Protein AF-0000000084361422 (afdb_homodimer)

Organism: NCBI:txid28181

Sequence (952 aa):
MSFTATTNRLFFENTGMNRDRITHVVEDALNGADDGELFLEYRQSESLLFDDGQLKAANFDTAQGFGLRAVAGETAGYAHATELSEEAIKRAGQTVQSVCRGQGGVLAEPPKGTNVKLYGEENPLQGMAFESKVKLLGDIDAYVRAKDPRVKQVSVSLAGNWQAIEVLRSGSSAADIRPLVRINVSVVVEQDGRMENGSFGAGGRAEYQHWISPDNWRNIADEALRQAIVNLDSVPAPAGEMTVVLGPGWPGVLLHEAVGHGLEGDFNRKKTSAFAGLLGERVAAKGVTVVDDGTMNERRGSLTIDDEGTPTSNTVLIEDGILKGFMQDRMNARLMGMDVTGNGRRQSYAHAPVPRMTNTYMLGGDLDPQEIIQSVKKGLYAVNFGGGQVDITSGKYVFSCTEAYKIEDGKVTAPVKGATLIGSGPEDLKRVTMIGNDMKLDTGVGMCGKDGQSVPVGVGQPTMRIENLTVGGTASMSFTATTNRLFFENTGMNRDRITHVVEDALNGADDGELFLEYRQSESLLFDDGQLKAANFDTAQGFGLRAVAGETAGYAHATELSEEAIKRAGQTVQSVCRGQGGVLAEPPKGTNVKLYGEENPLQGMAFESKVKLLGDIDAYVRAKDPRVKQVSVSLAGNWQAIEVLRSGSSAADIRPLVRINVSVVVEQDGRMENGSFGAGGRAEYQHWISPDNWRNIADEALRQAIVNLDSVPAPAGEMTVVLGPGWPGVLLHEAVGHGLEGDFNRKKTSAFAGLLGERVAAKGVTVVDDGTMNERRGSLTIDDEGTPTSNTVLIEDGILKGFMQDRMNARLMGMDVTGNGRRQSYAHAPVPRMTNTYMLGGDLDPQEIIQSVKKGLYAVNFGGGQVDITSGKYVFSCTEAYKIEDGKVTAPVKGATLIGSGPEDLKRVTMIGNDMKLDTGVGMCGKDGQSVPVGVGQPTMRIENLTVGGTAS

Structure (mmCIF, N/CA/C/O backbone):
data_AF-0000000084361422-model_v1
#
loop_
_entity.id
_entity.type
_entity.pdbx_description
1 polymer 'Metalloprotease TldD'
#
loop_
_atom_site.group_PDB
_atom_site.id
_atom_site.type_symbol
_atom_site.label_atom_id
_atom_site.label_alt_id
_atom_site.label_comp_id
_atom_site.label_asym_id
_atom_site.label_entity_id
_atom_site.label_seq_id
_atom_site.pdbx_PDB_ins_code
_atom_site.Cartn_x
_atom_site.Cartn_y
_atom_site.Cartn_z
_atom_site.occupancy
_atom_site.B_iso_or_equiv
_atom_site.auth_seq_id
_atom_site.auth_comp_id
_atom_site.auth_asym_id
_atom_site.auth_atom_id
_atom_site.pdbx_PDB_model_num
ATOM 1 N N . MET A 1 1 ? -0.889 -11.484 -34.562 1 44.03 1 MET A N 1
ATOM 2 C CA . MET A 1 1 ? 0.238 -10.562 -34.688 1 44.03 1 MET A CA 1
ATOM 3 C C . MET A 1 1 ? 1.308 -10.867 -33.656 1 44.03 1 MET A C 1
ATOM 5 O O . MET A 1 1 ? 0.997 -11.359 -32.562 1 44.03 1 MET A O 1
ATOM 9 N N . SER A 1 2 ? 2.574 -10.984 -33.969 1 65.25 2 SER A N 1
ATOM 10 C CA . SER A 1 2 ? 3.695 -11.219 -33.062 1 65.25 2 SER A CA 1
ATOM 11 C C . SER A 1 2 ? 3.705 -10.211 -31.922 1 65.25 2 SER A C 1
ATOM 13 O O . SER A 1 2 ? 3.213 -9.094 -32.062 1 65.25 2 SER A O 1
ATOM 15 N N . PHE A 1 3 ? 3.84 -10.703 -30.625 1 78.44 3 PHE A N 1
ATOM 16 C CA . PHE A 1 3 ? 3.975 -9.836 -29.453 1 78.44 3 PHE A CA 1
ATOM 17 C C . PHE A 1 3 ? 4.719 -8.555 -29.828 1 78.44 3 PHE A C 1
ATOM 19 O O . PHE A 1 3 ? 4.344 -7.469 -29.375 1 78.44 3 PHE A O 1
ATOM 26 N N . THR A 1 4 ? 5.512 -8.695 -30.844 1 79.88 4 THR A N 1
ATOM 27 C CA . THR A 1 4 ? 6.383 -7.574 -31.188 1 79.88 4 THR A CA 1
ATOM 28 C C . THR A 1 4 ? 5.637 -6.555 -32.031 1 79.88 4 THR A C 1
ATOM 30 O O . THR A 1 4 ? 5.922 -5.359 -31.969 1 79.88 4 THR A O 1
ATOM 33 N N . ALA A 1 5 ? 4.723 -7.039 -32.75 1 86.5 5 ALA A N 1
ATOM 34 C CA . ALA A 1 5 ? 3.963 -6.102 -33.562 1 86.5 5 ALA A CA 1
ATOM 35 C C . ALA A 1 5 ? 3.1 -5.191 -32.688 1 86.5 5 ALA A C 1
ATOM 37 O O . ALA A 1 5 ? 3.061 -3.977 -32.906 1 86.5 5 ALA A O 1
ATOM 38 N N . THR A 1 6 ? 2.436 -5.785 -31.75 1 92.69 6 THR A N 1
ATOM 39 C CA . THR A 1 6 ? 1.585 -5.027 -30.844 1 92.69 6 THR A CA 1
ATOM 40 C C . THR A 1 6 ? 2.412 -4.027 -30.031 1 92.69 6 THR A C 1
ATOM 42 O O . THR A 1 6 ? 2.055 -2.852 -29.938 1 92.69 6 THR A O 1
ATOM 45 N N . THR A 1 7 ? 3.51 -4.457 -29.547 1 95.06 7 THR A N 1
ATOM 46 C CA . THR A 1 7 ? 4.328 -3.574 -28.719 1 95.06 7 THR A CA 1
ATOM 47 C C . THR A 1 7 ? 4.98 -2.49 -29.578 1 95.06 7 THR A C 1
ATOM 49 O O . THR A 1 7 ? 5.152 -1.354 -29.125 1 95.06 7 THR A O 1
ATOM 52 N N . ASN A 1 8 ? 5.336 -2.846 -30.812 1 94.56 8 ASN A N 1
ATOM 53 C CA . ASN A 1 8 ? 5.875 -1.828 -31.703 1 94.56 8 ASN A CA 1
ATOM 54 C C . ASN A 1 8 ? 4.867 -0.709 -31.953 1 94.56 8 ASN A C 1
ATOM 56 O O . ASN A 1 8 ? 5.23 0.469 -31.953 1 94.56 8 ASN A O 1
ATOM 60 N N . ARG A 1 9 ? 3.68 -1.104 -32.188 1 95.69 9 ARG A N 1
ATOM 61 C CA . ARG A 1 9 ? 2.625 -0.117 -32.406 1 95.69 9 ARG A CA 1
ATOM 62 C C . ARG A 1 9 ? 2.43 0.745 -31.156 1 95.69 9 ARG A C 1
ATOM 64 O O . ARG A 1 9 ? 2.396 1.974 -31.234 1 95.69 9 ARG A O 1
ATOM 71 N N . LEU A 1 10 ? 2.379 0.133 -30 1 96.19 10 LEU A N 1
ATOM 72 C CA . LEU A 1 10 ? 2.066 0.816 -28.75 1 96.19 10 LEU A CA 1
ATOM 73 C C . LEU A 1 10 ? 3.203 1.743 -28.328 1 96.19 10 LEU A C 1
ATOM 75 O O . LEU A 1 10 ? 2.965 2.883 -27.922 1 96.19 10 LEU A O 1
ATOM 79 N N . PHE A 1 11 ? 4.441 1.31 -28.5 1 97.31 11 PHE A N 1
ATOM 80 C CA . PHE A 1 11 ? 5.539 2.008 -27.844 1 97.31 11 PHE A CA 1
ATOM 81 C C . PHE A 1 11 ? 6.289 2.891 -28.844 1 97.31 11 PHE A C 1
ATOM 83 O O . PHE A 1 11 ? 6.965 3.842 -28.438 1 97.31 11 PHE A O 1
ATOM 90 N N . PHE A 1 12 ? 6.156 2.65 -30.109 1 96.19 12 PHE A N 1
ATOM 91 C CA . PHE A 1 12 ? 6.953 3.41 -31.062 1 96.19 12 PHE A CA 1
ATOM 92 C C . PHE A 1 12 ? 6.059 4.125 -32.062 1 96.19 12 PHE A C 1
ATOM 94 O O . PHE A 1 12 ? 6.109 5.348 -32.188 1 96.19 12 PHE A O 1
ATOM 101 N N . GLU A 1 13 ? 5.16 3.408 -32.656 1 95.81 13 GLU A N 1
ATOM 102 C CA . GLU A 1 13 ? 4.293 4.043 -33.656 1 95.81 13 GLU A CA 1
ATOM 103 C C . GLU A 1 13 ? 3.369 5.066 -33 1 95.81 13 GLU A C 1
ATOM 105 O O . GLU A 1 13 ? 3.312 6.219 -33.438 1 95.81 13 GLU A O 1
ATOM 110 N N . ASN A 1 14 ? 2.711 4.676 -31.969 1 95.31 14 ASN A N 1
ATOM 111 C CA . ASN A 1 14 ? 1.729 5.539 -31.328 1 95.31 14 ASN A CA 1
ATOM 112 C C . ASN A 1 14 ? 2.396 6.719 -30.625 1 95.31 14 ASN A C 1
ATOM 114 O O . ASN A 1 14 ? 1.779 7.77 -30.438 1 95.31 14 ASN A O 1
ATOM 118 N N . THR A 1 15 ? 3.643 6.617 -30.219 1 95.25 15 THR A N 1
ATOM 119 C CA . THR A 1 15 ? 4.297 7.633 -29.391 1 95.25 15 THR A CA 1
ATOM 120 C C . THR A 1 15 ? 5.203 8.516 -30.234 1 95.25 15 THR A C 1
ATOM 122 O O . THR A 1 15 ? 5.637 9.578 -29.797 1 95.25 15 THR A O 1
ATOM 125 N N . GLY A 1 16 ? 5.586 8.055 -31.391 1 95.81 16 GLY A N 1
ATOM 126 C CA . GLY A 1 16 ? 6.488 8.789 -32.25 1 95.81 16 GLY A CA 1
ATOM 127 C C . GLY A 1 16 ? 7.953 8.562 -31.938 1 95.81 16 GLY A C 1
ATOM 128 O O . GLY A 1 16 ? 8.828 9.195 -32.531 1 95.81 16 GLY A O 1
ATOM 129 N N . MET A 1 17 ? 8.195 7.648 -31.047 1 96.75 17 MET A N 1
ATOM 130 C CA . MET A 1 17 ? 9.578 7.328 -30.719 1 96.75 17 MET A CA 1
ATOM 131 C C . MET A 1 17 ? 10.227 6.5 -31.812 1 96.75 17 MET A C 1
ATOM 133 O O . MET A 1 17 ? 9.586 5.617 -32.406 1 96.75 17 MET A O 1
ATOM 137 N N . ASN A 1 18 ? 11.477 6.852 -32.062 1 96.56 18 ASN A N 1
ATOM 138 C CA . ASN A 1 18 ? 12.25 6.051 -33 1 96.56 18 ASN A CA 1
ATOM 139 C C . ASN A 1 18 ? 12.992 4.918 -32.281 1 96.56 18 ASN A C 1
ATOM 141 O O . ASN A 1 18 ? 13.852 5.16 -31.438 1 96.56 18 ASN A O 1
ATOM 145 N N . ARG A 1 19 ? 12.711 3.752 -32.719 1 94.69 19 ARG A N 1
ATOM 146 C CA . ARG A 1 19 ? 13.258 2.57 -32.062 1 94.69 19 ARG A CA 1
ATOM 147 C C . ARG A 1 19 ? 14.781 2.582 -32.062 1 94.69 19 ARG A C 1
ATOM 149 O O . ARG A 1 19 ? 15.414 2.275 -31.062 1 94.69 19 ARG A O 1
ATOM 156 N N . ASP A 1 20 ? 15.414 2.92 -33.156 1 94.69 20 ASP A N 1
ATOM 157 C CA . ASP A 1 20 ? 16.859 2.928 -33.281 1 94.69 20 ASP A CA 1
ATOM 158 C C . ASP A 1 20 ? 17.484 3.973 -32.375 1 94.69 20 ASP A C 1
ATOM 160 O O . ASP A 1 20 ? 18.5 3.711 -31.719 1 94.69 20 ASP A O 1
ATOM 164 N N . ARG A 1 21 ? 16.875 5.078 -32.375 1 95.81 21 ARG A N 1
ATOM 165 C CA . ARG A 1 21 ? 17.391 6.137 -31.5 1 95.81 21 ARG A CA 1
ATOM 166 C C . ARG A 1 21 ? 17.281 5.738 -30.031 1 95.81 21 ARG A C 1
ATOM 168 O O . ARG A 1 21 ? 18.219 5.957 -29.266 1 95.81 21 ARG A O 1
ATOM 175 N N . ILE A 1 22 ? 16.156 5.191 -29.719 1 96.62 22 ILE A N 1
ATOM 176 C CA . ILE A 1 22 ? 15.945 4.758 -28.344 1 96.62 22 ILE A CA 1
ATOM 177 C C . ILE A 1 22 ? 16.969 3.68 -27.984 1 96.62 22 ILE A C 1
ATOM 179 O O . ILE A 1 22 ? 17.531 3.689 -26.891 1 96.62 22 ILE A O 1
ATOM 183 N N . THR A 1 23 ? 17.188 2.77 -28.859 1 95.31 23 THR A N 1
ATOM 184 C CA . THR A 1 23 ? 18.172 1.714 -28.625 1 95.31 23 THR A CA 1
ATOM 185 C C . THR A 1 23 ? 19.547 2.307 -28.375 1 95.31 23 THR A C 1
ATOM 187 O O . THR A 1 23 ? 20.281 1.852 -27.484 1 95.31 23 THR A O 1
ATOM 190 N N . HIS A 1 24 ? 19.922 3.314 -29.078 1 95.25 24 HIS A N 1
ATOM 191 C CA . HIS A 1 24 ? 21.203 3.971 -28.891 1 95.25 24 HIS A CA 1
ATOM 192 C C . HIS A 1 24 ? 21.297 4.664 -27.531 1 95.25 24 HIS A C 1
ATOM 194 O O . HIS A 1 24 ? 22.344 4.637 -26.891 1 95.25 24 HIS A O 1
ATOM 200 N N . VAL A 1 25 ? 20.188 5.305 -27.234 1 95.62 25 VAL A N 1
ATOM 201 C CA . VAL A 1 25 ? 20.141 5.969 -25.938 1 95.62 25 VAL A CA 1
ATOM 202 C C . VAL A 1 25 ? 20.344 4.941 -24.812 1 95.62 25 VAL A C 1
ATOM 204 O O . VAL A 1 25 ? 21.094 5.191 -23.859 1 95.62 25 VAL A O 1
ATOM 207 N N . VAL A 1 26 ? 19.734 3.832 -24.938 1 96.12 26 VAL A N 1
ATOM 208 C CA . VAL A 1 26 ? 19.844 2.773 -23.938 1 96.12 26 VAL A CA 1
ATOM 209 C C . VAL A 1 26 ? 21.266 2.232 -23.891 1 96.12 26 VAL A C 1
ATOM 211 O O . VAL A 1 26 ? 21.828 2.018 -22.812 1 96.12 26 VAL A O 1
ATOM 214 N N . GLU A 1 27 ? 21.875 2.041 -25.016 1 94.19 27 GLU A N 1
ATOM 215 C CA . GLU A 1 27 ? 23.25 1.571 -25.094 1 94.19 27 GLU A CA 1
ATOM 216 C C . GLU A 1 27 ? 24.203 2.537 -24.406 1 94.19 27 GLU A C 1
ATOM 218 O O . GLU A 1 27 ? 25.078 2.113 -23.656 1 94.19 27 GLU A O 1
ATOM 223 N N . ASP A 1 28 ? 24.016 3.748 -24.672 1 93.62 28 ASP A N 1
ATOM 224 C CA . ASP A 1 28 ? 24.844 4.77 -24.047 1 93.62 28 ASP A CA 1
ATOM 225 C C . ASP A 1 28 ? 24.672 4.777 -22.531 1 93.62 28 ASP A C 1
ATOM 227 O O . ASP A 1 28 ? 25.641 4.891 -21.797 1 93.62 28 ASP A O 1
ATOM 231 N N . ALA A 1 29 ? 23.438 4.684 -22.141 1 94 29 ALA A N 1
ATOM 232 C CA . ALA A 1 29 ? 23.125 4.719 -20.719 1 94 29 ALA A CA 1
ATOM 233 C C . ALA A 1 29 ? 23.75 3.535 -19.984 1 94 29 ALA A C 1
ATOM 235 O O . ALA A 1 29 ? 24.125 3.65 -18.828 1 94 29 ALA A O 1
ATOM 236 N N . LEU A 1 30 ? 23.922 2.41 -20.672 1 94.38 30 LEU A N 1
ATOM 237 C CA . LEU A 1 30 ? 24.359 1.177 -20.031 1 94.38 30 LEU A CA 1
ATOM 238 C C . LEU A 1 30 ? 25.859 0.952 -20.25 1 94.38 30 LEU A C 1
ATOM 240 O O . LEU A 1 30 ? 26.391 -0.091 -19.875 1 94.38 30 LEU A O 1
ATOM 244 N N . ASN A 1 31 ? 26.453 1.896 -20.906 1 92.5 31 ASN A N 1
ATOM 245 C CA . ASN A 1 31 ? 27.906 1.787 -21.062 1 92.5 31 ASN A CA 1
ATOM 246 C C . ASN A 1 31 ? 28.625 1.721 -19.719 1 92.5 31 ASN A C 1
ATOM 248 O O . ASN A 1 31 ? 28.469 2.615 -18.891 1 92.5 31 ASN A O 1
ATOM 252 N N . GLY A 1 32 ? 29.344 0.663 -19.531 1 92.88 32 GLY A N 1
ATOM 253 C CA . GLY A 1 32 ? 30.078 0.476 -18.297 1 92.88 32 GLY A CA 1
ATOM 254 C C . GLY A 1 32 ? 29.281 -0.246 -17.234 1 92.88 32 GLY A C 1
ATOM 255 O O . GLY A 1 32 ? 29.797 -0.526 -16.141 1 92.88 32 GLY A O 1
ATOM 256 N N . ALA A 1 33 ? 28.047 -0.554 -17.5 1 95.25 33 ALA A N 1
ATOM 257 C CA . ALA A 1 33 ? 27.203 -1.273 -16.547 1 95.25 33 ALA A CA 1
ATOM 258 C C . ALA A 1 33 ? 27.438 -2.779 -16.641 1 95.25 33 ALA A C 1
ATOM 260 O O . ALA A 1 33 ? 27.891 -3.283 -17.672 1 95.25 33 ALA A O 1
ATOM 261 N N . ASP A 1 34 ? 27.109 -3.455 -15.562 1 96.38 34 ASP A N 1
ATOM 262 C CA . ASP A 1 34 ? 27.156 -4.914 -15.562 1 96.38 34 ASP A CA 1
ATOM 263 C C . ASP A 1 34 ? 25.891 -5.508 -16.188 1 96.38 34 ASP A C 1
ATOM 265 O O . ASP A 1 34 ? 25.922 -6.641 -16.672 1 96.38 34 ASP A O 1
ATOM 269 N N . ASP A 1 35 ? 24.828 -4.793 -16.109 1 95.88 35 ASP A N 1
ATOM 270 C CA . ASP A 1 35 ? 23.531 -5.184 -16.672 1 95.88 35 ASP A CA 1
ATOM 271 C C . ASP A 1 35 ? 22.562 -4 -16.688 1 95.88 35 ASP A C 1
ATOM 273 O O . ASP A 1 35 ? 22.922 -2.9 -16.25 1 95.88 35 ASP A O 1
ATOM 277 N N . GLY A 1 36 ? 21.422 -4.203 -17.312 1 96.31 36 GLY A N 1
ATOM 278 C CA . GLY A 1 36 ? 20.422 -3.152 -17.359 1 96.31 36 GLY A CA 1
ATOM 279 C C . GLY A 1 36 ? 19.469 -3.295 -18.531 1 96.31 36 GLY A C 1
ATOM 280 O O . GLY A 1 36 ? 19.703 -4.102 -19.438 1 96.31 36 GLY A O 1
ATOM 281 N N . GLU A 1 37 ? 18.375 -2.518 -18.453 1 97.75 37 GLU A N 1
ATOM 282 C CA . GLU A 1 37 ? 17.375 -2.594 -19.516 1 97.75 37 GLU A CA 1
ATOM 283 C C . GLU A 1 37 ? 16.438 -1.396 -19.469 1 97.75 37 GLU A C 1
ATOM 285 O O . GLU A 1 37 ? 16.344 -0.705 -18.438 1 97.75 37 GLU A O 1
ATOM 290 N N . LEU A 1 38 ? 15.836 -1.114 -20.562 1 98.38 38 LEU A N 1
ATOM 291 C CA . LEU A 1 38 ? 14.648 -0.266 -20.656 1 98.38 38 LEU A CA 1
ATOM 292 C C . LEU A 1 38 ? 13.383 -1.109 -20.688 1 98.38 38 LEU A C 1
ATOM 294 O O . LEU A 1 38 ? 13.203 -1.938 -21.578 1 98.38 38 LEU A O 1
ATOM 298 N N . PHE A 1 39 ? 12.562 -0.942 -19.734 1 98.62 39 PHE A N 1
ATOM 299 C CA . PHE A 1 39 ? 11.273 -1.614 -19.625 1 98.62 39 PHE A CA 1
ATOM 300 C C . PHE A 1 39 ? 10.141 -0.683 -20.031 1 98.62 39 PHE A C 1
ATOM 302 O O . PHE A 1 39 ? 9.945 0.369 -19.422 1 98.62 39 PHE A O 1
ATOM 309 N N . LEU A 1 40 ? 9.43 -1.079 -21.031 1 98.69 40 LEU A N 1
ATOM 310 C CA . LEU A 1 40 ? 8.266 -0.344 -21.516 1 98.69 40 LEU A CA 1
ATOM 311 C C . LEU A 1 40 ? 6.977 -1.077 -21.172 1 98.69 40 LEU A C 1
ATOM 313 O O . LEU A 1 40 ? 6.891 -2.297 -21.328 1 98.69 40 LEU A O 1
ATOM 317 N N . GLU A 1 41 ? 5.969 -0.249 -20.75 1 98.62 41 GLU A N 1
ATOM 318 C CA . GLU A 1 41 ? 4.738 -0.891 -20.297 1 98.62 41 GLU A CA 1
ATOM 319 C C . GLU A 1 41 ? 3.508 -0.102 -20.734 1 98.62 41 GLU A C 1
ATOM 321 O O . GLU A 1 41 ? 3.49 1.128 -20.641 1 98.62 41 GLU A O 1
ATOM 326 N N . TYR A 1 42 ? 2.562 -0.794 -21.25 1 98.25 42 TYR A N 1
ATOM 327 C CA . TYR A 1 42 ? 1.193 -0.336 -21.453 1 98.25 42 TYR A CA 1
ATOM 328 C C . TYR A 1 42 ? 0.193 -1.294 -20.828 1 98.25 42 TYR A C 1
ATOM 330 O O . TYR A 1 42 ? 0.286 -2.51 -21 1 98.25 42 TYR A O 1
ATOM 338 N N . ARG A 1 43 ? -0.812 -0.754 -20.062 1 98.12 43 ARG A N 1
ATOM 339 C CA . ARG A 1 43 ? -1.76 -1.62 -19.359 1 98.12 43 ARG A CA 1
ATOM 340 C C . ARG A 1 43 ? -3.166 -1.028 -19.391 1 98.12 43 ARG A C 1
ATOM 342 O O . ARG A 1 43 ? -3.34 0.179 -19.219 1 98.12 43 ARG A O 1
ATOM 349 N N . GLN A 1 44 ? -4.121 -1.828 -19.656 1 97.69 44 GLN A N 1
ATOM 350 C CA . GLN A 1 44 ? -5.535 -1.539 -19.453 1 97.69 44 GLN A CA 1
ATOM 351 C C . GLN A 1 44 ? -6.129 -2.422 -18.359 1 97.69 44 GLN A C 1
ATOM 353 O O . GLN A 1 44 ? -5.848 -3.621 -18.297 1 97.69 44 GLN A O 1
ATOM 358 N N . SER A 1 45 ? -6.887 -1.822 -17.5 1 98.06 45 SER A N 1
ATOM 359 C CA . SER A 1 45 ? -7.484 -2.561 -16.406 1 98.06 45 SER A CA 1
ATOM 360 C C . SER A 1 45 ? -8.938 -2.158 -16.188 1 98.06 45 SER A C 1
ATOM 362 O O . SER A 1 45 ? -9.32 -1.019 -16.469 1 98.06 45 SER A O 1
ATOM 364 N N . GLU A 1 46 ? -9.711 -3.059 -15.703 1 97.56 46 GLU A N 1
ATOM 365 C CA . GLU A 1 46 ? -11.07 -2.766 -15.266 1 97.56 46 GLU A CA 1
ATOM 366 C C . GLU A 1 46 ? -11.414 -3.543 -13.992 1 97.56 46 GLU A C 1
ATOM 368 O O . GLU A 1 46 ? -10.789 -4.562 -13.695 1 97.56 46 GLU A O 1
ATOM 373 N N . SER A 1 47 ? -12.289 -3.068 -13.258 1 98.06 47 SER A N 1
ATOM 374 C CA . SER A 1 47 ? -12.828 -3.754 -12.086 1 98.06 47 SER A CA 1
ATOM 375 C C . SER A 1 47 ? -14.273 -3.359 -11.836 1 98.06 47 SER A C 1
ATOM 377 O O . SER A 1 47 ? -14.641 -2.191 -11.984 1 98.06 47 SER A O 1
ATOM 379 N N . LEU A 1 48 ? -15.094 -4.297 -11.539 1 97.5 48 LEU A N 1
ATOM 380 C CA . LEU A 1 48 ? -16.5 -4.113 -11.188 1 97.5 48 LEU A CA 1
ATOM 381 C C . LEU A 1 48 ? -16.812 -4.75 -9.844 1 97.5 48 LEU A C 1
ATOM 383 O O . LEU A 1 48 ? -16.328 -5.84 -9.531 1 97.5 48 LEU A O 1
ATOM 387 N N . LEU A 1 49 ? -17.625 -4.086 -9.094 1 97.75 49 LEU A N 1
ATOM 388 C CA . LEU A 1 49 ? -18.062 -4.605 -7.809 1 97.75 49 LEU A CA 1
ATOM 389 C C . LEU A 1 49 ? -19.578 -4.492 -7.672 1 97.75 49 LEU A C 1
ATOM 391 O O . LEU A 1 49 ? -20.141 -3.391 -7.715 1 97.75 49 LEU A O 1
ATOM 395 N N . PHE A 1 50 ? -20.219 -5.598 -7.605 1 95.94 50 PHE A N 1
ATOM 396 C CA . PHE A 1 50 ? -21.641 -5.73 -7.309 1 95.94 50 PHE A CA 1
ATOM 397 C C . PHE A 1 50 ? -21.859 -6.133 -5.855 1 95.94 50 PHE A C 1
ATOM 399 O O . PHE A 1 50 ? -21.344 -7.16 -5.406 1 95.94 50 PHE A O 1
ATOM 406 N N . ASP A 1 51 ? -22.578 -5.273 -5.125 1 93.81 51 ASP A N 1
ATOM 407 C CA . ASP A 1 51 ? -22.75 -5.496 -3.691 1 93.81 51 ASP A CA 1
ATOM 408 C C . ASP A 1 51 ? -24.203 -5.273 -3.266 1 93.81 51 ASP A C 1
ATOM 410 O O . ASP A 1 51 ? -24.719 -4.16 -3.379 1 93.81 51 ASP A O 1
ATOM 414 N N . ASP A 1 52 ? -24.719 -6.344 -2.754 1 88.81 52 ASP A N 1
ATOM 415 C CA . ASP A 1 52 ? -26.078 -6.336 -2.215 1 88.81 52 ASP A CA 1
ATOM 416 C C . ASP A 1 52 ? -27.078 -5.809 -3.244 1 88.81 52 ASP A C 1
ATOM 418 O O . ASP A 1 52 ? -27.828 -4.871 -2.963 1 88.81 52 ASP A O 1
ATOM 422 N N . GLY A 1 53 ? -27.016 -6.297 -4.398 1 88.88 53 GLY A N 1
ATOM 423 C CA . GLY A 1 53 ? -28.047 -6.133 -5.406 1 88.88 53 GLY A CA 1
ATOM 424 C C . GLY A 1 53 ? -27.797 -4.949 -6.324 1 88.88 53 GLY A C 1
ATOM 425 O O . GLY A 1 53 ? -28.625 -4.652 -7.195 1 88.88 53 GLY A O 1
ATOM 426 N N . GLN A 1 54 ? -26.688 -4.289 -6.137 1 91 54 GLN A N 1
ATOM 427 C CA . GLN A 1 54 ? -26.438 -3.127 -6.984 1 91 54 GLN A CA 1
ATOM 428 C C . GLN A 1 54 ? -24.969 -3.033 -7.367 1 91 54 GLN A C 1
ATOM 430 O O . GLN A 1 54 ? -24.094 -3.502 -6.629 1 91 54 GLN A O 1
ATOM 435 N N . LEU A 1 55 ? -24.766 -2.422 -8.539 1 93.25 55 LEU A N 1
ATOM 436 C CA . LEU A 1 55 ? -23.391 -2.098 -8.93 1 93.25 55 LEU A CA 1
ATOM 437 C C . LEU A 1 55 ? -22.859 -0.93 -8.102 1 93.25 55 LEU A C 1
ATOM 439 O O . LEU A 1 55 ? -23.359 0.189 -8.203 1 93.25 55 LEU A O 1
ATOM 443 N N . LYS A 1 56 ? -21.844 -1.136 -7.359 1 93.69 56 LYS A N 1
ATOM 444 C CA . LYS A 1 56 ? -21.328 -0.117 -6.449 1 93.69 56 LYS A CA 1
ATOM 445 C C . LYS A 1 56 ? -20.078 0.561 -7.031 1 93.69 56 LYS A C 1
ATOM 447 O O . LYS A 1 56 ? -19.781 1.707 -6.691 1 93.69 56 LYS A O 1
ATOM 452 N N . ALA A 1 57 ? -19.422 -0.176 -7.871 1 95.5 57 ALA A N 1
ATOM 453 C CA . ALA A 1 57 ? -18.188 0.386 -8.422 1 95.5 57 ALA A CA 1
ATOM 454 C C . ALA A 1 57 ? -17.922 -0.154 -9.82 1 95.5 57 ALA A C 1
ATOM 456 O O . ALA A 1 57 ? -18.188 -1.325 -10.102 1 95.5 57 ALA A O 1
ATOM 457 N N . ALA A 1 58 ? -17.406 0.695 -10.648 1 95.88 58 ALA A N 1
ATOM 458 C CA . ALA A 1 58 ? -16.891 0.352 -11.977 1 95.88 58 ALA A CA 1
ATOM 459 C C . ALA A 1 58 ? -15.711 1.244 -12.352 1 95.88 58 ALA A C 1
ATOM 461 O O . ALA A 1 58 ? -15.867 2.459 -12.492 1 95.88 58 ALA A O 1
ATOM 462 N N . ASN A 1 59 ? -14.602 0.646 -12.594 1 97.44 59 ASN A N 1
ATOM 463 C CA . ASN A 1 59 ? -13.375 1.398 -12.852 1 97.44 59 ASN A CA 1
ATOM 464 C C . ASN A 1 59 ? -12.695 0.935 -14.141 1 97.44 59 ASN A C 1
ATOM 466 O O . ASN A 1 59 ? -12.695 -0.259 -14.445 1 97.44 59 ASN A O 1
ATOM 470 N N . PHE A 1 60 ? -12.195 1.858 -14.844 1 95.81 60 PHE A N 1
ATOM 471 C CA . PHE A 1 60 ? -11.43 1.611 -16.062 1 95.81 60 PHE A CA 1
ATOM 472 C C . PHE A 1 60 ? -10.172 2.465 -16.094 1 95.81 60 PHE A C 1
ATOM 474 O O . PHE A 1 60 ? -10.242 3.693 -16.047 1 95.81 60 PHE A O 1
ATOM 481 N N . ASP A 1 61 ? -9.07 1.811 -16.281 1 96.5 61 ASP A N 1
ATOM 482 C CA . ASP A 1 61 ? -7.805 2.541 -16.219 1 96.5 61 ASP A CA 1
ATOM 483 C C . ASP A 1 61 ? -6.879 2.141 -17.359 1 96.5 61 ASP A C 1
ATOM 485 O O . ASP A 1 61 ? -6.871 0.981 -17.781 1 96.5 61 ASP A O 1
ATOM 489 N N . THR A 1 62 ? -6.199 3.088 -17.844 1 96.19 62 THR A N 1
ATOM 490 C CA . THR A 1 62 ? -5.066 2.879 -18.75 1 96.19 62 THR A CA 1
ATOM 491 C C . THR A 1 62 ? -3.795 3.486 -18.156 1 96.19 62 THR A C 1
ATOM 493 O O . THR A 1 62 ? -3.826 4.578 -17.594 1 96.19 62 THR A O 1
ATOM 496 N N . ALA A 1 63 ? -2.756 2.779 -18.219 1 96.5 63 ALA A N 1
ATOM 497 C CA . ALA A 1 63 ? -1.464 3.248 -17.719 1 96.5 63 ALA A CA 1
ATOM 498 C C . ALA A 1 63 ? -0.347 2.928 -18.703 1 96.5 63 ALA A C 1
ATOM 500 O O . ALA A 1 63 ? -0.388 1.902 -19.391 1 96.5 63 ALA A O 1
ATOM 501 N N . GLN A 1 64 ? 0.632 3.824 -18.766 1 97.25 64 GLN A N 1
ATOM 502 C CA . GLN A 1 64 ? 1.823 3.572 -19.578 1 97.25 64 GLN A CA 1
ATOM 503 C C . GLN A 1 64 ? 3.043 4.27 -18.984 1 97.25 64 GLN A C 1
ATOM 505 O O . GLN A 1 64 ? 2.91 5.254 -18.25 1 97.25 64 GLN A O 1
ATOM 510 N N . GLY A 1 65 ? 4.16 3.795 -19.266 1 98.25 65 GLY A N 1
ATOM 511 C CA . GLY A 1 65 ? 5.414 4.391 -18.828 1 98.25 65 GLY A CA 1
ATOM 512 C C . GLY A 1 65 ? 6.617 3.51 -19.109 1 98.25 65 GLY A C 1
ATOM 513 O O . GLY A 1 65 ? 6.504 2.488 -19.781 1 98.25 65 GLY A O 1
ATOM 514 N N . PHE A 1 66 ? 7.773 3.984 -18.672 1 98.75 66 PHE A N 1
ATOM 515 C CA . PHE A 1 66 ? 8.992 3.191 -18.797 1 98.75 66 PHE A CA 1
ATOM 516 C C . PHE A 1 66 ? 9.82 3.258 -17.516 1 98.75 66 PHE A C 1
ATOM 518 O O . PHE A 1 66 ? 9.633 4.156 -16.703 1 98.75 66 PHE A O 1
ATOM 525 N N . GLY A 1 67 ? 10.562 2.271 -17.297 1 98.62 67 GLY A N 1
ATOM 526 C CA . GLY A 1 67 ? 11.641 2.236 -16.328 1 98.62 67 GLY A CA 1
ATOM 527 C C . GLY A 1 67 ? 12.984 1.878 -16.938 1 98.62 67 GLY A C 1
ATOM 528 O O . GLY A 1 67 ? 13.078 0.944 -17.734 1 98.62 67 GLY A O 1
ATOM 529 N N . LEU A 1 68 ? 14 2.695 -16.609 1 98.5 68 LEU A N 1
ATOM 530 C CA . LEU A 1 68 ? 15.359 2.43 -17.062 1 98.5 68 LEU A CA 1
ATOM 531 C C . LEU A 1 68 ? 16.266 2.088 -15.891 1 98.5 68 LEU A C 1
ATOM 533 O O . LEU A 1 68 ? 16.375 2.861 -14.93 1 98.5 68 LEU A O 1
ATOM 537 N N . ARG A 1 69 ? 16.875 0.899 -15.953 1 97.81 69 ARG A N 1
ATOM 538 C CA . ARG A 1 69 ? 17.734 0.413 -14.883 1 97.81 69 ARG A CA 1
ATOM 539 C C . ARG A 1 69 ? 19.156 0.196 -15.383 1 97.81 69 ARG A C 1
ATOM 541 O O . ARG A 1 69 ? 19.359 -0.31 -16.484 1 97.81 69 ARG A O 1
ATOM 548 N N . ALA A 1 70 ? 20.156 0.62 -14.664 1 96.56 70 ALA A N 1
ATOM 549 C CA . ALA A 1 70 ? 21.562 0.27 -14.844 1 96.56 70 ALA A CA 1
ATOM 550 C C . ALA A 1 70 ? 22.125 -0.376 -13.586 1 96.56 70 ALA A C 1
ATOM 552 O O . ALA A 1 70 ? 21.906 0.111 -12.477 1 96.56 70 ALA A O 1
ATOM 553 N N . VAL A 1 71 ? 22.828 -1.49 -13.789 1 96.12 71 VAL A N 1
ATOM 554 C CA . VAL A 1 71 ? 23.375 -2.236 -12.664 1 96.12 71 VAL A CA 1
ATOM 555 C C . VAL A 1 71 ? 24.906 -2.127 -12.664 1 96.12 71 VAL A C 1
ATOM 557 O O . VAL A 1 71 ? 25.547 -2.32 -13.703 1 96.12 71 VAL A O 1
ATOM 560 N N . ALA A 1 72 ? 25.469 -1.784 -11.555 1 94.62 72 ALA A N 1
ATOM 561 C CA . ALA A 1 72 ? 26.922 -1.779 -11.328 1 94.62 72 ALA A CA 1
ATOM 562 C C . ALA A 1 72 ? 27.266 -2.457 -10.008 1 94.62 72 ALA A C 1
ATOM 564 O O . ALA A 1 72 ? 27 -1.91 -8.938 1 94.62 72 ALA A O 1
ATOM 565 N N . GLY A 1 73 ? 27.891 -3.529 -10.18 1 93.12 73 GLY A N 1
ATOM 566 C CA . GLY A 1 73 ? 28.141 -4.309 -8.977 1 93.12 73 GLY A CA 1
ATOM 567 C C . GLY A 1 73 ? 26.859 -4.711 -8.266 1 93.12 73 GLY A C 1
ATOM 568 O O . GLY A 1 73 ? 26 -5.371 -8.844 1 93.12 73 GLY A O 1
ATOM 569 N N . GLU A 1 74 ? 26.812 -4.266 -7 1 92.12 74 GLU A N 1
ATOM 570 C CA . GLU A 1 74 ? 25.656 -4.621 -6.195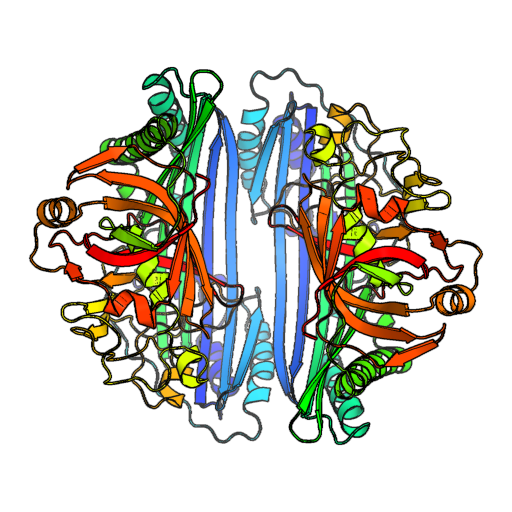 1 92.12 74 GLU A CA 1
ATOM 571 C C . GLU A 1 74 ? 24.641 -3.48 -6.16 1 92.12 74 GLU A C 1
ATOM 573 O O . GLU A 1 74 ? 23.641 -3.557 -5.453 1 92.12 74 GLU A O 1
ATOM 578 N N . THR A 1 75 ? 24.906 -2.461 -6.945 1 90.94 75 THR A N 1
ATOM 579 C CA . THR A 1 75 ? 24.047 -1.275 -6.922 1 90.94 75 THR A CA 1
ATOM 580 C C . THR A 1 75 ? 23.312 -1.112 -8.25 1 90.94 75 THR A C 1
ATOM 582 O O . THR A 1 75 ? 23.781 -1.577 -9.289 1 90.94 75 THR A O 1
ATOM 585 N N . ALA A 1 76 ? 22.188 -0.523 -8.133 1 93.81 76 ALA A N 1
ATOM 586 C CA . ALA A 1 76 ? 21.438 -0.233 -9.344 1 93.81 76 ALA A CA 1
ATOM 587 C C . ALA A 1 76 ? 20.891 1.194 -9.32 1 93.81 76 ALA A C 1
ATOM 589 O O . ALA A 1 76 ? 20.484 1.699 -8.273 1 93.81 76 ALA A O 1
ATOM 590 N N . GLY A 1 77 ? 21.047 1.88 -10.453 1 95.31 77 GLY A N 1
ATOM 591 C CA . GLY A 1 77 ? 20.281 3.092 -10.703 1 95.31 77 GLY A CA 1
ATOM 592 C C . GLY A 1 77 ? 18.969 2.832 -11.422 1 95.31 77 GLY A C 1
ATOM 593 O O . GLY A 1 77 ? 18.891 1.956 -12.281 1 95.31 77 GLY A O 1
ATOM 594 N N . TYR A 1 78 ? 17.953 3.547 -11.117 1 97.12 78 TYR A N 1
ATOM 595 C CA . TYR A 1 78 ? 16.625 3.357 -11.719 1 97.12 78 TYR A CA 1
ATOM 596 C C . TYR A 1 78 ? 15.93 4.695 -11.93 1 97.12 78 TYR A C 1
ATOM 598 O O . TYR A 1 78 ? 15.867 5.52 -11.008 1 97.12 78 TYR A O 1
ATOM 606 N N . ALA A 1 79 ? 15.445 4.922 -13.07 1 98.06 79 ALA A N 1
ATOM 607 C CA . ALA A 1 79 ? 14.641 6.098 -13.406 1 98.06 79 ALA A CA 1
ATOM 608 C C . ALA A 1 79 ? 13.391 5.707 -14.188 1 98.06 79 ALA A C 1
ATOM 610 O O . ALA A 1 79 ? 13.445 4.84 -15.062 1 98.06 79 ALA A O 1
ATOM 611 N N . HIS A 1 80 ? 12.273 6.281 -13.812 1 98.38 80 HIS A N 1
ATOM 612 C CA . HIS A 1 80 ? 11.055 5.961 -14.547 1 98.38 80 HIS A CA 1
ATOM 613 C C . HIS A 1 80 ? 10.234 7.215 -14.836 1 98.38 80 HIS A C 1
ATOM 615 O O . HIS A 1 80 ? 10.453 8.258 -14.219 1 98.38 80 HIS A O 1
ATOM 621 N N . ALA A 1 81 ? 9.359 7.113 -15.82 1 98.25 81 ALA A N 1
ATOM 622 C CA . ALA A 1 81 ? 8.438 8.188 -16.172 1 98.25 81 ALA A CA 1
ATOM 623 C C . ALA A 1 81 ? 7.191 7.633 -16.859 1 98.25 81 ALA A C 1
ATOM 625 O O . ALA A 1 81 ? 7.211 6.523 -17.406 1 98.25 81 ALA A O 1
ATOM 626 N N . THR A 1 82 ? 6.16 8.438 -16.844 1 97.19 82 THR A N 1
ATOM 627 C CA . THR A 1 82 ? 4.926 8.094 -17.531 1 97.19 82 THR A CA 1
ATOM 628 C C . THR A 1 82 ? 4.988 8.539 -19 1 97.19 82 THR A C 1
ATOM 630 O O . THR A 1 82 ? 4.309 7.973 -19.859 1 97.19 82 THR A O 1
ATOM 633 N N . GLU A 1 83 ? 5.777 9.531 -19.266 1 95.88 83 GLU A N 1
ATOM 634 C CA . GLU A 1 83 ? 5.895 10.055 -20.625 1 95.88 83 GLU A CA 1
ATOM 635 C C . GLU A 1 83 ? 6.812 9.18 -21.484 1 95.88 83 GLU A C 1
ATOM 637 O O . GLU A 1 83 ? 7.988 9 -21.156 1 95.88 83 GLU A O 1
ATOM 642 N N . LEU A 1 84 ? 6.238 8.664 -22.531 1 97.19 84 LEU A N 1
ATOM 643 C CA . LEU A 1 84 ? 7.031 7.902 -23.484 1 97.19 84 LEU A CA 1
ATOM 644 C C . LEU A 1 84 ? 7.566 8.812 -24.594 1 97.19 84 LEU A C 1
ATOM 646 O O . LEU A 1 84 ? 6.918 8.984 -25.625 1 97.19 84 LEU A O 1
ATOM 650 N N . SER A 1 85 ? 8.734 9.312 -24.375 1 97.38 85 SER A N 1
ATOM 651 C CA . SER A 1 85 ? 9.406 10.188 -25.328 1 97.38 85 SER A CA 1
ATOM 652 C C . SER A 1 85 ? 10.914 9.984 -25.312 1 97.38 85 SER A C 1
ATOM 654 O O . SER A 1 85 ? 11.469 9.5 -24.312 1 97.38 85 SER A O 1
ATOM 656 N N . GLU A 1 86 ? 11.539 10.375 -26.375 1 97.25 86 GLU A N 1
ATOM 657 C CA . GLU A 1 86 ? 12.992 10.266 -26.469 1 97.25 86 GLU A CA 1
ATOM 658 C C . GLU A 1 86 ? 13.672 11.141 -25.422 1 97.25 86 GLU A C 1
ATOM 660 O O . GLU A 1 86 ? 14.664 10.734 -24.812 1 97.25 86 GLU A O 1
ATOM 665 N N . GLU A 1 87 ? 13.125 12.266 -25.203 1 95.62 87 GLU A N 1
ATOM 666 C CA . GLU A 1 87 ? 13.688 13.195 -24.219 1 95.62 87 GLU A CA 1
ATOM 667 C C . GLU A 1 87 ? 13.633 12.617 -22.812 1 95.62 87 GLU A C 1
ATOM 669 O O . GLU A 1 87 ? 14.602 12.719 -22.062 1 95.62 87 GLU A O 1
ATOM 674 N N . ALA A 1 88 ? 12.492 12.094 -22.484 1 96.56 88 ALA A N 1
ATOM 675 C CA . ALA A 1 88 ? 12.328 11.508 -21.156 1 96.56 88 ALA A CA 1
ATOM 676 C C . ALA A 1 88 ? 13.289 10.344 -20.938 1 96.56 88 ALA A C 1
ATOM 678 O O . ALA A 1 88 ? 13.891 10.203 -19.875 1 96.56 88 ALA A O 1
ATOM 679 N N . ILE A 1 89 ? 13.461 9.492 -21.922 1 97.88 89 ILE A N 1
ATOM 680 C CA . ILE A 1 89 ? 14.336 8.336 -21.812 1 97.88 89 ILE A CA 1
ATOM 681 C C . ILE A 1 89 ? 15.789 8.797 -21.75 1 97.88 89 ILE A C 1
ATOM 683 O O . ILE A 1 89 ? 16.594 8.219 -21.016 1 97.88 89 ILE A O 1
ATOM 687 N N . LYS A 1 90 ? 16.141 9.844 -22.484 1 96.25 90 LYS A N 1
ATOM 688 C CA . LYS A 1 90 ? 17.484 10.406 -22.422 1 96.25 90 LYS A CA 1
ATOM 689 C C . LYS A 1 90 ? 17.797 10.93 -21.031 1 96.25 90 LYS A C 1
ATOM 691 O O . LYS A 1 90 ? 18.891 10.703 -20.5 1 96.25 90 LYS A O 1
ATOM 696 N N . ARG A 1 91 ? 16.906 11.594 -20.484 1 92.62 91 ARG A N 1
ATOM 697 C CA . ARG A 1 91 ? 17.078 12.094 -19.125 1 92.62 91 ARG A CA 1
ATOM 698 C C . ARG A 1 91 ? 17.281 10.938 -18.156 1 92.62 91 ARG A C 1
ATOM 700 O O . ARG A 1 91 ? 18.141 11.008 -17.266 1 92.62 91 ARG A O 1
ATOM 707 N N . ALA A 1 92 ? 16.438 9.961 -18.25 1 96.69 92 ALA A N 1
ATOM 708 C CA . ALA A 1 92 ? 16.578 8.766 -17.422 1 96.69 92 ALA A CA 1
ATOM 709 C C . ALA A 1 92 ? 17.953 8.141 -17.609 1 96.69 92 ALA A C 1
ATOM 711 O O . ALA A 1 92 ? 18.578 7.684 -16.656 1 96.69 92 ALA A O 1
ATOM 712 N N . GLY A 1 93 ? 18.391 8.102 -18.844 1 95.75 93 GLY A N 1
ATOM 713 C CA . GLY A 1 93 ? 19.719 7.582 -19.141 1 95.75 93 GLY A CA 1
ATOM 714 C C . GLY A 1 93 ? 20.828 8.32 -18.406 1 95.75 93 GLY A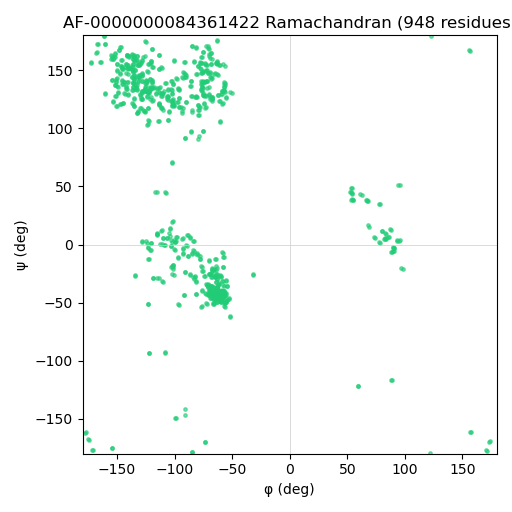 C 1
ATOM 715 O O . GLY A 1 93 ? 21.75 7.695 -17.875 1 95.75 93 GLY A O 1
ATOM 716 N N . GLN A 1 94 ? 20.703 9.594 -18.328 1 90.94 94 GLN A N 1
ATOM 717 C CA . GLN A 1 94 ? 21.688 10.398 -17.609 1 90.94 94 GLN A CA 1
ATOM 718 C C . GLN A 1 94 ? 21.688 10.047 -16.125 1 90.94 94 GLN A C 1
ATOM 720 O O . GLN A 1 94 ? 22.766 9.984 -15.508 1 90.94 94 GLN A O 1
ATOM 725 N N . THR A 1 95 ? 20.578 9.812 -15.672 1 91.69 95 THR A N 1
ATOM 726 C CA . THR A 1 95 ? 20.438 9.477 -14.266 1 91.69 95 THR A CA 1
ATOM 727 C C . THR A 1 95 ? 21.109 8.141 -13.953 1 91.69 95 THR A C 1
ATOM 729 O O . THR A 1 95 ? 21.938 8.055 -13.039 1 91.69 95 THR A O 1
ATOM 732 N N . VAL A 1 96 ? 20.781 7.137 -14.719 1 94.06 96 VAL A N 1
ATOM 733 C CA . VAL A 1 96 ? 21.25 5.801 -14.352 1 94.06 96 VAL A CA 1
ATOM 734 C C . VAL A 1 96 ? 22.734 5.652 -14.68 1 94.06 96 VAL A C 1
ATOM 736 O O . VAL A 1 96 ? 23.422 4.82 -14.094 1 94.06 96 VAL A O 1
ATOM 739 N N . GLN A 1 97 ? 23.188 6.438 -15.578 1 91.12 97 GLN A N 1
ATOM 740 C CA . GLN A 1 97 ? 24.594 6.395 -15.93 1 91.12 97 GLN A CA 1
ATOM 741 C C . GLN A 1 97 ? 25.484 6.809 -14.758 1 91.12 97 GLN A C 1
ATOM 743 O O . GLN A 1 97 ? 26.625 6.387 -14.656 1 91.12 97 GLN A O 1
ATOM 748 N N . SER A 1 98 ? 24.922 7.613 -13.922 1 87.19 98 SER A N 1
ATOM 749 C CA . SER A 1 98 ? 25.656 8.094 -12.758 1 87.19 98 SER A CA 1
ATOM 750 C C . SER A 1 98 ? 26.125 6.93 -11.891 1 87.19 98 SER A C 1
ATOM 752 O O . SER A 1 98 ? 27.188 7 -11.273 1 87.19 98 SER A O 1
ATOM 754 N N . VAL A 1 99 ? 25.391 5.887 -11.867 1 84.25 99 VAL A N 1
ATOM 755 C CA . VAL A 1 99 ? 25.719 4.75 -11.008 1 84.25 99 VAL A CA 1
ATOM 756 C C . VAL A 1 99 ? 26.906 3.994 -11.586 1 84.25 99 VAL A C 1
ATOM 758 O O . VAL A 1 99 ? 27.625 3.299 -10.859 1 84.25 99 VAL A O 1
ATOM 761 N N . CYS A 1 100 ? 27.062 4.082 -12.867 1 85 100 CYS A N 1
ATOM 762 C CA . CYS A 1 100 ? 28.094 3.344 -13.57 1 85 100 CYS A CA 1
ATOM 763 C C . CYS A 1 100 ? 29.391 4.148 -13.617 1 85 100 CYS A C 1
ATOM 765 O O . CYS A 1 100 ? 30.438 3.631 -14.031 1 85 100 CYS A O 1
ATOM 767 N N . ARG A 1 101 ? 29.297 5.375 -13.219 1 77.12 101 ARG A N 1
ATOM 768 C CA . ARG A 1 101 ? 30.453 6.242 -13.336 1 77.12 101 ARG A CA 1
ATOM 769 C C . ARG A 1 101 ? 31.641 5.684 -12.539 1 77.12 101 ARG A C 1
ATOM 771 O O . ARG A 1 101 ? 31.5 5.379 -11.352 1 77.12 101 ARG A O 1
ATOM 778 N N . GLY A 1 102 ? 32.688 5.629 -13.242 1 71.81 102 GLY A N 1
ATOM 779 C CA . GLY A 1 102 ? 33.906 5.16 -12.617 1 71.81 102 GLY A CA 1
ATOM 780 C C . GLY A 1 102 ? 33.938 3.65 -12.461 1 71.81 102 GLY A C 1
ATOM 781 O O . GLY A 1 102 ? 34.906 3.111 -11.906 1 71.81 102 GLY A O 1
ATOM 782 N N . GLN A 1 103 ? 32.844 3.146 -12.984 1 77.12 103 GLN A N 1
ATOM 783 C CA . GLN A 1 103 ? 32.812 1.688 -12.922 1 77.12 103 GLN A CA 1
ATOM 784 C C . GLN A 1 103 ? 33.25 1.075 -14.258 1 77.12 103 GLN A C 1
ATOM 786 O O . GLN A 1 103 ? 33.188 1.733 -15.297 1 77.12 103 GLN A O 1
ATOM 791 N N . GLY A 1 104 ? 33.938 0.052 -14.328 1 78.75 104 GLY A N 1
ATOM 792 C CA . GLY A 1 104 ? 34.438 -0.615 -15.523 1 78.75 104 GLY A CA 1
ATOM 793 C C . GLY A 1 104 ? 33.719 -1.914 -15.828 1 78.75 104 GLY A C 1
ATOM 794 O O . GLY A 1 104 ? 34.312 -2.891 -16.25 1 78.75 104 GLY A O 1
ATOM 795 N N . GLY A 1 105 ? 32.438 -1.818 -15.703 1 84.94 105 GLY A N 1
ATOM 796 C CA . GLY A 1 105 ? 31.688 -3.045 -15.922 1 84.94 105 GLY A CA 1
ATOM 797 C C . GLY A 1 105 ? 31.516 -3.381 -17.391 1 84.94 105 GLY A C 1
ATOM 798 O O . GLY A 1 105 ? 31.703 -2.523 -18.25 1 84.94 105 GLY A O 1
ATOM 799 N N . VAL A 1 106 ? 31.281 -4.703 -17.656 1 89.44 106 VAL A N 1
ATOM 800 C CA . VAL A 1 106 ? 30.922 -5.203 -18.969 1 89.44 106 VAL A CA 1
ATOM 801 C C . VAL A 1 106 ? 29.484 -5.707 -18.969 1 89.44 106 VAL A C 1
ATOM 803 O O . VAL A 1 106 ? 29.125 -6.566 -18.156 1 89.44 106 VAL A O 1
ATOM 806 N N . LEU A 1 107 ? 28.766 -5.188 -19.922 1 92.31 107 LEU A N 1
ATOM 807 C CA . LEU A 1 107 ? 27.344 -5.523 -19.984 1 92.31 107 LEU A CA 1
ATOM 808 C C . LEU A 1 107 ? 27.141 -7.016 -20.203 1 92.31 107 LEU A C 1
ATOM 810 O O . LEU A 1 107 ? 27.719 -7.594 -21.125 1 92.31 107 LEU A O 1
ATOM 814 N N . ALA A 1 108 ? 26.344 -7.637 -19.406 1 92.69 108 ALA A N 1
ATOM 815 C CA . ALA A 1 108 ? 26.031 -9.062 -19.531 1 92.69 108 ALA A CA 1
ATOM 816 C C . ALA A 1 108 ? 25.328 -9.359 -20.844 1 92.69 108 ALA A C 1
ATOM 818 O O . ALA A 1 108 ? 24.641 -8.492 -21.391 1 92.69 108 ALA A O 1
ATOM 819 N N . GLU A 1 109 ? 25.453 -10.586 -21.297 1 92.5 109 GLU A N 1
ATOM 820 C CA . GLU A 1 109 ? 24.719 -11.008 -22.484 1 92.5 109 GLU A CA 1
ATOM 821 C C . GLU A 1 109 ? 23.219 -10.93 -22.266 1 92.5 109 GLU A C 1
ATOM 823 O O . GLU A 1 109 ? 22.734 -11.18 -21.156 1 92.5 109 GLU A O 1
ATOM 828 N N . PRO A 1 110 ? 22.516 -10.609 -23.312 1 92.19 110 PRO A N 1
ATOM 829 C CA . PRO A 1 110 ? 21.062 -10.586 -23.188 1 92.19 110 PRO A CA 1
ATOM 830 C C . PRO A 1 110 ? 20.484 -11.961 -22.859 1 92.19 110 PRO A C 1
ATOM 832 O O . PRO A 1 110 ? 21.109 -12.984 -23.141 1 92.19 110 PRO A O 1
ATOM 835 N N . PRO A 1 111 ? 19.281 -11.945 -22.266 1 91.88 111 PRO A N 1
ATOM 836 C CA . PRO A 1 111 ? 18.625 -13.234 -22.062 1 91.88 111 PRO A CA 1
ATOM 837 C C . PRO A 1 111 ? 18.359 -13.984 -23.359 1 91.88 111 PRO A C 1
ATOM 839 O O . PRO A 1 111 ? 18.188 -13.367 -24.406 1 91.88 111 PRO A O 1
ATOM 842 N N . LYS A 1 112 ? 18.297 -15.258 -23.109 1 88.62 112 LYS A N 1
ATOM 843 C CA . LYS A 1 112 ? 17.953 -16.078 -24.266 1 88.62 112 LYS A CA 1
ATOM 844 C C . LYS A 1 112 ? 16.484 -15.891 -24.656 1 88.62 112 LYS A C 1
ATOM 846 O O . LYS A 1 112 ? 15.617 -15.789 -23.797 1 88.62 112 LYS A O 1
ATOM 851 N N . GLY A 1 113 ? 16.266 -15.734 -25.938 1 88.75 113 GLY A N 1
ATOM 852 C CA . GLY A 1 113 ? 14.898 -15.609 -26.406 1 88.75 113 GLY A CA 1
ATOM 853 C C . GLY A 1 113 ? 14.109 -16.906 -26.297 1 88.75 113 GLY A C 1
ATOM 854 O O . GLY A 1 113 ? 14.672 -17.953 -26 1 88.75 113 GLY A O 1
ATOM 855 N N . THR A 1 114 ? 12.734 -16.75 -26.391 1 91.31 114 THR A N 1
ATOM 856 C CA . THR A 1 114 ? 11.867 -17.922 -26.391 1 91.31 114 THR A CA 1
ATOM 857 C C . THR A 1 114 ? 10.727 -17.734 -27.391 1 91.31 114 THR A C 1
ATOM 859 O O . THR A 1 114 ? 10.328 -16.609 -27.688 1 91.31 114 THR A O 1
ATOM 862 N N . ASN A 1 115 ? 10.289 -18.906 -27.891 1 89.56 115 ASN A N 1
ATOM 863 C CA . ASN A 1 115 ? 9.109 -18.891 -28.75 1 89.56 115 ASN A CA 1
ATOM 864 C C . ASN A 1 115 ? 7.883 -19.453 -28.031 1 89.56 115 ASN A C 1
ATOM 866 O O . ASN A 1 115 ? 6.805 -19.562 -28.609 1 89.56 115 ASN A O 1
ATOM 870 N N . VAL A 1 116 ? 8.109 -19.703 -26.828 1 91.56 116 VAL A N 1
ATOM 871 C CA . VAL A 1 116 ? 7.02 -20.25 -26.031 1 91.56 116 VAL A CA 1
ATOM 872 C C . VAL A 1 116 ? 6.023 -19.141 -25.688 1 91.56 116 VAL A C 1
ATOM 874 O O . VAL A 1 116 ? 6.418 -18.031 -25.344 1 91.56 116 VAL A O 1
ATOM 877 N N . LYS A 1 117 ? 4.754 -19.469 -25.859 1 92.31 117 LYS A N 1
ATOM 878 C CA . LYS A 1 117 ? 3.66 -18.625 -25.406 1 92.31 117 LYS A CA 1
ATOM 879 C C . LYS A 1 117 ? 2.779 -19.359 -24.391 1 92.31 117 LYS A C 1
ATOM 881 O O . LYS A 1 117 ? 2.195 -20.391 -24.719 1 92.31 117 LYS A O 1
ATOM 886 N N . LEU A 1 118 ? 2.666 -18.75 -23.297 1 96.56 118 LEU A N 1
ATOM 887 C CA . LEU A 1 118 ? 1.983 -19.453 -22.219 1 96.56 118 LEU A CA 1
ATOM 888 C C . LEU A 1 118 ? 0.521 -19.031 -22.141 1 96.56 118 LEU A C 1
ATOM 890 O O . LEU A 1 118 ? -0.268 -19.641 -21.422 1 96.56 118 LEU A O 1
ATOM 894 N N . TYR A 1 119 ? 0.071 -18.031 -22.781 1 96.81 119 TYR A N 1
ATOM 895 C CA . TYR A 1 119 ? -1.295 -17.516 -22.797 1 96.81 119 TYR A CA 1
ATOM 896 C C . TYR A 1 119 ? -1.581 -16.766 -24.094 1 96.81 119 TYR A C 1
ATOM 898 O O . TYR A 1 119 ? -0.663 -16.469 -24.859 1 96.81 119 TYR A O 1
ATOM 906 N N . GLY A 1 120 ? -2.879 -16.594 -24.344 1 92.88 120 GLY A N 1
ATOM 907 C CA . GLY A 1 120 ? -3.279 -15.812 -25.516 1 92.88 120 GLY A CA 1
ATOM 908 C C . GLY A 1 120 ? -2.994 -14.336 -25.375 1 92.88 120 GLY A C 1
ATOM 909 O O . GLY A 1 120 ? -2.662 -13.859 -24.281 1 92.88 120 GLY A O 1
ATOM 910 N N . GLU A 1 121 ? -3.127 -13.68 -26.484 1 91.88 121 GLU A N 1
ATOM 911 C CA . GLU A 1 121 ? -2.785 -12.258 -26.516 1 91.88 121 GLU A CA 1
ATOM 912 C C . GLU A 1 121 ? -4.039 -11.391 -26.484 1 91.88 121 GLU A C 1
ATOM 914 O O . GLU A 1 121 ? -3.947 -10.156 -26.516 1 91.88 121 GLU A O 1
ATOM 919 N N . GLU A 1 122 ? -5.133 -12.008 -26.391 1 93.06 122 GLU A N 1
ATOM 920 C CA . GLU A 1 122 ? -6.387 -11.266 -26.453 1 93.06 122 GLU A CA 1
ATOM 921 C C . GLU A 1 122 ? -6.574 -10.391 -25.219 1 93.06 122 GLU A C 1
ATOM 923 O O . GLU A 1 122 ? -6.16 -10.773 -24.109 1 93.06 122 GLU A O 1
ATOM 928 N N . ASN A 1 123 ? -7.156 -9.234 -25.422 1 95.75 123 ASN A N 1
ATOM 929 C CA . ASN A 1 123 ? -7.555 -8.367 -24.312 1 95.75 123 ASN A CA 1
ATOM 930 C C . ASN A 1 123 ? -8.859 -8.836 -23.672 1 95.75 123 ASN A C 1
ATOM 932 O O . ASN A 1 123 ? -9.93 -8.711 -24.281 1 95.75 123 ASN A O 1
ATOM 936 N N . PRO A 1 124 ? -8.789 -9.312 -22.484 1 95.81 124 PRO A N 1
ATOM 937 C CA . PRO A 1 124 ? -10.008 -9.852 -21.891 1 95.81 124 PRO A CA 1
ATOM 938 C C . PRO A 1 124 ? -11.078 -8.781 -21.656 1 95.81 124 PRO A C 1
ATOM 940 O O . PRO A 1 124 ? -12.258 -9.102 -21.531 1 95.81 124 PRO A O 1
ATOM 943 N N . LEU A 1 125 ? -10.727 -7.57 -21.578 1 95.25 125 LEU A N 1
ATOM 944 C CA . LEU A 1 125 ? -11.672 -6.488 -21.328 1 95.25 125 LEU A CA 1
ATOM 945 C C . LEU A 1 125 ? -12.625 -6.301 -22.5 1 95.25 125 LEU A C 1
ATOM 947 O O . LEU A 1 125 ? -13.75 -5.844 -22.328 1 95.25 125 LEU A O 1
ATOM 951 N N . GLN A 1 126 ? -12.219 -6.621 -23.641 1 92.25 126 GLN A N 1
ATOM 952 C CA . GLN A 1 126 ? -12.969 -6.355 -24.875 1 92.25 126 GLN A CA 1
ATOM 953 C C . GLN A 1 126 ? -13.844 -7.547 -25.25 1 92.25 126 GLN A C 1
ATOM 955 O O . GLN A 1 126 ? -14.68 -7.449 -26.141 1 92.25 126 GLN A O 1
ATOM 960 N N . GLY A 1 127 ? -13.688 -8.594 -24.594 1 88.56 127 GLY A N 1
ATOM 961 C CA . GLY A 1 127 ? -14.383 -9.812 -24.969 1 88.56 127 GLY A CA 1
ATOM 962 C C . GLY A 1 127 ? -15.797 -9.883 -24.422 1 88.56 127 GLY A C 1
ATOM 963 O O . GLY A 1 127 ? -16.547 -10.805 -24.766 1 88.56 127 GLY A O 1
ATOM 964 N N . MET A 1 128 ? -16.156 -8.938 -23.656 1 90.75 128 MET A N 1
ATOM 965 C CA . MET A 1 128 ? -17.469 -8.922 -23.016 1 90.75 128 MET A CA 1
ATOM 966 C C . MET A 1 128 ? -17.969 -7.488 -22.812 1 90.75 128 MET A C 1
ATOM 968 O O . MET A 1 128 ? -17.219 -6.645 -22.297 1 90.75 128 MET A O 1
ATOM 972 N N . ALA A 1 129 ? -19.172 -7.277 -23.234 1 92.31 129 ALA A N 1
ATOM 973 C CA . ALA A 1 129 ? -19.734 -5.938 -23.078 1 92.31 129 ALA A CA 1
ATOM 974 C C . ALA A 1 129 ? -19.969 -5.605 -21.609 1 92.31 129 ALA A C 1
ATOM 976 O O . ALA A 1 129 ? -20.266 -6.496 -20.797 1 92.31 129 ALA A O 1
ATOM 977 N N . PHE A 1 130 ? -19.969 -4.328 -21.359 1 92 130 PHE A N 1
ATOM 978 C CA . PHE A 1 130 ? -20.141 -3.838 -20 1 92 130 PHE A CA 1
ATOM 979 C C . PHE A 1 130 ? -21.469 -4.316 -19.422 1 92 130 PHE A C 1
ATOM 981 O O . PHE A 1 130 ? -21.5 -4.828 -18.297 1 92 130 PHE A O 1
ATOM 988 N N . GLU A 1 131 ? -22.484 -4.203 -20.172 1 92.25 131 GLU A N 1
ATOM 989 C CA . GLU A 1 131 ? -23.812 -4.586 -19.703 1 92.25 131 GLU A CA 1
ATOM 990 C C . GLU A 1 131 ? -23.891 -6.074 -19.391 1 92.25 131 GLU A C 1
ATOM 992 O O . GLU A 1 131 ? -24.562 -6.477 -18.422 1 92.25 131 GLU A O 1
ATOM 997 N N . SER A 1 132 ? -23.219 -6.836 -20.188 1 95.44 132 SER A N 1
ATOM 998 C CA . SER A 1 132 ? -23.172 -8.273 -19.969 1 95.44 132 SER A CA 1
ATOM 999 C C . SER A 1 132 ? -22.438 -8.617 -18.672 1 95.44 132 SER A C 1
ATOM 1001 O O . SER A 1 132 ? -22.812 -9.539 -17.953 1 95.44 132 SER A O 1
ATOM 1003 N N . LYS A 1 133 ? -21.328 -7.895 -18.438 1 96.38 133 LYS A N 1
ATOM 1004 C CA . LYS A 1 133 ? -20.594 -8.086 -17.203 1 96.38 133 LYS A CA 1
ATOM 1005 C C . LYS A 1 133 ? -21.453 -7.773 -15.984 1 96.38 133 LYS A C 1
ATOM 1007 O O . LYS A 1 133 ? -21.5 -8.555 -15.023 1 96.38 133 LYS A O 1
ATOM 1012 N N . VAL A 1 134 ? -22.172 -6.703 -16.031 1 94.81 134 VAL A N 1
ATOM 1013 C CA . VAL A 1 134 ? -23.016 -6.277 -14.922 1 94.81 134 VAL A CA 1
ATOM 1014 C C . VAL A 1 134 ? -24.141 -7.293 -14.711 1 94.81 134 VAL A C 1
ATOM 1016 O O . VAL A 1 134 ? -24.453 -7.664 -13.578 1 94.81 134 VAL A O 1
ATOM 1019 N N . LYS A 1 135 ? -24.734 -7.742 -15.789 1 95.81 135 LYS A N 1
ATOM 1020 C CA . LYS A 1 135 ? -25.781 -8.75 -15.711 1 95.81 135 LYS A CA 1
ATOM 1021 C C . LYS A 1 135 ? -25.281 -10.031 -15.055 1 95.81 135 LYS A C 1
ATOM 1023 O O . LYS A 1 135 ? -25.969 -10.625 -14.227 1 95.81 135 LYS A O 1
ATOM 1028 N N . LEU A 1 136 ? -24.109 -10.398 -15.477 1 97.44 136 LEU A N 1
ATOM 1029 C CA . LEU A 1 136 ? -23.5 -11.594 -14.898 1 97.44 136 LEU A CA 1
ATOM 1030 C C . LEU A 1 136 ? -23.391 -11.453 -13.383 1 97.44 136 LEU A C 1
ATOM 1032 O O . LEU A 1 136 ? -23.75 -12.375 -12.641 1 97.44 136 LEU A O 1
ATOM 1036 N N . LEU A 1 137 ? -22.844 -10.359 -12.891 1 97.94 137 LEU A N 1
ATOM 1037 C CA . LEU A 1 137 ? -22.688 -10.133 -11.461 1 97.94 137 LEU A CA 1
ATOM 1038 C C . LEU A 1 137 ? -24.031 -10.18 -10.75 1 97.94 137 LEU A C 1
ATOM 1040 O O . LEU A 1 137 ? -24.141 -10.758 -9.664 1 97.94 137 LEU A O 1
ATOM 1044 N N . GLY A 1 138 ? -25.047 -9.617 -11.375 1 97 138 GLY A N 1
ATOM 1045 C CA . GLY A 1 138 ? -26.391 -9.68 -10.844 1 97 138 GLY A CA 1
ATOM 1046 C C . GLY A 1 138 ? -26.953 -11.086 -10.789 1 97 138 GLY A C 1
ATOM 1047 O O . GLY A 1 138 ? -27.594 -11.469 -9.812 1 97 138 GLY A O 1
ATOM 1048 N N . ASP A 1 139 ? -26.688 -11.828 -11.812 1 97.88 139 ASP A N 1
ATOM 1049 C CA . ASP A 1 139 ? -27.125 -13.211 -11.859 1 97.88 139 ASP A CA 1
ATOM 1050 C C . ASP A 1 139 ? -26.5 -14.031 -10.727 1 97.88 139 ASP A C 1
ATOM 1052 O O . ASP A 1 139 ? -27.172 -14.859 -10.109 1 97.88 139 ASP A O 1
ATOM 1056 N N . ILE A 1 140 ? -25.266 -13.797 -10.484 1 98.44 140 ILE A N 1
ATOM 1057 C CA . ILE A 1 140 ? -24.562 -14.516 -9.43 1 98.44 140 ILE A CA 1
ATOM 1058 C C . ILE A 1 140 ? -25.141 -14.141 -8.07 1 98.44 140 ILE A C 1
ATOM 1060 O O . ILE A 1 140 ? -25.406 -15.008 -7.238 1 98.44 140 ILE A O 1
ATOM 1064 N N . ASP A 1 141 ? -25.344 -12.859 -7.879 1 98.12 141 ASP A N 1
ATOM 1065 C CA . ASP A 1 141 ? -25.969 -12.383 -6.648 1 98.12 141 ASP A CA 1
ATOM 1066 C C . ASP A 1 141 ? -27.312 -13.062 -6.414 1 98.12 141 ASP A C 1
ATOM 1068 O O . ASP A 1 141 ? -27.562 -13.609 -5.344 1 98.12 141 ASP A O 1
ATOM 1072 N N . ALA A 1 142 ? -28.156 -13.078 -7.426 1 97.75 142 ALA A N 1
ATOM 1073 C CA . ALA A 1 142 ? -29.5 -13.664 -7.34 1 97.75 142 ALA A CA 1
ATOM 1074 C C . ALA A 1 142 ? -29.422 -15.164 -7.062 1 97.75 142 ALA A C 1
ATOM 1076 O O . ALA A 1 142 ? -30.203 -15.695 -6.273 1 97.75 142 ALA A O 1
ATOM 1077 N N . TYR A 1 143 ? -28.531 -15.789 -7.699 1 98.38 143 TYR A N 1
ATOM 1078 C CA . TYR A 1 143 ?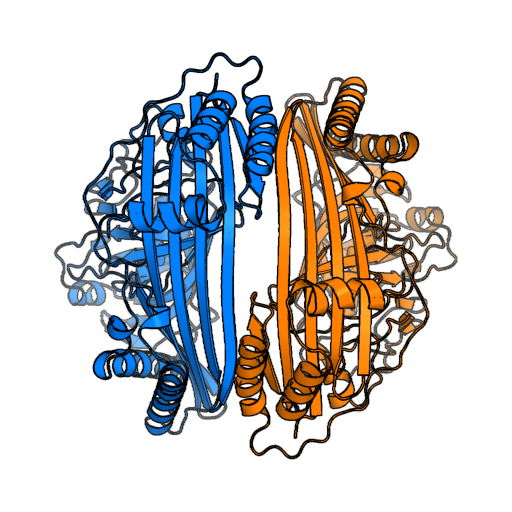 -28.344 -17.234 -7.539 1 98.38 143 TYR A CA 1
ATOM 1079 C C . TYR A 1 143 ? -28.016 -17.578 -6.094 1 98.38 143 TYR A C 1
ATOM 1081 O O . TYR A 1 143 ? -28.625 -18.484 -5.516 1 98.38 143 TYR A O 1
ATOM 1089 N N . VAL A 1 144 ? -27.031 -16.859 -5.508 1 98.62 144 VAL A N 1
ATOM 1090 C CA . VAL A 1 144 ? -26.578 -17.141 -4.148 1 98.62 144 VAL A CA 1
ATOM 1091 C C . VAL A 1 144 ? -27.719 -16.859 -3.164 1 98.62 144 VAL A C 1
ATOM 1093 O O . VAL A 1 144 ? -27.969 -17.672 -2.262 1 98.62 144 VAL A O 1
ATOM 1096 N N . ARG A 1 145 ? -28.422 -15.812 -3.324 1 98.06 145 ARG A N 1
ATOM 1097 C CA . ARG A 1 145 ? -29.516 -15.422 -2.436 1 98.06 145 ARG A CA 1
ATOM 1098 C C . ARG A 1 145 ? -30.656 -16.438 -2.479 1 98.06 145 ARG A C 1
ATOM 1100 O O . ARG A 1 145 ? -31.312 -16.672 -1.47 1 98.06 145 ARG A O 1
ATOM 1107 N N . ALA A 1 146 ? -30.859 -17.047 -3.578 1 98 146 ALA A N 1
ATOM 1108 C CA . ALA A 1 146 ? -31.938 -18 -3.75 1 98 146 ALA A CA 1
ATOM 1109 C C . ALA A 1 146 ? -31.594 -19.344 -3.102 1 98 146 ALA A C 1
ATOM 1111 O O . ALA A 1 146 ? -32.469 -20.141 -2.787 1 98 146 ALA A O 1
ATOM 1112 N N . LYS A 1 147 ? -30.391 -19.594 -2.848 1 98 147 LYS A N 1
ATOM 1113 C CA . LYS A 1 147 ? -29.922 -20.906 -2.406 1 98 147 LYS A CA 1
ATOM 1114 C C . LYS A 1 147 ? -30.156 -21.094 -0.91 1 98 147 LYS A C 1
ATOM 1116 O O . LYS A 1 147 ? -30.281 -22.219 -0.433 1 98 147 LYS A O 1
ATOM 1121 N N . ASP A 1 148 ? -30.094 -20.062 -0.151 1 97.94 148 ASP A N 1
ATOM 1122 C CA . ASP A 1 148 ? -30.188 -20.188 1.301 1 97.94 148 ASP A CA 1
ATOM 1123 C C . ASP A 1 148 ? -30.781 -18.922 1.922 1 97.94 148 ASP A C 1
ATOM 1125 O O . ASP A 1 148 ? -30.25 -17.828 1.738 1 97.94 148 ASP A O 1
ATOM 1129 N N . PRO A 1 149 ? -31.812 -19 2.744 1 97.5 149 PRO A N 1
ATOM 1130 C CA . PRO A 1 149 ? -32.469 -17.844 3.334 1 97.5 149 PRO A CA 1
ATOM 1131 C C . PRO A 1 149 ? -31.609 -17.141 4.387 1 97.5 149 PRO A C 1
ATOM 1133 O O . PRO A 1 149 ? -31.875 -16 4.762 1 97.5 149 PRO A O 1
ATOM 1136 N N . ARG A 1 150 ? -30.594 -17.703 4.836 1 97.62 150 ARG A N 1
ATOM 1137 C CA . ARG A 1 150 ? -29.719 -17.125 5.848 1 97.62 150 ARG A CA 1
ATOM 1138 C C . ARG A 1 150 ? -28.766 -16.109 5.227 1 97.62 150 ARG A C 1
ATOM 1140 O O . ARG A 1 150 ? -28.047 -15.398 5.941 1 97.62 150 ARG A O 1
ATOM 1147 N N . VAL A 1 151 ? -28.719 -16.031 3.881 1 98.56 151 VAL A N 1
ATOM 1148 C CA . VAL A 1 151 ? -27.844 -15.078 3.188 1 98.56 151 VAL A CA 1
ATOM 1149 C C . VAL A 1 151 ? -28.328 -13.648 3.445 1 98.56 151 VAL A C 1
ATOM 1151 O O . VAL A 1 151 ? -29.5 -13.328 3.189 1 98.56 151 VAL A O 1
ATOM 1154 N N . LYS A 1 152 ? -27.391 -12.844 3.92 1 97.5 152 LYS A N 1
ATOM 1155 C CA . LYS A 1 152 ? -27.719 -11.453 4.223 1 97.5 152 LYS A CA 1
ATOM 1156 C C . LYS A 1 152 ? -27.047 -10.5 3.244 1 97.5 152 LYS A C 1
ATOM 1158 O O . LYS A 1 152 ? -27.562 -9.414 2.973 1 97.5 152 LYS A O 1
ATOM 1163 N N . GLN A 1 153 ? -25.906 -10.859 2.781 1 97.31 153 GLN A N 1
ATOM 1164 C CA . GLN A 1 153 ? -25.156 -10.023 1.852 1 97.31 153 GLN A CA 1
ATOM 1165 C C . GLN A 1 153 ? -24.391 -10.867 0.839 1 97.31 153 GLN A C 1
ATOM 1167 O O . GLN A 1 153 ? -23.844 -11.914 1.189 1 97.31 153 GLN A O 1
ATOM 1172 N N . VAL A 1 154 ? -24.391 -10.469 -0.395 1 98.44 154 VAL A N 1
ATOM 1173 C CA . VAL A 1 154 ? -23.594 -11.07 -1.461 1 98.44 154 VAL A CA 1
ATOM 1174 C C . VAL A 1 154 ? -22.797 -9.984 -2.188 1 98.44 154 VAL A C 1
ATOM 1176 O O . VAL A 1 154 ? -23.344 -8.953 -2.568 1 98.44 154 VAL A O 1
ATOM 1179 N N . SER A 1 155 ? -21.531 -10.156 -2.26 1 98.44 155 SER A N 1
ATOM 1180 C CA . SER A 1 155 ? -20.656 -9.297 -3.055 1 98.44 155 SER A CA 1
ATOM 1181 C C . SER A 1 155 ? -19.984 -10.086 -4.176 1 98.44 155 SER A C 1
ATOM 1183 O O . SER A 1 155 ? -19.422 -11.156 -3.936 1 98.44 155 SER A O 1
ATOM 1185 N N . VAL A 1 156 ? -20.047 -9.594 -5.344 1 98.56 156 VAL A N 1
ATOM 1186 C CA . VAL A 1 156 ? -19.422 -10.211 -6.508 1 98.56 156 VAL A CA 1
ATOM 1187 C C . VAL A 1 156 ? -18.516 -9.195 -7.199 1 98.56 156 VAL A C 1
ATOM 1189 O O . VAL A 1 156 ? -18.922 -8.055 -7.441 1 98.56 156 VAL A O 1
ATOM 1192 N N . SER A 1 157 ? -17.328 -9.586 -7.504 1 98.5 157 SER A N 1
ATOM 1193 C CA . SER A 1 157 ? -16.406 -8.688 -8.188 1 98.5 157 SER A CA 1
ATOM 1194 C C . SER A 1 157 ? -15.773 -9.367 -9.398 1 98.5 157 SER A C 1
ATOM 1196 O O . SER A 1 157 ? -15.594 -10.586 -9.422 1 98.5 157 SER A O 1
ATOM 1198 N N . LEU A 1 158 ? -15.523 -8.625 -10.391 1 98.06 158 LEU A N 1
ATOM 1199 C CA . LEU A 1 158 ? -14.852 -9.008 -11.625 1 98.06 158 LEU A CA 1
ATOM 1200 C C . LEU A 1 158 ? -13.734 -8.023 -11.969 1 98.06 158 LEU A C 1
ATOM 1202 O O . LEU A 1 158 ? -13.945 -6.809 -11.938 1 98.06 158 LEU A O 1
ATOM 1206 N N . ALA A 1 159 ? -12.562 -8.531 -12.234 1 98.31 159 ALA A N 1
ATOM 1207 C CA . ALA A 1 159 ? -11.422 -7.688 -12.602 1 98.31 159 ALA A CA 1
ATOM 1208 C C . ALA A 1 159 ? -10.664 -8.281 -13.789 1 98.31 159 ALA A C 1
ATOM 1210 O O . ALA A 1 159 ? -10.539 -9.5 -13.906 1 98.31 159 ALA A O 1
ATOM 1211 N N . GLY A 1 160 ? -10.172 -7.422 -14.633 1 98 160 GLY A N 1
ATOM 1212 C CA . GLY A 1 160 ? -9.375 -7.805 -15.781 1 98 160 GLY A CA 1
ATOM 1213 C C . GLY A 1 160 ? -8.227 -6.848 -16.062 1 98 160 GLY A C 1
ATOM 1214 O O . GLY A 1 160 ? -8.336 -5.648 -15.797 1 98 160 GLY A O 1
ATOM 1215 N N . ASN A 1 161 ? -7.176 -7.395 -16.562 1 98.06 161 ASN A N 1
ATOM 1216 C CA . ASN A 1 161 ? -5.992 -6.641 -16.969 1 98.06 161 ASN A CA 1
ATOM 1217 C C . ASN A 1 161 ? -5.457 -7.129 -18.312 1 98.06 161 ASN A C 1
ATOM 1219 O O . ASN A 1 161 ? -5.496 -8.328 -18.609 1 98.06 161 ASN A O 1
ATOM 1223 N N . TRP A 1 162 ? -5.062 -6.203 -19.094 1 98.25 162 TRP A N 1
ATOM 1224 C CA . TRP A 1 162 ? -4.312 -6.453 -20.312 1 98.25 162 TRP A CA 1
ATOM 1225 C C . TRP A 1 162 ? -3.031 -5.625 -20.344 1 98.25 162 TRP A C 1
ATOM 1227 O O . TRP A 1 162 ? -3.08 -4.395 -20.422 1 98.25 162 TRP A O 1
ATOM 1237 N N . GLN A 1 163 ? -1.914 -6.312 -20.328 1 98.25 163 GLN A N 1
ATOM 1238 C CA . GLN A 1 163 ? -0.625 -5.645 -20.188 1 98.25 163 GLN A CA 1
ATOM 1239 C C . GLN A 1 163 ? 0.309 -6 -21.344 1 98.25 163 GLN A C 1
ATOM 1241 O O . GLN A 1 163 ? 0.499 -7.18 -21.656 1 98.25 163 GLN A O 1
ATOM 1246 N N . ALA A 1 164 ? 0.828 -5 -21.969 1 98.31 164 ALA A N 1
ATOM 1247 C CA . ALA A 1 164 ? 1.894 -5.164 -22.953 1 98.31 164 ALA A CA 1
ATOM 1248 C C . ALA A 1 164 ? 3.217 -4.613 -22.438 1 98.31 164 ALA A C 1
ATOM 1250 O O . ALA A 1 164 ? 3.271 -3.482 -21.938 1 98.31 164 ALA A O 1
ATOM 1251 N N . ILE A 1 165 ? 4.289 -5.434 -22.562 1 98.19 165 ILE A N 1
ATOM 1252 C CA . ILE A 1 165 ? 5.598 -4.953 -22.141 1 98.19 165 ILE A CA 1
ATOM 1253 C C . ILE A 1 165 ? 6.637 -5.234 -23.219 1 98.19 165 ILE A C 1
ATOM 1255 O O . ILE A 1 165 ? 6.469 -6.152 -24.016 1 98.19 165 ILE A O 1
ATOM 1259 N N . GLU A 1 166 ? 7.625 -4.488 -23.234 1 97.5 166 GLU A N 1
ATOM 1260 C CA . GLU A 1 166 ? 8.828 -4.727 -24.016 1 97.5 166 GLU A CA 1
ATOM 1261 C C . GLU A 1 166 ? 10.086 -4.363 -23.234 1 97.5 166 GLU A C 1
ATOM 1263 O O . GLU A 1 166 ? 10.148 -3.299 -22.609 1 97.5 166 GLU A O 1
ATOM 1268 N N . VAL A 1 167 ? 10.977 -5.305 -23.219 1 97.56 167 VAL A N 1
ATOM 1269 C CA . VAL A 1 167 ? 12.266 -5.109 -22.562 1 97.56 167 VAL A CA 1
ATOM 1270 C C . VAL A 1 167 ? 13.352 -4.895 -23.625 1 97.56 167 VAL A C 1
ATOM 1272 O O . VAL A 1 167 ? 13.648 -5.797 -24.406 1 97.56 167 VAL A O 1
ATOM 1275 N N . LEU A 1 168 ? 13.906 -3.68 -23.594 1 96.19 168 LEU A N 1
ATOM 1276 C CA . LEU A 1 168 ? 14.938 -3.332 -24.562 1 96.19 168 LEU A CA 1
ATOM 1277 C C . LEU A 1 168 ? 16.312 -3.285 -23.891 1 96.19 168 LEU A C 1
ATOM 1279 O O . LEU A 1 168 ? 16.469 -2.686 -22.828 1 96.19 168 LEU A O 1
ATOM 1283 N N . ARG A 1 169 ? 17.172 -3.977 -24.453 1 90.75 169 ARG A N 1
ATOM 1284 C CA . ARG A 1 169 ? 18.578 -3.973 -24.047 1 90.75 169 ARG A CA 1
ATOM 1285 C C . ARG A 1 169 ? 19.484 -3.654 -25.234 1 90.75 169 ARG A C 1
ATOM 1287 O O . ARG A 1 169 ? 19.016 -3.486 -26.359 1 90.75 169 ARG A O 1
ATOM 1294 N N . SER A 1 170 ? 20.781 -3.547 -24.875 1 80.44 170 SER A N 1
ATOM 1295 C CA . SER A 1 170 ? 21.719 -3.342 -25.984 1 80.44 170 SER A CA 1
ATOM 1296 C C . SER A 1 170 ? 21.672 -4.512 -26.953 1 80.44 170 SER A C 1
ATOM 1298 O O . SER A 1 170 ? 22.062 -5.629 -26.625 1 80.44 170 SER A O 1
ATOM 1300 N N . GLY A 1 171 ? 21.062 -4.234 -28.094 1 76.81 171 GLY A N 1
ATOM 1301 C CA . GLY A 1 171 ? 21.078 -5.191 -29.188 1 76.81 171 GLY A CA 1
ATOM 1302 C C . GLY A 1 171 ? 20.031 -6.273 -29.062 1 76.81 171 GLY A C 1
ATOM 1303 O O . GLY A 1 171 ? 20.031 -7.246 -29.812 1 76.81 171 GLY A O 1
ATOM 1304 N N . SER A 1 172 ? 19.172 -6.238 -28.125 1 88.62 172 SER A N 1
ATOM 1305 C CA . SER A 1 172 ? 18.156 -7.273 -27.969 1 88.62 172 SER A CA 1
ATOM 1306 C C . SER A 1 172 ? 16.859 -6.699 -27.422 1 88.62 172 SER A C 1
ATOM 1308 O O . SER A 1 172 ? 16.844 -5.633 -26.797 1 88.62 172 SER A O 1
ATOM 1310 N N . SER A 1 173 ? 15.766 -7.402 -27.766 1 93.25 173 SER A N 1
ATOM 1311 C CA . SER A 1 173 ? 14.453 -7.023 -27.25 1 93.25 173 SER A CA 1
ATOM 1312 C C . SER A 1 173 ? 13.57 -8.242 -27.016 1 93.25 173 SER A C 1
ATOM 1314 O O . SER A 1 173 ? 13.695 -9.242 -27.734 1 93.25 173 SER A O 1
ATOM 1316 N N . ALA A 1 174 ? 12.844 -8.219 -26 1 95 174 ALA A N 1
ATOM 1317 C CA . ALA A 1 174 ? 11.836 -9.234 -25.703 1 95 174 ALA A CA 1
ATOM 1318 C C . ALA A 1 174 ? 10.5 -8.602 -25.328 1 95 174 ALA A C 1
ATOM 1320 O O . ALA A 1 174 ? 10.469 -7.566 -24.656 1 95 174 ALA A O 1
ATOM 1321 N N . ALA A 1 175 ? 9.43 -9.188 -25.797 1 96.06 175 ALA A N 1
ATOM 1322 C CA . ALA A 1 175 ? 8.102 -8.641 -25.547 1 96.06 175 ALA A CA 1
ATOM 1323 C C . ALA A 1 175 ? 7.16 -9.711 -25 1 96.06 175 ALA A C 1
ATOM 1325 O O . ALA A 1 175 ? 7.395 -10.906 -25.188 1 96.06 175 ALA A O 1
ATOM 1326 N N . ASP A 1 176 ? 6.164 -9.289 -24.328 1 96.94 176 ASP A N 1
ATOM 1327 C CA . ASP A 1 176 ? 5.125 -10.156 -23.781 1 96.94 176 ASP A CA 1
ATOM 1328 C C . ASP A 1 176 ? 3.791 -9.422 -23.688 1 96.94 176 ASP A C 1
ATOM 1330 O O . ASP A 1 176 ? 3.758 -8.211 -23.469 1 96.94 176 ASP A O 1
ATOM 1334 N N . ILE A 1 177 ? 2.701 -10.07 -24 1 97.44 177 ILE A N 1
ATOM 1335 C CA . ILE A 1 177 ? 1.336 -9.594 -23.797 1 97.44 177 ILE A CA 1
ATOM 1336 C C . ILE A 1 177 ? 0.632 -10.453 -22.75 1 97.44 177 ILE A C 1
ATOM 1338 O O . ILE A 1 177 ? 0.458 -11.664 -22.938 1 97.44 177 ILE A O 1
ATOM 1342 N N . ARG A 1 178 ? 0.188 -9.844 -21.703 1 98.06 178 ARG A N 1
ATOM 1343 C CA . ARG A 1 178 ? -0.191 -10.594 -20.516 1 98.06 178 ARG A CA 1
ATOM 1344 C C . ARG A 1 178 ? -1.633 -10.297 -20.109 1 98.06 178 ARG A C 1
ATOM 1346 O O . ARG A 1 178 ? -1.924 -9.227 -19.562 1 98.06 178 ARG A O 1
ATOM 1353 N N . PRO A 1 179 ? -2.582 -11.195 -20.391 1 97.94 179 PRO A N 1
ATOM 1354 C CA . PRO A 1 179 ? -3.912 -11.086 -19.781 1 97.94 179 PRO A CA 1
ATOM 1355 C C . PRO A 1 179 ? -3.945 -11.562 -18.328 1 97.94 179 PRO A C 1
ATOM 1357 O O . PRO A 1 179 ? -3.156 -12.43 -17.938 1 97.94 179 PRO A O 1
ATOM 1360 N N . LEU A 1 180 ? -4.805 -11.039 -17.531 1 98.56 180 LEU A N 1
ATOM 1361 C CA . LEU A 1 180 ? -5.027 -11.492 -16.156 1 98.56 180 LEU A CA 1
ATOM 1362 C C . LEU A 1 180 ? -6.453 -11.18 -15.703 1 98.56 180 LEU A C 1
ATOM 1364 O O . LEU A 1 180 ? -6.887 -10.031 -15.758 1 98.56 180 LEU A O 1
ATOM 1368 N N . VAL A 1 181 ? -7.172 -12.195 -15.289 1 98.19 181 VAL A N 1
ATOM 1369 C CA . VAL A 1 181 ? -8.562 -11.992 -14.898 1 98.19 181 VAL A CA 1
ATOM 1370 C C . VAL A 1 181 ? -8.828 -12.656 -13.547 1 98.19 181 VAL A C 1
ATOM 1372 O O . VAL A 1 181 ? -8.109 -13.586 -13.156 1 98.19 181 VAL A O 1
ATOM 1375 N N . ARG A 1 182 ? -9.828 -12.164 -12.836 1 98.31 182 ARG A N 1
ATOM 1376 C CA . ARG A 1 182 ? -10.258 -12.734 -11.57 1 98.31 182 ARG A CA 1
ATOM 1377 C C . ARG A 1 182 ? -11.742 -12.469 -11.32 1 98.31 182 ARG A C 1
ATOM 1379 O O . ARG A 1 182 ? -12.242 -11.391 -11.625 1 98.31 182 ARG A O 1
ATOM 1386 N N . ILE A 1 183 ? -12.438 -13.445 -10.859 1 98.38 183 ILE A N 1
ATOM 1387 C CA . ILE A 1 183 ? -13.789 -13.312 -10.336 1 98.38 183 ILE A CA 1
ATOM 1388 C C . ILE A 1 183 ? -13.828 -13.758 -8.875 1 98.38 183 ILE A C 1
ATOM 1390 O O . ILE A 1 183 ? -13.133 -14.703 -8.492 1 98.38 183 ILE A O 1
ATOM 1394 N N . ASN A 1 184 ? -14.547 -13.102 -8.109 1 98.56 184 ASN A N 1
ATOM 1395 C CA . ASN A 1 184 ? -14.641 -13.414 -6.688 1 98.56 184 ASN A CA 1
ATOM 1396 C C . ASN A 1 184 ? -16.062 -13.242 -6.172 1 98.56 184 ASN A C 1
ATOM 1398 O O . ASN A 1 184 ? -16.766 -12.312 -6.566 1 98.56 184 ASN A O 1
ATOM 1402 N N . VAL A 1 185 ? -16.5 -14.133 -5.316 1 98.62 185 VAL A N 1
ATOM 1403 C CA . VAL A 1 185 ? -17.781 -14.055 -4.629 1 98.62 185 VAL A CA 1
ATOM 1404 C C . VAL A 1 185 ? -17.578 -14.102 -3.119 1 98.62 185 VAL A C 1
ATOM 1406 O O . VAL A 1 185 ? -16.828 -14.938 -2.619 1 98.62 185 VAL A O 1
ATOM 1409 N N . SER A 1 186 ? -18.156 -13.25 -2.414 1 98.56 186 SER A N 1
ATOM 1410 C CA . SER A 1 186 ? -18.172 -13.227 -0.956 1 98.56 186 SER A CA 1
ATOM 1411 C C . SER A 1 186 ? -19.609 -13.211 -0.424 1 98.56 186 SER A C 1
ATOM 1413 O O . SER A 1 186 ? -20.469 -12.523 -0.974 1 98.56 186 SER A O 1
ATOM 1415 N N . VAL A 1 187 ? -19.844 -13.945 0.646 1 98.5 187 VAL A N 1
ATOM 1416 C CA . VAL A 1 187 ? -21.188 -14.109 1.18 1 98.5 187 VAL A CA 1
ATOM 1417 C C . VAL A 1 187 ? -21.172 -13.922 2.695 1 98.5 187 VAL A C 1
ATOM 1419 O O . VAL A 1 187 ? -20.25 -14.391 3.377 1 98.5 187 VAL A O 1
ATOM 1422 N N . VAL A 1 188 ? -22.125 -13.242 3.184 1 98.19 188 VAL A N 1
ATOM 1423 C CA . VAL A 1 188 ? -22.375 -13.148 4.617 1 98.19 188 VAL A CA 1
ATOM 1424 C C . VAL A 1 188 ? -23.703 -13.836 4.949 1 98.19 188 VAL A C 1
ATOM 1426 O O . VAL A 1 188 ? -24.719 -13.578 4.309 1 98.19 188 VAL A O 1
ATOM 1429 N N . VAL A 1 189 ? -23.688 -14.672 5.926 1 98.38 189 VAL A N 1
ATOM 1430 C CA . VAL A 1 189 ? -24.891 -15.352 6.383 1 98.38 189 VAL A CA 1
ATOM 1431 C C . VAL A 1 189 ? -25.156 -15.016 7.852 1 98.38 189 VAL A C 1
ATOM 1433 O O . VAL A 1 189 ? -24.234 -14.609 8.57 1 98.38 189 VAL A O 1
ATOM 1436 N N . GLU A 1 190 ? -26.406 -15.188 8.227 1 98.12 190 GLU A N 1
ATOM 1437 C CA . GLU A 1 190 ? -26.797 -14.953 9.609 1 98.12 190 GLU A CA 1
ATOM 1438 C C . GLU A 1 190 ? -27.734 -16.047 10.117 1 98.12 190 GLU A C 1
ATOM 1440 O O . GLU A 1 190 ? -28.672 -16.438 9.414 1 98.12 190 GLU A O 1
ATOM 1445 N N . GLN A 1 191 ? -27.438 -16.516 11.266 1 97.25 191 GLN A N 1
ATOM 1446 C CA . GLN A 1 191 ? -28.297 -17.484 11.969 1 97.25 191 GLN A CA 1
ATOM 1447 C C . GLN A 1 191 ? -28.266 -17.25 13.477 1 97.25 191 GLN A C 1
ATOM 1449 O O . GLN A 1 191 ? -27.203 -17.281 14.094 1 97.25 191 GLN A O 1
ATOM 1454 N N . ASP A 1 192 ? -29.469 -17 14.07 1 95.38 192 ASP A N 1
ATOM 1455 C CA . ASP A 1 192 ? -29.625 -16.828 15.508 1 95.38 192 ASP A CA 1
ATOM 1456 C C . ASP A 1 192 ? -28.703 -15.727 16.031 1 95.38 192 ASP A C 1
ATOM 1458 O O . ASP A 1 192 ? -28.047 -15.906 17.047 1 95.38 192 ASP A O 1
ATOM 1462 N N . GLY A 1 193 ? -28.594 -14.742 15.266 1 94.06 193 GLY A N 1
ATOM 1463 C CA . GLY A 1 193 ? -27.844 -13.578 15.695 1 94.06 193 GLY A CA 1
ATOM 1464 C C . GLY A 1 193 ? -26.359 -13.672 15.383 1 94.06 193 GLY A C 1
ATOM 1465 O O . GLY A 1 193 ? -25.609 -12.711 15.578 1 94.06 193 GLY A O 1
ATOM 1466 N N . ARG A 1 194 ? -25.938 -14.82 14.906 1 95.62 194 ARG A N 1
ATOM 1467 C CA . ARG A 1 194 ? -24.531 -15.016 14.547 1 95.62 194 ARG A CA 1
ATOM 1468 C C . ARG A 1 194 ? -24.312 -14.781 13.055 1 95.62 194 ARG A C 1
ATOM 1470 O O . ARG A 1 194 ? -25.031 -15.336 12.219 1 95.62 194 ARG A O 1
ATOM 1477 N N . MET A 1 195 ? -23.328 -13.867 12.805 1 97.19 195 MET A N 1
ATOM 1478 C CA . MET A 1 195 ? -22.969 -13.602 11.414 1 97.19 195 MET A CA 1
ATOM 1479 C C . MET A 1 195 ? -21.625 -14.242 11.062 1 97.19 195 MET A C 1
ATOM 1481 O O . MET A 1 195 ? -20.688 -14.203 11.859 1 97.19 195 MET A O 1
ATOM 1485 N N . GLU A 1 196 ? -21.562 -14.906 9.953 1 97.12 196 GLU A N 1
ATOM 1486 C CA . GLU A 1 196 ? -20.344 -15.5 9.414 1 97.12 196 GLU A CA 1
ATOM 1487 C C . GLU A 1 196 ? -20.203 -15.234 7.918 1 97.12 196 GLU A C 1
ATOM 1489 O O . GLU A 1 196 ? -21.172 -14.812 7.27 1 97.12 196 GLU A O 1
ATOM 1494 N N . ASN A 1 197 ? -19.031 -15.391 7.391 1 97.25 197 ASN A N 1
ATOM 1495 C CA . ASN A 1 197 ? -18.797 -15.094 5.98 1 97.25 197 ASN A CA 1
ATOM 1496 C C . ASN A 1 197 ? -17.984 -16.188 5.305 1 97.25 197 ASN A C 1
ATOM 1498 O O . ASN A 1 197 ? -17.375 -17.031 5.98 1 97.25 197 ASN A O 1
ATOM 1502 N N . GLY A 1 198 ? -18.031 -16.219 4.016 1 97.44 198 GLY A N 1
ATOM 1503 C CA . GLY A 1 198 ? -17.234 -17.047 3.123 1 97.44 198 GLY A CA 1
ATOM 1504 C C . GLY A 1 198 ? -16.891 -16.359 1.815 1 97.44 198 GLY A C 1
ATOM 1505 O O . GLY A 1 198 ? -17.578 -15.422 1.406 1 97.44 198 GLY A O 1
ATOM 1506 N N . SER A 1 199 ? -15.82 -16.75 1.25 1 97.81 199 SER A N 1
ATOM 1507 C CA . SER A 1 199 ? -15.383 -16.188 -0.02 1 97.81 199 SER A CA 1
ATOM 1508 C C . SER A 1 199 ? -14.648 -17.219 -0.869 1 97.81 199 SER A C 1
ATOM 1510 O O . SER A 1 199 ? -13.984 -18.109 -0.336 1 97.81 199 SER A O 1
ATOM 1512 N N . PHE A 1 200 ? -14.805 -17.078 -2.117 1 97.88 200 PHE A N 1
ATOM 1513 C CA . PHE A 1 200 ? -14.109 -17.938 -3.07 1 97.88 200 PHE A CA 1
ATOM 1514 C C . PHE A 1 200 ? -13.945 -17.234 -4.414 1 97.88 200 PHE A C 1
ATOM 1516 O O . PHE A 1 200 ? -14.805 -16.453 -4.816 1 97.88 200 PHE A O 1
ATOM 1523 N N . GLY A 1 201 ? -12.789 -17.453 -5.031 1 97.69 201 GLY A N 1
ATOM 1524 C CA . GLY A 1 201 ? -12.523 -16.828 -6.32 1 97.69 201 GLY A CA 1
ATOM 1525 C C . GLY A 1 201 ? -11.656 -17.703 -7.219 1 97.69 201 GLY A C 1
ATOM 1526 O O . GLY A 1 201 ? -11.18 -18.75 -6.801 1 97.69 201 GLY A O 1
ATOM 1527 N N . ALA A 1 202 ? -11.555 -17.281 -8.445 1 98.12 202 ALA A N 1
ATOM 1528 C CA . ALA A 1 202 ? -10.75 -17.953 -9.461 1 98.12 202 ALA A CA 1
ATOM 1529 C C . ALA A 1 202 ? -10.297 -16.969 -10.531 1 98.12 202 ALA A C 1
ATOM 1531 O O . ALA A 1 202 ? -10.875 -15.883 -10.68 1 98.12 202 ALA A O 1
ATOM 1532 N N . GLY A 1 203 ? -9.281 -17.344 -11.227 1 98.12 203 GLY A N 1
ATOM 1533 C CA . GLY A 1 203 ? -8.734 -16.516 -12.297 1 98.12 203 GLY A CA 1
ATOM 1534 C C . GLY A 1 203 ? -7.449 -17.078 -12.883 1 98.12 203 GLY A C 1
ATOM 1535 O O . GLY A 1 203 ? -7.094 -18.219 -12.633 1 98.12 203 GLY A O 1
ATOM 1536 N N . GLY A 1 204 ? -6.82 -16.266 -13.68 1 98.31 204 GLY A N 1
ATOM 1537 C CA . GLY A 1 204 ? -5.598 -16.641 -14.375 1 98.31 204 GLY A CA 1
ATOM 1538 C C . GLY A 1 204 ? -5.352 -15.828 -15.633 1 98.31 204 GLY A C 1
ATOM 1539 O O . GLY A 1 204 ? -5.828 -14.695 -15.75 1 98.31 204 GLY A O 1
ATOM 1540 N N . ARG A 1 205 ? -4.527 -16.359 -16.453 1 98.31 205 ARG A N 1
ATOM 1541 C CA . ARG A 1 205 ? -4.102 -15.617 -17.625 1 98.31 205 ARG A CA 1
ATOM 1542 C C . ARG A 1 205 ? -4.824 -16.109 -18.875 1 98.31 205 ARG A C 1
ATOM 1544 O O . ARG A 1 205 ? -4.207 -16.719 -19.766 1 98.31 205 ARG A O 1
ATOM 1551 N N . ALA A 1 206 ? -6.039 -15.828 -18.953 1 95.81 206 ALA A N 1
ATOM 1552 C CA . ALA A 1 206 ? -6.918 -16.094 -20.078 1 95.81 206 ALA A CA 1
ATOM 1553 C C . ALA A 1 206 ? -8.094 -15.125 -20.109 1 95.81 206 ALA A C 1
ATOM 1555 O O . ALA A 1 206 ? -8.148 -14.18 -19.312 1 95.81 206 ALA A O 1
ATOM 1556 N N . GLU A 1 207 ? -8.992 -15.367 -21.047 1 95.44 207 GLU A N 1
ATOM 1557 C CA . GLU A 1 207 ? -10.172 -14.516 -21.156 1 95.44 207 GLU A CA 1
ATOM 1558 C C . GLU A 1 207 ? -11.18 -14.836 -20.047 1 95.44 207 GLU A C 1
ATOM 1560 O O . GLU A 1 207 ? -11.148 -15.922 -19.469 1 95.44 207 GLU A O 1
ATOM 1565 N N . TYR A 1 208 ? -12.164 -13.93 -19.844 1 95.31 208 TYR A N 1
ATOM 1566 C CA . TYR A 1 208 ? -13.172 -14.062 -18.797 1 95.31 208 TYR A CA 1
ATOM 1567 C C . TYR A 1 208 ? -13.938 -15.375 -18.938 1 95.31 208 TYR A C 1
ATOM 1569 O O . TYR A 1 208 ? -14.258 -16.031 -17.953 1 95.31 208 TYR A O 1
ATOM 1577 N N . GLN A 1 209 ? -14.141 -15.742 -20.078 1 93.31 209 GLN A N 1
ATOM 1578 C CA . GLN A 1 209 ? -15.039 -16.844 -20.406 1 93.31 209 GLN A CA 1
ATOM 1579 C C . GLN A 1 209 ? -14.57 -18.141 -19.734 1 93.31 209 GLN A C 1
ATOM 1581 O O . GLN A 1 209 ? -15.391 -18.984 -19.375 1 93.31 209 GLN A O 1
ATOM 1586 N N . HIS A 1 210 ? -13.359 -18.156 -19.547 1 90.31 210 HIS A N 1
ATOM 1587 C CA . HIS A 1 210 ? -12.781 -19.359 -18.953 1 90.31 210 HIS A CA 1
ATOM 1588 C C . HIS A 1 210 ? -13.32 -19.594 -17.547 1 90.31 210 HIS A C 1
ATOM 1590 O O . HIS A 1 210 ? -13.453 -20.734 -17.109 1 90.31 210 HIS A O 1
ATOM 1596 N N . TRP A 1 211 ? -13.742 -18.531 -16.891 1 93.12 211 TRP A N 1
ATOM 1597 C CA . TRP A 1 211 ? -14.086 -18.672 -15.477 1 93.12 211 TRP A CA 1
ATOM 1598 C C . TRP A 1 211 ? -15.539 -18.281 -15.227 1 93.12 211 TRP A C 1
ATOM 1600 O O . TRP A 1 211 ? -16.062 -18.5 -14.133 1 93.12 211 TRP A O 1
ATOM 1610 N N . ILE A 1 212 ? -16.203 -17.797 -16.25 1 94.81 212 ILE A N 1
ATOM 1611 C CA . ILE A 1 212 ? -17.516 -17.234 -15.953 1 94.81 212 ILE A CA 1
ATOM 1612 C C . ILE A 1 212 ? -18.609 -18.062 -16.641 1 94.81 212 ILE A C 1
ATOM 1614 O O . ILE A 1 212 ? -19.766 -17.656 -16.703 1 94.81 212 ILE A O 1
ATOM 1618 N N . SER A 1 213 ? -18.141 -19.172 -17.172 1 94.12 213 SER A N 1
ATOM 1619 C CA . SER A 1 213 ? -19.188 -20.078 -17.656 1 94.12 213 SER A CA 1
ATOM 1620 C C . SER A 1 213 ? -20.141 -20.453 -16.531 1 94.12 213 SER A C 1
ATOM 1622 O O . SER A 1 213 ? -19.781 -20.422 -15.352 1 94.12 213 SER A O 1
ATOM 1624 N N . PRO A 1 214 ? -21.344 -20.812 -16.844 1 94.31 214 PRO A N 1
ATOM 1625 C CA . PRO A 1 214 ? -22.344 -21.062 -15.797 1 94.31 214 PRO A CA 1
ATOM 1626 C C . PRO A 1 214 ? -21.891 -22.109 -14.789 1 94.31 214 PRO A C 1
ATOM 1628 O O . PRO A 1 214 ? -22 -21.906 -13.578 1 94.31 214 PRO A O 1
ATOM 1631 N N . ASP A 1 215 ? -21.344 -23.141 -15.297 1 94.25 215 ASP A N 1
ATOM 1632 C CA . ASP A 1 215 ? -20.891 -24.172 -14.375 1 94.25 215 ASP A CA 1
ATOM 1633 C C . ASP A 1 215 ? -19.781 -23.656 -13.469 1 94.25 215 ASP A C 1
ATOM 1635 O O . ASP A 1 215 ? -19.734 -23.969 -12.281 1 94.25 215 ASP A O 1
ATOM 1639 N N . ASN A 1 216 ? -18.938 -22.891 -14.016 1 95.31 216 ASN A N 1
ATOM 1640 C CA . ASN A 1 216 ? -17.781 -22.406 -13.258 1 95.31 216 ASN A CA 1
ATOM 1641 C C . ASN A 1 216 ? -18.203 -21.375 -12.211 1 95.31 216 ASN A C 1
ATOM 1643 O O . ASN A 1 216 ? -17.844 -21.5 -11.039 1 95.31 216 ASN A O 1
ATOM 1647 N N . TRP A 1 217 ? -18.969 -20.344 -12.641 1 96.62 217 TRP A N 1
ATOM 1648 C CA . TRP A 1 217 ? -19.281 -19.312 -11.648 1 96.62 217 TRP A CA 1
ATOM 1649 C C . TRP A 1 217 ? -20.25 -19.859 -10.602 1 96.62 217 TRP A C 1
ATOM 1651 O O . TRP A 1 217 ? -20.25 -19.406 -9.453 1 96.62 217 TRP A O 1
ATOM 1661 N N . ARG A 1 218 ? -21.078 -20.906 -10.961 1 97.81 218 ARG A N 1
ATOM 1662 C CA . ARG A 1 218 ? -21.938 -21.531 -9.953 1 97.81 218 ARG A CA 1
ATOM 1663 C C . ARG A 1 218 ? -21.094 -22.25 -8.906 1 97.81 218 ARG A C 1
ATOM 1665 O O . ARG A 1 218 ? -21.406 -22.188 -7.711 1 97.81 218 ARG A O 1
ATOM 1672 N N . ASN A 1 219 ? -20.109 -22.922 -9.406 1 97.62 219 ASN A N 1
ATOM 1673 C CA . ASN A 1 219 ? -19.219 -23.594 -8.469 1 97.62 219 ASN A CA 1
ATOM 1674 C C . ASN A 1 219 ? -18.547 -22.594 -7.531 1 97.62 219 ASN A C 1
ATOM 1676 O O . ASN A 1 219 ? -18.406 -22.859 -6.336 1 97.62 219 ASN A O 1
ATOM 1680 N N . ILE A 1 220 ? -18.109 -21.5 -8.078 1 98.12 220 ILE A N 1
ATOM 1681 C CA . ILE A 1 220 ? -17.484 -20.438 -7.289 1 98.12 220 ILE A CA 1
ATOM 1682 C C . ILE A 1 220 ? -18.453 -19.922 -6.242 1 98.12 220 ILE A C 1
ATOM 1684 O O . ILE A 1 220 ? -18.125 -19.812 -5.062 1 98.12 220 ILE A O 1
ATOM 1688 N N . ALA A 1 221 ? -19.641 -19.656 -6.652 1 98.44 221 ALA A N 1
ATOM 1689 C CA . ALA A 1 221 ? -20.688 -19.156 -5.77 1 98.44 221 ALA A CA 1
ATOM 1690 C C . ALA A 1 221 ? -21.031 -20.172 -4.684 1 98.44 221 ALA A C 1
ATOM 1692 O O . ALA A 1 221 ? -21.141 -19.828 -3.508 1 98.44 221 ALA A O 1
ATOM 1693 N N . ASP A 1 222 ? -21.172 -21.406 -5.082 1 98.62 222 ASP A N 1
ATOM 1694 C CA . ASP A 1 222 ? -21.516 -22.484 -4.152 1 98.62 222 ASP A CA 1
ATOM 1695 C C . ASP A 1 222 ? -20.438 -22.656 -3.09 1 98.62 222 ASP A C 1
ATOM 1697 O O . ASP A 1 222 ? -20.734 -22.875 -1.914 1 98.62 222 ASP A O 1
ATOM 1701 N N . GLU A 1 223 ? -19.234 -22.562 -3.52 1 98.12 223 GLU A N 1
ATOM 1702 C CA . GLU A 1 223 ? -18.125 -22.734 -2.578 1 98.12 223 GLU A CA 1
ATOM 1703 C C . GLU A 1 223 ? -18.078 -21.594 -1.571 1 98.12 223 GLU A C 1
ATOM 1705 O O . GLU A 1 223 ? -17.812 -21.812 -0.386 1 98.12 223 GLU A O 1
ATOM 1710 N N . ALA A 1 224 ? -18.266 -20.375 -2.012 1 98.5 224 ALA A N 1
ATOM 1711 C CA . ALA A 1 224 ? -18.312 -19.234 -1.105 1 98.5 224 ALA A CA 1
ATOM 1712 C C . ALA A 1 224 ? -19.422 -19.406 -0.068 1 98.5 224 ALA A C 1
ATOM 1714 O O . ALA A 1 224 ? -19.188 -19.203 1.127 1 98.5 224 ALA A O 1
ATOM 1715 N N . LEU A 1 225 ? -20.578 -19.812 -0.535 1 98.69 225 LEU A N 1
ATOM 1716 C CA . LEU A 1 225 ? -21.703 -20.016 0.354 1 98.69 225 LEU A CA 1
ATOM 1717 C C . LEU A 1 225 ? -21.438 -21.156 1.33 1 98.69 225 LEU A C 1
ATOM 1719 O O . LEU A 1 225 ? -21.734 -21.047 2.523 1 98.69 225 LEU A O 1
ATOM 1723 N N . ARG A 1 226 ? -20.906 -22.188 0.811 1 98.38 226 ARG A N 1
ATOM 1724 C CA . ARG A 1 226 ? -20.594 -23.328 1.657 1 98.38 226 ARG A CA 1
ATOM 1725 C C . ARG A 1 226 ? -19.688 -22.922 2.814 1 98.38 226 ARG A C 1
ATOM 1727 O O . ARG A 1 226 ? -19.938 -23.281 3.967 1 98.38 226 ARG A O 1
ATOM 1734 N N . GLN A 1 227 ? -18.641 -22.219 2.531 1 97.5 227 GLN A N 1
ATOM 1735 C CA . GLN A 1 227 ? -17.719 -21.766 3.562 1 97.5 227 GLN A CA 1
ATOM 1736 C C . GLN A 1 227 ? -18.438 -20.938 4.617 1 97.5 227 GLN A C 1
ATOM 1738 O O . GLN A 1 227 ? -18.188 -21.094 5.816 1 97.5 227 GLN A O 1
ATOM 1743 N N . ALA A 1 228 ? -19.281 -20.047 4.152 1 98.12 228 ALA A N 1
ATOM 1744 C CA . ALA A 1 228 ? -20.016 -19.203 5.078 1 98.12 228 ALA A CA 1
ATOM 1745 C C . ALA A 1 228 ? -20.891 -20.031 6.008 1 98.12 228 ALA A C 1
ATOM 1747 O O . ALA A 1 228 ? -20.938 -19.797 7.219 1 98.12 228 ALA A O 1
ATOM 1748 N N . ILE A 1 229 ? -21.562 -21.031 5.461 1 98 229 ILE A N 1
ATOM 1749 C CA . ILE A 1 229 ? -22.469 -21.875 6.227 1 98 229 ILE A CA 1
ATOM 1750 C C . ILE A 1 229 ? -21.688 -22.734 7.215 1 98 229 ILE A C 1
ATOM 1752 O O . ILE A 1 229 ? -22.078 -22.859 8.375 1 98 229 ILE A O 1
ATOM 1756 N N . VAL A 1 230 ? -20.562 -23.25 6.801 1 97.44 230 VAL A N 1
ATOM 1757 C CA . VAL A 1 230 ? -19.688 -24.047 7.66 1 97.44 230 VAL A CA 1
ATOM 1758 C C . VAL A 1 230 ? -19.234 -23.219 8.859 1 97.44 230 VAL A C 1
ATOM 1760 O O . VAL A 1 230 ? -19.188 -23.719 9.984 1 97.44 230 VAL A O 1
ATOM 1763 N N . ASN A 1 231 ? -18.938 -22 8.641 1 96.25 231 ASN A N 1
ATOM 1764 C CA . ASN A 1 231 ? -18.438 -21.125 9.688 1 96.25 231 ASN A CA 1
ATOM 1765 C C . ASN A 1 231 ? -19.5 -20.844 10.742 1 96.25 231 ASN A C 1
ATOM 1767 O O . ASN A 1 231 ? -19.188 -20.531 11.891 1 96.25 231 ASN A O 1
ATOM 1771 N N . LEU A 1 232 ? -20.797 -21 10.398 1 96.75 232 LEU A N 1
ATOM 1772 C CA . LEU A 1 232 ? -21.875 -20.828 11.367 1 96.75 232 LEU A CA 1
ATOM 1773 C C . LEU A 1 232 ? -21.812 -21.891 12.453 1 96.75 232 LEU A C 1
ATOM 1775 O O . LEU A 1 232 ? -22.203 -21.641 13.594 1 96.75 232 LEU A O 1
ATOM 1779 N N . ASP A 1 233 ? -21.281 -22.969 12.109 1 96.38 233 ASP A N 1
ATOM 1780 C CA . ASP A 1 233 ? -21.25 -24.094 13.039 1 96.38 233 ASP A CA 1
ATOM 1781 C C . ASP A 1 233 ? -19.875 -24.219 13.703 1 96.38 233 ASP A C 1
ATOM 1783 O O . ASP A 1 233 ? -19.625 -25.172 14.445 1 96.38 233 ASP A O 1
ATOM 1787 N N . SER A 1 234 ? -19.031 -23.297 13.398 1 97 234 SER A N 1
ATOM 1788 C CA . SER A 1 234 ? -17.656 -23.406 13.891 1 97 234 SER A CA 1
ATOM 1789 C C . SER A 1 234 ? -17.594 -23.156 15.391 1 97 234 SER A C 1
ATOM 1791 O O . SER A 1 234 ? -18.406 -22.406 15.938 1 97 234 SER A O 1
ATOM 1793 N N . VAL A 1 235 ? -16.625 -23.859 16.031 1 96.69 235 VAL A N 1
ATOM 1794 C CA . VAL A 1 235 ? -16.344 -23.688 17.453 1 96.69 235 VAL A CA 1
ATOM 1795 C C . VAL A 1 235 ? -14.953 -23.078 17.625 1 96.69 235 VAL A C 1
ATOM 1797 O O . VAL A 1 235 ? -14.164 -23.047 16.672 1 96.69 235 VAL A O 1
ATOM 1800 N N . PRO A 1 236 ? -14.641 -22.531 18.797 1 95.44 236 PRO A N 1
ATOM 1801 C CA . PRO A 1 236 ? -13.312 -21.953 19 1 95.44 236 PRO A CA 1
ATOM 1802 C C . PRO A 1 236 ? -12.188 -22.938 18.734 1 95.44 236 PRO A C 1
ATOM 1804 O O . PRO A 1 236 ? -12.273 -24.094 19.141 1 95.44 236 PRO A O 1
ATOM 1807 N N . ALA A 1 237 ? -11.203 -22.438 18.078 1 95.81 237 ALA A N 1
ATOM 1808 C CA . ALA A 1 237 ? -10.062 -23.281 17.734 1 95.81 237 ALA A CA 1
ATOM 1809 C C . ALA A 1 237 ? -9.281 -23.672 18.984 1 95.81 237 ALA A C 1
ATOM 1811 O O . ALA A 1 237 ? -9.125 -22.859 19.906 1 95.81 237 ALA A O 1
ATOM 1812 N N . PRO A 1 238 ? -8.805 -24.875 18.984 1 94.19 238 PRO A N 1
ATOM 1813 C CA . PRO A 1 238 ? -7.883 -25.25 20.062 1 94.19 238 PRO A CA 1
ATOM 1814 C C . PRO A 1 238 ? -6.547 -24.516 19.984 1 94.19 238 PRO A C 1
ATOM 1816 O O . PRO A 1 238 ? -6.211 -23.953 18.938 1 94.19 238 PRO A O 1
ATOM 1819 N N . ALA A 1 239 ? -5.879 -24.5 21.109 1 94.75 239 ALA A N 1
ATOM 1820 C CA . ALA A 1 239 ? -4.574 -23.844 21.141 1 94.75 239 ALA A CA 1
ATOM 1821 C C . ALA A 1 239 ? -3.494 -24.812 21.625 1 94.75 239 ALA A C 1
ATOM 1823 O O . ALA A 1 239 ? -3.766 -25.719 22.406 1 94.75 239 ALA A O 1
ATOM 1824 N N . GLY A 1 240 ? -2.24 -24.578 21.094 1 95 240 GLY A N 1
ATOM 1825 C CA . GLY A 1 240 ? -1.096 -25.375 21.5 1 95 240 GLY A CA 1
ATOM 1826 C C . GLY A 1 240 ? -0.42 -26.094 20.344 1 95 240 GLY A C 1
ATOM 1827 O O . GLY A 1 240 ? -0.815 -25.938 19.188 1 95 240 GLY A O 1
ATOM 1828 N N . GLU A 1 241 ? 0.596 -26.812 20.703 1 96.19 241 GLU A N 1
ATOM 1829 C CA . GLU A 1 241 ? 1.283 -27.625 19.703 1 96.19 241 GLU A CA 1
ATOM 1830 C C . GLU A 1 241 ? 0.49 -28.891 19.375 1 96.19 241 GLU A C 1
ATOM 1832 O O . GLU A 1 241 ? 0.032 -29.594 20.281 1 96.19 241 GLU A O 1
ATOM 1837 N N . MET A 1 242 ? 0.357 -29.141 18.047 1 97.25 242 MET A N 1
ATOM 1838 C CA . MET A 1 242 ? -0.388 -30.344 17.688 1 97.25 242 MET A CA 1
ATOM 1839 C C . MET A 1 242 ? -0.072 -30.766 16.25 1 97.25 242 MET A C 1
ATOM 1841 O O . MET A 1 242 ? 0.667 -30.062 15.547 1 97.25 242 MET A O 1
ATOM 1845 N N . THR A 1 243 ? -0.596 -31.938 15.898 1 98.12 243 THR A N 1
ATOM 1846 C CA . THR A 1 243 ? -0.52 -32.406 14.523 1 98.12 243 THR A CA 1
ATOM 1847 C C . THR A 1 243 ? -1.51 -31.641 13.641 1 98.12 243 THR A C 1
ATOM 1849 O O . THR A 1 243 ? -2.686 -31.516 13.984 1 98.12 243 THR A O 1
ATOM 1852 N N . VAL A 1 244 ? -0.972 -31.109 12.539 1 98.19 244 VAL A N 1
ATOM 1853 C CA . VAL A 1 244 ? -1.824 -30.391 11.602 1 98.19 244 VAL A CA 1
ATOM 1854 C C . VAL A 1 244 ? -1.755 -31.047 10.227 1 98.19 244 VAL A C 1
ATOM 1856 O O . VAL A 1 244 ? -0.667 -31.359 9.727 1 98.19 244 VAL A O 1
ATOM 1859 N N . VAL A 1 245 ? -2.898 -31.406 9.68 1 98.62 245 VAL A N 1
ATOM 1860 C CA . VAL A 1 245 ? -3.008 -31.828 8.281 1 98.62 245 VAL A CA 1
ATOM 1861 C C . VAL A 1 245 ? -3.451 -30.641 7.418 1 98.62 245 VAL A C 1
ATOM 1863 O O . VAL A 1 245 ? -4.469 -30 7.703 1 98.62 245 VAL A O 1
ATOM 1866 N N . LEU A 1 246 ? -2.66 -30.328 6.434 1 98 246 LEU A N 1
ATOM 1867 C CA . LEU A 1 246 ? -3.002 -29.281 5.469 1 98 246 LEU A CA 1
ATOM 1868 C C . LEU A 1 246 ? -3.637 -29.875 4.219 1 98 246 LEU A C 1
ATOM 1870 O O . LEU A 1 246 ? -3.148 -30.891 3.691 1 98 246 LEU A O 1
ATOM 1874 N N . GLY A 1 247 ? -4.727 -29.297 3.789 1 98 247 GLY A N 1
ATOM 1875 C CA . GLY A 1 247 ? -5.363 -29.75 2.562 1 98 247 GLY A CA 1
ATOM 1876 C C . GLY A 1 247 ? -4.578 -29.391 1.316 1 98 247 GLY A C 1
ATOM 1877 O O . GLY A 1 247 ? -3.588 -28.656 1.389 1 98 247 GLY A O 1
ATOM 1878 N N . PRO A 1 248 ? -5.023 -29.953 0.158 1 98.38 248 PRO A N 1
ATOM 1879 C CA . PRO A 1 248 ? -4.355 -29.641 -1.109 1 98.38 248 PRO A CA 1
ATOM 1880 C C . PRO A 1 248 ? -4.727 -28.266 -1.652 1 98.38 248 PRO A C 1
ATOM 1882 O O . PRO A 1 248 ? -5.727 -27.688 -1.229 1 98.38 248 PRO A O 1
ATOM 1885 N N . GLY A 1 249 ? -3.91 -27.719 -2.572 1 97.38 249 GLY A N 1
ATOM 1886 C CA . GLY A 1 249 ? -4.258 -26.484 -3.268 1 97.38 249 GLY A CA 1
ATOM 1887 C C . GLY A 1 249 ? -3.812 -25.234 -2.531 1 97.38 249 GLY A C 1
ATOM 1888 O O . GLY A 1 249 ? -2.625 -25.062 -2.242 1 97.38 249 GLY A O 1
ATOM 1889 N N . TRP A 1 250 ? -4.738 -24.406 -2.115 1 96.38 250 TRP A N 1
ATOM 1890 C CA . TRP A 1 250 ? -4.523 -23.062 -1.57 1 96.38 250 TRP A CA 1
ATOM 1891 C C . TRP A 1 250 ? -3.684 -23.125 -0.298 1 96.38 250 TRP A C 1
ATOM 1893 O O . TRP A 1 250 ? -2.896 -22.219 -0.022 1 96.38 250 TRP A O 1
ATOM 1903 N N . PRO A 1 251 ? -3.785 -24.141 0.53 1 96.19 251 PRO A N 1
ATOM 1904 C CA . PRO A 1 251 ? -2.939 -24.219 1.723 1 96.19 251 PRO A CA 1
ATOM 1905 C C . PRO A 1 251 ? -1.449 -24.188 1.392 1 96.19 251 PRO A C 1
ATOM 1907 O O . PRO A 1 251 ? -0.616 -24.031 2.287 1 96.19 251 PRO A O 1
ATOM 1910 N N . GLY A 1 252 ? -1.173 -24.25 0.066 1 95.75 252 GLY A N 1
ATOM 1911 C CA . GLY A 1 252 ? 0.191 -24.016 -0.379 1 95.75 252 GLY A CA 1
ATOM 1912 C C . GLY A 1 252 ? 0.733 -22.672 0.057 1 95.75 252 GLY A C 1
ATOM 1913 O O . GLY A 1 252 ? 1.938 -22.422 -0.034 1 95.75 252 GLY A O 1
ATOM 1914 N N . VAL A 1 253 ? -0.108 -21.828 0.554 1 94 253 VAL A N 1
ATOM 1915 C CA . VAL A 1 253 ? 0.315 -20.547 1.12 1 94 253 VAL A CA 1
ATOM 1916 C C . VAL A 1 253 ? 1.352 -20.781 2.217 1 94 253 VAL A C 1
ATOM 1918 O O . VAL A 1 253 ? 2.262 -19.969 2.404 1 94 253 VAL A O 1
ATOM 1921 N N . LEU A 1 254 ? 1.272 -21.875 2.893 1 91.81 254 LEU A N 1
ATOM 1922 C CA . LEU A 1 254 ? 2.285 -22.219 3.885 1 91.81 254 LEU A CA 1
ATOM 1923 C C . LEU A 1 254 ? 3.67 -22.297 3.248 1 91.81 254 LEU A C 1
ATOM 1925 O O . LEU A 1 254 ? 4.625 -21.719 3.771 1 91.81 254 LEU A O 1
ATOM 1929 N N . LEU A 1 255 ? 3.736 -22.984 2.098 1 93.38 255 LEU A N 1
ATOM 1930 C CA . LEU A 1 255 ? 5.008 -23.078 1.39 1 93.38 255 LEU A CA 1
ATOM 1931 C C . LEU A 1 255 ? 5.496 -21.703 0.946 1 93.38 255 LEU A C 1
ATOM 1933 O O . LEU A 1 255 ? 6.695 -21.422 1.002 1 93.38 255 LEU A O 1
ATOM 1937 N N . HIS A 1 256 ? 4.582 -20.922 0.463 1 94.12 256 HIS A N 1
ATOM 1938 C CA . HIS A 1 256 ? 4.875 -19.562 0.021 1 94.12 256 HIS A CA 1
ATOM 1939 C C . HIS A 1 256 ? 5.582 -18.766 1.114 1 94.12 256 HIS A C 1
ATOM 1941 O O . HIS A 1 256 ? 6.582 -18.094 0.852 1 94.12 256 HIS A O 1
ATOM 1947 N N . GLU A 1 257 ? 5.113 -18.812 2.305 1 90.44 257 GLU A N 1
ATOM 1948 C CA . GLU A 1 257 ? 5.684 -18.094 3.438 1 90.44 257 GLU A CA 1
ATOM 1949 C C . GLU A 1 257 ? 6.883 -18.844 4.016 1 90.44 257 GLU A C 1
ATOM 1951 O O . GLU A 1 257 ? 7.91 -18.234 4.316 1 90.44 257 GLU A O 1
ATOM 1956 N N . ALA A 1 258 ? 6.789 -20.156 4.148 1 89.5 258 ALA A N 1
ATOM 1957 C CA . ALA A 1 258 ? 7.785 -20.953 4.848 1 89.5 258 ALA A CA 1
ATOM 1958 C C . ALA A 1 258 ? 9.094 -21.016 4.059 1 89.5 258 ALA A C 1
ATOM 1960 O O . ALA A 1 258 ? 10.172 -21.047 4.645 1 89.5 258 ALA A O 1
ATOM 1961 N N . VAL A 1 259 ? 8.945 -21.125 2.762 1 90.5 259 VAL A N 1
ATOM 1962 C CA . VAL A 1 259 ? 10.195 -21.297 2.031 1 90.5 259 VAL A CA 1
ATOM 1963 C C . VAL A 1 259 ? 10.211 -20.391 0.81 1 90.5 259 VAL A C 1
ATOM 1965 O O . VAL A 1 259 ? 11.281 -20.047 0.295 1 90.5 259 VAL A O 1
ATOM 1968 N N . GLY A 1 260 ? 9.07 -20.047 0.288 1 95.06 260 GLY A N 1
ATOM 1969 C CA . GLY A 1 260 ? 9.047 -19.266 -0.94 1 95.06 260 GLY A CA 1
ATOM 1970 C C . GLY A 1 260 ? 9.898 -18.016 -0.868 1 95.06 260 GLY A C 1
ATOM 1971 O O . GLY A 1 260 ? 10.953 -17.938 -1.497 1 95.06 260 GLY A O 1
ATOM 1972 N N . HIS A 1 261 ? 9.586 -17.125 0.008 1 95.75 261 HIS A N 1
ATOM 1973 C CA . HIS A 1 261 ? 10.32 -15.883 0.167 1 95.75 261 HIS A CA 1
ATOM 1974 C C . HIS A 1 261 ? 11.766 -16.156 0.571 1 95.75 261 HIS A C 1
ATOM 1976 O O . HIS A 1 261 ? 12.688 -15.508 0.061 1 95.75 261 HIS A O 1
ATOM 1982 N N . GLY A 1 262 ? 11.961 -17.062 1.443 1 96.44 262 GLY A N 1
ATOM 1983 C CA . GLY A 1 262 ? 13.297 -17.359 1.938 1 96.44 262 GLY A CA 1
ATOM 1984 C C . GLY A 1 262 ? 14.227 -17.891 0.858 1 96.44 262 GLY A C 1
ATOM 1985 O O . GLY A 1 262 ? 15.445 -17.859 1.021 1 96.44 262 GLY A O 1
ATOM 1986 N N . LEU A 1 263 ? 13.648 -18.344 -0.182 1 97.94 263 LEU A N 1
ATOM 1987 C CA . LEU A 1 263 ? 14.469 -18.922 -1.233 1 97.94 263 LEU A CA 1
ATOM 1988 C C . LEU A 1 263 ? 14.602 -17.984 -2.42 1 97.94 263 LEU A C 1
ATOM 1990 O O . LEU A 1 263 ? 15.008 -18.391 -3.51 1 97.94 263 LEU A O 1
ATOM 1994 N N . GLU A 1 264 ? 14.266 -16.766 -2.279 1 98.44 264 GLU A N 1
ATOM 1995 C CA . GLU A 1 264 ? 14.539 -15.734 -3.266 1 98.44 264 GLU A CA 1
ATOM 1996 C C . GLU A 1 264 ? 16 -15.289 -3.203 1 98.44 264 GLU A C 1
ATOM 1998 O O . GLU A 1 264 ? 16.562 -15.125 -2.117 1 98.44 264 GLU A O 1
ATOM 2003 N N . GLY A 1 265 ? 16.578 -15.055 -4.277 1 98.38 265 GLY A N 1
ATOM 2004 C CA . GLY A 1 265 ? 18.016 -14.906 -4.43 1 98.38 265 GLY A CA 1
ATOM 2005 C C . GLY A 1 265 ? 18.578 -13.727 -3.672 1 98.38 265 GLY A C 1
ATOM 2006 O O . GLY A 1 265 ? 19.688 -13.797 -3.121 1 98.38 265 GLY A O 1
ATOM 2007 N N . ASP A 1 266 ? 17.875 -12.648 -3.611 1 97.81 266 ASP A N 1
ATOM 2008 C CA . ASP A 1 266 ? 18.406 -11.43 -3.002 1 97.81 266 ASP A CA 1
ATOM 2009 C C . ASP A 1 266 ? 18.641 -11.625 -1.506 1 97.81 266 ASP A C 1
ATOM 2011 O O . ASP A 1 266 ? 19.688 -11.227 -0.98 1 97.81 266 ASP A O 1
ATOM 2015 N N . PHE A 1 267 ? 17.734 -12.281 -0.815 1 97.19 267 PHE A N 1
ATOM 2016 C CA . PHE A 1 267 ? 17.891 -12.5 0.617 1 97.19 267 PHE A CA 1
ATOM 2017 C C . PHE A 1 267 ? 19.047 -13.453 0.891 1 97.19 267 PHE A C 1
ATOM 2019 O O . PHE A 1 267 ? 19.75 -13.312 1.896 1 97.19 267 PHE A O 1
ATOM 2026 N N . ASN A 1 268 ? 19.219 -14.367 0.066 1 97.25 268 ASN A N 1
ATOM 2027 C CA . ASN A 1 268 ? 20.297 -15.328 0.251 1 97.25 268 ASN A CA 1
ATOM 2028 C C . ASN A 1 268 ? 21.656 -14.727 -0.107 1 97.25 268 ASN A C 1
ATOM 2030 O O . ASN A 1 268 ? 22.656 -15.008 0.555 1 97.25 268 ASN A O 1
ATOM 2034 N N . ARG A 1 269 ? 21.703 -13.953 -1.129 1 97.25 269 ARG A N 1
ATOM 2035 C CA . ARG A 1 269 ? 22.922 -13.227 -1.481 1 97.25 269 ARG A CA 1
ATOM 2036 C C . ARG A 1 269 ? 23.375 -12.336 -0.33 1 97.25 269 ARG A C 1
ATOM 2038 O O . ARG A 1 269 ? 24.562 -12.281 -0.019 1 97.25 269 ARG A O 1
ATOM 2045 N N . LYS A 1 270 ? 22.453 -11.703 0.266 1 95.56 270 LYS A N 1
ATOM 2046 C CA . LYS A 1 270 ? 22.75 -10.758 1.338 1 95.56 270 LYS A CA 1
ATOM 2047 C C . LYS A 1 270 ? 22.891 -11.469 2.682 1 95.56 270 LYS A C 1
ATOM 2049 O O . LYS A 1 270 ? 23.156 -10.836 3.703 1 95.56 270 LYS A O 1
ATOM 2054 N N . LYS A 1 271 ? 22.578 -12.758 2.73 1 95.81 271 LYS A N 1
ATOM 2055 C CA . LYS A 1 271 ? 22.703 -13.602 3.914 1 95.81 271 LYS A CA 1
ATOM 2056 C C . LYS A 1 271 ? 21.703 -13.188 4.992 1 95.81 271 LYS A C 1
ATOM 2058 O O . LYS A 1 271 ? 22.031 -13.172 6.18 1 95.81 271 LYS A O 1
ATOM 2063 N N . THR A 1 272 ? 20.547 -12.828 4.473 1 93.88 272 THR A N 1
ATOM 2064 C CA . THR A 1 272 ? 19.5 -12.422 5.406 1 93.88 272 THR A CA 1
ATOM 2065 C C . THR A 1 272 ? 18.391 -13.477 5.469 1 93.88 272 THR A C 1
ATOM 2067 O O . THR A 1 272 ? 17.422 -13.312 6.207 1 93.88 272 THR A O 1
ATOM 2070 N N . SER A 1 273 ? 18.516 -14.461 4.754 1 95.38 273 SER A N 1
ATOM 2071 C CA . SER A 1 273 ? 17.547 -15.555 4.777 1 95.38 273 SER A CA 1
ATOM 2072 C C . SER A 1 273 ? 17.984 -16.641 5.762 1 95.38 273 SER A C 1
ATOM 2074 O O . SER A 1 273 ? 19.172 -16.922 5.906 1 95.38 273 SER A O 1
ATOM 2076 N N . ALA A 1 274 ? 16.984 -17.281 6.344 1 93.69 274 ALA A N 1
ATOM 2077 C CA . ALA A 1 274 ? 17.25 -18.422 7.195 1 93.69 274 ALA A CA 1
ATOM 2078 C C . ALA A 1 274 ? 17.859 -19.578 6.395 1 93.69 274 ALA A C 1
ATOM 2080 O O . ALA A 1 274 ? 18.406 -20.516 6.969 1 93.69 274 ALA A O 1
ATOM 2081 N N . PHE A 1 275 ? 17.844 -19.531 5.086 1 95.88 275 PHE A N 1
ATOM 2082 C CA . PHE A 1 275 ? 18.312 -20.594 4.223 1 95.88 275 PHE A CA 1
ATOM 2083 C C . PHE A 1 275 ? 19.688 -20.25 3.645 1 95.88 275 PHE A C 1
ATOM 2085 O O . PHE A 1 275 ? 20.266 -21.047 2.9 1 95.88 275 PHE A O 1
ATOM 2092 N N . ALA A 1 276 ? 20.172 -19.109 3.979 1 95.5 276 ALA A N 1
ATOM 2093 C CA . ALA A 1 276 ? 21.469 -18.688 3.447 1 95.5 276 ALA A CA 1
ATOM 2094 C C . ALA A 1 276 ? 22.562 -19.672 3.818 1 95.5 276 ALA A C 1
ATOM 2096 O O . ALA A 1 276 ? 22.672 -20.094 4.973 1 95.5 276 ALA A O 1
ATOM 2097 N N . GLY A 1 277 ? 23.391 -20.078 2.836 1 95.75 277 GLY A N 1
ATOM 2098 C CA . GLY A 1 277 ? 24.516 -20.953 3.072 1 95.75 277 GLY A CA 1
ATOM 2099 C C . GLY A 1 277 ? 24.141 -22.406 3.188 1 95.75 277 GLY A C 1
ATOM 2100 O O . GLY A 1 277 ? 24.984 -23.25 3.477 1 95.75 277 GLY A O 1
ATOM 2101 N N . LEU A 1 278 ? 22.953 -22.781 2.854 1 96.75 278 LEU A N 1
ATOM 2102 C CA . LEU A 1 278 ? 22.484 -24.141 3.119 1 96.75 278 LEU A CA 1
ATOM 2103 C C . LEU A 1 278 ? 22.312 -24.922 1.82 1 96.75 278 LEU A C 1
ATOM 2105 O O . LEU A 1 278 ? 21.672 -25.969 1.804 1 96.75 278 LEU A O 1
ATOM 2109 N N . LEU A 1 279 ? 22.812 -24.406 0.732 1 97.25 279 LEU A N 1
ATOM 2110 C CA . LEU A 1 279 ? 22.75 -25.125 -0.538 1 97.25 279 LEU A CA 1
ATOM 2111 C C . LEU A 1 279 ? 23.375 -26.516 -0.41 1 97.25 279 LEU A C 1
ATOM 2113 O O . LEU A 1 279 ? 24.484 -26.656 0.097 1 97.25 279 LEU A O 1
ATOM 2117 N N . GLY A 1 280 ? 22.641 -27.484 -0.781 1 97.94 280 GLY A N 1
ATOM 2118 C CA . GLY A 1 280 ? 23.125 -28.844 -0.716 1 97.94 280 GLY A CA 1
ATOM 2119 C C . GLY A 1 280 ? 22.812 -29.531 0.602 1 97.94 280 GLY A C 1
ATOM 2120 O O . GLY A 1 280 ? 23.016 -30.734 0.745 1 97.94 280 GLY A O 1
ATOM 2121 N N . GLU A 1 281 ? 22.234 -28.859 1.492 1 98.06 281 GLU A N 1
ATOM 2122 C CA . GLU A 1 281 ? 21.906 -29.406 2.805 1 98.06 281 GLU A CA 1
ATOM 2123 C C . GLU A 1 281 ? 20.438 -29.812 2.881 1 98.06 281 GLU A C 1
ATOM 2125 O O . GLU A 1 281 ? 19.625 -29.344 2.088 1 98.06 281 GLU A O 1
ATOM 2130 N N . ARG A 1 282 ? 20.141 -30.703 3.824 1 98 282 ARG A N 1
ATOM 2131 C CA . ARG A 1 282 ? 18.75 -31.062 4.074 1 98 282 ARG A CA 1
ATOM 2132 C C . ARG A 1 282 ? 18.031 -29.953 4.824 1 98 282 ARG A C 1
ATOM 2134 O O . ARG A 1 282 ? 18.453 -29.547 5.906 1 98 282 ARG A O 1
ATOM 2141 N N . VAL A 1 283 ? 16.969 -29.453 4.219 1 97.5 283 VAL A N 1
ATOM 2142 C CA . VAL A 1 283 ? 16.219 -28.359 4.836 1 97.5 283 VAL A CA 1
ATOM 2143 C C . VAL A 1 283 ? 14.766 -28.75 5.012 1 97.5 283 VAL A C 1
ATOM 2145 O O . VAL A 1 283 ? 13.953 -27.969 5.527 1 97.5 283 VAL A O 1
ATOM 2148 N N . ALA A 1 284 ? 14.383 -29.922 4.574 1 97.88 284 ALA A N 1
ATOM 2149 C CA . ALA A 1 284 ? 13.031 -30.469 4.691 1 97.88 284 ALA A CA 1
ATOM 2150 C C . ALA A 1 284 ? 13.062 -32 4.824 1 97.88 284 ALA A C 1
ATOM 2152 O O . ALA A 1 284 ? 14.117 -32.625 4.648 1 97.88 284 ALA A O 1
ATOM 2153 N N . ALA A 1 285 ? 11.938 -32.531 5.195 1 97.75 285 ALA A N 1
ATOM 2154 C CA . ALA A 1 285 ? 11.836 -33.969 5.344 1 97.75 285 ALA A CA 1
ATOM 2155 C C . ALA A 1 285 ? 12.039 -34.688 4.008 1 97.75 285 ALA A C 1
ATOM 2157 O O . ALA A 1 285 ? 11.852 -34.094 2.945 1 97.75 285 ALA A O 1
ATOM 2158 N N . LYS A 1 286 ? 12.453 -35.969 4.145 1 97.62 286 LYS A N 1
ATOM 2159 C CA . LYS A 1 286 ? 12.523 -36.781 2.945 1 97.62 286 LYS A CA 1
ATOM 2160 C C . LYS A 1 286 ? 11.18 -36.844 2.236 1 97.62 286 LYS A C 1
ATOM 2162 O O . LYS A 1 286 ? 10.133 -36.969 2.885 1 97.62 286 LYS A O 1
ATOM 2167 N N . GLY A 1 287 ? 11.242 -36.781 0.88 1 97.56 287 GLY A N 1
ATOM 2168 C CA . GLY A 1 287 ? 10.016 -36.812 0.105 1 97.56 287 GLY A CA 1
ATOM 2169 C C . GLY A 1 287 ? 9.508 -35.438 -0.301 1 97.56 287 GLY A C 1
ATOM 2170 O O . GLY A 1 287 ? 8.727 -35.312 -1.245 1 97.56 287 GLY A O 1
ATOM 2171 N N . VAL A 1 288 ? 9.938 -34.406 0.394 1 98.12 288 VAL A N 1
ATOM 2172 C CA . VAL A 1 288 ? 9.477 -33.062 0.106 1 98.12 288 VAL A CA 1
ATOM 2173 C C . VAL A 1 288 ? 10.227 -32.5 -1.105 1 98.12 288 VAL A C 1
ATOM 2175 O O . VAL A 1 288 ? 11.453 -32.375 -1.076 1 98.12 288 VAL A O 1
ATOM 2178 N N . THR A 1 289 ? 9.523 -32.25 -2.164 1 98.62 289 THR A N 1
ATOM 2179 C CA . THR A 1 289 ? 10.062 -31.578 -3.342 1 98.62 289 THR A CA 1
ATOM 2180 C C . THR A 1 289 ? 9.242 -30.328 -3.668 1 98.62 289 THR A C 1
ATOM 2182 O O . THR A 1 289 ? 8.039 -30.422 -3.916 1 98.62 289 THR A O 1
ATOM 2185 N N . VAL A 1 290 ? 9.875 -29.188 -3.607 1 98.56 290 VAL A N 1
ATOM 2186 C CA . VAL A 1 290 ? 9.234 -27.891 -3.857 1 98.56 290 VAL A CA 1
ATOM 2187 C C . VAL A 1 290 ? 9.844 -27.25 -5.102 1 98.56 290 VAL A C 1
ATOM 2189 O O . VAL A 1 290 ? 11.062 -27.219 -5.254 1 98.56 290 VAL A O 1
ATOM 2192 N N . VAL A 1 291 ? 9 -26.734 -5.977 1 98.75 291 VAL A N 1
ATOM 2193 C CA . VAL A 1 291 ? 9.461 -26.062 -7.188 1 98.75 291 VAL A CA 1
ATOM 2194 C C . VAL A 1 291 ? 8.758 -24.719 -7.332 1 98.75 291 VAL A C 1
ATOM 2196 O O . VAL A 1 291 ? 7.727 -24.469 -6.699 1 98.75 291 VAL A O 1
ATOM 2199 N N . ASP A 1 292 ? 9.352 -23.797 -8.008 1 98.88 292 ASP A N 1
ATOM 2200 C CA . ASP A 1 292 ? 8.711 -22.609 -8.578 1 98.88 292 ASP A CA 1
ATOM 2201 C C . ASP A 1 292 ? 8.672 -22.688 -10.102 1 98.88 292 ASP A C 1
ATOM 2203 O O . ASP A 1 292 ? 9.719 -22.688 -10.758 1 98.88 292 ASP A O 1
ATOM 2207 N N . ASP A 1 293 ? 7.465 -22.719 -10.609 1 98.81 293 ASP A N 1
ATOM 2208 C CA . ASP A 1 293 ? 7.309 -23 -12.039 1 98.81 293 ASP A CA 1
ATOM 2209 C C . ASP A 1 293 ? 6.551 -21.875 -12.734 1 98.81 293 ASP A C 1
ATOM 2211 O O . ASP A 1 293 ? 5.324 -21.781 -12.633 1 98.81 293 ASP A O 1
ATOM 2215 N N . GLY A 1 294 ? 7.27 -21.094 -13.508 1 98.69 294 GLY A N 1
ATOM 2216 C CA . GLY A 1 294 ? 6.652 -20 -14.25 1 98.69 294 GLY A CA 1
ATOM 2217 C C . GLY A 1 294 ? 6.16 -20.422 -15.625 1 98.69 294 GLY A C 1
ATOM 2218 O O . GLY A 1 294 ? 5.613 -19.609 -16.375 1 98.69 294 GLY A O 1
ATOM 2219 N N . THR A 1 295 ? 6.176 -21.688 -15.945 1 98.44 295 THR A N 1
ATOM 2220 C CA . THR A 1 295 ? 6 -22.109 -17.328 1 98.44 295 THR A CA 1
ATOM 2221 C C . THR A 1 295 ? 4.652 -22.797 -17.516 1 98.44 295 THR A C 1
ATOM 2223 O O . THR A 1 295 ? 4.379 -23.375 -18.578 1 98.44 295 THR A O 1
ATOM 2226 N N . MET A 1 296 ? 3.865 -22.812 -16.531 1 98.12 296 MET A N 1
ATOM 2227 C CA . MET A 1 296 ? 2.564 -23.453 -16.641 1 98.12 296 MET A CA 1
ATOM 2228 C C . MET A 1 296 ? 1.591 -22.594 -17.438 1 98.12 296 MET A C 1
ATOM 2230 O O . MET A 1 296 ? 1.525 -21.391 -17.25 1 98.12 296 MET A O 1
ATOM 2234 N N . ASN A 1 297 ? 0.798 -23.266 -18.25 1 97.75 297 ASN A N 1
ATOM 2235 C CA . ASN A 1 297 ? -0.102 -22.531 -19.141 1 97.75 297 ASN A CA 1
ATOM 2236 C C . ASN A 1 297 ? -1.207 -21.828 -18.359 1 97.75 297 ASN A C 1
ATOM 2238 O O . ASN A 1 297 ? -1.896 -22.453 -17.547 1 97.75 297 ASN A O 1
ATOM 2242 N N . GLU A 1 298 ? -1.345 -20.547 -18.547 1 97.75 298 GLU A N 1
ATOM 2243 C CA . GLU A 1 298 ? -2.496 -19.719 -18.234 1 97.75 298 GLU A CA 1
ATOM 2244 C C . GLU A 1 298 ? -2.688 -19.578 -16.719 1 97.75 298 GLU A C 1
ATOM 2246 O O . GLU A 1 298 ? -3.77 -19.219 -16.266 1 97.75 298 GLU A O 1
ATOM 2251 N N . ARG A 1 299 ? -1.638 -19.938 -15.969 1 98.31 299 ARG A N 1
ATOM 2252 C CA . ARG A 1 299 ? -1.711 -19.781 -14.516 1 98.31 299 ARG A CA 1
ATOM 2253 C C . ARG A 1 299 ? -1.453 -18.344 -14.109 1 98.31 299 ARG A C 1
ATOM 2255 O O . ARG A 1 299 ? -0.748 -17.609 -14.812 1 98.31 299 ARG A O 1
ATOM 2262 N N . ARG A 1 300 ? -1.968 -17.953 -13.016 1 98.44 300 ARG A N 1
ATOM 2263 C CA . ARG A 1 300 ? -1.898 -16.578 -12.531 1 98.44 300 ARG A CA 1
ATOM 2264 C C . ARG A 1 300 ? -0.45 -16.125 -12.375 1 98.44 300 ARG A C 1
ATOM 2266 O O . ARG A 1 300 ? -0.101 -15.008 -12.742 1 98.44 300 ARG A O 1
ATOM 2273 N N . GLY A 1 301 ? 0.41 -17 -11.883 1 98.56 301 GLY A N 1
ATOM 2274 C CA . GLY A 1 301 ? 1.795 -16.625 -11.633 1 98.56 301 GLY A CA 1
ATOM 2275 C C . GLY A 1 301 ? 2.699 -16.859 -12.828 1 98.56 301 GLY A C 1
ATOM 2276 O O . GLY A 1 301 ? 3.889 -16.531 -12.789 1 98.56 301 GLY A O 1
ATOM 2277 N N . SER A 1 302 ? 2.203 -17.344 -13.891 1 98.56 302 SER A N 1
ATOM 2278 C CA . SER A 1 302 ? 3.018 -17.719 -15.047 1 98.56 302 SER A CA 1
ATOM 2279 C C . SER A 1 302 ? 3.352 -16.484 -15.898 1 98.56 302 SER A C 1
ATOM 2281 O O . SER A 1 302 ? 2.551 -15.562 -15.992 1 98.56 302 SER A O 1
ATOM 2283 N N . LEU A 1 303 ? 4.5 -16.531 -16.469 1 98.19 303 LEU A N 1
ATOM 2284 C CA . LEU A 1 303 ? 4.977 -15.531 -17.422 1 98.19 303 LEU A CA 1
ATOM 2285 C C . LEU A 1 303 ? 5.82 -16.172 -18.516 1 98.19 303 LEU A C 1
ATOM 2287 O O . LEU A 1 303 ? 6.672 -17.016 -18.234 1 98.19 303 LEU A O 1
ATOM 2291 N N . THR A 1 304 ? 5.613 -15.688 -19.719 1 97.75 304 THR A N 1
ATOM 2292 C CA . THR A 1 304 ? 6.496 -16.156 -20.781 1 97.75 304 THR A CA 1
ATOM 2293 C C . THR A 1 304 ? 7.93 -15.695 -20.547 1 97.75 304 THR A C 1
ATOM 2295 O O . THR A 1 304 ? 8.867 -16.484 -20.625 1 97.75 304 THR A O 1
ATOM 2298 N N . ILE A 1 305 ? 8.094 -14.445 -20.25 1 97.94 305 ILE A N 1
ATOM 2299 C CA . ILE A 1 305 ? 9.359 -13.852 -19.844 1 97.94 305 ILE A CA 1
ATOM 2300 C C . ILE A 1 305 ? 9.148 -13 -18.594 1 97.94 305 ILE A C 1
ATOM 2302 O O . ILE A 1 305 ? 8.078 -12.398 -18.406 1 97.94 305 ILE A O 1
ATOM 2306 N N . ASP A 1 306 ? 10.148 -13.016 -17.734 1 98.31 306 ASP A N 1
ATOM 2307 C CA . ASP A 1 306 ? 10.047 -12.133 -16.578 1 98.31 306 ASP A CA 1
ATOM 2308 C C . ASP A 1 306 ? 10.273 -10.672 -16.984 1 98.31 306 ASP A C 1
ATOM 2310 O O . ASP A 1 306 ? 10.328 -10.359 -18.172 1 98.31 306 ASP A O 1
ATOM 2314 N N . ASP A 1 307 ? 10.414 -9.766 -16.078 1 98.5 307 ASP A N 1
ATOM 2315 C CA . ASP A 1 307 ? 10.422 -8.336 -16.359 1 98.5 307 ASP A CA 1
ATOM 2316 C C . ASP A 1 307 ? 11.82 -7.848 -16.719 1 98.5 307 ASP A C 1
ATOM 2318 O O . ASP A 1 307 ? 12.047 -6.645 -16.875 1 98.5 307 ASP A O 1
ATOM 2322 N N . GLU A 1 308 ? 12.742 -8.789 -16.844 1 97.75 308 GLU A N 1
ATOM 2323 C CA . GLU A 1 308 ? 14.078 -8.492 -17.344 1 97.75 308 GLU A CA 1
ATOM 2324 C C . GLU A 1 308 ? 14.305 -9.141 -18.703 1 97.75 308 GLU A C 1
ATOM 2326 O O . GLU A 1 308 ? 15.406 -9.055 -19.266 1 97.75 308 GLU A O 1
ATOM 2331 N N . GLY A 1 309 ? 13.273 -9.82 -19.172 1 96.94 309 GLY A N 1
ATOM 2332 C CA . GLY A 1 309 ? 13.344 -10.43 -20.5 1 96.94 309 GLY A CA 1
ATOM 2333 C C . GLY A 1 309 ? 13.773 -11.883 -20.469 1 96.94 309 GLY A C 1
ATOM 2334 O O . GLY A 1 309 ? 13.914 -12.516 -21.516 1 96.94 309 GLY A O 1
ATOM 2335 N N . THR A 1 310 ? 13.953 -12.422 -19.344 1 97.5 310 THR A N 1
ATOM 2336 C CA . THR A 1 310 ? 14.398 -13.797 -19.203 1 97.5 310 THR A CA 1
ATOM 2337 C C . THR A 1 310 ? 13.211 -14.758 -19.25 1 97.5 310 THR A C 1
ATOM 2339 O O . THR A 1 310 ? 12.242 -14.602 -18.516 1 97.5 310 THR A O 1
ATOM 2342 N N . PRO A 1 311 ? 13.281 -15.781 -20.125 1 97.81 311 PRO A N 1
ATOM 2343 C CA . PRO A 1 311 ? 12.227 -16.797 -20.078 1 97.81 311 PRO A CA 1
ATOM 2344 C C . PRO A 1 311 ? 12.094 -17.453 -18.703 1 97.81 311 PRO A C 1
ATOM 2346 O O . PRO A 1 311 ? 13.102 -17.719 -18.031 1 97.81 311 PRO A O 1
ATOM 2349 N N . THR A 1 312 ? 10.812 -17.594 -18.266 1 98.19 312 THR A N 1
ATOM 2350 C CA . THR A 1 312 ? 10.617 -18.266 -16.984 1 98.19 312 THR A CA 1
ATOM 2351 C C . THR A 1 312 ? 10.977 -19.734 -17.094 1 98.19 312 THR A C 1
ATOM 2353 O O . THR A 1 312 ? 11.164 -20.266 -18.188 1 98.19 312 THR A O 1
ATOM 2356 N N . SER A 1 313 ? 11.141 -20.375 -15.906 1 97.88 313 SER A N 1
ATOM 2357 C CA . SER A 1 313 ? 11.562 -21.766 -15.852 1 97.88 313 SER A CA 1
ATOM 2358 C C . SER A 1 313 ? 10.836 -22.516 -14.742 1 97.88 313 SER A C 1
ATOM 2360 O O . SER A 1 313 ? 10.094 -21.922 -13.961 1 97.88 313 SER A O 1
ATOM 2362 N N . ASN A 1 314 ? 10.898 -23.844 -14.891 1 98.44 314 ASN A N 1
ATOM 2363 C CA . ASN A 1 314 ? 10.578 -24.688 -13.742 1 98.44 314 ASN A CA 1
ATOM 2364 C C . ASN A 1 314 ? 11.797 -24.906 -12.852 1 98.44 314 ASN A C 1
ATOM 2366 O O . ASN A 1 314 ? 12.602 -25.812 -13.102 1 98.44 314 ASN A O 1
ATOM 2370 N N . THR A 1 315 ? 11.914 -24.109 -11.797 1 98.62 315 THR A N 1
ATOM 2371 C CA . THR A 1 315 ? 13.078 -24.094 -10.914 1 98.62 315 THR A CA 1
ATOM 2372 C C . THR A 1 315 ? 12.867 -25.031 -9.727 1 98.62 315 THR A C 1
ATOM 2374 O O . THR A 1 315 ? 11.953 -24.828 -8.922 1 98.62 315 THR A O 1
ATOM 2377 N N . VAL A 1 316 ? 13.734 -26.078 -9.617 1 98.69 316 VAL A N 1
ATOM 2378 C CA . VAL A 1 316 ? 13.703 -26.938 -8.453 1 98.69 316 VAL A CA 1
ATOM 2379 C C . VAL A 1 316 ? 14.391 -26.266 -7.273 1 98.69 316 VAL A C 1
ATOM 2381 O O . VAL A 1 316 ? 15.578 -25.953 -7.336 1 98.69 316 VAL A O 1
ATOM 2384 N N . LEU A 1 317 ? 13.672 -26.031 -6.246 1 98.62 317 LEU A N 1
ATOM 2385 C CA . LEU A 1 317 ? 14.203 -25.344 -5.078 1 98.62 317 LEU A CA 1
ATOM 2386 C C . LEU A 1 317 ? 14.656 -26.344 -4.016 1 98.62 317 LEU A C 1
ATOM 2388 O O . LEU A 1 317 ? 15.766 -26.234 -3.49 1 98.62 317 LEU A O 1
ATOM 2392 N N . ILE A 1 318 ? 13.797 -27.219 -3.699 1 98.62 318 ILE A N 1
ATOM 2393 C CA . ILE A 1 318 ? 14.07 -28.328 -2.797 1 98.62 318 ILE A CA 1
ATOM 2394 C C . ILE A 1 318 ? 13.734 -29.641 -3.488 1 98.62 318 ILE A C 1
ATOM 2396 O O . ILE A 1 318 ? 12.664 -29.781 -4.094 1 98.62 318 ILE A O 1
ATOM 2400 N N . GLU A 1 319 ? 14.648 -30.609 -3.42 1 98.69 319 GLU A N 1
ATOM 2401 C CA . GLU A 1 319 ? 14.445 -31.938 -3.969 1 98.69 319 GLU A CA 1
ATOM 2402 C C . GLU A 1 319 ? 14.688 -33 -2.912 1 98.69 319 GLU A C 1
ATOM 2404 O O . GLU A 1 319 ? 15.812 -33.156 -2.43 1 98.69 319 GLU A O 1
ATOM 2409 N N . ASP A 1 320 ? 13.625 -33.688 -2.586 1 98.44 320 ASP A N 1
ATOM 2410 C CA . ASP A 1 320 ? 13.695 -34.75 -1.584 1 98.44 320 ASP A CA 1
ATOM 2411 C C . ASP A 1 320 ? 14.305 -34.219 -0.281 1 98.44 320 ASP A C 1
ATOM 2413 O O . ASP A 1 320 ? 15.148 -34.906 0.326 1 98.44 320 ASP A O 1
ATOM 2417 N N . GLY A 1 321 ? 13.945 -33.062 0.035 1 98.25 321 GLY A N 1
ATOM 2418 C CA . GLY A 1 321 ? 14.344 -32.469 1.293 1 98.25 321 GLY A CA 1
ATOM 2419 C C . GLY A 1 321 ? 15.648 -31.703 1.201 1 98.25 321 GLY A C 1
ATOM 2420 O O . GLY A 1 321 ? 16.062 -31.047 2.162 1 98.25 321 GLY A O 1
ATOM 2421 N N . ILE A 1 322 ? 16.328 -31.734 0.096 1 98.69 322 ILE A N 1
ATOM 2422 C CA . ILE A 1 322 ? 17.641 -31.094 -0.056 1 98.69 322 ILE A CA 1
ATOM 2423 C C . ILE A 1 322 ? 17.5 -29.781 -0.82 1 98.69 322 ILE A C 1
ATOM 2425 O O . ILE A 1 322 ? 16.859 -29.734 -1.88 1 98.69 322 ILE A O 1
ATOM 2429 N N . LEU A 1 323 ? 18.062 -28.734 -0.27 1 98.5 323 LEU A N 1
ATOM 2430 C CA . LEU A 1 323 ? 18.047 -27.438 -0.938 1 98.5 323 LEU A CA 1
ATOM 2431 C C . LEU A 1 323 ? 18.891 -27.453 -2.205 1 98.5 323 LEU A C 1
ATOM 2433 O O . LEU A 1 323 ? 20.078 -27.75 -2.154 1 98.5 323 LEU A O 1
ATOM 2437 N N . LYS A 1 324 ? 18.297 -27.109 -3.342 1 98.31 324 LYS A N 1
ATOM 2438 C CA . LYS A 1 324 ? 18.969 -27.266 -4.625 1 98.31 324 LYS A CA 1
ATOM 2439 C C . LYS A 1 324 ? 19.266 -25.922 -5.273 1 98.31 324 LYS A C 1
ATOM 2441 O O . LYS A 1 324 ? 20.203 -25.781 -6.062 1 98.31 324 LYS A O 1
ATOM 2446 N N . GLY A 1 325 ? 18.422 -24.969 -4.957 1 97.38 325 GLY A N 1
ATOM 2447 C CA . GLY A 1 325 ? 18.625 -23.703 -5.66 1 97.38 325 GLY A CA 1
ATOM 2448 C C . GLY A 1 325 ? 17.766 -22.578 -5.121 1 97.38 325 GLY A C 1
ATOM 2449 O O . GLY A 1 325 ? 17.062 -22.75 -4.117 1 97.38 325 GLY A O 1
ATOM 2450 N N . PHE A 1 326 ? 17.859 -21.375 -5.77 1 98.56 326 PHE A N 1
ATOM 2451 C CA . PHE A 1 326 ? 17.156 -20.141 -5.418 1 98.56 326 PHE A CA 1
ATOM 2452 C C . PHE A 1 326 ? 16.438 -19.562 -6.637 1 98.56 326 PHE A C 1
ATOM 2454 O O . PHE A 1 326 ? 16.75 -19.938 -7.773 1 98.56 326 PHE A O 1
ATOM 2461 N N . MET A 1 327 ? 15.477 -18.781 -6.418 1 98.81 327 MET A N 1
ATOM 2462 C CA . MET A 1 327 ? 14.859 -17.984 -7.469 1 98.81 327 MET A CA 1
ATOM 2463 C C . MET A 1 327 ? 15.672 -16.719 -7.734 1 98.81 327 MET A C 1
ATOM 2465 O O . MET A 1 327 ? 15.867 -15.906 -6.836 1 98.81 327 MET A O 1
ATOM 2469 N N . GLN A 1 328 ? 16.016 -16.516 -8.969 1 98.62 328 GLN A N 1
ATOM 2470 C CA . GLN A 1 328 ? 17.016 -15.5 -9.25 1 98.62 328 GLN A CA 1
ATOM 2471 C C . GLN A 1 328 ? 16.5 -14.484 -10.273 1 98.62 328 GLN A C 1
ATOM 2473 O O . GLN A 1 328 ? 15.891 -14.867 -11.273 1 98.62 328 GLN A O 1
ATOM 2478 N N . ASP A 1 329 ? 16.719 -13.25 -9.961 1 98.38 329 ASP A N 1
ATOM 2479 C CA . ASP A 1 329 ? 16.812 -12.258 -11.023 1 98.38 329 ASP A CA 1
ATOM 2480 C C . ASP A 1 329 ? 18.219 -12.203 -11.602 1 98.38 329 ASP A C 1
ATOM 2482 O O . ASP A 1 329 ? 19.094 -12.984 -11.203 1 98.38 329 ASP A O 1
ATOM 2486 N N . ARG A 1 330 ? 18.469 -11.359 -12.523 1 97.81 330 ARG A N 1
ATOM 2487 C CA . ARG A 1 330 ? 19.75 -11.359 -13.234 1 97.81 330 ARG A CA 1
ATOM 2488 C C . ARG A 1 330 ? 20.859 -10.82 -12.344 1 97.81 330 ARG A C 1
ATOM 2490 O O . ARG A 1 330 ? 21.969 -11.367 -12.336 1 97.81 330 ARG A O 1
ATOM 2497 N N . MET A 1 331 ? 20.609 -9.781 -11.602 1 97.38 331 MET A N 1
ATOM 2498 C CA . MET A 1 331 ? 21.656 -9.203 -10.758 1 97.38 331 MET A CA 1
ATOM 2499 C C . MET A 1 331 ? 22.109 -10.195 -9.695 1 97.38 331 MET A C 1
ATOM 2501 O O . MET A 1 331 ? 23.312 -10.438 -9.539 1 97.38 331 MET A O 1
ATOM 2505 N N . ASN A 1 332 ? 21.188 -10.75 -9.031 1 98.25 332 ASN A N 1
ATOM 2506 C CA . ASN A 1 332 ? 21.547 -11.656 -7.945 1 98.25 332 ASN A CA 1
ATOM 2507 C C . ASN A 1 332 ? 22.141 -12.961 -8.469 1 98.25 332 ASN A C 1
ATOM 2509 O O . ASN A 1 332 ? 23.016 -13.539 -7.848 1 98.25 332 ASN A O 1
ATOM 2513 N N . ALA A 1 333 ? 21.641 -13.438 -9.555 1 98.25 333 ALA A N 1
ATOM 2514 C CA . ALA A 1 333 ? 22.281 -14.586 -10.203 1 98.25 333 ALA A CA 1
ATOM 2515 C C . ALA A 1 333 ? 23.75 -14.32 -10.484 1 98.25 333 ALA A C 1
ATOM 2517 O O . ALA A 1 333 ? 24.609 -15.148 -10.164 1 98.25 333 ALA A O 1
ATOM 2518 N N . ARG A 1 334 ? 24.062 -13.188 -11.047 1 97.25 334 ARG A N 1
ATOM 2519 C CA . ARG A 1 334 ? 25.422 -12.797 -11.367 1 97.25 334 ARG A CA 1
ATOM 2520 C C . ARG A 1 334 ? 26.281 -12.719 -10.109 1 97.25 334 ARG A C 1
ATOM 2522 O O . ARG A 1 334 ? 27.375 -13.281 -10.062 1 97.25 334 ARG A O 1
ATOM 2529 N N . LEU A 1 335 ? 25.766 -12.062 -9.117 1 97.25 335 LEU A N 1
ATOM 2530 C CA . LEU A 1 335 ? 26.531 -11.82 -7.895 1 97.25 335 LEU A CA 1
ATOM 2531 C C . LEU A 1 335 ? 26.766 -13.125 -7.141 1 97.25 335 LEU A C 1
ATOM 2533 O O . LEU A 1 335 ? 27.781 -13.258 -6.438 1 97.25 335 LEU A O 1
ATOM 2537 N N . MET A 1 336 ? 25.891 -14.094 -7.348 1 97.69 336 MET A N 1
ATOM 2538 C CA . MET A 1 336 ? 26.016 -15.359 -6.633 1 97.69 336 MET A CA 1
ATOM 2539 C C . MET A 1 336 ? 26.672 -16.422 -7.512 1 97.69 336 MET A C 1
ATOM 2541 O O . MET A 1 336 ? 26.906 -17.547 -7.066 1 97.69 336 MET A O 1
ATOM 2545 N N . GLY A 1 337 ? 26.922 -16.078 -8.766 1 96.94 337 GLY A N 1
ATOM 2546 C CA . GLY A 1 337 ? 27.484 -17.047 -9.688 1 96.94 337 GLY A CA 1
ATOM 2547 C C . GLY A 1 337 ? 26.531 -18.188 -10.023 1 96.94 337 GLY A C 1
ATOM 2548 O O . GLY A 1 337 ? 26.938 -19.344 -10.094 1 96.94 337 GLY A O 1
ATOM 2549 N N . MET A 1 338 ? 25.25 -17.859 -10.164 1 97.31 338 MET A N 1
ATOM 2550 C CA . MET A 1 338 ? 24.219 -18.844 -10.438 1 97.31 338 MET A CA 1
ATOM 2551 C C . MET A 1 338 ? 23.516 -18.547 -11.758 1 97.31 338 MET A C 1
ATOM 2553 O O . MET A 1 338 ? 23.719 -17.484 -12.336 1 97.31 338 MET A O 1
ATOM 2557 N N . ASP A 1 339 ? 22.766 -19.484 -12.195 1 96.75 339 ASP A N 1
ATOM 2558 C CA . ASP A 1 339 ? 21.969 -19.281 -13.414 1 96.75 339 ASP A CA 1
ATOM 2559 C C . ASP A 1 339 ? 20.75 -18.422 -13.141 1 96.75 339 ASP A C 1
ATOM 2561 O O . ASP A 1 339 ? 20.188 -18.453 -12.039 1 96.75 339 ASP A O 1
ATOM 2565 N N . VAL A 1 340 ? 20.359 -17.641 -14.125 1 97.5 340 VAL A N 1
ATOM 2566 C CA . VAL A 1 340 ? 19.094 -16.906 -14.047 1 97.5 340 VAL A CA 1
ATOM 2567 C C . VAL A 1 340 ? 17.922 -17.891 -14.133 1 97.5 340 VAL A C 1
ATOM 2569 O O . VAL A 1 340 ? 18.016 -18.922 -14.805 1 97.5 340 VAL A O 1
ATOM 2572 N N . THR A 1 341 ? 16.812 -17.562 -13.469 1 98.44 341 THR A N 1
ATOM 2573 C CA . THR A 1 341 ? 15.719 -18.516 -13.422 1 98.44 341 THR A CA 1
ATOM 2574 C C . THR A 1 341 ? 14.43 -17.891 -13.93 1 98.44 341 THR A C 1
ATOM 2576 O O . THR A 1 341 ? 13.367 -18.516 -13.883 1 98.44 341 THR A O 1
ATOM 2579 N N . GLY A 1 342 ? 14.438 -16.656 -14.383 1 98.44 342 GLY A N 1
ATOM 2580 C CA . GLY A 1 342 ? 13.25 -15.977 -14.891 1 98.44 342 GLY A CA 1
ATOM 2581 C C . GLY A 1 342 ? 12.336 -15.477 -13.789 1 98.44 342 GLY A C 1
ATOM 2582 O O . GLY A 1 342 ? 11.109 -15.461 -13.953 1 98.44 342 GLY A O 1
ATOM 2583 N N . ASN A 1 343 ? 12.898 -15.039 -12.664 1 98.88 343 ASN A N 1
ATOM 2584 C CA . ASN A 1 343 ? 12.117 -14.633 -11.508 1 98.88 343 ASN A CA 1
ATOM 2585 C C . ASN A 1 343 ? 12.289 -13.148 -11.211 1 98.88 343 ASN A C 1
ATOM 2587 O O . ASN A 1 343 ? 11.93 -12.68 -10.125 1 98.88 343 ASN A O 1
ATOM 2591 N N . GLY A 1 344 ? 12.953 -12.359 -12.125 1 98.75 344 GLY A N 1
ATOM 2592 C CA . GLY A 1 344 ? 13 -10.922 -11.953 1 98.75 344 GLY A CA 1
ATOM 2593 C C . GLY A 1 344 ? 11.695 -10.234 -12.305 1 98.75 344 GLY A C 1
ATOM 2594 O O . GLY A 1 344 ? 11.438 -9.93 -13.469 1 98.75 344 GLY A O 1
ATOM 2595 N N . ARG A 1 345 ? 10.883 -9.938 -11.32 1 98.81 345 ARG A N 1
ATOM 2596 C CA . ARG A 1 345 ? 9.539 -9.422 -11.562 1 98.81 345 ARG A CA 1
ATOM 2597 C C . ARG A 1 345 ? 9.359 -8.055 -10.906 1 98.81 345 ARG A C 1
ATOM 2599 O O . ARG A 1 345 ? 10.109 -7.691 -10 1 98.81 345 ARG A O 1
ATOM 2606 N N . ARG A 1 346 ? 8.445 -7.297 -11.414 1 98.69 346 ARG A N 1
ATOM 2607 C CA . ARG A 1 346 ? 8.102 -5.98 -10.898 1 98.69 346 ARG A CA 1
ATOM 2608 C C . ARG A 1 346 ? 6.594 -5.734 -10.977 1 98.69 346 ARG A C 1
ATOM 2610 O O . ARG A 1 346 ? 5.91 -6.336 -11.805 1 98.69 346 ARG A O 1
ATOM 2617 N N . GLN A 1 347 ? 6.094 -4.84 -10.109 1 98.25 347 GLN A N 1
ATOM 2618 C CA . GLN A 1 347 ? 4.676 -4.492 -10.117 1 98.25 347 GLN A CA 1
ATOM 2619 C C . GLN A 1 347 ? 4.316 -3.689 -11.367 1 98.25 347 GLN A C 1
ATOM 2621 O O . GLN A 1 347 ? 3.256 -3.895 -11.961 1 98.25 347 GLN A O 1
ATOM 2626 N N . SER A 1 348 ? 5.137 -2.742 -11.734 1 98.31 348 SER A N 1
ATOM 2627 C CA . SER A 1 348 ? 4.934 -1.859 -12.883 1 98.31 348 SER A CA 1
ATOM 2628 C C . SER A 1 348 ? 6.242 -1.199 -13.305 1 98.31 348 SER A C 1
ATOM 2630 O O . SER A 1 348 ? 7.277 -1.392 -12.672 1 98.31 348 SER A O 1
ATOM 2632 N N . TYR A 1 349 ? 6.18 -0.383 -14.352 1 98.44 349 TYR A N 1
ATOM 2633 C CA . TYR A 1 349 ? 7.344 0.338 -14.852 1 98.44 349 TYR A CA 1
ATOM 2634 C C . TYR A 1 349 ? 7.945 1.219 -13.758 1 98.44 349 TYR A C 1
ATOM 2636 O O . TYR A 1 349 ? 9.109 1.616 -13.844 1 98.44 349 TYR A O 1
ATOM 2644 N N . ALA A 1 350 ? 7.164 1.503 -12.758 1 97.69 350 ALA A N 1
ATOM 2645 C CA . ALA A 1 350 ? 7.586 2.447 -11.727 1 97.69 350 ALA A CA 1
ATOM 2646 C C . ALA A 1 350 ? 8.453 1.762 -10.68 1 97.69 350 ALA A C 1
ATOM 2648 O O . ALA A 1 350 ? 8.883 2.393 -9.703 1 97.69 350 ALA A O 1
ATOM 2649 N N . HIS A 1 351 ? 8.719 0.486 -10.906 1 97.44 351 HIS A N 1
ATOM 2650 C CA . HIS A 1 351 ? 9.453 -0.305 -9.922 1 97.44 351 HIS A CA 1
ATOM 2651 C C . HIS A 1 351 ? 10.594 -1.077 -10.578 1 97.44 351 HIS A C 1
ATOM 2653 O O . HIS A 1 351 ? 10.43 -1.613 -11.68 1 97.44 351 HIS A O 1
ATOM 2659 N N . ALA A 1 352 ? 11.672 -1.17 -9.836 1 97.38 352 ALA A N 1
ATOM 2660 C CA . ALA A 1 352 ? 12.734 -2.064 -10.289 1 97.38 352 ALA A CA 1
ATOM 2661 C C . ALA A 1 352 ? 12.375 -3.523 -10.023 1 97.38 352 ALA A C 1
ATOM 2663 O O . ALA A 1 352 ? 11.68 -3.832 -9.055 1 97.38 352 ALA A O 1
ATOM 2664 N N . PRO A 1 353 ? 12.844 -4.422 -10.875 1 98.06 353 PRO A N 1
ATOM 2665 C CA . PRO A 1 353 ? 12.555 -5.84 -10.641 1 98.06 353 PRO A CA 1
ATOM 2666 C C . PRO A 1 353 ? 13.336 -6.418 -9.469 1 98.06 353 PRO A C 1
ATOM 2668 O O . PRO A 1 353 ? 14.461 -5.984 -9.203 1 98.06 353 PRO A O 1
ATOM 2671 N N . VAL A 1 354 ? 12.75 -7.375 -8.836 1 98.12 354 VAL A N 1
ATOM 2672 C CA . VAL A 1 354 ? 13.375 -8.148 -7.77 1 98.12 354 VAL A CA 1
ATOM 2673 C C . VAL A 1 354 ? 12.992 -9.617 -7.906 1 98.12 354 VAL A C 1
ATOM 2675 O O . VAL A 1 354 ? 12.055 -9.961 -8.625 1 98.12 354 VAL A O 1
ATOM 2678 N N . PRO A 1 355 ? 13.797 -10.453 -7.246 1 98.69 355 PRO A N 1
ATOM 2679 C CA . PRO A 1 355 ? 13.391 -11.859 -7.285 1 98.69 355 PRO A CA 1
ATOM 2680 C C . PRO A 1 355 ? 12.016 -12.094 -6.664 1 98.69 355 PRO A C 1
ATOM 2682 O O . PRO A 1 355 ? 11.773 -11.703 -5.523 1 98.69 355 PRO A O 1
ATOM 2685 N N . ARG A 1 356 ? 11.148 -12.664 -7.422 1 98.69 356 ARG A N 1
ATOM 2686 C CA . ARG A 1 356 ? 9.805 -12.977 -6.949 1 98.69 356 ARG A CA 1
ATOM 2687 C C . ARG A 1 356 ? 9.391 -14.391 -7.359 1 98.69 356 ARG A C 1
ATOM 2689 O O . ARG A 1 356 ? 9.867 -14.914 -8.367 1 98.69 356 ARG A O 1
ATOM 2696 N N . MET A 1 357 ? 8.461 -14.898 -6.652 1 98.69 357 MET A N 1
ATOM 2697 C CA . MET A 1 357 ? 7.852 -16.188 -6.98 1 98.69 357 MET A CA 1
ATOM 2698 C C . MET A 1 357 ? 6.953 -16.062 -8.211 1 98.69 357 MET A C 1
ATOM 2700 O O . MET A 1 357 ? 6.473 -14.977 -8.523 1 98.69 357 MET A O 1
ATOM 2704 N N . THR A 1 358 ? 6.77 -17.203 -8.914 1 98.69 358 THR A N 1
ATOM 2705 C CA . THR A 1 358 ? 5.738 -17.375 -9.93 1 98.69 358 THR A CA 1
ATOM 2706 C C . THR A 1 358 ? 4.633 -18.297 -9.438 1 98.69 358 THR A C 1
ATOM 2708 O O . THR A 1 358 ? 3.73 -17.875 -8.719 1 98.69 358 THR A O 1
ATOM 2711 N N . ASN A 1 359 ? 4.73 -19.625 -9.734 1 98.69 359 ASN A N 1
ATOM 2712 C CA . ASN A 1 359 ? 3.9 -20.656 -9.117 1 98.69 359 ASN A CA 1
ATOM 2713 C C . ASN A 1 359 ? 4.727 -21.594 -8.242 1 98.69 359 ASN A C 1
ATOM 2715 O O . ASN A 1 359 ? 5.465 -22.438 -8.758 1 98.69 359 ASN A O 1
ATOM 2719 N N . THR A 1 360 ? 4.594 -21.453 -6.969 1 98.75 360 THR A N 1
ATOM 2720 C CA . THR A 1 360 ? 5.359 -22.266 -6.023 1 98.75 360 THR A CA 1
ATOM 2721 C C . THR A 1 360 ? 4.496 -23.391 -5.449 1 98.75 360 THR A C 1
ATOM 2723 O O . THR A 1 360 ? 3.449 -23.125 -4.852 1 98.75 360 THR A O 1
ATOM 2726 N N . TYR A 1 361 ? 4.938 -24.594 -5.633 1 98.5 361 TYR A N 1
ATOM 2727 C CA . TYR A 1 361 ? 4.129 -25.719 -5.145 1 98.5 361 TYR A CA 1
ATOM 2728 C C . TYR A 1 361 ? 5.004 -26.906 -4.801 1 98.5 361 TYR A C 1
ATOM 2730 O O . TYR A 1 361 ? 6.184 -26.953 -5.156 1 98.5 361 TYR A O 1
ATOM 2738 N N . MET A 1 362 ? 4.449 -27.781 -4.035 1 98.56 362 MET A N 1
ATOM 2739 C CA . MET A 1 362 ? 5.086 -29.031 -3.646 1 98.56 362 MET A CA 1
ATOM 2740 C C . MET A 1 362 ? 4.543 -30.203 -4.469 1 98.56 362 MET A C 1
ATOM 2742 O O . MET A 1 362 ? 3.336 -30.281 -4.711 1 98.56 362 MET A O 1
ATOM 2746 N N . LEU A 1 363 ? 5.441 -31.062 -4.871 1 98.44 363 LEU A N 1
ATOM 2747 C CA . LEU A 1 363 ? 5.023 -32.25 -5.617 1 98.44 363 LEU A CA 1
ATOM 2748 C C . LEU A 1 363 ? 4.348 -33.25 -4.699 1 98.44 363 LEU A C 1
ATOM 2750 O O . LEU A 1 363 ? 4.629 -33.281 -3.5 1 98.44 363 LEU A O 1
ATOM 2754 N N . GLY A 1 364 ? 3.504 -34.094 -5.305 1 98.25 364 GLY A N 1
ATOM 2755 C CA . GLY A 1 364 ? 2.738 -35.062 -4.555 1 98.25 364 GLY A CA 1
ATOM 2756 C C . GLY A 1 364 ? 3.566 -36.281 -4.109 1 98.25 364 GLY A C 1
ATOM 2757 O O . GLY A 1 364 ? 4.617 -36.562 -4.688 1 98.25 364 GLY A O 1
ATOM 2758 N N . GLY A 1 365 ? 3.07 -36.875 -3.068 1 98.06 365 GLY A N 1
ATOM 2759 C CA . GLY A 1 365 ? 3.566 -38.156 -2.641 1 98.06 365 GLY A CA 1
ATOM 2760 C C . GLY A 1 365 ? 2.693 -39.312 -3.094 1 98.06 365 GLY A C 1
ATOM 2761 O O . GLY A 1 365 ? 2.162 -39.312 -4.207 1 98.06 365 GLY A O 1
ATOM 2762 N N . ASP A 1 366 ? 2.707 -40.344 -2.244 1 97.44 366 ASP A N 1
ATOM 2763 C CA . ASP A 1 366 ? 2.043 -41.562 -2.709 1 97.44 366 ASP A CA 1
ATOM 2764 C C . ASP A 1 366 ? 0.904 -41.969 -1.772 1 97.44 366 ASP A C 1
ATOM 2766 O O . ASP A 1 366 ? 0.174 -42.906 -2.043 1 97.44 366 ASP A O 1
ATOM 2770 N N . LEU A 1 367 ? 0.636 -41.219 -0.733 1 98.25 367 LEU A N 1
ATOM 2771 C CA . LEU A 1 367 ? -0.334 -41.625 0.266 1 98.25 367 LEU A CA 1
ATOM 2772 C C . LEU A 1 367 ? -1.729 -41.125 -0.07 1 98.25 367 LEU A C 1
ATOM 2774 O O . LEU A 1 367 ? -1.875 -40.031 -0.611 1 98.25 367 LEU A O 1
ATOM 2778 N N . ASP A 1 368 ? -2.666 -41.906 0.27 1 98.31 368 ASP A N 1
ATOM 2779 C CA . ASP A 1 368 ? -4.059 -41.469 0.199 1 98.31 368 ASP A CA 1
ATOM 2780 C C . ASP A 1 368 ? -4.355 -40.406 1.271 1 98.31 368 ASP A C 1
ATOM 2782 O O . ASP A 1 368 ? -4.109 -40.625 2.455 1 98.31 368 ASP A O 1
ATOM 2786 N N . PRO A 1 369 ? -4.934 -39.281 0.861 1 98.31 369 PRO A N 1
ATOM 2787 C CA . PRO A 1 369 ? -5.23 -38.219 1.834 1 98.31 369 PRO A CA 1
ATOM 2788 C C . PRO A 1 369 ? -6.07 -38.719 3.008 1 98.31 369 PRO A C 1
ATOM 2790 O O . PRO A 1 369 ? -5.906 -38.25 4.133 1 98.31 369 PRO A O 1
ATOM 2793 N N . GLN A 1 370 ? -6.98 -39.625 2.74 1 98.12 370 GLN A N 1
ATOM 2794 C CA . GLN A 1 370 ? -7.812 -40.156 3.822 1 98.12 370 GLN A CA 1
ATOM 2795 C C . GLN A 1 370 ? -6.969 -40.906 4.84 1 98.12 370 GLN A C 1
ATOM 2797 O O . GLN A 1 370 ? -7.258 -40.875 6.039 1 98.12 370 GLN A O 1
ATOM 2802 N N . GLU A 1 371 ? -6.016 -41.594 4.383 1 98.31 371 GLU A N 1
ATOM 2803 C CA . GLU A 1 371 ? -5.098 -42.312 5.273 1 98.31 371 GLU A CA 1
ATOM 2804 C C . GLU A 1 371 ? -4.34 -41.344 6.168 1 98.31 371 GLU A C 1
ATOM 2806 O O . GLU A 1 371 ? -4.047 -41.656 7.328 1 98.31 371 GLU A O 1
ATOM 2811 N N . ILE A 1 372 ? -4.047 -40.219 5.641 1 98.69 372 ILE A N 1
ATOM 2812 C CA . ILE A 1 372 ? -3.318 -39.188 6.391 1 98.69 372 ILE A CA 1
ATOM 2813 C C . ILE A 1 372 ? -4.191 -38.656 7.531 1 98.69 372 ILE A C 1
ATOM 2815 O O . ILE A 1 372 ? -3.75 -38.594 8.68 1 98.69 372 ILE A O 1
ATOM 2819 N N . ILE A 1 373 ? -5.41 -38.375 7.238 1 98.56 373 ILE A N 1
ATOM 2820 C CA . ILE A 1 373 ? -6.336 -37.875 8.25 1 98.56 373 ILE A CA 1
ATOM 2821 C C . ILE A 1 373 ? -6.566 -38.969 9.312 1 98.56 373 ILE A C 1
ATOM 2823 O O . ILE A 1 373 ? -6.535 -38.688 10.508 1 98.56 373 ILE A O 1
ATOM 2827 N N . GLN A 1 374 ? -6.672 -40.188 8.867 1 98.5 374 GLN A N 1
ATOM 2828 C CA . GLN A 1 374 ? -6.957 -41.281 9.766 1 98.5 374 GLN A CA 1
ATOM 2829 C C . GLN A 1 374 ? -5.793 -41.531 10.719 1 98.5 374 GLN A C 1
ATOM 2831 O O . GLN A 1 374 ? -5.98 -42.062 11.812 1 98.5 374 GLN A O 1
ATOM 2836 N N . SER A 1 375 ? -4.715 -41.094 10.367 1 98.31 375 SER A N 1
ATOM 2837 C CA . SER A 1 375 ? -3.512 -41.344 11.156 1 98.31 375 SER A CA 1
ATOM 2838 C C . SER A 1 375 ? -3.416 -40.375 12.336 1 98.31 375 SER A C 1
ATOM 2840 O O . SER A 1 375 ? -2.572 -40.531 13.219 1 98.31 375 SER A O 1
ATOM 2842 N N . VAL A 1 376 ? -4.27 -39.406 12.391 1 98.5 376 VAL A N 1
ATOM 2843 C CA . VAL A 1 376 ? -4.168 -38.375 13.406 1 98.5 376 VAL A CA 1
ATOM 2844 C C . VAL A 1 376 ? -5.156 -38.625 14.531 1 98.5 376 VAL A C 1
ATOM 2846 O O . VAL A 1 376 ? -6.367 -38.688 14.305 1 98.5 376 VAL A O 1
ATOM 2849 N N . LYS A 1 377 ? -4.684 -38.781 15.672 1 97.81 377 LYS A N 1
ATOM 2850 C CA . LYS A 1 377 ? -5.555 -39.031 16.828 1 97.81 377 LYS A CA 1
ATOM 2851 C C . LYS A 1 377 ? -6.223 -37.719 17.266 1 97.81 377 LYS A C 1
ATOM 2853 O O . LYS A 1 377 ? -7.434 -37.688 17.484 1 97.81 377 LYS A O 1
ATOM 2858 N N . LYS A 1 378 ? -5.457 -36.75 17.5 1 97.69 378 LYS A N 1
ATOM 2859 C CA . LYS A 1 378 ? -5.918 -35.406 17.859 1 97.69 378 LYS A CA 1
ATOM 2860 C C . LYS A 1 378 ? -5.133 -34.344 17.109 1 97.69 378 LYS A C 1
ATOM 2862 O O . LYS A 1 378 ? -3.904 -34.281 17.203 1 97.69 378 LYS A O 1
ATOM 2867 N N . GLY A 1 379 ? -5.859 -33.531 16.344 1 98.19 379 GLY A N 1
ATOM 2868 C CA . GLY A 1 379 ? -5.18 -32.469 15.594 1 98.19 379 GLY A CA 1
ATOM 2869 C C . GLY A 1 379 ? -6.133 -31.578 14.828 1 98.19 379 GLY A C 1
ATOM 2870 O O . GLY A 1 379 ? -7.293 -31.422 15.211 1 98.19 379 GLY A O 1
ATOM 2871 N N . LEU A 1 380 ? -5.57 -30.922 13.906 1 98.25 380 LEU A N 1
ATOM 2872 C CA . LEU A 1 380 ? -6.324 -29.953 13.117 1 98.25 380 LEU A CA 1
ATOM 2873 C C . LEU A 1 380 ? -6.195 -30.25 11.625 1 98.25 380 LEU A C 1
ATOM 2875 O O . LEU A 1 380 ? -5.117 -30.625 11.156 1 98.25 380 LEU A O 1
ATOM 2879 N N . TYR A 1 381 ? -7.297 -30.188 10.906 1 98.25 381 TYR A N 1
ATOM 2880 C CA . TYR A 1 381 ? -7.316 -30.234 9.445 1 98.25 381 TYR A CA 1
ATOM 2881 C C . TYR A 1 381 ? -7.598 -28.844 8.875 1 98.25 381 TYR A C 1
ATOM 2883 O O . TYR A 1 381 ? -8.719 -28.344 8.969 1 98.25 381 TYR A O 1
ATOM 2891 N N . ALA A 1 382 ? -6.566 -28.203 8.289 1 97.19 382 ALA A N 1
ATOM 2892 C CA . ALA A 1 382 ? -6.695 -26.844 7.734 1 97.19 382 ALA A CA 1
ATOM 2893 C C . ALA A 1 382 ? -6.832 -26.891 6.215 1 97.19 382 ALA A C 1
ATOM 2895 O O . ALA A 1 382 ? -5.957 -27.406 5.52 1 97.19 382 ALA A O 1
ATOM 2896 N N . VAL A 1 383 ? -7.902 -26.281 5.727 1 96.75 383 VAL A N 1
ATOM 2897 C CA . VAL A 1 383 ? -8.188 -26.5 4.312 1 96.75 383 VAL A CA 1
ATOM 2898 C C . VAL A 1 383 ? -8.242 -25.172 3.584 1 96.75 383 VAL A C 1
ATOM 2900 O O . VAL A 1 383 ? -8.234 -25.125 2.352 1 96.75 383 VAL A O 1
ATOM 2903 N N . ASN A 1 384 ? -8.281 -24.047 4.301 1 95.31 384 ASN A N 1
ATOM 2904 C CA . ASN A 1 384 ? -8.273 -22.719 3.691 1 95.31 384 ASN A CA 1
ATOM 2905 C C . ASN A 1 384 ? -7.613 -21.688 4.605 1 95.31 384 ASN A C 1
ATOM 2907 O O . ASN A 1 384 ? -7.672 -21.812 5.832 1 95.31 384 ASN A O 1
ATOM 2911 N N . PHE A 1 385 ? -7.047 -20.766 3.902 1 93.19 385 PHE A N 1
ATOM 2912 C CA . PHE A 1 385 ? -6.273 -19.781 4.641 1 93.19 385 PHE A CA 1
ATOM 2913 C C . PHE A 1 385 ? -6.59 -18.359 4.152 1 93.19 385 PHE A C 1
ATOM 2915 O O . PHE A 1 385 ? -7.008 -18.172 3.01 1 93.19 385 PHE A O 1
ATOM 2922 N N . GLY A 1 386 ? -6.461 -17.5 5.082 1 86.38 386 GLY A N 1
ATOM 2923 C CA . GLY A 1 386 ? -6.445 -16.094 4.715 1 86.38 386 GLY A CA 1
ATOM 2924 C C . GLY A 1 386 ? -5.051 -15.562 4.449 1 86.38 386 GLY A C 1
ATOM 2925 O O . GLY A 1 386 ? -4.211 -16.266 3.879 1 86.38 386 GLY A O 1
ATOM 2926 N N . GLY A 1 387 ? -4.68 -14.312 4.836 1 75.44 387 GLY A N 1
ATOM 2927 C CA . GLY A 1 387 ? -3.377 -13.703 4.629 1 75.44 387 GLY A CA 1
ATOM 2928 C C . GLY A 1 387 ? -2.312 -14.234 5.57 1 75.44 387 GLY A C 1
ATOM 2929 O O . GLY A 1 387 ? -2.631 -14.891 6.566 1 75.44 387 GLY A O 1
ATOM 2930 N N . GLY A 1 388 ? -1.122 -14.273 5.191 1 83 388 GLY A N 1
ATOM 2931 C CA . GLY A 1 388 ? 0.018 -14.672 6.004 1 83 388 GLY A CA 1
ATOM 2932 C C . GLY A 1 388 ? 1.188 -13.711 5.902 1 83 388 GLY A C 1
ATOM 2933 O O . GLY A 1 388 ? 1.164 -12.773 5.094 1 83 388 GLY A O 1
ATOM 2934 N N . GLN A 1 389 ? 2.057 -13.844 6.875 1 87.38 389 GLN A N 1
ATOM 2935 C CA . GLN A 1 389 ? 3.281 -13.055 6.914 1 87.38 389 GLN A CA 1
ATOM 2936 C C . GLN A 1 389 ? 4.465 -13.891 7.379 1 87.38 389 GLN A C 1
ATOM 2938 O O . GLN A 1 389 ? 4.293 -14.844 8.141 1 87.38 389 GLN A O 1
ATOM 2943 N N . VAL A 1 390 ? 5.637 -13.484 6.91 1 88.25 390 VAL A N 1
ATOM 2944 C CA . VAL A 1 390 ? 6.859 -14.18 7.312 1 88.25 390 VAL A CA 1
ATOM 2945 C C . VAL A 1 390 ? 7.953 -13.156 7.625 1 88.25 390 VAL A C 1
ATOM 2947 O O . VAL A 1 390 ? 8.031 -12.109 6.98 1 88.25 390 VAL A O 1
ATOM 2950 N N . ASP A 1 391 ? 8.742 -13.547 8.664 1 87.12 391 ASP A N 1
ATOM 2951 C CA . ASP A 1 391 ? 10.047 -12.922 8.875 1 87.12 391 ASP A CA 1
ATOM 2952 C C . ASP A 1 391 ? 11.156 -13.719 8.195 1 87.12 391 ASP A C 1
ATOM 2954 O O . ASP A 1 391 ? 11.508 -14.812 8.641 1 87.12 391 ASP A O 1
ATOM 2958 N N . ILE A 1 392 ? 11.719 -13.156 7.25 1 86.25 392 ILE A N 1
ATOM 2959 C CA . ILE A 1 392 ? 12.641 -13.867 6.371 1 86.25 392 ILE A CA 1
ATOM 2960 C C . ILE A 1 392 ? 13.906 -14.227 7.137 1 86.25 392 ILE A C 1
ATOM 2962 O O . ILE A 1 392 ? 14.539 -15.25 6.855 1 86.25 392 ILE A O 1
ATOM 2966 N N . THR A 1 393 ? 14.289 -13.406 7.98 1 84.94 393 THR A N 1
ATOM 2967 C CA . THR A 1 393 ? 15.539 -13.602 8.703 1 84.94 393 THR A CA 1
ATOM 2968 C C . THR A 1 393 ? 15.422 -14.75 9.703 1 84.94 393 THR A C 1
ATOM 2970 O O . THR A 1 393 ? 16.266 -15.648 9.734 1 84.94 393 THR A O 1
ATOM 2973 N N . SER A 1 394 ? 14.305 -14.773 10.391 1 86.5 394 SER A N 1
ATOM 2974 C CA . SER A 1 394 ? 14.125 -15.836 11.375 1 86.5 394 SER A CA 1
ATOM 2975 C C . SER A 1 394 ? 13.43 -17.047 10.766 1 86.5 394 SER A C 1
ATOM 2977 O O . SER A 1 394 ? 13.523 -18.156 11.297 1 86.5 394 SER A O 1
ATOM 2979 N N . GLY A 1 395 ? 12.727 -16.781 9.734 1 88.94 395 GLY A N 1
ATOM 2980 C CA . GLY A 1 395 ? 11.93 -17.828 9.109 1 88.94 395 GLY A CA 1
ATOM 2981 C C . GLY A 1 395 ? 10.594 -18.047 9.797 1 88.94 395 GLY A C 1
ATOM 2982 O O . GLY A 1 395 ? 9.828 -18.922 9.406 1 88.94 395 GLY A O 1
ATOM 2983 N N . LYS A 1 396 ? 10.312 -17.25 10.742 1 91.38 396 LYS A N 1
ATOM 2984 C CA . LYS A 1 396 ? 9.055 -17.391 11.477 1 91.38 396 LYS A CA 1
ATOM 2985 C C . LYS A 1 396 ? 7.879 -16.859 10.656 1 91.38 396 LYS A C 1
ATOM 2987 O O . LYS A 1 396 ? 7.996 -15.82 10.008 1 91.38 396 LYS A O 1
ATOM 2992 N N . TYR A 1 397 ? 6.77 -17.641 10.656 1 90.81 397 TYR A N 1
ATOM 2993 C CA . TYR A 1 397 ? 5.598 -17.234 9.891 1 90.81 397 TYR A CA 1
ATOM 2994 C C . TYR A 1 397 ? 4.328 -17.359 10.719 1 90.81 397 TYR A C 1
ATOM 2996 O O . TYR A 1 397 ? 4.312 -18.062 11.742 1 90.81 397 TYR A O 1
ATOM 3004 N N . VAL A 1 398 ? 3.305 -16.641 10.32 1 90.25 398 VAL A N 1
ATOM 3005 C CA . VAL A 1 398 ? 1.97 -16.734 10.898 1 90.25 398 VAL A CA 1
ATOM 3006 C C . VAL A 1 398 ? 0.921 -16.734 9.789 1 90.25 398 VAL A C 1
ATOM 3008 O O . VAL A 1 398 ? 1.041 -16 8.812 1 90.25 398 VAL A O 1
ATOM 3011 N N . PHE A 1 399 ? -0.065 -17.672 9.945 1 88.88 399 PHE A N 1
ATOM 3012 C CA . PHE A 1 399 ? -1.203 -17.766 9.039 1 88.88 399 PHE A CA 1
ATOM 3013 C C . PHE A 1 399 ? -2.516 -17.766 9.812 1 88.88 399 PHE A C 1
ATOM 3015 O O . PHE A 1 399 ? -2.607 -18.359 10.891 1 88.88 399 PHE A O 1
ATOM 3022 N N . SER A 1 400 ? -3.436 -17.172 9.211 1 91.25 400 SER A N 1
ATOM 3023 C CA . SER A 1 400 ? -4.793 -17.328 9.727 1 91.25 400 SER A CA 1
ATOM 3024 C C . SER A 1 400 ? -5.586 -18.312 8.875 1 91.25 400 SER A C 1
ATOM 3026 O O . SER A 1 400 ? -5.59 -18.234 7.645 1 91.25 400 SER A O 1
ATOM 3028 N N . CYS A 1 401 ? -6.258 -19.219 9.508 1 93.62 401 CYS A N 1
ATOM 3029 C CA . CYS A 1 401 ? -7.125 -20.141 8.797 1 93.62 401 CYS A CA 1
ATOM 3030 C C . CYS A 1 401 ? -8.516 -19.547 8.586 1 93.62 401 CYS A C 1
ATOM 3032 O O . CYS A 1 401 ? -9.078 -18.953 9.5 1 93.62 401 CYS A O 1
ATOM 3034 N N . THR A 1 402 ? -9.016 -19.734 7.402 1 94.44 402 THR A N 1
ATOM 3035 C CA . THR A 1 402 ? -10.391 -19.297 7.145 1 94.44 402 THR A CA 1
ATOM 3036 C C . THR A 1 402 ? -11.344 -20.484 7.176 1 94.44 402 THR A C 1
ATOM 3038 O O . THR A 1 402 ? -12.555 -20.312 7.312 1 94.44 402 THR A O 1
ATOM 3041 N N . GLU A 1 403 ? -10.812 -21.719 7.062 1 96.56 403 GLU A N 1
ATOM 3042 C CA . GLU A 1 403 ? -11.562 -22.953 7.215 1 96.56 403 GLU A CA 1
ATOM 3043 C C . GLU A 1 403 ? -10.672 -24.078 7.742 1 96.56 403 GLU A C 1
ATOM 3045 O O . GLU A 1 403 ? -9.672 -24.422 7.109 1 96.56 403 GLU A O 1
ATOM 3050 N N . ALA A 1 404 ? -11.055 -24.547 8.844 1 97.69 404 ALA A N 1
ATOM 3051 C CA . ALA A 1 404 ? -10.336 -25.656 9.477 1 97.69 404 ALA A CA 1
ATOM 3052 C C . ALA A 1 404 ? -11.266 -26.484 10.344 1 97.69 404 ALA A C 1
ATOM 3054 O O . ALA A 1 404 ? -12.383 -26.078 10.648 1 97.69 404 ALA A O 1
ATOM 3055 N N . TYR A 1 405 ? -10.766 -27.719 10.703 1 98.31 405 TYR A N 1
ATOM 3056 C CA . TYR A 1 405 ? -11.578 -28.672 11.445 1 98.31 405 TYR A CA 1
ATOM 3057 C C . TYR A 1 405 ? -10.742 -29.391 12.508 1 98.31 405 TYR A C 1
ATOM 3059 O O . TYR A 1 405 ? -9.539 -29.594 12.32 1 98.31 405 TYR A O 1
ATOM 3067 N N . LYS A 1 406 ? -11.406 -29.781 13.5 1 98.12 406 LYS A N 1
ATOM 3068 C CA . LYS A 1 406 ? -10.781 -30.734 14.422 1 98.12 406 LYS A CA 1
ATOM 3069 C C . LYS A 1 406 ? -10.664 -32.125 13.797 1 98.12 406 LYS A C 1
ATOM 3071 O O . LYS A 1 406 ? -11.516 -32.531 13 1 98.12 406 LYS A O 1
ATOM 3076 N N . ILE A 1 407 ? -9.594 -32.719 14.062 1 98.44 407 ILE A N 1
ATOM 3077 C CA . ILE A 1 407 ? -9.484 -34.156 13.836 1 98.44 407 ILE A CA 1
ATOM 3078 C C . ILE A 1 407 ? -9.516 -34.906 15.18 1 98.44 407 ILE A C 1
ATOM 3080 O O . ILE A 1 407 ? -8.719 -34.594 16.062 1 98.44 407 ILE A O 1
ATOM 3084 N N . GLU A 1 408 ? -10.391 -35.781 15.312 1 98.25 408 GLU A N 1
ATOM 3085 C CA . GLU A 1 408 ? -10.516 -36.625 16.484 1 98.25 408 GLU A CA 1
ATOM 3086 C C . GLU A 1 408 ? -10.602 -38.125 16.094 1 98.25 408 GLU A C 1
ATOM 3088 O O . GLU A 1 408 ? -11.547 -38.531 15.422 1 98.25 408 GLU A O 1
ATOM 3093 N N . ASP A 1 409 ? -9.664 -38.812 16.531 1 98.12 409 ASP A N 1
ATOM 3094 C CA . ASP A 1 409 ? -9.57 -40.25 16.297 1 98.12 409 ASP A CA 1
ATOM 3095 C C . ASP A 1 409 ? -9.688 -40.562 14.805 1 98.12 409 ASP A C 1
ATOM 3097 O O . ASP A 1 409 ? -10.508 -41.375 14.398 1 98.12 409 ASP A O 1
ATOM 3101 N N . GLY A 1 410 ? -8.977 -39.781 14.062 1 98 410 GLY A N 1
ATOM 3102 C CA . GLY A 1 410 ? -8.836 -40.062 12.641 1 98 410 GLY A CA 1
ATOM 3103 C C . GLY A 1 410 ? -10.008 -39.531 11.82 1 98 410 GLY A C 1
ATOM 3104 O O . GLY A 1 410 ? -10.141 -39.875 10.641 1 98 410 GLY A O 1
ATOM 3105 N N . LYS A 1 411 ? -10.82 -38.781 12.477 1 98.38 411 LYS A N 1
ATOM 3106 C CA . LYS A 1 411 ? -11.992 -38.25 11.766 1 98.38 411 LYS A CA 1
ATOM 3107 C C . LYS A 1 411 ? -12.062 -36.75 11.859 1 98.38 411 LYS A C 1
ATOM 3109 O O . LYS A 1 411 ? -11.781 -36.156 12.906 1 98.38 411 LYS A O 1
ATOM 3114 N N . VAL A 1 412 ? -12.43 -36.188 10.695 1 98.19 412 VAL A N 1
ATOM 3115 C CA . VAL A 1 412 ? -12.727 -34.75 10.703 1 98.19 412 VAL A CA 1
ATOM 3116 C C . VAL A 1 412 ? -14.062 -34.5 11.398 1 98.19 412 VAL A C 1
ATOM 3118 O O . VAL A 1 412 ? -15.078 -35.094 11.039 1 98.19 412 VAL A O 1
ATOM 3121 N N . THR A 1 413 ? -14.125 -33.656 12.328 1 97.38 413 THR A N 1
ATOM 3122 C CA . THR A 1 413 ? -15.328 -33.5 13.141 1 97.38 413 THR A CA 1
ATOM 3123 C C . THR A 1 413 ? -15.836 -32.062 13.062 1 97.38 413 THR A C 1
ATOM 3125 O O . THR A 1 413 ? -16.438 -31.656 12.062 1 97.38 413 THR A O 1
ATOM 3128 N N . ALA A 1 414 ? -15.453 -31.188 13.992 1 97.38 414 ALA A N 1
ATOM 3129 C CA . ALA A 1 414 ? -16.062 -29.859 14.109 1 97.38 414 ALA A CA 1
ATOM 3130 C C . ALA A 1 414 ? -15.219 -28.812 13.391 1 97.38 414 ALA A C 1
ATOM 3132 O O . ALA A 1 414 ? -13.992 -28.797 13.516 1 97.38 414 ALA A O 1
ATOM 3133 N N . PRO A 1 415 ? -15.953 -27.953 12.602 1 98.06 415 PRO A N 1
ATOM 3134 C CA . PRO A 1 415 ? -15.227 -26.781 12.102 1 98.06 415 PRO A CA 1
ATOM 3135 C C . PRO A 1 415 ? -14.797 -25.828 13.227 1 98.06 415 PRO A C 1
ATOM 3137 O O . PRO A 1 415 ? -15.484 -25.719 14.242 1 98.06 415 PRO A O 1
ATOM 3140 N N . VAL A 1 416 ? -13.664 -25.188 13.039 1 97.31 416 VAL A N 1
ATOM 3141 C CA . VAL A 1 416 ? -13.164 -24.312 14.086 1 97.31 416 VAL A CA 1
ATOM 3142 C C . VAL A 1 416 ? -12.984 -22.891 13.523 1 97.31 416 VAL A C 1
ATOM 3144 O O . VAL A 1 416 ? -12.789 -22.719 12.32 1 97.31 416 VAL A O 1
ATOM 3147 N N . LYS A 1 417 ? -13.023 -21.906 14.398 1 93.88 417 LYS A N 1
ATOM 3148 C CA . LYS A 1 417 ? -12.797 -20.5 14.062 1 93.88 417 LYS A CA 1
ATOM 3149 C C . LYS A 1 417 ? -11.633 -19.922 14.859 1 93.88 417 LYS A C 1
ATOM 3151 O O . LYS A 1 417 ? -11.422 -20.297 16.016 1 93.88 417 LYS A O 1
ATOM 3156 N N . GLY A 1 418 ? -10.891 -19.062 14.141 1 89.69 418 GLY A N 1
ATOM 3157 C CA . GLY A 1 418 ? -9.867 -18.312 14.852 1 89.69 418 GLY A CA 1
ATOM 3158 C C . GLY A 1 418 ? -8.539 -19.047 14.93 1 89.69 418 GLY A C 1
ATOM 3159 O O . GLY A 1 418 ? -7.66 -18.656 15.703 1 89.69 418 GLY A O 1
ATOM 3160 N N . ALA A 1 419 ? -8.383 -20.047 14.203 1 94 419 ALA A N 1
ATOM 3161 C CA . ALA A 1 419 ? -7.117 -20.781 14.227 1 94 419 ALA A CA 1
ATOM 3162 C C . ALA A 1 419 ? -6.027 -20.016 13.477 1 94 419 ALA A C 1
ATOM 3164 O O . ALA A 1 419 ? -6.254 -19.547 12.359 1 94 419 ALA A O 1
ATOM 3165 N N . THR A 1 420 ? -4.914 -19.859 14.094 1 94.19 420 THR A N 1
ATOM 3166 C CA . THR A 1 420 ? -3.707 -19.344 13.453 1 94.19 420 THR A CA 1
ATOM 3167 C C . THR A 1 420 ? -2.578 -20.375 13.531 1 94.19 420 THR A C 1
ATOM 3169 O O . THR A 1 420 ? -2.408 -21.031 14.555 1 94.19 420 THR A O 1
ATOM 3172 N N . LEU A 1 421 ? -1.873 -20.5 12.539 1 94.69 421 LEU A N 1
ATOM 3173 C CA . LEU A 1 421 ? -0.703 -21.375 12.516 1 94.69 421 LEU A CA 1
ATOM 3174 C C . LEU A 1 421 ? 0.583 -20.562 12.633 1 94.69 421 LEU A C 1
ATOM 3176 O O . LEU A 1 421 ? 0.793 -19.609 11.867 1 94.69 421 LEU A O 1
ATOM 3180 N N . ILE A 1 422 ? 1.327 -20.859 13.547 1 94 422 ILE A N 1
ATOM 3181 C CA . ILE A 1 422 ? 2.584 -20.172 13.836 1 94 422 ILE A CA 1
ATOM 3182 C C . ILE A 1 422 ? 3.738 -21.172 13.773 1 94 422 ILE A C 1
ATOM 3184 O O . ILE A 1 422 ? 3.664 -22.25 14.367 1 94 422 ILE A O 1
ATOM 3188 N N . GLY A 1 423 ? 4.797 -20.797 13.117 1 93.19 423 GLY A N 1
ATOM 3189 C CA . GLY A 1 423 ? 5.926 -21.703 13.023 1 93.19 423 GLY A CA 1
ATOM 3190 C C . GLY A 1 423 ? 7.133 -21.094 12.336 1 93.19 423 GLY A C 1
ATOM 3191 O O . GLY A 1 423 ? 7.258 -19.859 12.258 1 93.19 423 GLY A O 1
ATOM 3192 N N . SER A 1 424 ? 8.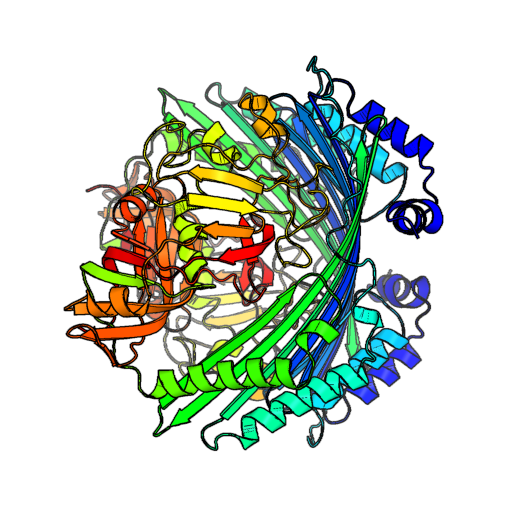016 -22.016 12.047 1 93.25 424 SER A N 1
ATOM 3193 C CA . SER A 1 424 ? 9.242 -21.672 11.328 1 93.25 424 SER A CA 1
ATOM 3194 C C . SER A 1 424 ? 9.445 -22.562 10.117 1 93.25 424 SER A C 1
ATOM 3196 O O . SER A 1 424 ? 9.398 -23.797 10.227 1 93.25 424 SER A O 1
ATOM 3198 N N . GLY A 1 425 ? 9.719 -21.938 8.984 1 89.75 425 GLY A N 1
ATOM 3199 C CA . GLY A 1 425 ? 9.898 -22.672 7.746 1 89.75 425 GLY A CA 1
ATOM 3200 C C . GLY A 1 425 ? 10.984 -23.734 7.828 1 89.75 425 GLY A C 1
ATOM 3201 O O . GLY A 1 425 ? 10.719 -24.922 7.633 1 89.75 425 GLY A O 1
ATOM 3202 N N . PRO A 1 426 ? 12.125 -23.344 8.227 1 88.19 426 PRO A N 1
ATOM 3203 C CA . PRO A 1 426 ? 13.242 -24.297 8.289 1 88.19 426 PRO A CA 1
ATOM 3204 C C . PRO A 1 426 ? 12.977 -25.453 9.234 1 88.19 426 PRO A C 1
ATOM 3206 O O . PRO A 1 426 ? 13.453 -26.578 9 1 88.19 426 PRO A O 1
ATOM 3209 N N . GLU A 1 427 ? 12.172 -25.281 10.211 1 92.94 427 GLU A N 1
ATOM 3210 C CA . GLU A 1 427 ? 11.898 -26.344 11.18 1 92.94 427 GLU A CA 1
ATOM 3211 C C . GLU A 1 427 ? 10.695 -27.172 10.758 1 92.94 427 GLU A C 1
ATOM 3213 O O . GLU A 1 427 ? 10.742 -28.406 10.805 1 92.94 427 GLU A O 1
ATOM 3218 N N . ASP A 1 428 ? 9.703 -26.578 10.328 1 94.19 428 ASP A N 1
ATOM 3219 C CA . ASP A 1 428 ? 8.422 -27.266 10.117 1 94.19 428 ASP A CA 1
ATOM 3220 C C . ASP A 1 428 ? 8.492 -28.188 8.906 1 94.19 428 ASP A C 1
ATOM 3222 O O . ASP A 1 428 ? 7.84 -29.234 8.891 1 94.19 428 ASP A O 1
ATOM 3226 N N . LEU A 1 429 ? 9.219 -27.828 7.906 1 95.19 429 LEU A N 1
ATOM 3227 C CA . LEU A 1 429 ? 9.305 -28.672 6.727 1 95.19 429 LEU A CA 1
ATOM 3228 C C . LEU A 1 429 ? 10.031 -29.969 7.047 1 95.19 429 LEU A C 1
ATOM 3230 O O . LEU A 1 429 ? 9.852 -30.984 6.359 1 95.19 429 LEU A O 1
ATOM 3234 N N . LYS A 1 430 ? 10.805 -29.953 8.062 1 96.62 430 LYS A N 1
ATOM 3235 C CA . LYS A 1 430 ? 11.484 -31.156 8.508 1 96.62 430 LYS A CA 1
ATOM 3236 C C . LYS A 1 430 ? 10.531 -32.062 9.273 1 96.62 430 LYS A C 1
ATOM 3238 O O . LYS A 1 430 ? 10.844 -33.25 9.5 1 96.62 430 LYS A O 1
ATOM 3243 N N . ARG A 1 431 ? 9.445 -31.531 9.594 1 97.44 431 ARG A N 1
ATOM 3244 C CA . ARG A 1 431 ? 8.492 -32.281 10.406 1 97.44 431 ARG A CA 1
ATOM 3245 C C . ARG A 1 431 ? 7.336 -32.781 9.562 1 97.44 431 ARG A C 1
ATOM 3247 O O . ARG A 1 431 ? 6.336 -33.281 10.102 1 97.44 431 ARG A O 1
ATOM 3254 N N . VAL A 1 432 ? 7.461 -32.656 8.297 1 98 432 VAL A N 1
ATOM 3255 C CA . VAL A 1 432 ? 6.504 -33.281 7.398 1 98 432 VAL A CA 1
ATOM 3256 C C . VAL A 1 432 ? 6.676 -34.812 7.449 1 98 432 VAL A C 1
ATOM 3258 O O . VAL A 1 432 ? 7.77 -35.312 7.199 1 98 432 VAL A O 1
ATOM 3261 N N . THR A 1 433 ? 5.543 -35.469 7.699 1 98.19 433 THR A N 1
ATOM 3262 C CA . THR A 1 433 ? 5.691 -36.906 7.918 1 98.19 433 THR A CA 1
ATOM 3263 C C . THR A 1 433 ? 4.918 -37.688 6.871 1 98.19 433 THR A C 1
ATOM 3265 O O . THR A 1 433 ? 5.234 -38.875 6.602 1 98.19 433 THR A O 1
ATOM 3268 N N . MET A 1 434 ? 3.854 -37.125 6.355 1 98.5 434 MET A N 1
ATOM 3269 C CA . MET A 1 434 ? 3.047 -37.812 5.336 1 98.5 434 MET A CA 1
ATOM 3270 C C . MET A 1 434 ? 2.686 -36.844 4.211 1 98.5 434 MET A C 1
ATOM 3272 O O . MET A 1 434 ? 2.396 -35.656 4.457 1 98.5 434 MET A O 1
ATOM 3276 N N . ILE A 1 435 ? 2.756 -37.312 3.006 1 98.69 435 ILE A N 1
ATOM 3277 C CA . ILE A 1 435 ? 2.477 -36.531 1.819 1 98.69 435 ILE A CA 1
ATOM 3278 C C . ILE A 1 435 ? 1.481 -37.25 0.923 1 98.69 435 ILE A C 1
ATOM 3280 O O . ILE A 1 435 ? 1.725 -38.406 0.519 1 98.69 435 ILE A O 1
ATOM 3284 N N . GLY A 1 436 ? 0.448 -36.562 0.619 1 98.81 436 GLY A N 1
ATOM 3285 C CA . GLY A 1 436 ? -0.627 -37.156 -0.169 1 98.81 436 GLY A CA 1
ATOM 3286 C C . GLY A 1 436 ? -0.335 -37.156 -1.657 1 98.81 436 GLY A C 1
ATOM 3287 O O . GLY A 1 436 ? 0.615 -36.531 -2.115 1 98.81 436 GLY A O 1
ATOM 3288 N N . ASN A 1 437 ? -1.21 -37.906 -2.408 1 98.62 437 ASN A N 1
ATOM 3289 C CA . ASN A 1 437 ? -1.087 -38.031 -3.857 1 98.62 437 ASN A CA 1
ATOM 3290 C C . ASN A 1 437 ? -2.078 -37.125 -4.578 1 98.62 437 ASN A C 1
ATOM 3292 O O . ASN A 1 437 ? -2.381 -37.312 -5.754 1 98.62 437 ASN A O 1
ATOM 3296 N N . ASP A 1 438 ? -2.57 -36.156 -3.947 1 98.62 438 ASP A N 1
ATOM 3297 C CA . ASP A 1 438 ? -3.648 -35.344 -4.465 1 98.62 438 ASP A CA 1
ATOM 3298 C C . ASP A 1 438 ? -3.182 -33.906 -4.656 1 98.62 438 ASP A C 1
ATOM 3300 O O . ASP A 1 438 ? -3.898 -32.938 -4.312 1 98.62 438 ASP A O 1
ATOM 3304 N N . MET A 1 439 ? -2.018 -33.688 -5.227 1 98.19 439 MET A N 1
ATOM 3305 C CA . MET A 1 439 ? -1.502 -32.344 -5.461 1 98.19 439 MET A CA 1
ATOM 3306 C C . MET A 1 439 ? -2.486 -31.516 -6.281 1 98.19 439 MET A C 1
ATOM 3308 O O . MET A 1 439 ? -3.039 -32 -7.27 1 98.19 439 MET A O 1
ATOM 3312 N N . LYS A 1 440 ? -2.766 -30.359 -5.855 1 98.06 440 LYS A N 1
ATOM 3313 C CA . LYS A 1 440 ? -3.588 -29.391 -6.578 1 98.06 440 LYS A CA 1
ATOM 3314 C C . LYS A 1 440 ? -2.973 -28 -6.523 1 98.06 440 LYS A C 1
ATOM 3316 O O . LYS A 1 440 ? -2.264 -27.672 -5.574 1 98.06 440 LYS A O 1
ATOM 3321 N N . LEU A 1 441 ? -3.193 -27.234 -7.586 1 98.06 441 LEU A N 1
ATOM 3322 C CA . LEU A 1 441 ? -2.855 -25.812 -7.586 1 98.06 441 LEU A CA 1
ATOM 3323 C C . LEU A 1 441 ? -4.043 -24.969 -7.125 1 98.06 441 LEU A C 1
ATOM 3325 O O . LEU A 1 441 ? -5.184 -25.438 -7.152 1 98.06 441 LEU A O 1
ATOM 3329 N N . ASP A 1 442 ? -3.732 -23.781 -6.633 1 97.62 442 ASP A N 1
ATOM 3330 C CA . ASP A 1 442 ? -4.801 -22.875 -6.246 1 97.62 442 ASP A CA 1
ATOM 3331 C C . ASP A 1 442 ? -5.664 -22.484 -7.449 1 97.62 442 ASP A C 1
ATOM 3333 O O . ASP A 1 442 ? -5.359 -22.875 -8.578 1 97.62 442 ASP A O 1
ATOM 3337 N N . THR A 1 443 ? -6.707 -21.734 -7.18 1 97.12 443 THR A N 1
ATOM 3338 C CA . THR A 1 443 ? -7.668 -21.438 -8.234 1 97.12 443 THR A CA 1
ATOM 3339 C C . THR A 1 443 ? -7.328 -20.125 -8.922 1 97.12 443 THR A C 1
ATOM 3341 O O . THR A 1 443 ? -8.086 -19.641 -9.766 1 97.12 443 THR A O 1
ATOM 3344 N N . GLY A 1 444 ? -6.27 -19.547 -8.586 1 97.56 444 GLY A N 1
ATOM 3345 C CA . GLY A 1 444 ? -5.762 -18.422 -9.344 1 97.56 444 GLY A CA 1
ATOM 3346 C C . GLY A 1 444 ? -6.18 -17.078 -8.758 1 97.56 444 GLY A C 1
ATOM 3347 O O . GLY A 1 444 ? -6.641 -16.203 -9.484 1 97.56 444 GLY A O 1
ATOM 3348 N N . VAL A 1 445 ? -5.961 -16.844 -7.445 1 96.06 445 VAL A N 1
ATOM 3349 C CA . VAL A 1 445 ? -6.383 -15.594 -6.82 1 96.06 445 VAL A CA 1
ATOM 3350 C C . VAL A 1 445 ? -5.211 -14.977 -6.059 1 96.06 445 VAL A C 1
ATOM 3352 O O . VAL A 1 445 ? -5.344 -13.898 -5.469 1 96.06 445 VAL A O 1
ATOM 3355 N N . GLY A 1 446 ? -4.051 -15.547 -6.102 1 96.12 446 GLY A N 1
ATOM 3356 C CA . GLY A 1 446 ? -2.953 -15.195 -5.215 1 96.12 446 GLY A CA 1
ATOM 3357 C C . GLY A 1 446 ? -2.262 -13.906 -5.609 1 96.12 446 GLY A C 1
ATOM 3358 O O . GLY A 1 446 ? -2.08 -13.625 -6.797 1 96.12 446 GLY A O 1
ATOM 3359 N N . MET A 1 447 ? -1.945 -13.109 -4.621 1 96.5 447 MET A N 1
ATOM 3360 C CA . MET A 1 447 ? -1.083 -11.93 -4.719 1 96.5 447 MET A CA 1
ATOM 3361 C C . MET A 1 447 ? 0.022 -11.977 -3.668 1 96.5 447 MET A C 1
ATOM 3363 O O . MET A 1 447 ? -0.194 -12.461 -2.555 1 96.5 447 MET A O 1
ATOM 3367 N N . CYS A 1 448 ? 1.096 -11.469 -4.023 1 96.06 448 CYS A N 1
ATOM 3368 C CA . CYS A 1 448 ? 2.217 -11.484 -3.09 1 96.06 448 CYS A CA 1
ATOM 3369 C C . CYS A 1 448 ? 2.871 -10.117 -2.994 1 96.06 448 CYS A C 1
ATOM 3371 O O . CYS A 1 448 ? 3.15 -9.484 -4.012 1 96.06 448 CYS A O 1
ATOM 3373 N N . GLY A 1 449 ? 3.09 -9.734 -1.766 1 94.62 449 GLY A N 1
ATOM 3374 C CA . GLY A 1 449 ? 3.746 -8.461 -1.515 1 94.62 449 GLY A CA 1
ATOM 3375 C C . GLY A 1 449 ? 5.207 -8.602 -1.129 1 94.62 449 GLY A C 1
ATOM 3376 O O . GLY A 1 449 ? 5.57 -9.531 -0.401 1 94.62 449 GLY A O 1
ATOM 3377 N N . LYS A 1 450 ? 6.074 -7.691 -1.63 1 94.06 450 LYS A N 1
ATOM 3378 C CA . LYS A 1 450 ? 7.488 -7.578 -1.286 1 94.06 450 LYS A CA 1
ATOM 3379 C C . LYS A 1 450 ? 8.031 -6.199 -1.642 1 94.06 450 LYS A C 1
ATOM 3381 O O . LYS A 1 450 ? 7.859 -5.73 -2.77 1 94.06 450 LYS A O 1
ATOM 3386 N N . ASP A 1 451 ? 8.695 -5.551 -0.718 1 90.62 451 ASP A N 1
ATOM 3387 C CA . ASP A 1 451 ? 9.344 -4.266 -0.952 1 90.62 451 ASP A CA 1
ATOM 3388 C C . ASP A 1 451 ? 8.352 -3.248 -1.515 1 90.62 451 ASP A C 1
ATOM 3390 O O . ASP A 1 451 ? 8.648 -2.564 -2.498 1 90.62 451 ASP A O 1
ATOM 3394 N N . GLY A 1 452 ? 7.176 -3.232 -0.943 1 89.25 452 GLY A N 1
ATOM 3395 C CA . GLY A 1 452 ? 6.156 -2.27 -1.332 1 89.25 452 GLY A CA 1
ATOM 3396 C C . GLY A 1 452 ? 5.52 -2.586 -2.67 1 89.25 452 GLY A C 1
ATOM 3397 O O . GLY A 1 452 ? 4.707 -1.807 -3.176 1 89.25 452 GLY A O 1
ATOM 3398 N N . GLN A 1 453 ? 5.867 -3.75 -3.271 1 95.75 453 GLN A N 1
ATOM 3399 C CA . GLN A 1 453 ? 5.324 -4.172 -4.559 1 95.75 453 GLN A CA 1
ATOM 3400 C C . GLN A 1 453 ? 4.398 -5.371 -4.398 1 95.75 453 GLN A C 1
ATOM 3402 O O . GLN A 1 453 ? 4.555 -6.164 -3.469 1 95.75 453 GLN A O 1
ATOM 3407 N N . SER A 1 454 ? 3.473 -5.422 -5.324 1 97.19 454 SER A N 1
ATOM 3408 C CA . SER A 1 454 ? 2.551 -6.551 -5.352 1 97.19 454 SER A CA 1
ATOM 3409 C C . SER A 1 454 ? 2.502 -7.191 -6.738 1 97.19 454 SER A C 1
ATOM 3411 O O . SER A 1 454 ? 2.385 -6.492 -7.746 1 97.19 454 SER A O 1
ATOM 3413 N N . VAL A 1 455 ? 2.609 -8.547 -6.766 1 98.31 455 VAL A N 1
ATOM 3414 C CA . VAL A 1 455 ? 2.531 -9.258 -8.039 1 98.31 455 VAL A CA 1
ATOM 3415 C C . VAL A 1 455 ? 1.644 -10.484 -7.887 1 98.31 455 VAL A C 1
ATOM 3417 O O . VAL A 1 455 ? 1.486 -11.016 -6.785 1 98.31 455 VAL A O 1
ATOM 3420 N N . PRO A 1 456 ? 1.054 -10.969 -8.992 1 98.56 456 PRO A N 1
ATOM 3421 C CA . PRO A 1 456 ? 0.273 -12.203 -8.953 1 98.56 456 PRO A CA 1
ATOM 3422 C C . PRO A 1 456 ? 1.148 -13.445 -8.82 1 98.56 456 PRO A C 1
ATOM 3424 O O . PRO A 1 456 ? 2.199 -13.539 -9.461 1 98.56 456 PRO A O 1
ATOM 3427 N N . VAL A 1 457 ? 0.707 -14.367 -8.039 1 98.5 457 VAL A N 1
ATOM 3428 C CA . VAL A 1 457 ? 1.44 -15.617 -7.852 1 98.5 457 VAL A CA 1
ATOM 3429 C C . VAL A 1 457 ? 0.46 -16.781 -7.77 1 98.5 457 VAL A C 1
ATOM 3431 O O . VAL A 1 457 ? -0.741 -16.578 -7.578 1 98.5 457 VAL A O 1
ATOM 3434 N N . GLY A 1 458 ? 0.972 -17.984 -7.953 1 98.12 458 GLY A N 1
ATOM 3435 C CA . GLY A 1 458 ? 0.257 -19.219 -7.711 1 98.12 458 GLY A CA 1
ATOM 3436 C C . GLY A 1 458 ? 0.91 -20.094 -6.652 1 98.12 458 GLY A C 1
ATOM 3437 O O . GLY A 1 458 ? 2.129 -20.047 -6.473 1 98.12 458 GLY A O 1
ATOM 3438 N N . VAL A 1 459 ? 0.073 -20.891 -6.004 1 98 459 VAL A N 1
ATOM 3439 C CA . VAL A 1 459 ? 0.585 -21.812 -5.004 1 98 459 VAL A CA 1
ATOM 3440 C C . VAL A 1 459 ? -0.096 -23.172 -5.16 1 98 459 VAL A C 1
ATOM 3442 O O . VAL A 1 459 ? -1.13 -23.281 -5.82 1 98 459 VAL A O 1
ATOM 3445 N N . GLY A 1 460 ? 0.513 -24.172 -4.559 1 98.12 460 GLY A N 1
ATOM 3446 C CA . GLY A 1 460 ? -0.074 -25.5 -4.566 1 98.12 460 GLY A CA 1
ATOM 3447 C C . GLY A 1 460 ? 0.662 -26.484 -3.678 1 98.12 460 GLY A C 1
ATOM 3448 O O . GLY A 1 460 ? 1.843 -26.297 -3.379 1 98.12 460 GLY A O 1
ATOM 3449 N N . GLN A 1 461 ? -0.073 -27.453 -3.316 1 98.31 461 GLN A N 1
ATOM 3450 C CA . GLN A 1 461 ? 0.508 -28.562 -2.574 1 98.31 461 GLN A CA 1
ATOM 3451 C C . GLN A 1 461 ? -0.462 -29.734 -2.498 1 98.31 461 GLN A C 1
ATOM 3453 O O . GLN A 1 461 ? -1.638 -29.609 -2.844 1 98.31 461 GLN A O 1
ATOM 3458 N N . PRO A 1 462 ? 0.068 -30.953 -2.105 1 98.56 462 PRO A N 1
ATOM 3459 C CA . PRO A 1 462 ? -0.81 -32.062 -1.716 1 98.56 462 PRO A CA 1
ATOM 3460 C C . PRO A 1 462 ? -1.238 -31.984 -0.252 1 98.56 462 PRO A C 1
ATOM 3462 O O . PRO A 1 462 ? -0.768 -31.109 0.489 1 98.56 462 PRO A O 1
ATOM 3465 N N . THR A 1 463 ? -2.191 -32.875 0.052 1 98.69 463 THR A N 1
ATOM 3466 C CA . THR A 1 463 ? -2.451 -33.062 1.475 1 98.69 463 THR A CA 1
ATOM 3467 C C . THR A 1 463 ? -1.178 -33.469 2.205 1 98.69 463 THR A C 1
ATOM 3469 O O . THR A 1 463 ? -0.422 -34.312 1.718 1 98.69 463 THR A O 1
ATOM 3472 N N . MET A 1 464 ? -0.92 -32.812 3.314 1 97.81 464 MET A N 1
ATOM 3473 C CA . MET A 1 464 ? 0.289 -33.219 4.035 1 97.81 464 MET A CA 1
ATOM 3474 C C . MET A 1 464 ? 0.087 -33.094 5.543 1 97.81 464 MET A C 1
ATOM 3476 O O . MET A 1 464 ? -0.713 -32.281 6.004 1 97.81 464 MET A O 1
ATOM 3480 N N . ARG A 1 465 ? 0.802 -33.938 6.23 1 98.56 465 ARG A N 1
ATOM 3481 C CA . ARG A 1 465 ? 0.784 -33.938 7.688 1 98.56 465 ARG A CA 1
ATOM 3482 C C . ARG A 1 465 ? 2.066 -33.344 8.258 1 98.56 465 ARG A C 1
ATOM 3484 O O . ARG A 1 465 ? 3.168 -33.75 7.852 1 98.56 465 ARG A O 1
ATOM 3491 N N . ILE A 1 466 ? 1.936 -32.406 9.109 1 97.81 466 ILE A N 1
ATOM 3492 C CA . ILE A 1 466 ? 3.062 -31.797 9.805 1 97.81 466 ILE A CA 1
ATOM 3493 C C . ILE A 1 466 ? 2.908 -32 11.312 1 97.81 466 ILE A C 1
ATOM 3495 O O . ILE A 1 466 ? 1.838 -31.75 11.875 1 97.81 466 ILE A O 1
ATOM 3499 N N . GLU A 1 467 ? 3.961 -32.375 11.938 1 97.5 467 GLU A N 1
ATOM 3500 C CA . GLU A 1 467 ? 3.928 -32.625 13.375 1 97.5 467 GLU A CA 1
ATOM 3501 C C . GLU A 1 467 ? 4.332 -31.359 14.156 1 97.5 467 GLU A C 1
ATOM 3503 O O . GLU A 1 467 ? 5.156 -30.578 13.688 1 97.5 467 GLU A O 1
ATOM 3508 N N . ASN A 1 468 ? 3.656 -31.156 15.312 1 95.62 468 ASN A N 1
ATOM 3509 C CA . ASN A 1 468 ? 4.051 -30.203 16.344 1 95.62 468 ASN A CA 1
ATOM 3510 C C . ASN A 1 468 ? 4.031 -28.766 15.805 1 95.62 468 ASN A C 1
ATOM 3512 O O . ASN A 1 468 ? 4.98 -28.016 16.016 1 95.62 468 ASN A O 1
ATOM 3516 N N . LEU A 1 469 ? 3.043 -28.453 15.086 1 95.69 469 LEU A N 1
ATOM 3517 C CA . LEU A 1 469 ? 2.826 -27.062 14.688 1 95.69 469 LEU A CA 1
ATOM 3518 C C . LEU A 1 469 ? 2.051 -26.312 15.758 1 95.69 469 LEU A C 1
ATOM 3520 O O . LEU A 1 469 ? 1.123 -26.844 16.359 1 95.69 469 LEU A O 1
ATOM 3524 N N . THR A 1 470 ? 2.434 -25.109 15.969 1 95.94 470 THR A N 1
ATOM 3525 C CA . THR A 1 470 ? 1.729 -24.312 16.969 1 95.94 470 THR A CA 1
ATOM 3526 C C . THR A 1 470 ? 0.446 -23.734 16.375 1 95.94 470 THR A C 1
ATOM 3528 O O . THR A 1 470 ? 0.472 -23.094 15.32 1 95.94 470 THR A O 1
ATOM 3531 N N . VAL A 1 471 ? -0.605 -23.969 17.062 1 95.75 471 VAL A N 1
ATOM 3532 C CA . VAL A 1 471 ? -1.901 -23.406 16.703 1 95.75 471 VAL A CA 1
ATOM 3533 C C . VAL A 1 471 ? -2.322 -22.375 17.75 1 95.75 471 VAL A C 1
ATOM 3535 O O . VAL A 1 471 ? -2.377 -22.688 18.953 1 95.75 471 VAL A O 1
ATOM 3538 N N . GLY A 1 472 ? -2.469 -21.094 17.297 1 89.75 472 GLY A N 1
ATOM 3539 C CA . GLY A 1 472 ? -3.066 -20.078 18.156 1 89.75 472 GLY A CA 1
ATOM 3540 C C . GLY A 1 472 ? -4.582 -20.078 18.094 1 89.75 472 GLY A C 1
ATOM 3541 O O . GLY A 1 472 ? -5.164 -19.922 17.016 1 89.75 472 GLY A O 1
ATOM 3542 N N . GLY A 1 473 ? -5.234 -20.375 19.172 1 83 473 GLY A N 1
ATOM 3543 C CA . GLY A 1 473 ? -6.688 -20.438 19.219 1 83 473 GLY A CA 1
ATOM 3544 C C . GLY A 1 473 ? -7.285 -19.594 20.328 1 83 473 GLY A C 1
ATOM 3545 O O . GLY A 1 473 ? -6.555 -18.953 21.094 1 83 473 GLY A O 1
ATOM 3546 N N . THR A 1 474 ? -8.594 -19.281 20.219 1 70.06 474 THR A N 1
ATOM 3547 C CA . THR A 1 474 ? -9.305 -18.453 21.188 1 70.06 474 THR A CA 1
ATOM 3548 C C . THR A 1 474 ? -9.961 -19.328 22.266 1 70.06 474 THR A C 1
ATOM 3550 O O . THR A 1 474 ? -10.555 -18.812 23.203 1 70.06 474 THR A O 1
ATOM 3553 N N . ALA A 1 475 ? -9.844 -20.719 22.109 1 63.12 475 ALA A N 1
ATOM 3554 C CA . ALA A 1 475 ? -10.453 -21.562 23.109 1 63.12 475 ALA A CA 1
ATOM 3555 C C . ALA A 1 475 ? -9.594 -21.641 24.375 1 63.12 475 ALA A C 1
ATOM 3557 O O . ALA A 1 475 ? -8.391 -21.859 24.297 1 63.12 475 ALA A O 1
ATOM 3558 N N . SER A 1 476 ? -9.859 -20.734 25.422 1 45.66 476 SER A N 1
ATOM 3559 C CA . SER A 1 476 ? -9.234 -20.938 26.734 1 45.66 476 SER A CA 1
ATOM 3560 C C . SER A 1 476 ? -9.586 -22.312 27.312 1 45.66 476 SER A C 1
ATOM 3562 O O . SER A 1 476 ? -10.672 -22.828 27.062 1 45.66 476 SER A O 1
ATOM 3564 N N . MET B 1 1 ? -3.594 33.719 -12.938 1 44.22 1 MET B N 1
ATOM 3565 C CA . MET B 1 1 ? -4.793 33.156 -13.547 1 44.22 1 MET B CA 1
ATOM 3566 C C . MET B 1 1 ? -5.648 32.438 -12.492 1 44.22 1 MET B C 1
ATOM 3568 O O . MET B 1 1 ? -5.129 31.953 -11.492 1 44.22 1 MET B O 1
ATOM 3572 N N . SER B 1 2 ? -6.938 32.688 -12.391 1 64.75 2 SER B N 1
ATOM 3573 C CA . SER B 1 2 ? -7.875 32.031 -11.461 1 64.75 2 SER B CA 1
ATOM 3574 C C . SER B 1 2 ? -7.773 30.531 -11.516 1 64.75 2 SER B C 1
ATOM 3576 O O . SER B 1 2 ? -7.402 29.953 -12.547 1 64.75 2 SER B O 1
ATOM 3578 N N . PHE B 1 3 ? -7.648 29.844 -10.312 1 78 3 PHE B N 1
ATOM 3579 C CA . PHE B 1 3 ? -7.656 28.375 -10.227 1 78 3 PHE B CA 1
ATOM 3580 C C . PHE B 1 3 ? -8.547 27.781 -11.305 1 78 3 PHE B C 1
ATOM 3582 O O . PHE B 1 3 ? -8.195 26.766 -11.922 1 78 3 PHE B O 1
ATOM 3589 N N . THR B 1 4 ? -9.484 28.594 -11.711 1 79.5 4 THR B N 1
ATOM 3590 C CA . THR B 1 4 ? -10.477 28.062 -12.633 1 79.5 4 THR B CA 1
ATOM 3591 C C . THR B 1 4 ? -9.969 28.125 -14.07 1 79.5 4 THR B C 1
ATOM 3593 O O . THR B 1 4 ? -10.32 27.266 -14.891 1 79.5 4 THR B O 1
ATOM 3596 N N . ALA B 1 5 ? -9.156 29.031 -14.281 1 86.5 5 ALA B N 1
ATOM 3597 C CA . ALA B 1 5 ? -8.617 29.125 -15.633 1 86.5 5 ALA B CA 1
ATOM 3598 C C . ALA B 1 5 ? -7.695 27.938 -15.938 1 86.5 5 ALA B C 1
ATOM 3600 O O . ALA B 1 5 ? -7.793 27.328 -17 1 86.5 5 ALA B O 1
ATOM 3601 N N . THR B 1 6 ? -6.836 27.656 -15.016 1 92.69 6 THR B N 1
ATOM 3602 C CA . THR B 1 6 ? -5.91 26.547 -15.164 1 92.69 6 THR B CA 1
ATOM 3603 C C . THR B 1 6 ? -6.664 25.219 -15.289 1 92.69 6 THR B C 1
ATOM 3605 O O . THR B 1 6 ? -6.395 24.422 -16.188 1 92.69 6 THR B O 1
ATOM 3608 N N . THR B 1 7 ? -7.621 25.031 -14.469 1 95.12 7 THR B N 1
ATOM 3609 C CA . THR B 1 7 ? -8.359 23.781 -14.492 1 95.12 7 THR B CA 1
ATOM 3610 C C . THR B 1 7 ? -9.234 23.688 -15.742 1 95.12 7 THR B C 1
ATOM 3612 O O . THR B 1 7 ? -9.414 22.609 -16.297 1 95.12 7 THR B O 1
ATOM 3615 N N . ASN B 1 8 ? -9.75 24.844 -16.188 1 94.62 8 ASN B N 1
ATOM 3616 C CA . ASN B 1 8 ? -10.516 24.828 -17.422 1 94.62 8 ASN B CA 1
ATOM 3617 C C . ASN B 1 8 ? -9.656 24.375 -18.609 1 94.62 8 ASN B C 1
ATOM 3619 O O . ASN B 1 8 ? -10.109 23.594 -19.438 1 94.62 8 ASN B O 1
ATOM 3623 N N . ARG B 1 9 ? -8.508 24.891 -18.656 1 95.69 9 ARG B N 1
ATOM 3624 C CA . ARG B 1 9 ? -7.59 24.5 -19.719 1 95.69 9 ARG B CA 1
ATOM 3625 C C . ARG B 1 9 ? -7.258 23.016 -19.641 1 95.69 9 ARG B C 1
ATOM 3627 O O . ARG B 1 9 ? -7.34 22.312 -20.641 1 95.69 9 ARG B O 1
ATOM 3634 N N . LEU B 1 10 ? -6.965 22.531 -18.453 1 96.19 10 LEU B N 1
ATOM 3635 C CA . LEU B 1 10 ? -6.5 21.172 -18.25 1 96.19 10 LEU B CA 1
ATOM 3636 C C . LEU B 1 10 ? -7.621 20.172 -18.516 1 96.19 10 LEU B C 1
ATOM 3638 O O . LEU B 1 10 ? -7.41 19.141 -19.172 1 96.19 10 LEU B O 1
ATOM 3642 N N . PHE B 1 11 ? -8.828 20.484 -18.062 1 97.31 11 PHE B N 1
ATOM 3643 C CA . PHE B 1 11 ? -9.852 19.438 -18 1 97.31 11 PHE B CA 1
ATOM 3644 C C . PHE B 1 11 ? -10.828 19.578 -19.172 1 97.31 11 PHE B C 1
ATOM 3646 O O . PHE B 1 11 ? -11.508 18.609 -19.531 1 97.31 11 PHE B O 1
ATOM 3653 N N . PHE B 1 12 ? -10.891 20.703 -19.797 1 96.19 12 PHE B N 1
ATOM 3654 C CA . PHE B 1 12 ? -11.898 20.891 -20.844 1 96.19 12 PHE B CA 1
ATOM 3655 C C . PHE B 1 12 ? -11.25 21.266 -22.156 1 96.19 12 PHE B C 1
ATOM 3657 O O . PHE B 1 12 ? -11.422 20.578 -23.172 1 96.19 12 PHE B O 1
ATOM 3664 N N . GLU B 1 13 ? -10.406 22.266 -22.141 1 95.88 13 GLU B N 1
ATOM 3665 C CA . GLU B 1 13 ? -9.773 22.672 -23.391 1 95.88 13 GLU B CA 1
ATOM 3666 C C . GLU B 1 13 ? -8.844 21.594 -23.922 1 95.88 13 GLU B C 1
ATOM 3668 O O . GLU B 1 13 ? -8.953 21.188 -25.078 1 95.88 13 GLU B O 1
ATOM 3673 N N . ASN B 1 14 ? -7.988 21.109 -23.109 1 95.31 14 ASN B N 1
ATOM 3674 C CA . ASN B 1 14 ? -6.98 20.141 -23.531 1 95.31 14 ASN B CA 1
ATOM 3675 C C . ASN B 1 14 ? -7.613 18.797 -23.875 1 95.31 14 ASN B C 1
ATOM 3677 O O . ASN B 1 14 ? -7.059 18.031 -24.672 1 95.31 14 ASN B O 1
ATOM 3681 N N . THR B 1 15 ? -8.758 18.453 -23.328 1 95.31 15 THR B N 1
ATOM 3682 C CA . THR B 1 15 ? -9.336 17.125 -23.469 1 95.31 15 THR B CA 1
ATOM 3683 C C . THR B 1 15 ? -10.445 17.141 -24.531 1 95.31 15 THR B C 1
ATOM 3685 O O . THR B 1 15 ? -10.883 16.078 -25 1 95.31 15 THR B O 1
ATOM 3688 N N . GLY B 1 16 ? -10.984 18.281 -24.812 1 95.81 16 GLY B N 1
ATOM 3689 C CA . GLY B 1 16 ? -12.07 18.406 -25.766 1 95.81 16 GLY B CA 1
ATOM 3690 C C . GLY B 1 16 ? -13.438 18.188 -25.141 1 95.81 16 GLY B C 1
ATOM 3691 O O . GLY B 1 16 ? -14.453 18.172 -25.844 1 95.81 16 GLY B O 1
ATOM 3692 N N . MET B 1 17 ? -13.453 18.062 -23.859 1 96.75 17 MET B N 1
ATOM 3693 C CA . MET B 1 17 ? -14.727 17.906 -23.172 1 96.75 17 MET B CA 1
ATOM 3694 C C . MET B 1 17 ? -15.484 19.234 -23.125 1 96.75 17 MET B C 1
ATOM 3696 O O . MET B 1 17 ? -14.883 20.281 -22.906 1 96.75 17 MET B O 1
ATOM 3700 N N . ASN B 1 18 ? -16.781 19.094 -23.328 1 96.56 18 ASN B N 1
ATOM 3701 C CA . ASN B 1 18 ? -17.641 20.266 -23.172 1 96.56 18 ASN B CA 1
ATOM 3702 C C . ASN B 1 18 ? -18.156 20.391 -21.734 1 96.56 18 ASN B C 1
ATOM 3704 O O . ASN B 1 18 ? -18.875 19.516 -21.25 1 96.56 18 ASN B O 1
ATOM 3708 N N . ARG B 1 19 ? -17.859 21.484 -21.172 1 94.69 19 ARG B N 1
ATOM 3709 C CA . ARG B 1 19 ? -18.188 21.688 -19.766 1 94.69 19 ARG B CA 1
ATOM 3710 C C . ARG B 1 19 ? -19.688 21.578 -19.516 1 94.69 19 ARG B C 1
ATOM 3712 O O . ARG B 1 19 ? -20.125 20.953 -18.547 1 94.69 19 ARG B O 1
ATOM 3719 N N . ASP B 1 20 ? -20.516 22.141 -20.328 1 94.75 20 ASP B N 1
ATOM 3720 C CA . ASP B 1 20 ? -21.969 22.109 -20.172 1 94.75 20 ASP B CA 1
ATOM 3721 C C . ASP B 1 20 ? -22.5 20.688 -20.281 1 94.75 20 ASP B C 1
ATOM 3723 O O . ASP B 1 20 ? -23.375 20.281 -19.516 1 94.75 20 ASP B O 1
ATOM 3727 N N . ARG B 1 21 ? -22 20.031 -21.234 1 95.75 21 ARG B N 1
ATOM 3728 C CA . ARG B 1 21 ? -22.438 18.656 -21.422 1 95.75 21 ARG B CA 1
ATOM 3729 C C . ARG B 1 21 ? -22.062 17.797 -20.234 1 95.75 21 ARG B C 1
ATOM 3731 O O . ARG B 1 21 ? -22.859 16.984 -19.75 1 95.75 21 ARG B O 1
ATOM 3738 N N . ILE B 1 22 ? -20.844 18 -19.812 1 96.62 22 ILE B N 1
ATOM 3739 C CA . ILE B 1 22 ? -20.375 17.234 -18.656 1 96.62 22 ILE B CA 1
ATOM 3740 C C . ILE B 1 22 ? -21.234 17.562 -17.438 1 96.62 22 ILE B C 1
ATOM 3742 O O . ILE B 1 22 ? -21.594 16.672 -16.656 1 96.62 22 ILE B O 1
ATOM 3746 N N . THR B 1 23 ? -21.516 18.797 -17.234 1 95.31 23 THR B N 1
ATOM 3747 C CA . THR B 1 23 ? -22.359 19.219 -16.125 1 95.31 23 THR B CA 1
ATOM 3748 C C . THR B 1 23 ? -23.719 18.547 -16.188 1 95.31 23 THR B C 1
ATOM 3750 O O . THR B 1 23 ? -24.25 18.094 -15.156 1 95.31 23 THR B O 1
ATOM 3753 N N . HIS B 1 24 ? -24.281 18.406 -17.328 1 95.19 24 HIS B N 1
ATOM 3754 C CA . HIS B 1 24 ? -25.578 17.75 -17.5 1 95.19 24 HIS B CA 1
ATOM 3755 C C . HIS B 1 24 ? -25.484 16.25 -17.172 1 95.19 24 HIS B C 1
ATOM 3757 O O . HIS B 1 24 ? -26.406 15.695 -16.562 1 95.19 24 HIS B O 1
ATOM 3763 N N . VAL B 1 25 ? -24.406 15.695 -17.656 1 95.56 25 VAL B N 1
ATOM 3764 C CA . VAL B 1 25 ? -24.188 14.281 -17.375 1 95.56 25 VAL B CA 1
ATOM 3765 C C . VAL B 1 25 ? -24.125 14.07 -15.859 1 95.56 25 VAL B C 1
ATOM 3767 O O . VAL B 1 25 ? -24.703 13.125 -15.328 1 95.56 25 VAL B O 1
ATOM 3770 N N . VAL B 1 26 ? -23.453 14.914 -15.188 1 96.06 26 VAL B N 1
ATOM 3771 C CA . VAL B 1 26 ? -23.297 14.812 -13.734 1 96.06 26 VAL B CA 1
ATOM 3772 C C . VAL B 1 26 ? -24.641 15.023 -13.055 1 96.06 26 VAL B C 1
ATOM 3774 O O . VAL B 1 26 ? -25 14.289 -12.125 1 96.06 26 VAL B O 1
ATOM 3777 N N . GLU B 1 27 ? -25.406 15.961 -13.5 1 94.12 27 GLU B N 1
ATOM 3778 C CA . GLU B 1 27 ? -26.734 16.219 -12.961 1 94.12 27 GLU B CA 1
ATOM 3779 C C . GLU B 1 27 ? -27.641 14.992 -13.102 1 94.12 27 GLU B C 1
ATOM 3781 O O . GLU B 1 27 ? -28.344 14.617 -12.164 1 94.12 27 GLU B O 1
ATOM 3786 N N . ASP B 1 28 ? -27.594 14.445 -14.234 1 93.56 28 ASP B N 1
ATOM 3787 C CA . ASP B 1 28 ? -28.406 13.25 -14.484 1 93.56 28 ASP B CA 1
ATOM 3788 C C . ASP B 1 28 ? -27.969 12.094 -13.586 1 93.56 28 ASP B C 1
ATOM 3790 O O . ASP B 1 28 ? -28.812 11.375 -13.039 1 93.56 28 ASP B O 1
ATOM 3794 N N . ALA B 1 29 ? -26.688 11.953 -13.477 1 93.94 29 ALA B N 1
ATOM 3795 C CA . ALA B 1 29 ? -26.141 10.867 -12.672 1 93.94 29 ALA B CA 1
ATOM 3796 C C . ALA B 1 29 ? -26.531 11.008 -11.211 1 93.94 29 ALA B C 1
ATOM 3798 O O . ALA B 1 29 ? -26.719 10.016 -10.508 1 93.94 29 ALA B O 1
ATOM 3799 N N . LEU B 1 30 ? -26.719 12.242 -10.734 1 94.38 30 LEU B N 1
ATOM 3800 C CA . LEU B 1 30 ? -26.953 12.5 -9.32 1 94.38 30 LEU B CA 1
ATOM 3801 C C . LEU B 1 30 ? -28.438 12.688 -9.023 1 94.38 30 LEU B C 1
ATOM 3803 O O . LEU B 1 30 ? -28.812 13.023 -7.902 1 94.38 30 LEU B O 1
ATOM 3807 N N . ASN B 1 31 ? -29.203 12.531 -10.055 1 92.5 31 ASN B N 1
ATOM 3808 C CA . ASN B 1 31 ? -30.641 12.617 -9.828 1 92.5 31 ASN B CA 1
ATOM 3809 C C . ASN B 1 31 ? -31.125 11.57 -8.812 1 92.5 31 ASN B C 1
ATOM 3811 O O . ASN B 1 31 ? -30.906 10.375 -9.008 1 92.5 31 ASN B O 1
ATOM 3815 N N . GLY B 1 32 ? -31.703 12.062 -7.777 1 92.88 32 GLY B N 1
ATOM 3816 C CA . GLY B 1 32 ? -32.219 11.172 -6.738 1 92.88 32 GLY B CA 1
ATOM 3817 C C . GLY B 1 32 ? -31.188 10.883 -5.66 1 92.88 32 GLY B C 1
ATOM 3818 O O . GLY B 1 32 ? -31.484 10.188 -4.684 1 92.88 32 GLY B O 1
ATOM 3819 N N . ALA B 1 33 ? -30 11.383 -5.789 1 95.25 33 ALA B N 1
ATOM 3820 C CA . ALA B 1 33 ? -28.953 11.188 -4.793 1 95.25 33 ALA B CA 1
ATOM 3821 C C . ALA B 1 33 ? -29.078 12.195 -3.658 1 95.25 33 ALA B C 1
ATOM 3823 O O . ALA B 1 33 ? -29.656 13.273 -3.836 1 95.25 33 ALA B O 1
ATOM 3824 N N . ASP B 1 34 ? -28.5 11.836 -2.531 1 96.44 34 ASP B N 1
ATOM 3825 C CA . ASP B 1 34 ? -28.438 12.766 -1.405 1 96.44 34 ASP B CA 1
ATOM 3826 C C . ASP B 1 34 ? -27.266 13.734 -1.562 1 96.44 34 ASP B C 1
ATOM 3828 O O . ASP B 1 34 ? -27.281 14.828 -1.003 1 96.44 34 ASP B O 1
ATOM 3832 N N . ASP B 1 35 ? -26.266 13.289 -2.24 1 95.94 35 ASP B N 1
ATOM 3833 C CA . ASP B 1 35 ? -25.047 14.062 -2.502 1 95.94 35 ASP B CA 1
ATOM 3834 C C . ASP B 1 35 ? -24.203 13.406 -3.586 1 95.94 35 ASP B C 1
ATOM 3836 O O . ASP B 1 35 ? -24.547 12.336 -4.094 1 95.94 35 ASP B O 1
ATOM 3840 N N . GLY B 1 36 ? -23.156 14.094 -4.004 1 96.38 36 GLY B N 1
ATOM 3841 C CA . GLY B 1 36 ? -22.266 13.539 -5.012 1 96.38 36 GLY B CA 1
ATOM 3842 C C . GLY B 1 36 ? -21.516 14.602 -5.793 1 96.38 36 GLY B C 1
ATOM 3843 O O . GLY B 1 36 ? -21.828 15.789 -5.699 1 96.38 36 GLY B O 1
ATOM 3844 N N . GLU B 1 37 ? -20.5 14.133 -6.531 1 97.75 37 GLU B N 1
ATOM 3845 C CA . GLU B 1 37 ? -19.688 15.07 -7.301 1 97.75 37 GLU B CA 1
ATOM 3846 C C . GLU B 1 37 ? -18.844 14.344 -8.352 1 97.75 37 GLU B C 1
ATOM 3848 O O . GLU B 1 37 ? -18.656 13.125 -8.258 1 97.75 37 GLU B O 1
ATOM 3853 N N . LEU B 1 38 ? -18.469 15.055 -9.352 1 98.38 38 LEU B N 1
ATOM 3854 C CA . LEU B 1 38 ? -17.391 14.672 -10.25 1 98.38 38 LEU B CA 1
ATOM 3855 C C . LEU B 1 38 ? -16.078 15.336 -9.844 1 98.38 38 LEU B C 1
ATOM 3857 O O . LEU B 1 38 ? -15.984 16.562 -9.797 1 98.38 38 LEU B O 1
ATOM 3861 N N . PHE B 1 39 ? -15.133 14.57 -9.523 1 98.62 39 PHE B N 1
ATOM 3862 C CA . PHE B 1 39 ? -13.797 15.016 -9.156 1 98.62 39 PHE B CA 1
ATOM 3863 C C . PHE B 1 39 ? -12.828 14.82 -10.32 1 98.62 39 PHE B C 1
ATOM 3865 O O . PHE B 1 39 ? -12.617 13.703 -10.781 1 98.62 39 PHE B O 1
ATOM 3872 N N . LEU B 1 40 ? -12.266 15.891 -10.766 1 98.69 40 LEU B N 1
ATOM 3873 C CA . LEU B 1 40 ? -11.266 15.883 -11.828 1 98.69 40 LEU B CA 1
ATOM 3874 C C . LEU B 1 40 ? -9.875 16.188 -11.266 1 98.69 40 LEU B C 1
ATOM 3876 O O . LEU B 1 40 ? -9.719 17.094 -10.445 1 98.69 40 LEU B O 1
ATOM 3880 N N . GLU B 1 41 ? -8.883 15.422 -11.805 1 98.62 41 GLU B N 1
ATOM 3881 C CA . GLU B 1 41 ? -7.547 15.586 -11.234 1 98.62 41 GLU B CA 1
ATOM 3882 C C . GLU B 1 41 ? -6.477 15.516 -12.32 1 98.62 41 GLU B C 1
ATOM 3884 O O . GLU B 1 41 ? -6.547 14.664 -13.219 1 98.62 41 GLU B O 1
ATOM 3889 N N . TYR B 1 42 ? -5.582 16.422 -12.281 1 98.25 42 TYR B N 1
ATOM 3890 C CA . TYR B 1 42 ? -4.312 16.406 -13 1 98.25 42 TYR B CA 1
ATOM 3891 C C . TYR B 1 42 ? -3.143 16.609 -12.039 1 98.25 42 TYR B C 1
ATOM 3893 O O . TYR B 1 42 ? -3.168 17.516 -11.203 1 98.25 42 TYR B O 1
ATOM 3901 N N . ARG B 1 43 ? -2.074 15.766 -12.148 1 98.12 43 ARG B N 1
ATOM 3902 C CA . ARG B 1 43 ? -0.955 15.867 -11.219 1 98.12 43 ARG B CA 1
ATOM 3903 C C . ARG B 1 43 ? 0.372 15.617 -11.922 1 98.12 43 ARG B C 1
ATOM 3905 O O . ARG B 1 43 ? 0.478 14.727 -12.766 1 98.12 43 ARG B O 1
ATOM 3912 N N . GLN B 1 44 ? 1.333 16.406 -11.633 1 97.69 44 GLN B N 1
ATOM 3913 C CA . GLN B 1 44 ? 2.734 16.188 -11.969 1 97.69 44 GLN B CA 1
ATOM 3914 C C . GLN B 1 44 ? 3.576 15.961 -10.719 1 97.69 44 GLN B C 1
ATOM 3916 O O . GLN B 1 44 ? 3.4 16.656 -9.719 1 97.69 44 GLN B O 1
ATOM 3921 N N . SER B 1 45 ? 4.414 14.977 -10.773 1 98.06 45 SER B N 1
ATOM 3922 C CA . SER B 1 45 ? 5.246 14.656 -9.625 1 98.06 45 SER B CA 1
ATOM 3923 C C . SER B 1 45 ? 6.684 14.352 -10.047 1 98.06 45 SER B C 1
ATOM 3925 O O . SER B 1 45 ? 6.918 13.875 -11.156 1 98.06 45 SER B O 1
ATOM 3927 N N . GLU B 1 46 ? 7.59 14.633 -9.188 1 97.56 46 GLU B N 1
ATOM 3928 C CA . GLU B 1 46 ? 8.977 14.219 -9.367 1 97.56 46 GLU B CA 1
ATOM 3929 C C . GLU B 1 46 ? 9.594 13.766 -8.039 1 97.56 46 GLU B C 1
ATOM 3931 O O . GLU B 1 46 ? 9.109 14.141 -6.969 1 97.56 46 GLU B O 1
ATOM 3936 N N . SER B 1 47 ? 10.531 12.961 -8.102 1 98.06 47 SER B N 1
ATOM 3937 C CA . SER B 1 47 ? 11.312 12.547 -6.941 1 98.06 47 SER B CA 1
ATOM 3938 C C . SER B 1 47 ? 12.75 12.211 -7.328 1 98.06 47 SER B C 1
ATOM 3940 O O . SER B 1 47 ? 12.992 11.602 -8.375 1 98.06 47 SER B O 1
ATOM 3942 N N . LEU B 1 48 ? 13.688 12.672 -6.562 1 97.5 48 LEU B N 1
ATOM 3943 C CA . LEU B 1 48 ? 15.109 12.398 -6.727 1 97.5 48 LEU B CA 1
ATOM 3944 C C . LEU B 1 48 ? 15.695 11.797 -5.453 1 97.5 48 LEU B C 1
ATOM 3946 O O . LEU B 1 48 ? 15.352 12.219 -4.348 1 97.5 48 LEU B O 1
ATOM 3950 N N . LEU B 1 49 ? 16.562 10.859 -5.637 1 97.75 49 LEU B N 1
ATOM 3951 C CA . LEU B 1 49 ? 17.25 10.242 -4.516 1 97.75 49 LEU B CA 1
ATOM 3952 C C . LEU B 1 49 ? 18.75 10.188 -4.773 1 97.75 49 LEU B C 1
ATOM 3954 O O . LEU B 1 49 ? 19.203 9.555 -5.734 1 97.75 49 LEU B O 1
ATOM 3958 N N . PHE B 1 50 ? 19.484 10.898 -3.998 1 95.94 50 PHE B N 1
ATOM 3959 C CA . PHE B 1 50 ? 20.953 10.875 -3.955 1 95.94 50 PHE B CA 1
ATOM 3960 C C . PHE B 1 50 ? 21.438 10.039 -2.779 1 95.94 50 PHE B C 1
ATOM 3962 O O . PHE B 1 50 ? 21.094 10.32 -1.627 1 95.94 50 PHE B O 1
ATOM 3969 N N . ASP B 1 51 ? 22.188 8.977 -3.105 1 93.88 51 ASP B N 1
ATOM 3970 C CA . ASP B 1 51 ? 22.609 8.047 -2.066 1 93.88 51 ASP B CA 1
ATOM 3971 C C . ASP B 1 51 ? 24.094 7.688 -2.219 1 93.88 51 ASP B C 1
ATOM 3973 O O . ASP B 1 51 ? 24.5 7.098 -3.227 1 93.88 51 ASP B O 1
ATOM 3977 N N . ASP B 1 52 ? 24.797 8.031 -1.167 1 88.88 52 ASP B N 1
ATOM 3978 C CA . ASP B 1 52 ? 26.219 7.723 -1.065 1 88.88 52 ASP B CA 1
ATOM 3979 C C . ASP B 1 52 ? 26.984 8.242 -2.279 1 88.88 52 ASP B C 1
ATOM 3981 O O . ASP B 1 52 ? 27.688 7.488 -2.943 1 88.88 52 ASP B O 1
ATOM 3985 N N . GLY B 1 53 ? 26.766 9.422 -2.625 1 88.94 53 GLY B N 1
ATOM 3986 C CA . GLY B 1 53 ? 27.594 10.164 -3.555 1 88.94 53 GLY B CA 1
ATOM 3987 C C . GLY B 1 53 ? 27.109 10.086 -4.988 1 88.94 53 GLY B C 1
ATOM 3988 O O . GLY B 1 53 ? 27.75 10.617 -5.898 1 88.94 53 GLY B O 1
ATOM 3989 N N . GLN B 1 54 ? 25.984 9.445 -5.18 1 91 54 GLN B N 1
ATOM 3990 C CA . GLN B 1 54 ? 25.5 9.336 -6.555 1 91 54 GLN B CA 1
ATOM 3991 C C . GLN B 1 54 ? 23.984 9.445 -6.613 1 91 54 GLN B C 1
ATOM 3993 O O . GLN B 1 54 ? 23.297 9.117 -5.645 1 91 54 GLN B O 1
ATOM 3998 N N . LEU B 1 55 ? 23.531 9.93 -7.777 1 93.31 55 LEU B N 1
ATOM 3999 C CA . LEU B 1 55 ? 22.094 9.914 -8.031 1 93.31 55 LEU B CA 1
ATOM 4000 C C . LEU B 1 55 ? 21.609 8.5 -8.32 1 93.31 55 LEU B C 1
ATOM 4002 O O . LEU B 1 55 ? 22 7.898 -9.328 1 93.31 55 LEU B O 1
ATOM 4006 N N . LYS B 1 56 ? 20.766 7.98 -7.523 1 93.69 56 LYS B N 1
ATOM 4007 C CA . LYS B 1 56 ? 20.312 6.594 -7.648 1 93.69 56 LYS B CA 1
ATOM 4008 C C . LYS B 1 56 ? 18.953 6.512 -8.32 1 93.69 56 LYS B C 1
ATOM 4010 O O . LYS B 1 56 ? 18.609 5.496 -8.93 1 93.69 56 LYS B O 1
ATOM 4015 N N . ALA B 1 57 ? 18.219 7.57 -8.172 1 95.5 57 ALA B N 1
ATOM 4016 C CA . ALA B 1 57 ? 16.875 7.535 -8.734 1 95.5 57 ALA B CA 1
ATOM 4017 C C . ALA B 1 57 ? 16.406 8.93 -9.141 1 95.5 57 ALA B C 1
ATOM 4019 O O . ALA B 1 57 ? 16.719 9.914 -8.469 1 95.5 57 ALA B O 1
ATOM 4020 N N . ALA B 1 58 ? 15.703 8.984 -10.227 1 95.88 58 ALA B N 1
ATOM 4021 C CA . ALA B 1 58 ? 15 10.18 -10.695 1 95.88 58 ALA B CA 1
ATOM 4022 C C . ALA B 1 58 ? 13.711 9.797 -11.414 1 95.88 58 ALA B C 1
ATOM 4024 O O . ALA B 1 58 ? 13.734 9.148 -12.461 1 95.88 58 ALA B O 1
ATOM 4025 N N . ASN B 1 59 ? 12.625 10.273 -10.914 1 97.44 59 ASN B N 1
ATOM 4026 C CA . ASN B 1 59 ? 11.312 9.891 -11.445 1 97.44 59 ASN B CA 1
ATOM 4027 C C . ASN B 1 59 ? 10.469 11.117 -11.773 1 97.44 59 ASN B C 1
ATOM 4029 O O . ASN B 1 59 ? 10.5 12.109 -11.055 1 97.44 59 ASN B O 1
ATOM 4033 N N . PHE B 1 60 ? 9.781 11.023 -12.836 1 95.88 60 PHE B N 1
ATOM 4034 C CA . PHE B 1 60 ? 8.852 12.055 -13.281 1 95.88 60 PHE B CA 1
ATOM 4035 C C . PHE B 1 60 ? 7.535 11.43 -13.734 1 95.88 60 PHE B C 1
ATOM 4037 O O . PHE B 1 60 ? 7.516 10.617 -14.664 1 95.88 60 PHE B O 1
ATOM 4044 N N . ASP B 1 61 ? 6.469 11.891 -13.156 1 96.56 61 ASP B N 1
ATOM 4045 C CA . ASP B 1 61 ? 5.184 11.273 -13.461 1 96.56 61 ASP B CA 1
ATOM 4046 C C . ASP B 1 61 ? 4.109 12.336 -13.711 1 96.56 61 ASP B C 1
ATOM 4048 O O . ASP B 1 61 ? 4.125 13.398 -13.094 1 96.56 61 ASP B O 1
ATOM 4052 N N . THR B 1 62 ? 3.285 12.039 -14.625 1 96.25 62 THR B N 1
ATOM 4053 C CA . THR B 1 62 ? 2.037 12.766 -14.828 1 96.25 62 THR B CA 1
ATOM 4054 C C . THR B 1 62 ? 0.839 11.828 -14.711 1 96.25 62 THR B C 1
ATOM 4056 O O . THR B 1 62 ? 0.883 10.695 -15.188 1 96.25 62 THR B O 1
ATOM 4059 N N . ALA B 1 63 ? -0.134 12.242 -14.023 1 96.5 63 ALA B N 1
ATOM 4060 C CA . ALA B 1 63 ? -1.355 11.461 -13.859 1 96.5 63 ALA B CA 1
ATOM 4061 C C . ALA B 1 63 ? -2.596 12.328 -14.039 1 96.5 63 ALA B C 1
ATOM 4063 O O . ALA B 1 63 ? -2.588 13.516 -13.688 1 96.5 63 ALA B O 1
ATOM 4064 N N . GLN B 1 64 ? -3.637 11.734 -14.602 1 97.25 64 GLN B N 1
ATOM 4065 C CA . GLN B 1 64 ? -4.922 12.414 -14.711 1 97.25 64 GLN B CA 1
ATOM 4066 C C . GLN B 1 64 ? -6.078 11.414 -14.672 1 97.25 64 GLN B C 1
ATOM 4068 O O . GLN B 1 64 ? -5.902 10.242 -14.992 1 97.25 64 GLN B O 1
ATOM 4073 N N . GLY B 1 65 ? -7.184 11.836 -14.281 1 98.25 65 GLY B N 1
ATOM 4074 C CA . GLY B 1 65 ? -8.383 11.023 -14.25 1 98.25 65 GLY B CA 1
ATOM 4075 C C . GLY B 1 65 ? -9.547 11.703 -13.539 1 98.25 65 GLY B C 1
ATOM 4076 O O . GLY B 1 65 ? -9.469 12.883 -13.195 1 98.25 65 GLY B O 1
ATOM 4077 N N . PHE B 1 66 ? -10.648 10.977 -13.445 1 98.75 66 PHE B N 1
ATOM 4078 C CA . PHE B 1 66 ? -11.805 11.492 -12.711 1 98.75 66 PHE B CA 1
ATOM 4079 C C . PHE B 1 66 ? -12.406 10.406 -11.828 1 98.75 66 PHE B C 1
ATOM 4081 O O . PHE B 1 66 ? -12.156 9.219 -12.039 1 98.75 66 PHE B O 1
ATOM 4088 N N . GLY B 1 67 ? -13.016 10.805 -10.805 1 98.62 67 GLY B N 1
ATOM 4089 C CA . GLY B 1 67 ? -13.906 10 -9.992 1 98.62 67 GLY B CA 1
ATOM 4090 C C . GLY B 1 67 ? -15.305 10.586 -9.875 1 98.62 67 GLY B C 1
ATOM 4091 O O . GLY B 1 67 ? -15.453 11.789 -9.641 1 98.62 67 GLY B O 1
ATOM 4092 N N . LEU B 1 68 ? -16.312 9.742 -10.117 1 98.44 68 LEU B N 1
ATOM 4093 C CA . LEU B 1 68 ? -17.703 10.141 -9.961 1 98.44 68 LEU B CA 1
ATOM 4094 C C . LEU B 1 68 ? -18.375 9.391 -8.82 1 98.44 68 LEU B C 1
ATOM 4096 O O . LEU B 1 68 ? -18.375 8.156 -8.797 1 98.44 68 LEU B O 1
ATOM 4100 N N . ARG B 1 69 ? -18.875 10.148 -7.852 1 97.81 69 ARG B N 1
ATOM 4101 C CA . ARG B 1 69 ? -19.5 9.57 -6.668 1 97.81 69 ARG B CA 1
ATOM 4102 C C . ARG B 1 69 ? -20.969 9.977 -6.574 1 97.81 69 ARG B C 1
ATOM 4104 O O . ARG B 1 69 ? -21.312 11.133 -6.84 1 97.81 69 ARG B O 1
ATOM 4111 N N . ALA B 1 70 ? -21.844 9.094 -6.273 1 96.56 70 ALA B N 1
ATOM 4112 C CA . ALA B 1 70 ? -23.234 9.344 -5.879 1 96.56 70 ALA B CA 1
ATOM 4113 C C . ALA B 1 70 ? -23.531 8.75 -4.504 1 96.56 70 ALA B C 1
ATOM 4115 O O . ALA B 1 70 ? -23.172 7.602 -4.227 1 96.56 70 ALA B O 1
ATOM 4116 N N . VAL B 1 71 ? -24.156 9.555 -3.666 1 96.12 71 VAL B N 1
ATOM 4117 C CA . VAL B 1 71 ? -24.453 9.125 -2.301 1 96.12 71 VAL B CA 1
ATOM 4118 C C . VAL B 1 71 ? -25.953 8.938 -2.127 1 96.12 71 VAL B C 1
ATOM 4120 O O . VAL B 1 71 ? -26.734 9.805 -2.514 1 96.12 71 VAL B O 1
ATOM 4123 N N . ALA B 1 72 ? -26.344 7.824 -1.602 1 94.62 72 ALA B N 1
ATOM 4124 C CA . ALA B 1 72 ? -27.734 7.531 -1.219 1 94.62 72 ALA B CA 1
ATOM 4125 C C . ALA B 1 72 ? -27.797 6.926 0.18 1 94.62 72 ALA B C 1
ATOM 4127 O O . ALA B 1 72 ? -27.391 5.773 0.384 1 94.62 72 ALA B O 1
ATOM 4128 N N . GLY B 1 73 ? -28.359 7.695 1.002 1 93.12 73 GLY B N 1
ATOM 4129 C CA . GLY B 1 73 ? -28.328 7.254 2.387 1 93.12 73 GLY B CA 1
ATOM 4130 C C . GLY B 1 73 ? -26.922 7.062 2.926 1 93.12 73 GLY B C 1
ATOM 4131 O O . GLY B 1 73 ? -26.125 8 2.924 1 93.12 73 GLY B O 1
ATOM 4132 N N . GLU B 1 74 ? -26.703 5.816 3.363 1 92.12 74 GLU B N 1
ATOM 4133 C CA . GLU B 1 74 ? -25.391 5.52 3.939 1 92.12 74 GLU B CA 1
ATOM 4134 C C . GLU B 1 74 ? -24.484 4.852 2.916 1 92.12 74 GLU B C 1
ATOM 4136 O O . GLU B 1 74 ? -23.375 4.434 3.248 1 92.12 74 GLU B O 1
ATOM 4141 N N . THR B 1 75 ? -24.969 4.785 1.694 1 91 75 THR B N 1
ATOM 4142 C CA . THR B 1 75 ? -24.219 4.078 0.659 1 91 75 THR B CA 1
ATOM 4143 C C . THR B 1 75 ? -23.734 5.047 -0.417 1 91 75 THR B C 1
ATOM 4145 O O . THR B 1 75 ? -24.328 6.102 -0.626 1 91 75 THR B O 1
ATOM 4148 N N . ALA B 1 76 ? -22.656 4.676 -0.994 1 93.75 76 ALA B N 1
ATOM 4149 C CA . ALA B 1 76 ? -22.141 5.477 -2.102 1 93.75 76 ALA B CA 1
ATOM 4150 C C . ALA B 1 76 ? -21.719 4.59 -3.273 1 93.75 76 ALA B C 1
ATOM 4152 O O . ALA B 1 76 ? -21.188 3.494 -3.074 1 93.75 76 ALA B O 1
ATOM 4153 N N . GLY B 1 77 ? -22.125 4.992 -4.465 1 95.25 77 GLY B N 1
ATOM 4154 C CA . GLY B 1 77 ? -21.516 4.469 -5.68 1 95.25 77 GLY B CA 1
ATOM 4155 C C . GLY B 1 77 ? -20.328 5.285 -6.148 1 95.25 77 GLY B C 1
ATOM 4156 O O . GLY B 1 77 ? -20.312 6.512 -6.023 1 95.25 77 GLY B O 1
ATOM 4157 N N . TYR B 1 78 ? -19.328 4.672 -6.691 1 97.12 78 TYR B N 1
ATOM 4158 C CA . TYR B 1 78 ? -18.125 5.355 -7.141 1 97.12 78 TYR B CA 1
ATOM 4159 C C . TYR B 1 78 ? -17.578 4.715 -8.414 1 97.12 78 TYR B C 1
ATOM 4161 O O . TYR B 1 78 ? -17.438 3.492 -8.492 1 97.12 78 TYR B O 1
ATOM 4169 N N . ALA B 1 79 ? -17.312 5.492 -9.375 1 98.06 79 ALA B N 1
ATOM 4170 C CA . ALA B 1 79 ? -16.672 5.062 -10.617 1 98.06 79 ALA B CA 1
ATOM 4171 C C . ALA B 1 79 ? -15.547 6.008 -11.016 1 98.06 79 ALA B C 1
ATOM 4173 O O . ALA B 1 79 ? -15.68 7.227 -10.891 1 98.06 79 ALA B O 1
ATOM 4174 N N . HIS B 1 80 ? -14.43 5.441 -11.422 1 98.38 80 HIS B N 1
ATOM 4175 C CA . HIS B 1 80 ? -13.328 6.305 -11.844 1 98.38 80 HIS B CA 1
ATOM 4176 C C . HIS B 1 80 ? -12.68 5.789 -13.117 1 98.38 80 HIS B C 1
ATOM 4178 O O . HIS B 1 80 ? -12.875 4.633 -13.5 1 98.38 80 HIS B O 1
ATOM 4184 N N . ALA B 1 81 ? -11.977 6.676 -13.797 1 98.25 81 ALA B N 1
ATOM 4185 C CA . ALA B 1 81 ? -11.219 6.336 -15 1 98.25 81 ALA B CA 1
ATOM 4186 C C . ALA B 1 81 ? -10.07 7.316 -15.219 1 98.25 81 ALA B C 1
ATOM 4188 O O . ALA B 1 81 ? -10.094 8.438 -14.695 1 98.25 81 ALA B O 1
ATOM 4189 N N . THR B 1 82 ? -9.117 6.859 -16 1 97.19 82 THR B N 1
ATOM 4190 C CA . THR B 1 82 ? -7.996 7.715 -16.375 1 97.19 82 THR B CA 1
ATOM 4191 C C . THR B 1 82 ? -8.336 8.539 -17.609 1 97.19 82 THR B C 1
ATOM 4193 O O . THR B 1 82 ? -7.77 9.609 -17.828 1 97.19 82 THR B O 1
ATOM 4196 N N . GLU B 1 83 ? -9.234 8.055 -18.406 1 95.88 83 GLU B N 1
ATOM 4197 C CA . GLU B 1 83 ? -9.617 8.758 -19.625 1 95.88 83 GLU B CA 1
ATOM 4198 C C . GLU B 1 83 ? -10.594 9.891 -19.344 1 95.88 83 GLU B C 1
ATOM 4200 O O . GLU B 1 83 ? -11.688 9.656 -18.812 1 95.88 83 GLU B O 1
ATOM 4205 N N . LEU B 1 84 ? -10.172 11.07 -19.688 1 97.19 84 LEU B N 1
ATOM 4206 C CA . LEU B 1 84 ? -11.055 12.227 -19.562 1 97.19 84 LEU B CA 1
ATOM 4207 C C . LEU B 1 84 ? -11.836 12.445 -20.859 1 97.19 84 LEU B C 1
ATOM 4209 O O . LEU B 1 84 ? -11.383 13.172 -21.75 1 97.19 84 LEU B O 1
ATOM 4213 N N . SER B 1 85 ? -12.992 11.859 -20.906 1 97.44 85 SER B N 1
ATOM 4214 C CA . SER B 1 85 ? -13.875 11.984 -22.047 1 97.44 85 SER B CA 1
ATOM 4215 C C . SER B 1 85 ? -15.344 11.969 -21.625 1 97.44 85 SER B C 1
ATOM 4217 O O . SER B 1 85 ? -15.672 11.484 -20.547 1 97.44 85 SER B O 1
ATOM 4219 N N . GLU B 1 86 ? -16.156 12.492 -22.484 1 97.31 86 GLU B N 1
ATOM 4220 C CA . GLU B 1 86 ? -17.594 12.516 -22.203 1 97.31 86 GLU B CA 1
ATOM 4221 C C . GLU B 1 86 ? -18.156 11.102 -22.109 1 97.31 86 GLU B C 1
ATOM 4223 O O . GLU B 1 86 ? -19 10.82 -21.25 1 97.31 86 GLU B O 1
ATOM 4228 N N . GLU B 1 87 ? -17.672 10.25 -22.922 1 95.62 87 GLU B N 1
ATOM 4229 C CA . GLU B 1 87 ? -18.141 8.867 -22.938 1 95.62 87 GLU B CA 1
ATOM 4230 C C . GLU B 1 87 ? -17.797 8.164 -21.625 1 95.62 87 GLU B C 1
ATOM 4232 O O . GLU B 1 87 ? -18.625 7.441 -21.062 1 95.62 87 GLU B O 1
ATOM 4237 N N . ALA B 1 88 ? -16.578 8.336 -21.203 1 96.56 88 ALA B N 1
ATOM 4238 C CA . ALA B 1 88 ? -16.141 7.711 -19.969 1 96.56 88 ALA B CA 1
ATOM 4239 C C . ALA B 1 88 ? -16.953 8.219 -18.781 1 96.56 88 ALA B C 1
ATOM 4241 O O . ALA B 1 88 ? -17.344 7.441 -17.906 1 96.56 88 ALA B O 1
ATOM 4242 N N . ILE B 1 89 ? -17.219 9.492 -18.703 1 97.88 89 ILE B N 1
ATOM 4243 C CA . ILE B 1 89 ? -17.984 10.086 -17.609 1 97.88 89 ILE B CA 1
ATOM 4244 C C . ILE B 1 89 ? -19.438 9.617 -17.672 1 97.88 89 ILE B C 1
ATOM 4246 O O . ILE B 1 89 ? -20.047 9.359 -16.641 1 97.88 89 ILE B O 1
ATOM 4250 N N . LYS B 1 90 ? -19.969 9.492 -18.875 1 96.19 90 LYS B N 1
ATOM 4251 C CA . LYS B 1 90 ? -21.328 8.977 -19.047 1 96.19 90 LYS B CA 1
ATOM 4252 C C . LYS B 1 90 ? -21.438 7.547 -18.516 1 96.19 90 LYS B C 1
ATOM 4254 O O . LYS B 1 90 ? -22.406 7.207 -17.844 1 96.19 90 LYS B O 1
ATOM 4259 N N . ARG B 1 91 ? -20.531 6.781 -18.844 1 92.44 91 ARG B N 1
ATOM 4260 C CA . ARG B 1 91 ? -20.516 5.41 -18.344 1 92.44 91 ARG B CA 1
ATOM 4261 C C . ARG B 1 91 ? -20.453 5.383 -16.812 1 92.44 91 ARG B C 1
ATOM 4263 O O . ARG B 1 91 ? -21.141 4.594 -16.172 1 92.44 91 ARG B O 1
ATOM 4270 N N . ALA B 1 92 ? -19.562 6.156 -16.297 1 96.69 92 ALA B N 1
ATOM 4271 C CA . ALA B 1 92 ? -19.469 6.273 -14.836 1 96.69 92 ALA B CA 1
ATOM 4272 C C . ALA B 1 92 ? -20.797 6.707 -14.242 1 96.69 92 ALA B C 1
ATOM 4274 O O . ALA B 1 92 ? -21.203 6.211 -13.188 1 96.69 92 ALA B O 1
ATOM 4275 N N . GLY B 1 93 ? -21.438 7.637 -14.906 1 95.75 93 GLY B N 1
ATOM 4276 C CA . GLY B 1 93 ? -22.75 8.086 -14.469 1 95.75 93 GLY B CA 1
ATOM 4277 C C . GLY B 1 93 ? -23.766 6.969 -14.383 1 95.75 93 GLY B C 1
ATOM 4278 O O . GLY B 1 93 ? -24.531 6.887 -13.422 1 95.75 93 GLY B O 1
ATOM 4279 N N . GLN B 1 94 ? -23.734 6.098 -15.32 1 90.94 94 GLN B N 1
ATOM 4280 C CA . GLN B 1 94 ? -24.641 4.953 -15.328 1 90.94 94 GLN B CA 1
ATOM 4281 C C . GLN B 1 94 ? -24.375 4.043 -14.133 1 90.94 94 GLN B C 1
ATOM 4283 O O . GLN B 1 94 ? -25.297 3.527 -13.516 1 90.94 94 GLN B O 1
ATOM 4288 N N . THR B 1 95 ? -23.188 3.949 -13.859 1 91.62 95 THR B N 1
ATOM 4289 C CA . THR B 1 95 ? -22.781 3.098 -12.75 1 91.62 95 THR B CA 1
ATOM 4290 C C . THR B 1 95 ? -23.281 3.66 -11.422 1 91.62 95 THR B C 1
ATOM 4292 O O . THR B 1 95 ? -23.938 2.953 -10.648 1 91.62 95 THR B O 1
ATOM 4295 N N . VAL B 1 96 ? -23.016 4.914 -11.188 1 94.06 96 VAL B N 1
ATOM 4296 C CA . VAL B 1 96 ? -23.297 5.453 -9.859 1 94.06 96 VAL B CA 1
ATOM 4297 C C . VAL B 1 96 ? -24.797 5.684 -9.703 1 94.06 96 VAL B C 1
ATOM 4299 O O . VAL B 1 96 ? -25.312 5.707 -8.586 1 94.06 96 VAL B O 1
ATOM 4302 N N . GLN B 1 97 ? -25.469 5.82 -10.773 1 91.12 97 GLN B N 1
ATOM 4303 C CA . GLN B 1 97 ? -26.906 6.004 -10.727 1 91.12 97 GLN B CA 1
ATOM 4304 C C . GLN B 1 97 ? -27.594 4.766 -10.164 1 91.12 97 GLN B C 1
ATOM 4306 O O . GLN B 1 97 ? -28.688 4.863 -9.586 1 91.12 97 GLN B O 1
ATOM 4311 N N . SER B 1 98 ? -26.969 3.662 -10.359 1 87.12 98 SER B N 1
ATOM 4312 C CA . SER B 1 98 ? -27.531 2.404 -9.875 1 87.12 98 SER B CA 1
ATOM 4313 C C . SER B 1 98 ? -27.766 2.443 -8.367 1 87.12 98 SER B C 1
ATOM 4315 O O . SER B 1 98 ? -28.703 1.84 -7.859 1 87.12 98 SER B O 1
ATOM 4317 N N . VAL B 1 99 ? -26.953 3.158 -7.672 1 84.56 99 VAL B N 1
ATOM 4318 C CA . VAL B 1 99 ? -27.031 3.199 -6.215 1 84.56 99 VAL B CA 1
ATOM 4319 C C . VAL B 1 99 ? -28.234 4.039 -5.797 1 84.56 99 VAL B C 1
ATOM 4321 O O . VAL B 1 99 ? -28.766 3.879 -4.688 1 84.56 99 VAL B O 1
ATOM 4324 N N . CYS B 1 100 ? -28.609 4.949 -6.633 1 85.25 100 CYS B N 1
ATOM 4325 C CA . CYS B 1 100 ? -29.703 5.875 -6.328 1 85.25 100 CYS B CA 1
ATOM 4326 C C . CYS B 1 100 ? -31.047 5.301 -6.754 1 85.25 100 CYS B C 1
ATOM 4328 O O . CYS B 1 100 ? -32.094 5.863 -6.434 1 85.25 100 CYS B O 1
ATOM 4330 N N . ARG B 1 101 ? -30.984 4.227 -7.473 1 77.19 101 ARG B N 1
ATOM 4331 C CA . ARG B 1 101 ? -32.219 3.668 -8.008 1 77.19 101 ARG B CA 1
ATOM 4332 C C . ARG B 1 101 ? -33.188 3.318 -6.883 1 77.19 101 ARG B C 1
ATOM 4334 O O . ARG B 1 101 ? -32.812 2.609 -5.941 1 77.19 101 ARG B O 1
ATOM 4341 N N . GLY B 1 102 ? -34.312 3.805 -7.105 1 72 102 GLY B N 1
ATOM 4342 C CA . GLY B 1 102 ? -35.375 3.523 -6.145 1 72 102 GLY B CA 1
ATOM 4343 C C . GLY B 1 102 ? -35.281 4.367 -4.887 1 72 102 GLY B C 1
ATOM 4344 O O . GLY B 1 102 ? -36.062 4.207 -3.963 1 72 102 GLY B O 1
ATOM 4345 N N . GLN B 1 103 ? -34.25 5.176 -5.008 1 77.25 103 GLN B N 1
ATOM 4346 C CA . GLN B 1 103 ? -34.094 6.062 -3.863 1 77.25 103 GLN B CA 1
ATOM 4347 C C . GLN B 1 103 ? -34.688 7.441 -4.148 1 77.25 103 GLN B C 1
ATOM 4349 O O . GLN B 1 103 ? -34.875 7.812 -5.309 1 77.25 103 GLN B O 1
ATOM 4354 N N . GLY B 1 104 ? -35.281 8.109 -3.279 1 78.81 104 GLY B N 1
ATOM 4355 C CA . GLY B 1 104 ? -35.906 9.406 -3.426 1 78.81 104 GLY B CA 1
ATOM 4356 C C . GLY B 1 104 ? -35.156 10.523 -2.738 1 78.81 104 GLY B C 1
ATOM 4357 O O . GLY B 1 104 ? -35.75 11.422 -2.15 1 78.81 104 GLY B O 1
ATOM 4358 N N . GLY B 1 105 ? -33.906 10.469 -2.949 1 85.06 105 GLY B N 1
ATOM 4359 C CA . GLY B 1 105 ? -33.094 11.477 -2.275 1 85.06 105 GLY B CA 1
ATOM 4360 C C . GLY B 1 105 ? -33.156 12.828 -2.965 1 85.06 105 GLY B C 1
ATOM 4361 O O . GLY B 1 105 ? -33.562 12.93 -4.125 1 85.06 105 GLY B O 1
ATOM 4362 N N . VAL B 1 106 ? -32.875 13.898 -2.158 1 89.38 106 VAL B N 1
ATOM 4363 C CA . VAL B 1 106 ? -32.688 15.258 -2.664 1 89.38 106 VAL B CA 1
ATOM 4364 C C . VAL B 1 106 ? -31.25 15.688 -2.523 1 89.38 106 VAL B C 1
ATOM 4366 O O . VAL B 1 106 ? -30.672 15.648 -1.427 1 89.38 106 VAL B O 1
ATOM 4369 N N . LEU B 1 107 ? -30.734 16.141 -3.633 1 92.31 107 LEU B N 1
ATOM 4370 C CA . LEU B 1 107 ? -29.328 16.516 -3.668 1 92.31 107 LEU B CA 1
ATOM 4371 C C . LEU B 1 107 ? -29.047 17.656 -2.701 1 92.31 107 LEU B C 1
ATOM 4373 O O . LEU B 1 107 ? -29.734 18.688 -2.736 1 92.31 107 LEU B O 1
ATOM 4377 N N . ALA B 1 108 ? -28.062 17.5 -1.865 1 92.69 108 ALA B N 1
ATOM 4378 C CA . ALA B 1 108 ? -27.672 18.531 -0.91 1 92.69 108 ALA B CA 1
ATOM 4379 C C . ALA B 1 108 ? -27.188 19.781 -1.629 1 92.69 108 ALA B C 1
ATOM 4381 O O . ALA B 1 108 ? -26.672 19.703 -2.748 1 92.69 108 ALA B O 1
ATOM 4382 N N . GLU B 1 109 ? -27.281 20.906 -0.948 1 92.38 109 GLU B N 1
ATOM 4383 C CA . GLU B 1 109 ? -26.734 22.141 -1.492 1 92.38 109 GLU B CA 1
ATOM 4384 C C . GLU B 1 109 ? -25.219 22.047 -1.664 1 92.38 109 GLU B C 1
ATOM 4386 O O . GLU B 1 109 ? -24.547 21.391 -0.868 1 92.38 109 GLU B O 1
ATOM 4391 N N . PRO B 1 110 ? -24.75 22.719 -2.691 1 92 110 PRO B N 1
ATOM 4392 C CA . PRO B 1 110 ? -23.297 22.719 -2.867 1 92 110 PRO B CA 1
ATOM 4393 C C . PRO B 1 110 ? -22.562 23.391 -1.71 1 92 110 PRO B C 1
ATOM 4395 O O . PRO B 1 110 ? -23.156 24.219 -1.001 1 92 110 PRO B O 1
ATOM 4398 N N . PRO B 1 111 ? -21.281 23.031 -1.559 1 91.81 111 PRO B N 1
ATOM 4399 C CA . PRO B 1 111 ? -20.5 23.734 -0.547 1 91.81 111 PRO B CA 1
ATOM 4400 C C . PRO B 1 111 ? -20.391 25.234 -0.82 1 91.81 111 PRO B C 1
ATOM 4402 O O . PRO B 1 111 ? -20.453 25.656 -1.977 1 91.81 111 PRO B O 1
ATOM 4405 N N . LYS B 1 112 ? -20.188 25.875 0.304 1 88.44 112 LYS B N 1
ATOM 4406 C CA . LYS B 1 112 ? -19.969 27.312 0.16 1 88.44 112 LYS B CA 1
ATOM 4407 C C . LYS B 1 112 ? -18.625 27.594 -0.483 1 88.44 112 LYS B C 1
ATOM 4409 O O . LYS B 1 112 ? -17.625 26.938 -0.176 1 88.44 112 LYS B O 1
ATOM 4414 N N . GLY B 1 113 ? -18.641 28.516 -1.43 1 88.62 113 GLY B N 1
ATOM 4415 C CA . GLY B 1 113 ? -17.391 28.906 -2.053 1 88.62 113 GLY B CA 1
ATOM 4416 C C . GLY B 1 113 ? -16.484 29.703 -1.131 1 88.62 113 GLY B C 1
ATOM 4417 O O . GLY B 1 113 ? -16.906 30.109 -0.039 1 88.62 113 GLY B O 1
ATOM 4418 N N . THR B 1 114 ? -15.164 29.766 -1.527 1 91.25 114 THR B N 1
ATOM 4419 C CA . THR B 1 114 ? -14.219 30.594 -0.787 1 91.25 114 THR B CA 1
ATOM 4420 C C . THR B 1 114 ? -13.281 31.328 -1.741 1 91.25 114 THR B C 1
ATOM 4422 O O . THR B 1 114 ? -13.031 30.859 -2.854 1 91.25 114 THR B O 1
ATOM 4425 N N . ASN B 1 115 ? -12.844 32.469 -1.246 1 89.25 115 ASN B N 1
ATOM 4426 C CA . ASN B 1 115 ? -11.828 33.219 -1.987 1 89.25 115 ASN B CA 1
ATOM 4427 C C . ASN B 1 115 ? -10.461 33.125 -1.326 1 89.25 115 ASN B C 1
ATOM 4429 O O . ASN B 1 115 ? -9.492 33.719 -1.803 1 89.25 115 ASN B O 1
ATOM 4433 N N . VAL B 1 116 ? -10.461 32.344 -0.347 1 91.25 116 VAL B N 1
ATOM 4434 C CA . VAL B 1 116 ? -9.211 32.188 0.384 1 91.25 116 VAL B CA 1
ATOM 4435 C C . VAL B 1 116 ? -8.258 31.281 -0.41 1 91.25 116 VAL B C 1
ATOM 4437 O O . VAL B 1 116 ? -8.68 30.281 -0.994 1 91.25 116 VAL B O 1
ATOM 4440 N N . LYS B 1 117 ? -7.012 31.75 -0.492 1 92.12 117 LYS B N 1
ATOM 4441 C CA . LYS B 1 117 ? -5.93 30.938 -1.042 1 92.12 117 LYS B CA 1
ATOM 4442 C C . LYS B 1 117 ? -4.832 30.703 -0.005 1 92.12 117 LYS B C 1
ATOM 4444 O O . LYS B 1 117 ? -4.223 31.656 0.482 1 92.12 117 LYS B O 1
ATOM 4449 N N . LEU B 1 118 ? -4.59 29.484 0.189 1 96.38 118 LEU B N 1
ATOM 4450 C CA . LEU B 1 118 ? -3.68 29.156 1.282 1 96.38 118 LEU B CA 1
ATOM 4451 C C . LEU B 1 118 ? -2.264 28.938 0.763 1 96.38 118 LEU B C 1
ATOM 4453 O O . LEU B 1 118 ? -1.317 28.844 1.548 1 96.38 118 LEU B O 1
ATOM 4457 N N . TYR B 1 119 ? -2.021 28.844 -0.485 1 96.75 119 TYR B N 1
ATOM 4458 C CA . TYR B 1 119 ? -0.726 28.625 -1.121 1 96.75 119 TYR B CA 1
ATOM 4459 C C . TYR B 1 119 ? -0.726 29.172 -2.547 1 96.75 119 TYR B C 1
ATOM 4461 O O . TYR B 1 119 ? -1.782 29.484 -3.094 1 96.75 119 TYR B O 1
ATOM 4469 N N . GLY B 1 120 ? 0.49 29.344 -3.066 1 92.56 120 GLY B N 1
ATOM 4470 C CA . GLY B 1 120 ? 0.621 29.766 -4.453 1 92.56 120 GLY B CA 1
ATOM 4471 C C . GLY B 1 120 ? 0.246 28.688 -5.445 1 92.56 120 GLY B C 1
ATOM 4472 O O . GLY B 1 120 ? 0.076 27.531 -5.074 1 92.56 120 GLY B O 1
ATOM 4473 N N . GLU B 1 121 ? 0.139 29.125 -6.664 1 91.75 121 GLU B N 1
ATOM 4474 C CA . GLU B 1 121 ? -0.314 28.203 -7.707 1 91.75 121 GLU B CA 1
ATOM 4475 C C . GLU B 1 121 ? 0.852 27.734 -8.57 1 91.75 121 GLU B C 1
ATOM 4477 O O . GLU B 1 121 ? 0.66 26.969 -9.516 1 91.75 121 GLU B O 1
ATOM 4482 N N . GLU B 1 122 ? 1.998 28.141 -8.211 1 93 122 GLU B N 1
ATOM 4483 C CA . GLU B 1 122 ? 3.16 27.828 -9.031 1 93 122 GLU B CA 1
ATOM 4484 C C . GLU B 1 122 ? 3.486 26.328 -8.961 1 93 122 GLU B C 1
ATOM 4486 O O . GLU B 1 122 ? 3.293 25.703 -7.926 1 93 122 GLU B O 1
ATOM 4491 N N . ASN B 1 123 ? 3.936 25.797 -10.078 1 95.69 123 ASN B N 1
ATOM 4492 C CA . ASN B 1 123 ? 4.441 24.422 -10.125 1 95.69 123 ASN B CA 1
ATOM 4493 C C . ASN B 1 123 ? 5.871 24.344 -9.594 1 95.69 123 ASN B C 1
ATOM 4495 O O . ASN B 1 123 ? 6.809 24.812 -10.25 1 95.69 123 ASN B O 1
ATOM 4499 N N . PRO B 1 124 ? 6.039 23.734 -8.477 1 95.81 124 PRO B N 1
ATOM 4500 C CA . PRO B 1 124 ? 7.383 23.703 -7.898 1 95.81 124 PRO B CA 1
ATOM 4501 C C . PRO B 1 124 ? 8.383 22.938 -8.75 1 95.81 124 PRO B C 1
ATOM 4503 O O . PRO B 1 124 ? 9.594 23.141 -8.625 1 95.81 124 PRO B O 1
ATOM 4506 N N . LEU B 1 125 ? 7.957 22.094 -9.578 1 95.25 125 LEU B N 1
ATOM 4507 C CA . LEU B 1 125 ? 8.836 21.281 -10.406 1 95.25 125 LEU B CA 1
ATOM 4508 C C . LEU B 1 125 ? 9.562 22.125 -11.438 1 95.25 125 LEU B C 1
ATOM 4510 O O . LEU B 1 125 ? 10.664 21.797 -11.867 1 95.25 125 LEU B O 1
ATOM 4514 N N . GLN B 1 126 ? 8.992 23.172 -11.836 1 92.25 126 GLN B N 1
ATOM 4515 C CA . GLN B 1 126 ? 9.508 24 -12.922 1 92.25 126 GLN B CA 1
ATOM 4516 C C . GLN B 1 126 ? 10.391 25.125 -12.391 1 92.25 126 GLN B C 1
ATOM 4518 O O . GLN B 1 126 ? 11.055 25.812 -13.164 1 92.25 126 GLN B O 1
ATOM 4523 N N . GLY B 1 127 ? 10.43 25.266 -11.156 1 88.44 127 GLY B N 1
ATOM 4524 C CA . GLY B 1 127 ? 11.141 26.391 -10.562 1 88.44 127 GLY B CA 1
ATOM 4525 C C . GLY B 1 127 ? 12.633 26.141 -10.422 1 88.44 127 GLY B C 1
ATOM 4526 O O . GLY B 1 127 ? 13.383 27.047 -10.055 1 88.44 127 GLY B O 1
ATOM 4527 N N . MET B 1 128 ? 13.055 24.969 -10.734 1 90.81 128 MET B N 1
ATOM 4528 C CA . MET B 1 128 ? 14.453 24.578 -10.578 1 90.81 128 MET B CA 1
ATOM 4529 C C . MET B 1 128 ? 14.852 23.547 -11.625 1 90.81 128 MET B C 1
ATOM 4531 O O . MET B 1 128 ? 14.148 22.547 -11.82 1 90.81 128 MET B O 1
ATOM 4535 N N . ALA B 1 129 ? 15.953 23.828 -12.25 1 92.31 129 ALA B N 1
ATOM 4536 C CA . ALA B 1 129 ? 16.422 22.906 -13.273 1 92.31 129 ALA B CA 1
ATOM 4537 C C . ALA B 1 129 ? 16.875 21.578 -12.656 1 92.31 129 ALA B C 1
ATOM 4539 O O . ALA B 1 129 ? 17.375 21.562 -11.523 1 92.31 129 ALA B O 1
ATOM 4540 N N . PHE B 1 130 ? 16.812 20.578 -13.492 1 92 130 PHE B N 1
ATOM 4541 C CA . PHE B 1 130 ? 17.172 19.234 -13.039 1 92 130 PHE B CA 1
ATOM 4542 C C . PHE B 1 130 ? 18.609 19.203 -12.539 1 92 130 PHE B C 1
ATOM 4544 O O . PHE B 1 130 ? 18.891 18.672 -11.461 1 92 130 PHE B O 1
ATOM 4551 N N . GLU B 1 131 ? 19.469 19.781 -13.258 1 92.25 131 GLU B N 1
ATOM 4552 C CA . GLU B 1 131 ? 20.891 19.781 -12.914 1 92.25 131 GLU B CA 1
ATOM 4553 C C . GLU B 1 131 ? 21.141 20.484 -11.586 1 92.25 131 GLU B C 1
ATOM 4555 O O . GLU B 1 131 ? 21.984 20.078 -10.797 1 92.25 131 GLU B O 1
ATOM 4560 N N . SER B 1 132 ? 20.391 21.547 -11.391 1 95.44 132 SER B N 1
ATOM 4561 C CA . SER B 1 132 ? 20.516 22.297 -10.141 1 95.44 132 SER B CA 1
ATOM 4562 C C . SER B 1 132 ? 20.031 21.469 -8.953 1 95.44 132 SER B C 1
ATOM 4564 O O . SER B 1 132 ? 20.609 21.547 -7.863 1 95.44 132 SER B O 1
ATOM 4566 N N . LYS B 1 133 ? 18.938 20.734 -9.172 1 96.44 133 LYS B N 1
ATOM 4567 C CA . LYS B 1 133 ? 18.438 19.859 -8.125 1 96.44 133 LYS B CA 1
ATOM 4568 C C . LYS B 1 133 ? 19.469 18.797 -7.754 1 96.44 133 LYS B C 1
ATOM 4570 O O . LYS B 1 133 ? 19.734 18.562 -6.57 1 96.44 133 LYS B O 1
ATOM 4575 N N . VAL B 1 134 ? 20.062 18.203 -8.727 1 94.75 134 VAL B N 1
ATOM 4576 C CA . VAL B 1 134 ? 21.047 17.156 -8.508 1 94.75 134 VAL B CA 1
ATOM 4577 C C . VAL B 1 134 ? 22.266 17.734 -7.793 1 94.75 134 VAL B C 1
ATOM 4579 O O . VAL B 1 134 ? 22.797 17.125 -6.855 1 94.75 134 VAL B O 1
ATOM 4582 N N . LYS B 1 135 ? 22.719 18.891 -8.227 1 95.88 135 LYS B N 1
ATOM 4583 C CA . LYS B 1 135 ? 23.844 19.547 -7.586 1 95.88 135 LYS B CA 1
ATOM 4584 C C . LYS B 1 135 ? 23.547 19.828 -6.113 1 95.88 135 LYS B C 1
ATOM 4586 O O . LYS B 1 135 ? 24.422 19.641 -5.258 1 95.88 135 LYS B O 1
ATOM 4591 N N . LEU B 1 136 ? 22.375 20.297 -5.895 1 97.44 136 LEU B N 1
ATOM 4592 C CA . LEU B 1 136 ? 21.969 20.562 -4.52 1 97.44 136 LEU B CA 1
ATOM 4593 C C . LEU B 1 136 ? 22.094 19.312 -3.66 1 97.44 136 LEU B C 1
ATOM 4595 O O . LEU B 1 136 ? 22.641 19.359 -2.561 1 97.44 136 LEU B O 1
ATOM 4599 N N . LEU B 1 137 ? 21.547 18.188 -4.105 1 97.94 137 LEU B N 1
ATOM 4600 C CA . LEU B 1 137 ? 21.625 16.938 -3.355 1 97.94 137 LEU B CA 1
ATOM 4601 C C . LEU B 1 137 ? 23.078 16.531 -3.107 1 97.94 137 LEU B C 1
ATOM 4603 O O . LEU B 1 137 ? 23.422 16.078 -2.014 1 97.94 137 LEU B O 1
ATOM 4607 N N . GLY B 1 138 ? 23.922 16.734 -4.098 1 96.94 138 GLY B N 1
ATOM 4608 C CA . GLY B 1 138 ? 25.344 16.469 -3.949 1 96.94 138 GLY B CA 1
ATOM 4609 C C . GLY B 1 138 ? 26 17.375 -2.932 1 96.94 138 GLY B C 1
ATOM 4610 O O . GLY B 1 138 ? 26.844 16.922 -2.143 1 96.94 138 GLY B O 1
ATOM 4611 N N . ASP B 1 139 ? 25.625 18.609 -2.959 1 97.88 139 ASP B N 1
ATOM 4612 C CA . ASP B 1 139 ? 26.172 19.578 -2.002 1 97.88 139 ASP B CA 1
ATOM 4613 C C . ASP B 1 139 ? 25.812 19.188 -0.569 1 97.88 139 ASP B C 1
ATOM 4615 O O . ASP B 1 139 ? 26.641 19.297 0.335 1 97.88 139 ASP B O 1
ATOM 4619 N N . ILE B 1 140 ? 24.609 18.75 -0.395 1 98.44 140 ILE B N 1
ATOM 4620 C CA . ILE B 1 140 ? 24.156 18.344 0.935 1 98.44 140 ILE B CA 1
ATOM 4621 C C . ILE B 1 140 ? 24.938 17.109 1.392 1 98.44 140 ILE B C 1
ATOM 4623 O O . ILE B 1 140 ? 25.391 17.047 2.533 1 98.44 140 ILE B O 1
ATOM 4627 N N . ASP B 1 141 ? 25.062 16.172 0.505 1 98.12 141 ASP B N 1
ATOM 4628 C CA . ASP B 1 141 ? 25.844 14.969 0.798 1 98.12 141 ASP B CA 1
ATOM 4629 C C . ASP B 1 141 ? 27.266 15.328 1.228 1 98.12 141 ASP B C 1
ATOM 4631 O O . ASP B 1 141 ? 27.734 14.883 2.275 1 98.12 141 ASP B O 1
ATOM 4635 N N . ALA B 1 142 ? 27.922 16.172 0.466 1 97.75 142 ALA B N 1
ATOM 4636 C CA . ALA B 1 142 ? 29.297 16.594 0.74 1 97.75 142 ALA B CA 1
ATOM 4637 C C . ALA B 1 142 ? 29.391 17.328 2.072 1 97.75 142 ALA B C 1
ATOM 4639 O O . ALA B 1 142 ? 30.344 17.125 2.834 1 97.75 142 ALA B O 1
ATOM 4640 N N . TYR B 1 143 ? 28.469 18.141 2.303 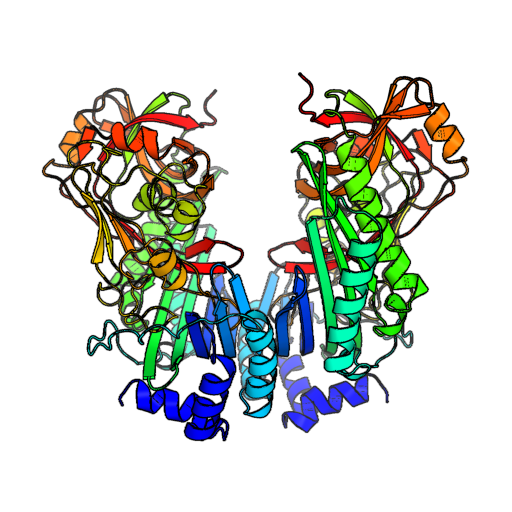1 98.38 143 TYR B N 1
ATOM 4641 C CA . TYR B 1 143 ? 28.422 18.938 3.531 1 98.38 143 TYR B CA 1
ATOM 4642 C C . TYR B 1 143 ? 28.375 18.031 4.758 1 98.38 143 TYR B C 1
ATOM 4644 O O . TYR B 1 143 ? 29.156 18.203 5.699 1 98.38 143 TYR B O 1
ATOM 4652 N N . VAL B 1 144 ? 27.438 17.031 4.738 1 98.62 144 VAL B N 1
ATOM 4653 C CA . VAL B 1 144 ? 27.25 16.141 5.875 1 98.62 144 VAL B CA 1
ATOM 4654 C C . VAL B 1 144 ? 28.516 15.305 6.086 1 98.62 144 VAL B C 1
ATOM 4656 O O . VAL B 1 144 ? 28.984 15.148 7.215 1 98.62 144 VAL B O 1
ATOM 4659 N N . ARG B 1 145 ? 29.094 14.805 5.062 1 98.06 145 ARG B N 1
ATOM 4660 C CA . ARG B 1 145 ? 30.281 13.961 5.133 1 98.06 145 ARG B CA 1
ATOM 4661 C C . ARG B 1 145 ? 31.484 14.734 5.691 1 98.06 145 ARG B C 1
ATOM 4663 O O . ARG B 1 145 ? 32.312 14.164 6.383 1 98.06 145 ARG B O 1
ATOM 4670 N N . ALA B 1 146 ? 31.547 15.969 5.434 1 98 146 ALA B N 1
ATOM 4671 C CA . ALA B 1 146 ? 32.656 16.812 5.879 1 98 146 ALA B CA 1
ATOM 4672 C C . ALA B 1 146 ? 32.531 17.141 7.363 1 98 146 ALA B C 1
ATOM 4674 O O . ALA B 1 146 ? 33.531 17.469 8.016 1 98 146 ALA B O 1
ATOM 4675 N N . LYS B 1 147 ? 31.422 17.016 7.906 1 97.94 147 LYS B N 1
ATOM 4676 C CA . LYS B 1 147 ? 31.141 17.484 9.258 1 97.94 147 LYS B CA 1
ATOM 4677 C C . LYS B 1 147 ? 31.625 16.484 10.297 1 97.94 147 LYS B C 1
ATOM 4679 O O . LYS B 1 147 ? 31.938 16.859 11.438 1 97.94 147 LYS B O 1
ATOM 4684 N N . ASP B 1 148 ? 31.609 15.242 10 1 97.94 148 ASP B N 1
ATOM 4685 C CA . ASP B 1 148 ? 31.969 14.211 10.984 1 97.94 148 ASP B CA 1
ATOM 4686 C C . ASP B 1 148 ? 32.562 12.977 10.305 1 97.94 148 ASP B C 1
ATOM 4688 O O . ASP B 1 148 ? 31.906 12.375 9.445 1 97.94 148 ASP B O 1
ATOM 4692 N N . PRO B 1 149 ? 33.719 12.492 10.703 1 97.5 149 PRO B N 1
ATOM 4693 C CA . PRO B 1 149 ? 34.375 11.344 10.062 1 97.5 149 PRO B CA 1
ATOM 4694 C C . PRO B 1 149 ? 33.625 10.023 10.336 1 97.5 149 PRO B C 1
ATOM 4696 O O . PRO B 1 149 ? 33.875 9.031 9.648 1 97.5 149 PRO B O 1
ATOM 4699 N N . ARG B 1 150 ? 32.781 9.953 11.211 1 97.62 150 ARG B N 1
ATOM 4700 C CA . ARG B 1 150 ? 32.031 8.742 11.539 1 97.62 150 ARG B CA 1
ATOM 4701 C C . ARG B 1 150 ? 30.906 8.484 10.539 1 97.62 150 ARG B C 1
ATOM 4703 O O . ARG B 1 150 ? 30.281 7.426 10.555 1 97.62 150 ARG B O 1
ATOM 4710 N N . VAL B 1 151 ? 30.625 9.461 9.656 1 98.56 151 VAL B N 1
ATOM 4711 C CA . VAL B 1 151 ? 29.578 9.312 8.648 1 98.56 151 VAL B CA 1
ATOM 4712 C C . VAL B 1 151 ? 29.984 8.242 7.637 1 98.56 151 VAL B C 1
ATOM 4714 O O . VAL B 1 151 ? 31.047 8.32 7.027 1 98.56 151 VAL B O 1
ATOM 4717 N N . LYS B 1 152 ? 29.062 7.293 7.473 1 97.5 152 LYS B N 1
ATOM 4718 C CA . LYS B 1 152 ? 29.328 6.199 6.543 1 97.5 152 LYS B CA 1
ATOM 4719 C C . LYS B 1 152 ? 28.422 6.281 5.32 1 97.5 152 LYS B C 1
ATOM 4721 O O . LYS B 1 152 ? 28.781 5.828 4.234 1 97.5 152 LYS B O 1
ATOM 4726 N N . GLN B 1 153 ? 27.266 6.781 5.512 1 97.31 153 GLN B N 1
ATOM 4727 C CA . GLN B 1 153 ? 26.297 6.895 4.422 1 97.31 153 GLN B CA 1
ATOM 4728 C C . GLN B 1 153 ? 25.453 8.148 4.57 1 97.31 153 GLN B C 1
ATOM 4730 O O . GLN B 1 153 ? 25.047 8.508 5.68 1 97.31 153 GLN B O 1
ATOM 4735 N N . VAL B 1 154 ? 25.203 8.844 3.498 1 98.44 154 VAL B N 1
ATOM 4736 C CA . VAL B 1 154 ? 24.281 9.984 3.428 1 98.44 154 VAL B CA 1
ATOM 4737 C C . VAL B 1 154 ? 23.297 9.781 2.283 1 98.44 154 VAL B C 1
ATOM 4739 O O . VAL B 1 154 ? 23.688 9.461 1.161 1 98.44 154 VAL B O 1
ATOM 4742 N N . SER B 1 155 ? 22.047 9.836 2.586 1 98.44 155 SER B N 1
ATOM 4743 C CA . SER B 1 155 ? 20.984 9.828 1.586 1 98.44 155 SER B CA 1
ATOM 4744 C C . SER B 1 155 ? 20.203 11.133 1.604 1 98.44 155 SER B C 1
ATOM 4746 O O . SER B 1 155 ? 19.781 11.594 2.666 1 98.44 155 SER B O 1
ATOM 4748 N N . VAL B 1 156 ? 20.031 11.719 0.487 1 98.56 156 VAL B N 1
ATOM 4749 C CA . VAL B 1 156 ? 19.266 12.953 0.34 1 98.56 156 VAL B CA 1
ATOM 4750 C C . VAL B 1 156 ? 18.172 12.758 -0.706 1 98.56 156 VAL B C 1
ATOM 4752 O O . VAL B 1 156 ? 18.438 12.25 -1.798 1 98.56 156 VAL B O 1
ATOM 4755 N N . SER B 1 157 ? 16.984 13.148 -0.386 1 98.5 157 SER B N 1
ATOM 4756 C CA . SER B 1 157 ? 15.891 13.023 -1.34 1 98.5 157 SER B CA 1
ATOM 4757 C C . SER B 1 157 ? 15.117 14.328 -1.472 1 98.5 157 SER B C 1
ATOM 4759 O O . SER B 1 157 ? 15.039 15.109 -0.52 1 98.5 157 SER B O 1
ATOM 4761 N N . LEU B 1 158 ? 14.648 14.594 -2.615 1 98.06 158 LEU B N 1
ATOM 4762 C CA . LEU B 1 158 ? 13.812 15.727 -2.975 1 98.06 158 LEU B CA 1
ATOM 4763 C C . LEU B 1 158 ? 12.578 15.273 -3.752 1 98.06 158 LEU B C 1
ATOM 4765 O O . LEU B 1 158 ? 12.695 14.484 -4.695 1 98.06 158 LEU B O 1
ATOM 4769 N N . ALA B 1 159 ? 11.406 15.703 -3.326 1 98.31 159 ALA B N 1
ATOM 4770 C CA . ALA B 1 159 ? 10.164 15.359 -4.004 1 98.31 159 ALA B CA 1
ATOM 4771 C C . ALA B 1 159 ? 9.258 16.578 -4.156 1 98.31 159 ALA B C 1
ATOM 4773 O O . ALA B 1 159 ? 9.211 17.438 -3.271 1 98.31 159 ALA B O 1
ATOM 4774 N N . GLY B 1 160 ? 8.578 16.641 -5.262 1 98.06 160 GLY B N 1
ATOM 4775 C CA . GLY B 1 160 ? 7.625 17.703 -5.555 1 98.06 160 GLY B CA 1
ATOM 4776 C C . GLY B 1 160 ? 6.379 17.203 -6.262 1 98.06 160 GLY B C 1
ATOM 4777 O O . GLY B 1 160 ? 6.434 16.25 -7.031 1 98.06 160 GLY B O 1
ATOM 4778 N N . ASN B 1 161 ? 5.297 17.844 -5.973 1 98.06 161 ASN B N 1
ATOM 4779 C CA . ASN B 1 161 ? 4.008 17.594 -6.598 1 98.06 161 ASN B CA 1
ATOM 4780 C C . ASN B 1 161 ? 3.293 18.875 -6.973 1 98.06 161 ASN B C 1
ATOM 4782 O O . ASN B 1 161 ? 3.375 19.875 -6.246 1 98.06 161 ASN B O 1
ATOM 4786 N N . TRP B 1 162 ? 2.705 18.859 -8.094 1 98.25 162 TRP B N 1
ATOM 4787 C CA . TRP B 1 162 ? 1.779 19.891 -8.539 1 98.25 162 TRP B CA 1
ATOM 4788 C C . TRP B 1 162 ? 0.45 19.281 -8.977 1 98.25 162 TRP B C 1
ATOM 4790 O O . TRP B 1 162 ? 0.386 18.562 -9.969 1 98.25 162 TRP B O 1
ATOM 4800 N N . GLN B 1 163 ? -0.586 19.609 -8.242 1 98.25 163 GLN B N 1
ATOM 4801 C CA . GLN B 1 163 ? -1.881 18.969 -8.453 1 98.25 163 GLN B CA 1
ATOM 4802 C C . GLN B 1 163 ? -2.967 20.016 -8.734 1 98.25 163 GLN B C 1
ATOM 4804 O O . GLN B 1 163 ? -3.109 20.984 -8 1 98.25 163 GLN B O 1
ATOM 4809 N N . ALA B 1 164 ? -3.662 19.812 -9.805 1 98.31 164 ALA B N 1
ATOM 4810 C CA . ALA B 1 164 ? -4.863 20.578 -10.109 1 98.31 164 ALA B CA 1
ATOM 4811 C C . ALA B 1 164 ? -6.117 19.719 -9.977 1 98.31 164 ALA B C 1
ATOM 4813 O O . ALA B 1 164 ? -6.176 18.609 -10.523 1 98.31 164 ALA B O 1
ATOM 4814 N N . ILE B 1 165 ? -7.133 20.266 -9.258 1 98.19 165 ILE B N 1
ATOM 4815 C CA . ILE B 1 165 ? -8.383 19.516 -9.133 1 98.19 165 ILE B CA 1
ATOM 4816 C C . ILE B 1 165 ? -9.562 20.438 -9.422 1 98.19 165 ILE B C 1
ATOM 4818 O O . ILE B 1 165 ? -9.461 21.656 -9.25 1 98.19 165 ILE B O 1
ATOM 4822 N N . GLU B 1 166 ? -10.586 19.891 -9.828 1 97.44 166 GLU B N 1
ATOM 4823 C CA . GLU B 1 166 ? -11.883 20.562 -9.922 1 97.44 166 GLU B CA 1
ATOM 4824 C C . GLU B 1 166 ? -13.016 19.625 -9.5 1 97.44 166 GLU B C 1
ATOM 4826 O O . GLU B 1 166 ? -13.055 18.469 -9.914 1 97.44 166 GLU B O 1
ATOM 4831 N N . VAL B 1 167 ? -13.82 20.141 -8.625 1 97.56 167 VAL B N 1
ATOM 4832 C CA . VAL B 1 167 ? -14.992 19.422 -8.148 1 97.56 167 VAL B CA 1
ATOM 4833 C C . VAL B 1 167 ? -16.25 20 -8.789 1 97.56 167 VAL B C 1
ATOM 4835 O O . VAL B 1 167 ? -16.609 21.156 -8.531 1 97.56 167 VAL B O 1
ATOM 4838 N N . LEU B 1 168 ? -16.875 19.156 -9.602 1 96.19 168 LEU B N 1
ATOM 4839 C CA . LEU B 1 168 ? -18.094 19.594 -10.289 1 96.19 168 LEU B CA 1
ATOM 4840 C C . LEU B 1 168 ? -19.328 18.938 -9.672 1 96.19 168 LEU B C 1
ATOM 4842 O O . LEU B 1 168 ? -19.344 17.734 -9.445 1 96.19 168 LEU B O 1
ATOM 4846 N N . ARG B 1 169 ? -20.219 19.734 -9.344 1 90.88 169 ARG B N 1
ATOM 4847 C CA . ARG B 1 169 ? -21.531 19.328 -8.859 1 90.88 169 ARG B CA 1
ATOM 4848 C C . ARG B 1 169 ? -22.656 19.953 -9.68 1 90.88 169 ARG B C 1
ATOM 4850 O O . ARG B 1 169 ? -22.391 20.75 -10.594 1 90.88 169 ARG B O 1
ATOM 4857 N N . SER B 1 170 ? -23.859 19.5 -9.32 1 80.31 170 SER B N 1
ATOM 4858 C CA . SER B 1 170 ? -24.984 20.141 -10 1 80.31 170 SER B CA 1
ATOM 4859 C C . SER B 1 170 ? -25.016 21.641 -9.719 1 80.31 170 SER B C 1
ATOM 4861 O O . SER B 1 170 ? -25.25 22.062 -8.578 1 80.31 170 SER B O 1
ATOM 4863 N N . GLY B 1 171 ? -24.625 22.391 -10.734 1 76.94 171 GLY B N 1
ATOM 4864 C CA . GLY B 1 171 ? -24.766 23.844 -10.672 1 76.94 171 GLY B CA 1
ATOM 4865 C C . GLY B 1 171 ? -23.625 24.516 -9.953 1 76.94 171 GLY B C 1
ATOM 4866 O O . GLY B 1 171 ? -23.672 25.719 -9.672 1 76.94 171 GLY B O 1
ATOM 4867 N N . SER B 1 172 ? -22.625 23.828 -9.555 1 88.62 172 SER B N 1
ATOM 4868 C CA . SER B 1 172 ? -21.516 24.469 -8.844 1 88.62 172 SER B CA 1
ATOM 4869 C C . SER B 1 172 ? -20.188 23.781 -9.172 1 88.62 172 SER B C 1
ATOM 4871 O O . SER B 1 172 ? -20.172 22.625 -9.602 1 88.62 172 SER B O 1
ATOM 4873 N N . SER B 1 173 ? -19.125 24.578 -9.039 1 93.25 173 SER B N 1
ATOM 4874 C CA . SER B 1 173 ? -17.781 24.062 -9.234 1 93.25 173 SER B CA 1
ATOM 4875 C C . SER B 1 173 ? -16.781 24.734 -8.312 1 93.25 173 SER B C 1
ATOM 4877 O O . SER B 1 173 ? -16.938 25.906 -7.965 1 93.25 173 SER B O 1
ATOM 4879 N N . ALA B 1 174 ? -15.891 24 -7.82 1 95 174 ALA B N 1
ATOM 4880 C CA . ALA B 1 174 ? -14.773 24.5 -7.023 1 95 174 ALA B CA 1
ATOM 4881 C C . ALA B 1 174 ? -13.445 23.906 -7.508 1 95 174 ALA B C 1
ATOM 4883 O O . ALA B 1 174 ? -13.383 22.734 -7.887 1 95 174 ALA B O 1
ATOM 4884 N N . ALA B 1 175 ? -12.422 24.734 -7.523 1 96.06 175 ALA B N 1
ATOM 4885 C CA . ALA B 1 175 ? -11.117 24.281 -8.008 1 96.06 175 ALA B CA 1
ATOM 4886 C C . ALA B 1 175 ? -10.016 24.625 -7.012 1 96.06 175 ALA B C 1
ATOM 4888 O O . ALA B 1 175 ? -10.18 25.531 -6.18 1 96.06 175 ALA B O 1
ATOM 4889 N N . ASP B 1 176 ? -8.961 23.922 -7.086 1 96.88 176 ASP B N 1
ATOM 4890 C CA . ASP B 1 176 ? -7.773 24.156 -6.258 1 96.88 176 ASP B CA 1
ATOM 4891 C C . ASP B 1 176 ? -6.504 23.719 -6.988 1 96.88 176 ASP B C 1
ATOM 4893 O O . ASP B 1 176 ? -6.539 22.797 -7.801 1 96.88 176 ASP B O 1
ATOM 4897 N N . ILE B 1 177 ? -5.434 24.453 -6.879 1 97.44 177 ILE B N 1
ATOM 4898 C CA . ILE B 1 177 ? -4.098 24.109 -7.355 1 97.44 177 ILE B CA 1
ATOM 4899 C C . ILE B 1 177 ? -3.158 23.922 -6.168 1 97.44 177 ILE B C 1
ATOM 4901 O O . ILE B 1 177 ? -2.92 24.844 -5.398 1 97.44 177 ILE B O 1
ATOM 4905 N N . ARG B 1 178 ? -2.602 22.75 -6.055 1 98 178 ARG B N 1
ATOM 4906 C CA . ARG B 1 178 ? -1.968 22.359 -4.801 1 98 178 ARG B CA 1
ATOM 4907 C C . ARG B 1 178 ? -0.508 21.969 -5.023 1 98 178 ARG B C 1
ATOM 4909 O O . ARG B 1 178 ? -0.215 20.891 -5.543 1 98 178 ARG B O 1
ATOM 4916 N N . PRO B 1 179 ? 0.447 22.844 -4.668 1 97.94 179 PRO B N 1
ATOM 4917 C CA . PRO B 1 179 ? 1.847 22.406 -4.605 1 97.94 179 PRO B CA 1
ATOM 4918 C C . PRO B 1 179 ? 2.164 21.609 -3.34 1 97.94 179 PRO B C 1
ATOM 4920 O O . PRO B 1 179 ? 1.521 21.812 -2.305 1 97.94 179 PRO B O 1
ATOM 4923 N N . LEU B 1 180 ? 3.102 20.734 -3.385 1 98.56 180 LEU B N 1
ATOM 4924 C CA . LEU B 1 180 ? 3.59 19.984 -2.225 1 98.56 180 LEU B CA 1
ATOM 4925 C C . LEU B 1 180 ? 5.039 19.562 -2.424 1 98.56 180 LEU B C 1
ATOM 4927 O O . LEU B 1 180 ? 5.367 18.891 -3.406 1 98.56 180 LEU B O 1
ATOM 4931 N N . VAL B 1 181 ? 5.906 19.969 -1.517 1 98.19 181 VAL B N 1
ATOM 4932 C CA . VAL B 1 181 ? 7.32 19.641 -1.667 1 98.19 181 VAL B CA 1
ATOM 4933 C C . VAL B 1 181 ? 7.859 19.047 -0.363 1 98.19 181 VAL B C 1
ATOM 4935 O O . VAL B 1 181 ? 7.297 19.297 0.709 1 98.19 181 VAL B O 1
ATOM 4938 N N . ARG B 1 182 ? 8.922 18.266 -0.464 1 98.31 182 ARG B N 1
ATOM 4939 C CA . ARG B 1 182 ? 9.609 17.703 0.692 1 98.31 182 ARG B CA 1
ATOM 4940 C C . ARG B 1 182 ? 11.086 17.469 0.395 1 98.31 182 ARG B C 1
ATOM 4942 O O . ARG B 1 182 ? 11.438 17.047 -0.708 1 98.31 182 ARG B O 1
ATOM 4949 N N . ILE B 1 183 ? 11.922 17.797 1.306 1 98.38 183 ILE B N 1
ATOM 4950 C CA . ILE B 1 183 ? 13.328 17.422 1.301 1 98.38 183 ILE B CA 1
ATOM 4951 C C . ILE B 1 183 ? 13.648 16.594 2.541 1 98.38 183 ILE B C 1
ATOM 4953 O O . ILE B 1 183 ? 13.109 16.844 3.621 1 98.38 183 ILE B O 1
ATOM 4957 N N . ASN B 1 184 ? 14.43 15.633 2.389 1 98.56 184 ASN B N 1
ATOM 4958 C CA . ASN B 1 184 ? 14.789 14.75 3.496 1 98.56 184 ASN B CA 1
ATOM 4959 C C . ASN B 1 184 ? 16.266 14.367 3.441 1 98.56 184 ASN B C 1
ATOM 4961 O O . ASN B 1 184 ? 16.812 14.125 2.363 1 98.56 184 ASN B O 1
ATOM 4965 N N . VAL B 1 185 ? 16.922 14.328 4.578 1 98.62 185 VAL B N 1
ATOM 4966 C CA . VAL B 1 185 ? 18.281 13.852 4.723 1 98.62 185 VAL B CA 1
ATOM 4967 C C . VAL B 1 185 ? 18.328 12.711 5.734 1 98.62 185 VAL B C 1
ATOM 4969 O O . VAL B 1 185 ? 17.75 12.805 6.812 1 98.62 185 VAL B O 1
ATOM 4972 N N . SER B 1 186 ? 18.953 11.664 5.418 1 98.56 186 SER B N 1
ATOM 4973 C CA . SER B 1 186 ? 19.219 10.531 6.301 1 98.56 186 SER B CA 1
ATOM 4974 C C . SER B 1 186 ? 20.719 10.227 6.375 1 98.56 186 SER B C 1
ATOM 4976 O O . SER B 1 186 ? 21.422 10.281 5.363 1 98.56 186 SER B O 1
ATOM 4978 N N . VAL B 1 187 ? 21.188 9.906 7.574 1 98.5 187 VAL B N 1
ATOM 4979 C CA . VAL B 1 187 ? 22.609 9.711 7.801 1 98.5 187 VAL B CA 1
ATOM 4980 C C . VAL B 1 187 ? 22.844 8.422 8.594 1 98.5 187 VAL B C 1
ATOM 4982 O O . VAL B 1 187 ? 22.094 8.133 9.539 1 98.5 187 VAL B O 1
ATOM 4985 N N . VAL B 1 188 ? 23.797 7.695 8.219 1 98.19 188 VAL B N 1
ATOM 4986 C CA . VAL B 1 188 ? 24.297 6.559 8.992 1 98.19 188 VAL B CA 1
ATOM 4987 C C . VAL B 1 188 ? 25.703 6.848 9.5 1 98.19 188 VAL B C 1
ATOM 4989 O O . VAL B 1 188 ? 26.578 7.254 8.727 1 98.19 188 VAL B O 1
ATOM 4992 N N . VAL B 1 189 ? 25.922 6.641 10.75 1 98.38 189 VAL B N 1
ATOM 4993 C CA . VAL B 1 189 ? 27.234 6.82 11.352 1 98.38 189 VAL B CA 1
ATOM 4994 C C . VAL B 1 189 ? 27.719 5.508 11.969 1 98.38 189 VAL B C 1
ATOM 4996 O O . VAL B 1 189 ? 26.906 4.621 12.25 1 98.38 189 VAL B O 1
ATOM 4999 N N . GLU B 1 190 ? 29.016 5.434 12.109 1 98.12 190 GLU B N 1
ATOM 5000 C CA . GLU B 1 190 ? 29.625 4.254 12.719 1 98.12 190 GLU B CA 1
ATOM 5001 C C . GLU B 1 190 ? 30.719 4.641 13.711 1 98.12 190 GLU B C 1
ATOM 5003 O O . GLU B 1 190 ? 31.547 5.512 13.422 1 98.12 190 GLU B O 1
ATOM 5008 N N . GLN B 1 191 ? 30.656 4.043 14.844 1 97.31 191 GLN B N 1
ATOM 5009 C CA . GLN B 1 191 ? 31.688 4.195 15.867 1 97.31 191 GLN B CA 1
ATOM 5010 C C . GLN B 1 191 ? 31.906 2.889 16.641 1 97.31 191 GLN B C 1
ATOM 5012 O O . GLN B 1 191 ? 30.969 2.357 17.234 1 97.31 191 GLN B O 1
ATOM 5017 N N . ASP B 1 192 ? 33.156 2.377 16.625 1 95.31 192 ASP B N 1
ATOM 5018 C CA . ASP B 1 192 ? 33.562 1.176 17.344 1 95.31 192 ASP B CA 1
ATOM 5019 C C . ASP B 1 192 ? 32.656 -0.003 17 1 95.31 192 ASP B C 1
ATOM 5021 O O . ASP B 1 192 ? 32.188 -0.723 17.875 1 95.31 192 ASP B O 1
ATOM 5025 N N . GLY B 1 193 ? 32.312 -0.057 15.789 1 94.06 193 GLY B N 1
ATOM 5026 C CA . GLY B 1 193 ? 31.562 -1.193 15.289 1 94.06 193 GLY B CA 1
ATOM 5027 C C . GLY B 1 193 ? 30.062 -1.013 15.43 1 94.06 193 GLY B C 1
ATOM 5028 O O . GLY B 1 193 ? 29.281 -1.841 14.945 1 94.06 193 GLY B O 1
ATOM 5029 N N . ARG B 1 194 ? 29.672 0.053 16.078 1 95.69 194 ARG B N 1
ATOM 5030 C CA . ARG B 1 194 ? 28.25 0.341 16.234 1 95.69 194 ARG B CA 1
ATOM 5031 C C . ARG B 1 194 ? 27.75 1.314 15.172 1 95.69 194 ARG B C 1
ATOM 5033 O O . ARG B 1 194 ? 28.359 2.365 14.961 1 95.69 194 ARG B O 1
ATOM 5040 N N . MET B 1 195 ? 26.672 0.84 14.477 1 97.19 195 MET B N 1
ATOM 5041 C CA . MET B 1 195 ? 26.062 1.704 13.469 1 97.19 195 MET B CA 1
ATOM 5042 C C . MET B 1 195 ? 24.734 2.277 13.969 1 97.19 195 MET B C 1
ATOM 5044 O O . MET B 1 195 ? 23.953 1.574 14.609 1 97.19 195 MET B O 1
ATOM 5048 N N . GLU B 1 196 ? 24.547 3.551 13.797 1 97.12 196 GLU B N 1
ATOM 5049 C CA . GLU B 1 196 ? 23.297 4.242 14.125 1 97.12 196 GLU B CA 1
ATOM 5050 C C . GLU B 1 196 ? 22.891 5.203 13.016 1 97.12 196 GLU B C 1
ATOM 5052 O O . GLU B 1 196 ? 23.688 5.512 12.125 1 97.12 196 GLU B O 1
ATOM 5057 N N . ASN B 1 197 ? 21.656 5.617 13.008 1 97.25 197 ASN B N 1
ATOM 5058 C CA . ASN B 1 197 ? 21.172 6.484 11.945 1 97.25 197 ASN B CA 1
ATOM 5059 C C . ASN B 1 197 ? 20.328 7.637 12.5 1 97.25 197 ASN B C 1
ATOM 5061 O O . ASN B 1 197 ? 19.922 7.609 13.664 1 97.25 197 ASN B O 1
ATOM 5065 N N . GLY B 1 198 ? 20.156 8.648 11.719 1 97.44 198 GLY B N 1
ATOM 5066 C CA . GLY B 1 198 ? 19.297 9.797 11.93 1 97.44 198 GLY B CA 1
ATOM 5067 C C . GLY B 1 198 ? 18.688 10.328 10.648 1 97.44 198 GLY B C 1
ATOM 5068 O O . GLY B 1 198 ? 19.203 10.094 9.555 1 97.44 198 GLY B O 1
ATOM 5069 N N . SER B 1 199 ? 17.562 10.922 10.781 1 97.81 199 SER B N 1
ATOM 5070 C CA . SER B 1 199 ? 16.875 11.492 9.625 1 97.81 199 SER B CA 1
ATOM 5071 C C . SER B 1 199 ? 16.094 12.742 10.016 1 97.81 199 SER B C 1
ATOM 5073 O O . SER B 1 199 ? 15.594 12.844 11.133 1 97.81 199 SER B O 1
ATOM 5075 N N . PHE B 1 200 ? 16.031 13.625 9.109 1 97.88 200 PHE B N 1
ATOM 5076 C CA . PHE B 1 200 ? 15.25 14.844 9.297 1 97.88 200 PHE B CA 1
ATOM 5077 C C . PHE B 1 200 ? 14.805 15.414 7.953 1 97.88 200 PHE B C 1
ATOM 5079 O O . PHE B 1 200 ? 15.523 15.289 6.953 1 97.88 200 PHE B O 1
ATOM 5086 N N . GLY B 1 201 ? 13.578 15.922 7.922 1 97.69 201 GLY B N 1
ATOM 5087 C CA . GLY B 1 201 ? 13.039 16.5 6.699 1 97.69 201 GLY B CA 1
ATOM 5088 C C . GLY B 1 201 ? 12.109 17.672 6.945 1 97.69 201 GLY B C 1
ATOM 5089 O O . GLY B 1 201 ? 11.805 17.984 8.094 1 97.69 201 GLY B O 1
ATOM 5090 N N . ALA B 1 202 ? 11.773 18.328 5.875 1 98.19 202 ALA B N 1
ATOM 5091 C CA . ALA B 1 202 ? 10.867 19.469 5.891 1 98.19 202 ALA B CA 1
ATOM 5092 C C . ALA B 1 202 ? 10.156 19.625 4.547 1 98.19 202 ALA B C 1
ATOM 5094 O O . ALA B 1 202 ? 10.609 19.094 3.531 1 98.19 202 ALA B O 1
ATOM 5095 N N . GLY B 1 203 ? 9.07 20.312 4.574 1 98.19 203 GLY B N 1
ATOM 5096 C CA . GLY B 1 203 ? 8.281 20.562 3.375 1 98.19 203 GLY B CA 1
ATOM 5097 C C . GLY B 1 203 ? 6.965 21.25 3.654 1 98.19 203 GLY B C 1
ATOM 5098 O O . GLY B 1 203 ? 6.746 21.766 4.758 1 98.19 203 GLY B O 1
ATOM 5099 N N . GLY B 1 204 ? 6.152 21.312 2.645 1 98.31 204 GLY B N 1
ATOM 5100 C CA . GLY B 1 204 ? 4.863 21.984 2.709 1 98.31 204 GLY B CA 1
ATOM 5101 C C . GLY B 1 204 ? 4.34 22.406 1.348 1 98.31 204 GLY B C 1
ATOM 5102 O O . GLY B 1 204 ? 4.699 21.812 0.329 1 98.31 204 GLY B O 1
ATOM 5103 N N . ARG B 1 205 ? 3.434 23.297 1.388 1 98.25 205 ARG B N 1
ATOM 5104 C CA . ARG B 1 205 ? 2.754 23.688 0.158 1 98.25 205 ARG B CA 1
ATOM 5105 C C . ARG B 1 205 ? 3.295 25.016 -0.366 1 98.25 205 ARG B C 1
ATOM 5107 O O . ARG B 1 205 ? 2.59 26.031 -0.353 1 98.25 205 ARG B O 1
ATOM 5114 N N . ALA B 1 206 ? 4.457 25 -0.825 1 95.81 206 ALA B N 1
ATOM 5115 C CA . ALA B 1 206 ? 5.148 26.109 -1.482 1 95.81 206 ALA B CA 1
ATOM 5116 C C . ALA B 1 206 ? 6.223 25.594 -2.436 1 95.81 206 ALA B C 1
ATOM 5118 O O . ALA B 1 206 ? 6.336 24.375 -2.666 1 95.81 206 ALA B O 1
ATOM 5119 N N . GLU B 1 207 ? 6.961 26.531 -2.99 1 95.31 207 GLU B N 1
ATOM 5120 C CA . GLU B 1 207 ? 8.031 26.156 -3.902 1 95.31 207 GLU B CA 1
ATOM 5121 C C . GLU B 1 207 ? 9.234 25.594 -3.143 1 95.31 207 GLU B C 1
ATOM 5123 O O . GLU B 1 207 ? 9.391 25.859 -1.945 1 95.31 207 GLU B O 1
ATOM 5128 N N . TYR B 1 208 ? 10.172 24.938 -3.879 1 95.31 208 TYR B N 1
ATOM 5129 C CA . TYR B 1 208 ? 11.352 24.312 -3.293 1 95.31 208 TYR B CA 1
ATOM 5130 C C . TYR B 1 208 ? 12.18 25.328 -2.516 1 95.31 208 TYR B C 1
ATOM 5132 O O . TYR B 1 208 ? 12.719 25.016 -1.45 1 95.31 208 TYR B O 1
ATOM 5140 N N . GLN B 1 209 ? 12.211 26.453 -2.973 1 93.25 209 GLN B N 1
ATOM 5141 C CA . GLN B 1 209 ? 13.125 27.469 -2.48 1 93.25 209 GLN B CA 1
ATOM 5142 C C . GLN B 1 209 ? 12.891 27.75 -1.001 1 93.25 209 GLN B C 1
ATOM 5144 O O . GLN B 1 209 ? 13.828 28.078 -0.269 1 93.25 209 GLN B O 1
ATOM 5149 N N . HIS B 1 210 ? 11.742 27.516 -0.663 1 90.31 210 HIS B N 1
ATOM 5150 C CA . HIS B 1 210 ? 11.383 27.797 0.725 1 90.31 210 HIS B CA 1
ATOM 5151 C C . HIS B 1 210 ? 12.172 26.891 1.68 1 90.31 210 HIS B C 1
ATOM 5153 O O . HIS B 1 210 ? 12.469 27.297 2.807 1 90.31 210 HIS B O 1
ATOM 5159 N N . TRP B 1 211 ? 12.594 25.766 1.202 1 93.12 211 TRP B N 1
ATOM 5160 C CA . TRP B 1 211 ? 13.18 24.797 2.131 1 93.12 211 TRP B CA 1
ATOM 5161 C C . TRP B 1 211 ? 14.617 24.469 1.741 1 93.12 211 TRP B C 1
ATOM 5163 O O . TRP B 1 211 ? 15.344 23.828 2.502 1 93.12 211 TRP B O 1
ATOM 5173 N N . ILE B 1 212 ? 15.062 25 0.625 1 94.75 212 ILE B N 1
ATOM 5174 C CA . ILE B 1 212 ? 16.359 24.516 0.16 1 94.75 212 ILE B CA 1
ATOM 5175 C C . ILE B 1 212 ? 17.375 25.656 0.183 1 94.75 212 ILE B C 1
ATOM 5177 O O . ILE B 1 212 ? 18.469 25.547 -0.368 1 94.75 212 ILE B O 1
ATOM 5181 N N . SER B 1 213 ? 16.922 26.734 0.766 1 94.12 213 SER B N 1
ATOM 5182 C CA . SER B 1 213 ? 17.938 27.766 0.992 1 94.12 213 SER B CA 1
ATOM 5183 C C . SER B 1 213 ? 19.109 27.219 1.812 1 94.12 213 SER B C 1
ATOM 5185 O O . SER B 1 213 ? 18.938 26.266 2.584 1 94.12 213 SER B O 1
ATOM 5187 N N . PRO B 1 214 ? 20.266 27.766 1.683 1 94.25 214 PRO B N 1
ATOM 5188 C CA . PRO B 1 214 ? 21.438 27.219 2.357 1 94.25 214 PRO B CA 1
ATOM 5189 C C . PRO B 1 214 ? 21.25 27.078 3.865 1 94.25 214 PRO B C 1
ATOM 5191 O O . PRO B 1 214 ? 21.547 26.031 4.441 1 94.25 214 PRO B O 1
ATOM 5194 N N . ASP B 1 215 ? 20.688 28.094 4.43 1 94.19 215 ASP B N 1
ATOM 5195 C CA . ASP B 1 215 ? 20.5 28.016 5.871 1 94.19 215 ASP B CA 1
ATOM 5196 C C . ASP B 1 215 ? 19.516 26.906 6.23 1 94.19 215 ASP B C 1
ATOM 5198 O O . ASP B 1 215 ? 19.703 26.188 7.219 1 94.19 215 ASP B O 1
ATOM 5202 N N . ASN B 1 216 ? 18.531 26.75 5.445 1 95.31 216 ASN B N 1
ATOM 5203 C CA . ASN B 1 216 ? 17.5 25.781 5.75 1 95.31 216 ASN B CA 1
ATOM 5204 C C . ASN B 1 216 ? 18 24.344 5.535 1 95.31 216 ASN B C 1
ATOM 5206 O O . ASN B 1 216 ? 17.844 23.5 6.418 1 95.31 216 ASN B O 1
ATOM 5210 N N . TRP B 1 217 ? 18.594 24.094 4.348 1 96.62 217 TRP B N 1
ATOM 5211 C CA . TRP B 1 217 ? 18.984 22.703 4.125 1 96.62 217 TRP B CA 1
ATOM 5212 C C . TRP B 1 217 ? 20.156 22.312 5.023 1 96.62 217 TRP B C 1
ATOM 5214 O O . TRP B 1 217 ? 20.312 21.156 5.387 1 96.62 217 TRP B O 1
ATOM 5224 N N . ARG B 1 218 ? 21 23.328 5.457 1 97.81 218 ARG B N 1
ATOM 5225 C CA . ARG B 1 218 ? 22.062 23.031 6.414 1 97.81 218 ARG B CA 1
ATOM 5226 C C . ARG B 1 218 ? 21.484 22.625 7.766 1 97.81 218 ARG B C 1
ATOM 5228 O O . ARG B 1 218 ? 21.969 21.688 8.406 1 97.81 218 ARG B O 1
ATOM 5235 N N . ASN B 1 219 ? 20.469 23.359 8.133 1 97.62 219 ASN B N 1
ATOM 5236 C CA . ASN B 1 219 ? 19.812 23 9.383 1 97.62 219 ASN B CA 1
ATOM 5237 C C . ASN B 1 219 ? 19.234 21.578 9.32 1 97.62 219 ASN B C 1
ATOM 5239 O O . ASN B 1 219 ? 19.312 20.828 10.289 1 97.62 219 ASN B O 1
ATOM 5243 N N . ILE B 1 220 ? 18.625 21.266 8.219 1 98.12 220 ILE B N 1
ATOM 5244 C CA . ILE B 1 220 ? 18.047 19.938 8.008 1 98.12 220 ILE B CA 1
ATOM 5245 C C . ILE B 1 220 ? 19.156 18.891 8.094 1 98.12 220 ILE B C 1
ATOM 5247 O O . ILE B 1 220 ? 19.016 17.891 8.797 1 98.12 220 ILE B O 1
ATOM 5251 N N . ALA B 1 221 ? 20.219 19.125 7.43 1 98.44 221 ALA B N 1
ATOM 5252 C CA . ALA B 1 221 ? 21.359 18.219 7.418 1 98.44 221 ALA B CA 1
ATOM 5253 C C . ALA B 1 221 ? 21.953 18.062 8.812 1 98.44 221 ALA B C 1
ATOM 5255 O O . ALA B 1 221 ? 22.25 16.953 9.25 1 98.44 221 ALA B O 1
ATOM 5256 N N . ASP B 1 222 ? 22.141 19.172 9.484 1 98.62 222 ASP B N 1
ATOM 5257 C CA . ASP B 1 222 ? 22.719 19.156 10.82 1 98.62 222 ASP B CA 1
ATOM 5258 C C . ASP B 1 222 ? 21.844 18.375 11.797 1 98.62 222 ASP B C 1
ATOM 5260 O O . ASP B 1 222 ? 22.359 17.641 12.648 1 98.62 222 ASP B O 1
ATOM 5264 N N . GLU B 1 223 ? 20.594 18.547 11.664 1 98.12 223 GLU B N 1
ATOM 5265 C CA . GLU B 1 223 ? 19.672 17.859 12.578 1 98.12 223 GLU B CA 1
ATOM 5266 C C . GLU B 1 223 ? 19.703 16.344 12.336 1 98.12 223 GLU B C 1
ATOM 5268 O O . GLU B 1 223 ? 19.656 15.562 13.281 1 98.12 223 GLU B O 1
ATOM 5273 N N . ALA B 1 224 ? 19.719 15.922 11.102 1 98.5 224 ALA B N 1
ATOM 5274 C CA . ALA B 1 224 ? 19.828 14.5 10.781 1 98.5 224 ALA B CA 1
ATOM 5275 C C . ALA B 1 224 ? 21.094 13.906 11.367 1 98.5 224 ALA B C 1
ATOM 5277 O O . ALA B 1 224 ? 21.062 12.844 11.992 1 98.5 224 ALA B O 1
ATOM 5278 N N . LEU B 1 225 ? 22.188 14.617 11.188 1 98.69 225 LEU B N 1
ATOM 5279 C CA . LEU B 1 225 ? 23.469 14.156 11.711 1 98.69 225 LEU B CA 1
ATOM 5280 C C . LEU B 1 225 ? 23.469 14.117 13.234 1 98.69 225 LEU B C 1
ATOM 5282 O O . LEU B 1 225 ? 23.953 13.156 13.836 1 98.69 225 LEU B O 1
ATOM 5286 N N . ARG B 1 226 ? 22.938 15.133 13.789 1 98.38 226 ARG B N 1
ATOM 5287 C CA . ARG B 1 226 ? 22.859 15.195 15.25 1 98.38 226 ARG B CA 1
ATOM 5288 C C . ARG B 1 226 ? 22.125 13.969 15.805 1 98.38 226 ARG B C 1
ATOM 5290 O O . ARG B 1 226 ? 22.609 13.336 16.75 1 98.38 226 ARG B O 1
ATOM 5297 N N . GLN B 1 227 ? 21 13.664 15.266 1 97.5 227 GLN B N 1
ATOM 5298 C CA . GLN B 1 227 ? 20.234 12.516 15.719 1 97.5 227 GLN B CA 1
ATOM 5299 C C . GLN B 1 227 ? 21.047 11.227 15.617 1 97.5 227 GLN B C 1
ATOM 5301 O O . GLN B 1 227 ? 21.016 10.391 16.531 1 97.5 227 GLN B O 1
ATOM 5306 N N . ALA B 1 228 ? 21.719 11.086 14.516 1 98.12 228 ALA B N 1
ATOM 5307 C CA . ALA B 1 228 ? 22.531 9.891 14.312 1 98.12 228 ALA B CA 1
ATOM 5308 C C . ALA B 1 228 ? 23.625 9.781 15.383 1 98.12 228 ALA B C 1
ATOM 5310 O O . ALA B 1 228 ? 23.844 8.703 15.938 1 98.12 228 ALA B O 1
ATOM 5311 N N . ILE B 1 229 ? 24.266 10.898 15.695 1 98 229 ILE B N 1
ATOM 5312 C CA . ILE B 1 229 ? 25.359 10.922 16.656 1 98 229 ILE B CA 1
ATOM 5313 C C . ILE B 1 229 ? 24.812 10.648 18.062 1 98 229 ILE B C 1
ATOM 5315 O O . ILE B 1 229 ? 25.406 9.883 18.828 1 98 229 ILE B O 1
ATOM 5319 N N . VAL B 1 230 ? 23.688 11.211 18.375 1 97.44 230 VAL B N 1
ATOM 5320 C CA . VAL B 1 230 ? 23.047 10.992 19.672 1 97.44 230 VAL B CA 1
ATOM 5321 C C . VAL B 1 230 ? 22.734 9.508 19.859 1 97.44 230 VAL B C 1
ATOM 5323 O O . VAL B 1 230 ? 22.922 8.969 20.953 1 97.44 230 VAL B O 1
ATOM 5326 N N . ASN B 1 231 ? 22.297 8.883 18.844 1 96.25 231 ASN B N 1
ATOM 5327 C CA . ASN B 1 231 ? 21.922 7.477 18.922 1 96.25 231 ASN B CA 1
ATOM 5328 C C . ASN B 1 231 ? 23.125 6.578 19.172 1 96.25 231 ASN B C 1
ATOM 5330 O O . ASN B 1 231 ? 22.984 5.48 19.719 1 96.25 231 ASN B O 1
ATOM 5334 N N . LEU B 1 232 ? 24.344 7.043 18.844 1 96.69 232 LEU B N 1
ATOM 5335 C CA . LEU B 1 232 ? 25.562 6.281 19.141 1 96.69 232 LEU B CA 1
ATOM 5336 C C . LEU B 1 232 ? 25.766 6.133 20.641 1 96.69 232 LEU B C 1
ATOM 5338 O O . LEU B 1 232 ? 26.312 5.133 21.094 1 96.69 232 LEU B O 1
ATOM 5342 N N . ASP B 1 233 ? 25.281 7.039 21.328 1 96.38 233 ASP B N 1
ATOM 5343 C CA . ASP B 1 233 ? 25.484 7.055 22.781 1 96.38 233 ASP B CA 1
ATOM 5344 C C . ASP B 1 233 ? 24.266 6.504 23.516 1 96.38 233 ASP B C 1
ATOM 5346 O O . ASP B 1 233 ? 24.219 6.523 24.75 1 96.38 233 ASP B O 1
ATOM 5350 N N . SER B 1 234 ? 23.312 6.082 22.766 1 97 234 SER B N 1
ATOM 5351 C CA . SER B 1 234 ? 22.062 5.66 23.391 1 97 234 SER B CA 1
ATOM 5352 C C . SER B 1 234 ? 22.234 4.348 24.156 1 97 234 SER B C 1
ATOM 5354 O O . SER B 1 234 ? 23.078 3.521 23.781 1 97 234 SER B O 1
ATOM 5356 N N . VAL B 1 235 ? 21.453 4.227 25.25 1 96.62 235 VAL B N 1
ATOM 5357 C CA . VAL B 1 235 ? 21.406 3.004 26.047 1 96.62 235 VAL B CA 1
ATOM 5358 C C . VAL B 1 235 ? 20.016 2.371 25.922 1 96.62 235 VAL B C 1
ATOM 5360 O O . VAL B 1 235 ? 19.078 3.008 25.438 1 96.62 235 VAL B O 1
ATOM 5363 N N . PRO B 1 236 ? 19.875 1.111 26.281 1 95.44 236 PRO B N 1
ATOM 5364 C CA . PRO B 1 236 ? 18.547 0.477 26.188 1 95.44 236 PRO B CA 1
ATOM 5365 C C . PRO B 1 236 ? 17.484 1.227 26.984 1 95.44 236 PRO B C 1
ATOM 5367 O O . PRO B 1 236 ? 17.719 1.657 28.109 1 95.44 236 PRO B O 1
ATOM 5370 N N . ALA B 1 237 ? 16.359 1.324 26.344 1 95.81 237 ALA B N 1
ATOM 5371 C CA . ALA B 1 237 ? 15.25 2.029 26.969 1 95.81 237 ALA B CA 1
ATOM 5372 C C . ALA B 1 237 ? 14.734 1.262 28.188 1 95.81 237 ALA B C 1
ATOM 5374 O O . ALA B 1 237 ? 14.672 0.03 28.172 1 95.81 237 ALA B O 1
ATOM 5375 N N . PRO B 1 238 ? 14.344 1.998 29.188 1 94.12 238 PRO B N 1
ATOM 5376 C CA . PRO B 1 238 ? 13.664 1.347 30.297 1 94.12 238 PRO B CA 1
ATOM 5377 C C . PRO B 1 238 ? 12.273 0.83 29.922 1 94.12 238 PRO B C 1
ATOM 5379 O O . PRO B 1 238 ? 11.727 1.229 28.891 1 94.12 238 PRO B O 1
ATOM 5382 N N . ALA B 1 239 ? 11.812 -0.094 30.734 1 94.69 239 ALA B N 1
ATOM 5383 C CA . ALA B 1 239 ? 10.477 -0.648 30.484 1 94.69 239 ALA B CA 1
ATOM 5384 C C . ALA B 1 239 ? 9.578 -0.475 31.703 1 94.69 239 ALA B C 1
ATOM 5386 O O . ALA B 1 239 ? 10.055 -0.481 32.844 1 94.69 239 ALA B O 1
ATOM 5387 N N . GLY B 1 240 ? 8.25 -0.317 31.406 1 94.88 240 GLY B N 1
ATOM 5388 C CA . GLY B 1 240 ? 7.262 -0.214 32.469 1 94.88 240 GLY B CA 1
ATOM 5389 C C . GLY B 1 240 ? 6.453 1.069 32.406 1 94.88 240 GLY B C 1
ATOM 5390 O O . GLY B 1 240 ? 6.633 1.88 31.5 1 94.88 240 GLY B O 1
ATOM 5391 N N . GLU B 1 241 ? 5.566 1.166 33.344 1 96.19 241 GLU B N 1
ATOM 5392 C CA . GLU B 1 241 ? 4.789 2.395 33.469 1 96.19 241 GLU B CA 1
ATOM 5393 C C . GLU B 1 241 ? 5.609 3.512 34.094 1 96.19 241 GLU B C 1
ATOM 5395 O O . GLU B 1 241 ? 6.27 3.301 35.125 1 96.19 241 GLU B O 1
ATOM 5400 N N . MET B 1 242 ? 5.539 4.715 33.438 1 97.25 242 MET B N 1
ATOM 5401 C CA . MET B 1 242 ? 6.305 5.824 34 1 97.25 242 MET B CA 1
ATOM 5402 C C . MET B 1 242 ? 5.785 7.16 33.5 1 97.25 242 MET B C 1
ATOM 5404 O O . MET B 1 242 ? 4.887 7.199 32.656 1 97.25 242 MET B O 1
ATOM 5408 N N . THR B 1 243 ? 6.34 8.211 34.094 1 98.12 243 THR B N 1
ATOM 5409 C CA . THR B 1 243 ? 6.07 9.555 33.594 1 98.12 243 THR B CA 1
ATOM 5410 C C . THR B 1 243 ? 6.832 9.828 32.312 1 98.12 243 THR B C 1
ATOM 5412 O O . THR B 1 243 ? 8.039 9.578 32.219 1 98.12 243 THR B O 1
ATOM 5415 N N . VAL B 1 244 ? 6.07 10.289 31.297 1 98.19 244 VAL B N 1
ATOM 5416 C CA . VAL B 1 244 ? 6.688 10.609 30.016 1 98.19 244 VAL B CA 1
ATOM 5417 C C . VAL B 1 244 ? 6.441 12.078 29.688 1 98.19 244 VAL B C 1
ATOM 5419 O O . VAL B 1 244 ? 5.309 12.562 29.781 1 98.19 244 VAL B O 1
ATOM 5422 N N . VAL B 1 245 ? 7.496 12.812 29.406 1 98.62 245 VAL B N 1
ATOM 5423 C CA . VAL B 1 245 ? 7.398 14.156 28.844 1 98.62 245 VAL B CA 1
ATOM 5424 C C . VAL B 1 245 ? 7.594 14.094 27.328 1 98.62 245 VAL B C 1
ATOM 5426 O O . VAL B 1 245 ? 8.586 13.555 26.859 1 98.62 245 VAL B O 1
ATOM 5429 N N . LEU B 1 246 ? 6.617 14.586 26.609 1 98 246 LEU B N 1
ATOM 5430 C CA . LEU B 1 246 ? 6.707 14.688 25.156 1 98 246 LEU B CA 1
ATOM 5431 C C . LEU B 1 246 ? 7.168 16.078 24.734 1 98 246 LEU B C 1
ATOM 5433 O O . LEU B 1 246 ? 6.684 17.078 25.266 1 98 246 LEU B O 1
ATOM 5437 N N . GLY B 1 247 ? 8.117 16.109 23.828 1 98 247 GLY B N 1
ATOM 5438 C CA . GLY B 1 247 ? 8.57 17.391 23.312 1 98 247 GLY B CA 1
ATOM 5439 C C . GLY B 1 247 ? 7.559 18.047 22.391 1 98 247 GLY B C 1
ATOM 5440 O O . GLY B 1 247 ? 6.543 17.453 22.047 1 98 247 GLY B O 1
ATOM 5441 N N . PRO B 1 248 ? 7.844 19.344 22.031 1 98.38 248 PRO B N 1
ATOM 5442 C CA . PRO B 1 248 ? 6.949 20.062 21.125 1 98.38 248 PRO B CA 1
ATOM 5443 C C . PRO B 1 248 ? 7.109 19.625 19.672 1 98.38 248 PRO B C 1
ATOM 5445 O O . PRO B 1 248 ? 8.109 19 19.312 1 98.38 248 PRO B O 1
ATOM 5448 N N . GLY B 1 249 ? 6.109 19.906 18.812 1 97.38 249 GLY B N 1
ATOM 5449 C CA . GLY B 1 249 ? 6.234 19.688 17.375 1 97.38 249 GLY B CA 1
ATOM 5450 C C . GLY B 1 249 ? 5.82 18.281 16.953 1 97.38 249 GLY B C 1
ATOM 5451 O O . GLY B 1 249 ? 4.688 17.859 17.203 1 97.38 249 GLY B O 1
ATOM 5452 N N . TRP B 1 250 ? 6.73 17.5 16.422 1 96.38 250 TRP B N 1
ATOM 5453 C CA . TRP B 1 250 ? 6.504 16.219 15.773 1 96.38 250 TRP B CA 1
ATOM 5454 C C . TRP B 1 250 ? 5.902 15.219 16.75 1 96.38 250 TRP B C 1
ATOM 5456 O O . TRP B 1 250 ? 5.102 14.359 16.359 1 96.38 250 TRP B O 1
ATOM 5466 N N . PRO B 1 251 ? 6.227 15.258 18.031 1 96.19 251 PRO B N 1
ATOM 5467 C CA . PRO B 1 251 ? 5.605 14.32 18.969 1 96.19 251 PRO B CA 1
ATOM 5468 C C . PRO B 1 251 ? 4.086 14.438 19 1 96.19 251 PRO B C 1
ATOM 5470 O O . PRO B 1 251 ? 3.408 13.578 19.578 1 96.19 251 PRO B O 1
ATOM 5473 N N . GLY B 1 252 ? 3.586 15.461 18.266 1 95.75 252 GLY B N 1
ATOM 5474 C CA . GLY B 1 252 ? 2.152 15.539 18.047 1 95.75 252 GLY B CA 1
ATOM 5475 C C . GLY B 1 252 ? 1.586 14.297 17.375 1 95.75 252 GLY B C 1
ATOM 5476 O O . GLY B 1 252 ? 0.368 14.109 17.344 1 95.75 252 GLY B O 1
ATOM 5477 N N . VAL B 1 253 ? 2.426 13.453 16.906 1 94 253 VAL B N 1
ATOM 5478 C CA . VAL B 1 253 ? 2.006 12.164 16.359 1 94 253 VAL B CA 1
ATOM 5479 C C . VAL B 1 253 ? 1.192 11.398 17.391 1 94 253 VAL B C 1
ATOM 5481 O O . VAL B 1 253 ? 0.264 10.664 17.047 1 94 253 VAL B O 1
ATOM 5484 N N . LEU B 1 254 ? 1.479 11.586 18.641 1 91.88 254 LEU B N 1
ATOM 5485 C CA . LEU B 1 254 ? 0.679 10.961 19.688 1 91.88 254 LEU B CA 1
ATOM 5486 C C . LEU B 1 254 ? -0.783 11.375 19.578 1 91.88 254 LEU B C 1
ATOM 5488 O O . LEU B 1 254 ? -1.68 10.531 19.625 1 91.88 254 LEU B O 1
ATOM 5492 N N . LEU B 1 255 ? -0.987 12.688 19.391 1 93.44 255 LEU B N 1
ATOM 5493 C CA . LEU B 1 255 ? -2.348 13.195 19.25 1 93.44 255 LEU B CA 1
ATOM 5494 C C . LEU B 1 255 ? -3.014 12.609 18 1 93.44 255 LEU B C 1
ATOM 5496 O O . LEU B 1 255 ? -4.203 12.289 18.031 1 93.44 255 LEU B O 1
ATOM 5500 N N . HIS B 1 256 ? -2.27 12.562 16.953 1 94.12 256 HIS B N 1
ATOM 5501 C CA . HIS B 1 256 ? -2.742 12 15.695 1 94.12 256 HIS B CA 1
ATOM 5502 C C . HIS B 1 256 ? -3.316 10.602 15.883 1 94.12 256 HIS B C 1
ATOM 5504 O O . HIS B 1 256 ? -4.398 10.297 15.383 1 94.12 256 HIS B O 1
ATOM 5510 N N . GLU B 1 257 ? -2.639 9.758 16.594 1 90.5 257 GLU B N 1
ATOM 5511 C CA . GLU B 1 257 ? -3.068 8.391 16.844 1 90.5 257 GLU B CA 1
ATOM 5512 C C . GLU B 1 257 ? -4.09 8.328 17.969 1 90.5 257 GLU B C 1
ATOM 5514 O O . GLU B 1 257 ? -5.098 7.621 17.859 1 90.5 257 GLU B O 1
ATOM 5519 N N . ALA B 1 258 ? -3.865 9.078 19.031 1 89.56 258 ALA B N 1
ATOM 5520 C CA . ALA B 1 258 ? -4.664 8.984 20.25 1 89.56 258 ALA B CA 1
ATOM 5521 C C . ALA B 1 258 ? -6.074 9.516 20.031 1 89.56 258 ALA B C 1
ATOM 5523 O O . ALA B 1 258 ? -7.039 9 20.609 1 89.56 258 ALA B O 1
ATOM 5524 N N . VAL B 1 259 ? -6.137 10.586 19.281 1 90.5 259 VAL B N 1
ATOM 5525 C CA . VAL B 1 259 ? -7.473 11.164 19.172 1 90.5 259 VAL B CA 1
ATOM 5526 C C . VAL B 1 259 ? -7.773 11.508 17.719 1 90.5 259 VAL B C 1
ATOM 5528 O O . VAL B 1 259 ? -8.938 11.602 17.328 1 90.5 259 VAL B O 1
ATOM 5531 N N . GLY B 1 260 ? -6.77 11.781 16.938 1 95.06 260 GLY B N 1
ATOM 5532 C CA . GLY B 1 260 ? -7.016 12.219 15.578 1 95.06 260 GLY B CA 1
ATOM 5533 C C . GLY B 1 260 ? -7.945 11.297 14.812 1 95.06 260 GLY B C 1
ATOM 5534 O O . GLY B 1 260 ? -9.102 11.648 14.547 1 95.06 260 GLY B O 1
ATOM 5535 N N . HIS B 1 261 ? -7.555 10.078 14.625 1 95.81 261 HIS B N 1
ATOM 5536 C CA . HIS B 1 261 ? -8.359 9.102 13.898 1 95.81 261 HIS B CA 1
ATOM 5537 C C . HIS B 1 261 ? -9.688 8.844 14.609 1 95.81 261 HIS B C 1
ATOM 5539 O O . HIS B 1 261 ? -10.734 8.75 13.961 1 95.81 261 HIS B O 1
ATOM 5545 N N . GLY B 1 262 ? -9.648 8.758 15.867 1 96.5 262 GLY B N 1
ATOM 5546 C CA . GLY B 1 262 ? -10.844 8.469 16.641 1 96.5 262 GLY B CA 1
ATOM 5547 C C . GLY B 1 262 ? -11.898 9.547 16.516 1 96.5 262 GLY B C 1
ATOM 5548 O O . GLY B 1 262 ? -13.078 9.312 16.812 1 96.5 262 GLY B O 1
ATOM 5549 N N . LEU B 1 263 ? -11.484 10.672 16.125 1 98 263 LEU B N 1
ATOM 5550 C CA . LEU B 1 263 ? -12.422 11.789 16.062 1 98 263 LEU B CA 1
ATOM 5551 C C . LEU B 1 263 ? -12.828 12.078 14.617 1 98 263 LEU B C 1
ATOM 5553 O O . LEU B 1 263 ? -13.383 13.141 14.32 1 98 263 LEU B O 1
ATOM 5557 N N . GLU B 1 264 ? -12.555 11.227 13.727 1 98.44 264 GLU B N 1
ATOM 5558 C CA . GLU B 1 264 ? -13.078 11.289 12.367 1 98.44 264 GLU B CA 1
ATOM 5559 C C . GLU B 1 264 ? -14.539 10.844 12.312 1 98.44 264 GLU B C 1
ATOM 5561 O O . GLU B 1 264 ? -14.914 9.867 12.961 1 98.44 264 GLU B O 1
ATOM 5566 N N . GLY B 1 265 ? -15.312 11.469 11.57 1 98.38 265 GLY B N 1
ATOM 5567 C CA . GLY B 1 265 ? -16.766 11.375 11.609 1 98.38 265 GLY B CA 1
ATOM 5568 C C . GLY B 1 265 ? -17.281 9.992 11.266 1 98.38 265 GLY B C 1
ATOM 5569 O O . GLY B 1 265 ? -18.266 9.531 11.852 1 98.38 265 GLY B O 1
ATOM 5570 N N . ASP B 1 266 ? -16.672 9.32 10.367 1 97.88 266 ASP B N 1
ATOM 5571 C CA . ASP B 1 266 ? -17.203 8.031 9.906 1 97.88 266 ASP B CA 1
ATOM 5572 C C . ASP B 1 266 ? -17.156 6.992 11.023 1 97.88 266 ASP B C 1
ATOM 5574 O O . ASP B 1 266 ? -18.125 6.258 11.227 1 97.88 266 ASP B O 1
ATOM 5578 N N . PHE B 1 267 ? -16.094 6.945 11.797 1 97.25 267 PHE B N 1
ATOM 5579 C CA . PHE B 1 267 ? -15.984 5.98 12.883 1 97.25 267 PHE B CA 1
ATOM 5580 C C . PHE B 1 267 ? -17 6.285 13.977 1 97.25 267 PHE B C 1
ATOM 5582 O O . PHE B 1 267 ? -17.531 5.371 14.609 1 97.25 267 PHE B O 1
ATOM 5589 N N . ASN B 1 268 ? -17.234 7.492 14.188 1 97.38 268 ASN B N 1
ATOM 5590 C CA . ASN B 1 268 ? -18.188 7.879 15.219 1 97.38 268 ASN B CA 1
ATOM 5591 C C . ASN B 1 268 ? -19.625 7.66 14.766 1 97.38 268 ASN B C 1
ATOM 5593 O O . ASN B 1 268 ? -20.469 7.25 15.555 1 97.38 268 ASN B O 1
ATOM 5597 N N . ARG B 1 269 ? -19.906 7.949 13.547 1 97.31 269 ARG B N 1
ATOM 5598 C CA . ARG B 1 269 ? -21.219 7.652 12.977 1 97.31 269 ARG B CA 1
ATOM 5599 C C . ARG B 1 269 ? -21.547 6.168 13.086 1 97.31 269 ARG B C 1
ATOM 5601 O O . ARG B 1 269 ? -22.656 5.797 13.438 1 97.31 269 ARG B O 1
ATOM 5608 N N . LYS B 1 270 ? -20.594 5.375 12.82 1 95.69 270 LYS B N 1
ATOM 5609 C CA . LYS B 1 270 ? -20.766 3.926 12.812 1 95.69 270 LYS B CA 1
ATOM 5610 C C . LYS B 1 270 ? -20.609 3.348 14.211 1 95.69 270 LYS B C 1
ATOM 5612 O O . LYS B 1 270 ? -20.766 2.139 14.414 1 95.69 270 LYS B O 1
ATOM 5617 N N . LYS B 1 271 ? -20.203 4.156 15.18 1 95.94 271 LYS B N 1
ATOM 5618 C CA . LYS B 1 271 ? -20.062 3.779 16.594 1 95.94 271 LYS B CA 1
ATOM 5619 C C . LYS B 1 271 ? -18.938 2.77 16.766 1 95.94 271 LYS B C 1
ATOM 5621 O O . LYS B 1 271 ? -19.047 1.827 17.547 1 95.94 271 LYS B O 1
ATOM 5626 N N . THR B 1 272 ? -17.922 3.031 15.969 1 94 272 THR B N 1
ATOM 5627 C CA . THR B 1 272 ? -16.766 2.143 16.078 1 94 272 THR B CA 1
ATOM 5628 C C . THR B 1 272 ? -15.586 2.855 16.734 1 94 272 THR B C 1
ATOM 5630 O O . THR B 1 272 ? -14.516 2.264 16.922 1 94 272 THR B O 1
ATOM 5633 N N . SER B 1 273 ? -15.742 4.031 17.062 1 95.5 273 SER B N 1
ATOM 5634 C CA . SER B 1 273 ? -14.711 4.789 17.75 1 95.5 273 SER B CA 1
ATOM 5635 C C . SER B 1 273 ? -14.875 4.695 19.266 1 95.5 273 SER B C 1
ATOM 5637 O O . SER B 1 273 ? -16 4.668 19.766 1 95.5 273 SER B O 1
ATOM 5639 N N . ALA B 1 274 ? -13.742 4.738 19.938 1 93.75 274 ALA B N 1
ATOM 5640 C CA . ALA B 1 274 ? -13.773 4.805 21.391 1 93.75 274 ALA B CA 1
ATOM 5641 C C . ALA B 1 274 ? -14.414 6.102 21.875 1 93.75 274 ALA B C 1
ATOM 5643 O O . ALA B 1 274 ? -14.789 6.223 23.047 1 93.75 274 ALA B O 1
ATOM 5644 N N . PHE B 1 275 ? -14.617 7.074 21.016 1 96.06 275 PHE B N 1
ATOM 5645 C CA . PHE B 1 275 ? -15.148 8.383 21.375 1 96.06 275 PHE B CA 1
ATOM 5646 C C . PHE B 1 275 ? -16.609 8.5 20.984 1 96.06 275 PHE B C 1
ATOM 5648 O O . PHE B 1 275 ? -17.25 9.531 21.219 1 96.06 275 PHE B O 1
ATOM 5655 N N . ALA B 1 276 ? -17.125 7.461 20.391 1 95.69 276 ALA B N 1
ATOM 5656 C CA . ALA 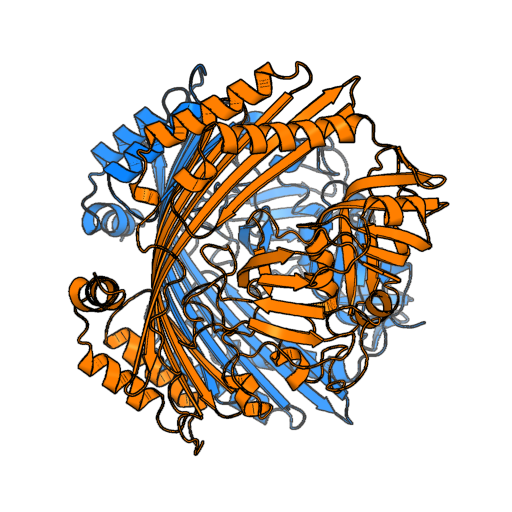B 1 276 ? -18.516 7.496 19.953 1 95.69 276 ALA B CA 1
ATOM 5657 C C . ALA B 1 276 ? -19.453 7.758 21.141 1 95.69 276 ALA B C 1
ATOM 5659 O O . ALA B 1 276 ? -19.328 7.133 22.188 1 95.69 276 ALA B O 1
ATOM 5660 N N . GLY B 1 277 ? -20.391 8.711 20.969 1 95.81 277 GLY B N 1
ATOM 5661 C CA . GLY B 1 277 ? -21.391 8.992 21.984 1 95.81 277 GLY B CA 1
ATOM 5662 C C . GLY B 1 277 ? -20.875 9.875 23.109 1 95.81 277 GLY B C 1
ATOM 5663 O O . GLY B 1 277 ? -21.594 10.125 24.078 1 95.81 277 GLY B O 1
ATOM 5664 N N . LEU B 1 278 ? -19.75 10.461 22.984 1 96.81 278 LEU B N 1
ATOM 5665 C CA . LEU B 1 278 ? -19.141 11.156 24.109 1 96.81 278 LEU B CA 1
ATOM 5666 C C . LEU B 1 278 ? -19.125 12.664 23.875 1 96.81 278 LEU B C 1
ATOM 5668 O O . LEU B 1 278 ? -18.422 13.398 24.547 1 96.81 278 LEU B O 1
ATOM 5672 N N . LEU B 1 279 ? -19.844 13.133 22.875 1 97.31 279 LEU B N 1
ATOM 5673 C CA . LEU B 1 279 ? -19.938 14.562 22.625 1 97.31 279 LEU B CA 1
ATOM 5674 C C . LEU B 1 279 ? -20.422 15.305 23.875 1 97.31 279 LEU B C 1
ATOM 5676 O O . LEU B 1 279 ? -21.422 14.922 24.484 1 97.31 279 LEU B O 1
ATOM 5680 N N . GLY B 1 280 ? -19.688 16.281 24.266 1 97.94 280 GLY B N 1
ATOM 5681 C CA . GLY B 1 280 ? -20.047 17.062 25.422 1 97.94 280 GLY B CA 1
ATOM 5682 C C . GLY B 1 280 ? -19.469 16.516 26.719 1 97.94 280 GLY B C 1
ATOM 5683 O O . GLY B 1 280 ? -19.547 17.172 27.766 1 97.94 280 GLY B O 1
ATOM 5684 N N . GLU B 1 281 ? -18.797 15.445 26.656 1 98.12 281 GLU B N 1
ATOM 5685 C CA . GLU B 1 281 ? -18.203 14.82 27.828 1 98.12 281 GLU B CA 1
ATOM 5686 C C . GLU B 1 281 ? -16.719 15.141 27.938 1 98.12 281 GLU B C 1
ATOM 5688 O O . GLU B 1 281 ? -16.078 15.516 26.953 1 98.12 281 GLU B O 1
ATOM 5693 N N . ARG B 1 282 ? -16.203 15.016 29.156 1 98.06 282 ARG B N 1
ATOM 5694 C CA . ARG B 1 282 ? -14.758 15.164 29.359 1 98.06 282 ARG B CA 1
ATOM 5695 C C . ARG B 1 282 ? -14.008 13.938 28.844 1 98.06 282 ARG B C 1
ATOM 5697 O O . ARG B 1 282 ? -14.273 12.812 29.281 1 98.06 282 ARG B O 1
ATOM 5704 N N . VAL B 1 283 ? -13.109 14.156 27.906 1 97.5 283 VAL B N 1
ATOM 5705 C CA . VAL B 1 283 ? -12.359 13.047 27.328 1 97.5 283 VAL B CA 1
ATOM 5706 C C . VAL B 1 283 ? -10.859 13.281 27.5 1 97.5 283 VAL B C 1
ATOM 5708 O O . VAL B 1 283 ? -10.047 12.453 27.078 1 97.5 283 VAL B O 1
ATOM 5711 N N . ALA B 1 284 ? -10.469 14.398 28.047 1 97.94 284 ALA B N 1
ATOM 5712 C CA . ALA B 1 284 ? -9.078 14.758 28.312 1 97.94 284 ALA B CA 1
ATOM 5713 C C . ALA B 1 284 ? -8.969 15.633 29.562 1 97.94 284 ALA B C 1
ATOM 5715 O O . ALA B 1 284 ? -9.977 16.078 30.109 1 97.94 284 ALA B O 1
ATOM 5716 N N . ALA B 1 285 ? -7.75 15.789 30.016 1 97.81 285 ALA B N 1
ATOM 5717 C CA . ALA B 1 285 ? -7.504 16.609 31.203 1 97.81 285 ALA B CA 1
ATOM 5718 C C . ALA B 1 285 ? -7.875 18.062 30.938 1 97.81 285 ALA B C 1
ATOM 5720 O O . ALA B 1 285 ? -7.914 18.516 29.797 1 97.81 285 ALA B O 1
ATOM 5721 N N . LYS B 1 286 ? -8.164 18.734 32.062 1 97.62 286 LYS B N 1
ATOM 5722 C CA . LYS B 1 286 ? -8.367 20.172 31.969 1 97.62 286 LYS B CA 1
ATOM 5723 C C . LYS B 1 286 ? -7.156 20.859 31.344 1 97.62 286 LYS B C 1
ATOM 5725 O O . LYS B 1 286 ? -6.016 20.516 31.656 1 97.62 286 LYS B O 1
ATOM 5730 N N . GLY B 1 287 ? -7.461 21.844 30.453 1 97.56 287 GLY B N 1
ATOM 5731 C CA . GLY B 1 287 ? -6.383 22.562 29.797 1 97.56 287 GLY B CA 1
ATOM 5732 C C . GLY B 1 287 ? -6.066 22.047 28.406 1 97.56 287 GLY B C 1
ATOM 5733 O O . GLY B 1 287 ? -5.469 22.75 27.594 1 97.56 287 GLY B O 1
ATOM 5734 N N . VAL B 1 288 ? -6.453 20.812 28.125 1 98.19 288 VAL B N 1
ATOM 5735 C CA . VAL B 1 288 ? -6.16 20.203 26.828 1 98.19 288 VAL B CA 1
ATOM 5736 C C . VAL B 1 288 ? -7.148 20.719 25.781 1 98.19 288 VAL B C 1
ATOM 5738 O O . VAL B 1 288 ? -8.359 20.5 25.906 1 98.19 288 VAL B O 1
ATOM 5741 N N . THR B 1 289 ? -6.66 21.422 24.812 1 98.62 289 THR B N 1
ATOM 5742 C CA . THR B 1 289 ? -7.441 21.844 23.656 1 98.62 289 THR B CA 1
ATOM 5743 C C . THR B 1 289 ? -6.793 21.359 22.359 1 98.62 289 THR B C 1
ATOM 5745 O O . THR B 1 289 ? -5.648 21.719 22.078 1 98.62 289 THR B O 1
ATOM 5748 N N . VAL B 1 290 ? -7.488 20.531 21.625 1 98.56 290 VAL B N 1
ATOM 5749 C CA . VAL B 1 290 ? -7.008 19.953 20.375 1 98.56 290 VAL B CA 1
ATOM 5750 C C . VAL B 1 290 ? -7.867 20.453 19.219 1 98.56 290 VAL B C 1
ATOM 5752 O O . VAL B 1 290 ? -9.102 20.438 19.297 1 98.56 290 VAL B O 1
ATOM 5755 N N . VAL B 1 291 ? -7.23 20.859 18.141 1 98.75 291 VAL B N 1
ATOM 5756 C CA . VAL B 1 291 ? -7.941 21.312 16.938 1 98.75 291 VAL B CA 1
ATOM 5757 C C . VAL B 1 291 ? -7.387 20.625 15.703 1 98.75 291 VAL B C 1
ATOM 5759 O O . VAL B 1 291 ? -6.285 20.062 15.742 1 98.75 291 VAL B O 1
ATOM 5762 N N . ASP B 1 292 ? -8.156 20.5 14.688 1 98.88 292 ASP B N 1
ATOM 5763 C CA . ASP B 1 292 ? -7.727 20.219 13.32 1 98.88 292 ASP B CA 1
ATOM 5764 C C . ASP B 1 292 ? -7.941 21.438 12.422 1 98.88 292 ASP B C 1
ATOM 5766 O O . ASP B 1 292 ? -9.078 21.859 12.203 1 98.88 292 ASP B O 1
ATOM 5770 N N . ASP B 1 293 ? -6.828 21.953 11.93 1 98.81 293 ASP B N 1
ATOM 5771 C CA . ASP B 1 293 ? -6.895 23.234 11.227 1 98.81 293 ASP B CA 1
ATOM 5772 C C . ASP B 1 293 ? -6.359 23.109 9.805 1 98.81 293 ASP B C 1
ATOM 5774 O O . ASP B 1 293 ? -5.148 23.062 9.586 1 98.81 293 ASP B O 1
ATOM 5778 N N . GLY B 1 294 ? -7.27 23.125 8.844 1 98.69 294 GLY B N 1
ATOM 5779 C CA . GLY B 1 294 ? -6.879 23.047 7.445 1 98.69 294 GLY B CA 1
ATOM 5780 C C . GLY B 1 294 ? -6.598 24.406 6.828 1 98.69 294 GLY B C 1
ATOM 5781 O O . GLY B 1 294 ? -6.262 24.5 5.645 1 98.69 294 GLY B O 1
ATOM 5782 N N . THR B 1 295 ? -6.562 25.469 7.594 1 98.44 295 THR B N 1
ATOM 5783 C CA . THR B 1 295 ? -6.59 26.812 7.031 1 98.44 295 THR B CA 1
ATOM 5784 C C . THR B 1 295 ? -5.238 27.5 7.211 1 98.44 295 THR B C 1
ATOM 5786 O O . THR B 1 295 ? -5.105 28.688 6.938 1 98.44 295 THR B O 1
ATOM 5789 N N . MET B 1 296 ? -4.301 26.812 7.699 1 98.19 296 MET B N 1
ATOM 5790 C CA . MET B 1 296 ? -2.988 27.406 7.906 1 98.19 296 MET B CA 1
ATOM 5791 C C . MET B 1 296 ? -2.238 27.547 6.586 1 98.19 296 MET B C 1
ATOM 5793 O O . MET B 1 296 ? -2.236 26.625 5.77 1 98.19 296 MET B O 1
ATOM 5797 N N . ASN B 1 297 ? -1.554 28.672 6.449 1 97.81 297 ASN B N 1
ATOM 5798 C CA . ASN B 1 297 ? -0.879 28.953 5.188 1 97.81 297 ASN B CA 1
ATOM 5799 C C . ASN B 1 297 ? 0.285 27.984 4.949 1 97.81 297 ASN B C 1
ATOM 5801 O O . ASN B 1 297 ? 1.155 27.844 5.809 1 97.81 297 ASN B O 1
ATOM 5805 N N . GLU B 1 298 ? 0.289 27.328 3.836 1 97.75 298 GLU B N 1
ATOM 5806 C CA . GLU B 1 298 ? 1.406 26.641 3.193 1 97.75 298 GLU B CA 1
ATOM 5807 C C . GLU B 1 298 ? 1.841 25.422 4 1 97.75 298 GLU B C 1
ATOM 5809 O O . GLU B 1 298 ? 2.955 24.922 3.828 1 97.75 298 GLU B O 1
ATOM 5814 N N . ARG B 1 299 ? 0.962 24.984 4.918 1 98.31 299 ARG B N 1
ATOM 5815 C CA . ARG B 1 299 ? 1.268 23.781 5.691 1 98.31 299 ARG B CA 1
ATOM 5816 C C . ARG B 1 299 ? 0.969 22.531 4.883 1 98.31 299 ARG B C 1
ATOM 5818 O O . ARG B 1 299 ? 0.097 22.531 4.012 1 98.31 299 ARG B O 1
ATOM 5825 N N . ARG B 1 300 ? 1.633 21.484 5.184 1 98.44 300 ARG B N 1
ATOM 5826 C CA . ARG B 1 300 ? 1.537 20.234 4.445 1 98.44 300 ARG B CA 1
ATOM 5827 C C . ARG B 1 300 ? 0.107 19.703 4.453 1 98.44 300 ARG B C 1
ATOM 5829 O O . ARG B 1 300 ? -0.389 19.234 3.426 1 98.44 300 ARG B O 1
ATOM 5836 N N . GLY B 1 301 ? -0.576 19.812 5.559 1 98.56 301 GLY B N 1
ATOM 5837 C CA . GLY B 1 301 ? -1.922 19.281 5.672 1 98.56 301 GLY B CA 1
ATOM 5838 C C . GLY B 1 301 ? -2.996 20.266 5.258 1 98.56 301 GLY B C 1
ATOM 5839 O O . GLY B 1 301 ? -4.184 19.938 5.238 1 98.56 301 GLY B O 1
ATOM 5840 N N . SER B 1 302 ? -2.65 21.438 4.887 1 98.56 302 SER B N 1
ATOM 5841 C CA . SER B 1 302 ? -3.619 22.484 4.586 1 98.56 302 SER B CA 1
ATOM 5842 C C . SER B 1 302 ? -4.188 22.328 3.18 1 98.56 302 SER B C 1
ATOM 5844 O O . SER B 1 302 ? -3.49 21.875 2.271 1 98.56 302 SER B O 1
ATOM 5846 N N . LEU B 1 303 ? -5.414 22.688 3.049 1 98.12 303 LEU B N 1
ATOM 5847 C CA . LEU B 1 303 ? -6.121 22.734 1.774 1 98.12 303 LEU B CA 1
ATOM 5848 C C . LEU B 1 303 ? -7.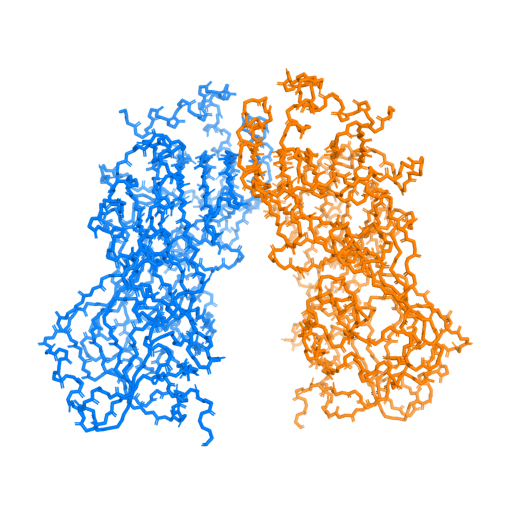086 23.922 1.732 1 98.12 303 LEU B C 1
ATOM 5850 O O . LEU B 1 303 ? -7.801 24.172 2.705 1 98.12 303 LEU B O 1
ATOM 5854 N N . THR B 1 304 ? -7.125 24.562 0.569 1 97.75 304 THR B N 1
ATOM 5855 C CA . THR B 1 304 ? -8.133 25.594 0.42 1 97.75 304 THR B CA 1
ATOM 5856 C C . THR B 1 304 ? -9.539 25 0.46 1 97.75 304 THR B C 1
ATOM 5858 O O . THR B 1 304 ? -10.406 25.5 1.178 1 97.75 304 THR B O 1
ATOM 5861 N N . ILE B 1 305 ? -9.75 23.953 -0.289 1 97.94 305 ILE B N 1
ATOM 5862 C CA . ILE B 1 305 ? -10.969 23.156 -0.272 1 97.94 305 ILE B CA 1
ATOM 5863 C C . ILE B 1 305 ? -10.617 21.672 -0.178 1 97.94 305 ILE B C 1
ATOM 5865 O O . ILE B 1 305 ? -9.594 21.25 -0.705 1 97.94 305 ILE B O 1
ATOM 5869 N N . ASP B 1 306 ? -11.461 20.953 0.542 1 98.31 306 ASP B N 1
ATOM 5870 C CA . ASP B 1 306 ? -11.242 19.516 0.562 1 98.31 306 ASP B CA 1
ATOM 5871 C C . ASP B 1 306 ? -11.648 18.875 -0.764 1 98.31 306 ASP B C 1
ATOM 5873 O O . ASP B 1 306 ? -11.93 19.578 -1.738 1 98.31 306 ASP B O 1
ATOM 5877 N N . ASP B 1 307 ? -11.711 17.594 -0.87 1 98.5 307 ASP B N 1
ATOM 5878 C CA . ASP B 1 307 ? -11.875 16.891 -2.143 1 98.5 307 ASP B CA 1
ATOM 5879 C C . ASP B 1 307 ? -13.352 16.75 -2.502 1 98.5 307 ASP B C 1
ATOM 5881 O O . ASP B 1 307 ? -13.695 16.078 -3.477 1 98.5 307 ASP B O 1
ATOM 5885 N N . GLU B 1 308 ? -14.195 17.359 -1.698 1 97.81 308 GLU B N 1
ATOM 5886 C CA . GLU B 1 308 ? -15.625 17.453 -2.012 1 97.81 308 GLU B CA 1
ATOM 5887 C C . GLU B 1 308 ? -16.016 18.891 -2.326 1 97.81 308 GLU B C 1
ATOM 5889 O O . GLU B 1 308 ? -17.203 19.172 -2.543 1 97.81 308 GLU B O 1
ATOM 5894 N N . GLY B 1 309 ? -15.031 19.766 -2.268 1 96.94 309 GLY B N 1
ATOM 5895 C CA . GLY B 1 309 ? -15.273 21.156 -2.617 1 96.94 309 GLY B CA 1
ATOM 5896 C C . GLY B 1 309 ? -15.57 22.031 -1.413 1 96.94 309 GLY B C 1
ATOM 5897 O O . GLY B 1 309 ? -15.828 23.234 -1.557 1 96.94 309 GLY B O 1
ATOM 5898 N N . THR B 1 310 ? -15.508 21.5 -0.272 1 97.5 310 THR B N 1
ATOM 5899 C CA . THR B 1 310 ? -15.812 22.234 0.951 1 97.5 310 THR B CA 1
ATOM 5900 C C . THR B 1 310 ? -14.586 23 1.448 1 97.5 310 THR B C 1
ATOM 5902 O O . THR B 1 310 ? -13.516 22.406 1.627 1 97.5 310 THR B O 1
ATOM 5905 N N . PRO B 1 311 ? -14.711 24.312 1.706 1 97.81 311 PRO B N 1
ATOM 5906 C CA . PRO B 1 311 ? -13.586 25 2.33 1 97.81 311 PRO B CA 1
ATOM 5907 C C . PRO B 1 311 ? -13.172 24.375 3.66 1 97.81 311 PRO B C 1
ATOM 5909 O O . PRO B 1 311 ? -14.023 23.969 4.445 1 97.81 311 PRO B O 1
ATOM 5912 N N . THR B 1 312 ? -11.836 24.234 3.811 1 98.19 312 THR B N 1
ATOM 5913 C CA . THR B 1 312 ? -11.375 23.703 5.086 1 98.19 312 THR B CA 1
ATOM 5914 C C . THR B 1 312 ? -11.617 24.703 6.215 1 98.19 312 THR B C 1
ATOM 5916 O O . THR B 1 312 ? -11.945 25.859 5.961 1 98.19 312 THR B O 1
ATOM 5919 N N . SER B 1 313 ? -11.523 24.188 7.457 1 97.88 313 SER B N 1
ATOM 5920 C CA . SER B 1 313 ? -11.82 25.016 8.625 1 97.88 313 SER B CA 1
ATOM 5921 C C . SER B 1 313 ? -10.859 24.703 9.773 1 97.88 313 SER B C 1
ATOM 5923 O O . SER B 1 313 ? -10.047 23.781 9.68 1 97.88 313 SER B O 1
ATOM 5925 N N . ASN B 1 314 ? -10.844 25.656 10.703 1 98.44 314 ASN B N 1
ATOM 5926 C CA . ASN B 1 314 ? -10.273 25.344 12.008 1 98.44 314 ASN B CA 1
ATOM 5927 C C . ASN B 1 314 ? -11.305 24.703 12.93 1 98.44 314 ASN B C 1
ATOM 5929 O O . ASN B 1 314 ? -12.07 25.406 13.594 1 98.44 314 ASN B O 1
ATOM 5933 N N . THR B 1 315 ? -11.289 23.375 13.008 1 98.62 315 THR B N 1
ATOM 5934 C CA . THR B 1 315 ? -12.281 22.609 13.742 1 98.62 315 THR B CA 1
ATOM 5935 C C . THR B 1 315 ? -11.797 22.312 15.156 1 98.62 315 THR B C 1
ATOM 5937 O O . THR B 1 315 ? -10.781 21.641 15.344 1 98.62 315 THR B O 1
ATOM 5940 N N . VAL B 1 316 ? -12.562 22.828 16.172 1 98.69 316 VAL B N 1
ATOM 5941 C CA . VAL B 1 316 ? -12.258 22.5 17.562 1 98.69 316 VAL B CA 1
ATOM 5942 C C . VAL B 1 316 ? -12.781 21.109 17.891 1 98.69 316 VAL B C 1
ATOM 5944 O O . VAL B 1 316 ? -13.992 20.859 17.812 1 98.69 316 VAL B O 1
ATOM 5947 N N . LEU B 1 317 ? -11.93 20.234 18.234 1 98.69 317 LEU B N 1
ATOM 5948 C CA . LEU B 1 317 ? -12.312 18.859 18.516 1 98.69 317 LEU B CA 1
ATOM 5949 C C . LEU B 1 317 ? -12.492 18.641 20.016 1 98.69 317 LEU B C 1
ATOM 5951 O O . LEU B 1 317 ? -13.5 18.078 20.453 1 98.69 317 LEU B O 1
ATOM 5955 N N . ILE B 1 318 ? -11.516 19.031 20.734 1 98.62 318 ILE B N 1
ATOM 5956 C CA . ILE B 1 318 ? -11.539 19.031 22.203 1 98.62 318 ILE B CA 1
ATOM 5957 C C . ILE B 1 318 ? -11.219 20.438 22.719 1 98.62 318 ILE B C 1
ATOM 5959 O O . ILE B 1 318 ? -10.266 21.078 22.266 1 98.62 318 ILE B O 1
ATOM 5963 N N . GLU B 1 319 ? -12.031 20.922 23.656 1 98.69 319 GLU B N 1
ATOM 5964 C CA . GLU B 1 319 ? -11.82 22.219 24.297 1 98.69 319 GLU B CA 1
ATOM 5965 C C . GLU B 1 319 ? -11.789 22.078 25.812 1 98.69 319 GLU B C 1
ATOM 5967 O O . GLU B 1 319 ? -12.797 21.719 26.438 1 98.69 319 GLU B O 1
ATOM 5972 N N . ASP B 1 320 ? -10.633 22.344 26.359 1 98.5 320 ASP B N 1
ATOM 5973 C CA . ASP B 1 320 ? -10.453 22.25 27.797 1 98.5 320 ASP B CA 1
ATOM 5974 C C . ASP B 1 320 ? -10.867 20.875 28.312 1 98.5 320 ASP B C 1
ATOM 5976 O O . ASP B 1 320 ? -11.531 20.766 29.344 1 98.5 320 ASP B O 1
ATOM 5980 N N . GLY B 1 321 ? -10.57 19.906 27.562 1 98.25 321 GLY B N 1
ATOM 5981 C CA . GLY B 1 321 ? -10.797 18.531 27.953 1 98.25 321 GLY B CA 1
ATOM 5982 C C . GLY B 1 321 ? -12.156 18 27.531 1 98.25 321 GLY B C 1
ATOM 5983 O O . GLY B 1 321 ? -12.453 16.812 27.703 1 98.25 321 GLY B O 1
ATOM 5984 N N . ILE B 1 322 ? -13.008 18.828 26.984 1 98.69 322 ILE B N 1
ATOM 5985 C CA . ILE B 1 322 ? -14.367 18.422 26.625 1 98.69 322 ILE B CA 1
ATOM 5986 C C . ILE B 1 322 ? -14.453 18.188 25.125 1 98.69 322 ILE B C 1
ATOM 5988 O O . ILE B 1 322 ? -14.023 19.016 24.328 1 98.69 322 ILE B O 1
ATOM 5992 N N . LEU B 1 323 ? -15.008 17.031 24.75 1 98.5 323 LEU B N 1
ATOM 5993 C CA . LEU B 1 323 ? -15.203 16.719 23.344 1 98.5 323 LEU B CA 1
ATOM 5994 C C . LEU B 1 323 ? -16.25 17.641 22.719 1 98.5 323 LEU B C 1
ATOM 5996 O O . LEU B 1 323 ? -17.391 17.688 23.172 1 98.5 323 LEU B O 1
ATOM 6000 N N . LYS B 1 324 ? -15.883 18.328 21.625 1 98.31 324 LYS B N 1
ATOM 6001 C CA . LYS B 1 324 ? -16.75 19.359 21.078 1 98.31 324 LYS B CA 1
ATOM 6002 C C . LYS B 1 324 ? -17.25 18.969 19.688 1 98.31 324 LYS B C 1
ATOM 6004 O O . LYS B 1 324 ? -18.312 19.406 19.25 1 98.31 324 LYS B O 1
ATOM 6009 N N . GLY B 1 325 ? -16.438 18.188 19.016 1 97.38 325 GLY B N 1
ATOM 6010 C CA . GLY B 1 325 ? -16.859 17.891 17.656 1 97.38 325 GLY B CA 1
ATOM 6011 C C . GLY B 1 325 ? -16.016 16.828 16.984 1 97.38 325 GLY B C 1
ATOM 6012 O O . GLY B 1 325 ? -15.156 16.219 17.609 1 97.38 325 GLY B O 1
ATOM 6013 N N . PHE B 1 326 ? -16.328 16.547 15.672 1 98.62 326 PHE B N 1
ATOM 6014 C CA . PHE B 1 326 ? -15.664 15.547 14.836 1 98.62 326 PHE B CA 1
ATOM 6015 C C . PHE B 1 326 ? -15.219 16.172 13.516 1 98.62 326 PHE B C 1
ATOM 6017 O O . PHE B 1 326 ? -15.68 17.25 13.141 1 98.62 326 PHE B O 1
ATOM 6024 N N . MET B 1 327 ? -14.305 15.578 12.891 1 98.81 327 MET B N 1
ATOM 6025 C CA . MET B 1 327 ? -13.938 15.914 11.516 1 98.81 327 MET B CA 1
ATOM 6026 C C . MET B 1 327 ? -14.883 15.242 10.523 1 98.81 327 MET B C 1
ATOM 6028 O O . MET B 1 327 ? -14.984 14.016 10.492 1 98.81 327 MET B O 1
ATOM 6032 N N . GLN B 1 328 ? -15.438 16.031 9.656 1 98.62 328 GLN B N 1
ATOM 6033 C CA . GLN B 1 328 ? -16.547 15.523 8.867 1 98.62 328 GLN B CA 1
ATOM 6034 C C . GLN B 1 328 ? -16.297 15.695 7.375 1 98.62 328 GLN B C 1
ATOM 6036 O O . GLN B 1 328 ? -15.836 16.75 6.938 1 98.62 328 GLN B O 1
ATOM 6041 N N . ASP B 1 329 ? -16.562 14.633 6.672 1 98.38 329 ASP B N 1
ATOM 6042 C CA . ASP B 1 329 ? -16.922 14.812 5.27 1 98.38 329 ASP B CA 1
ATOM 6043 C C . ASP B 1 329 ? -18.406 15.102 5.109 1 98.38 329 ASP B C 1
ATOM 6045 O O . ASP B 1 329 ? -19.141 15.234 6.098 1 98.38 329 ASP B O 1
ATOM 6049 N N . ARG B 1 330 ? -18.875 15.25 3.934 1 97.81 330 ARG B N 1
ATOM 6050 C CA . ARG B 1 330 ? -20.25 15.688 3.707 1 97.81 330 ARG B CA 1
ATOM 6051 C C . ARG B 1 330 ? -21.234 14.578 4.043 1 97.81 330 ARG B C 1
ATOM 6053 O O . ARG B 1 330 ? -22.281 14.828 4.652 1 97.81 330 ARG B O 1
ATOM 6060 N N . MET B 1 331 ? -20.953 13.359 3.664 1 97.38 331 MET B N 1
ATOM 6061 C CA . MET B 1 331 ? -21.875 12.258 3.922 1 97.38 331 MET B CA 1
ATOM 6062 C C . MET B 1 331 ? -22.062 12.047 5.418 1 97.38 331 MET B C 1
ATOM 6064 O O . MET B 1 331 ? -23.203 11.984 5.902 1 97.38 331 MET B O 1
ATOM 6068 N N . ASN B 1 332 ? -21 11.977 6.102 1 98.25 332 ASN B N 1
ATOM 6069 C CA . ASN B 1 332 ? -21.094 11.695 7.531 1 98.25 332 ASN B CA 1
ATOM 6070 C C . ASN B 1 332 ? -21.656 12.883 8.297 1 98.25 332 ASN B C 1
ATOM 6072 O O . ASN B 1 332 ? -22.375 12.711 9.281 1 98.25 332 ASN B O 1
ATOM 6076 N N . ALA B 1 333 ? -21.312 14.055 7.906 1 98.25 333 ALA B N 1
ATOM 6077 C CA . ALA B 1 333 ? -21.953 15.234 8.492 1 98.25 333 ALA B CA 1
ATOM 6078 C C . ALA B 1 333 ? -23.469 15.156 8.359 1 98.25 333 ALA B C 1
ATOM 6080 O O . ALA B 1 333 ? -24.203 15.367 9.336 1 98.25 333 ALA B O 1
ATOM 6081 N N . ARG B 1 334 ? -23.969 14.836 7.191 1 97.31 334 ARG B N 1
ATOM 6082 C CA . ARG B 1 334 ? -25.406 14.727 6.93 1 97.31 334 ARG B CA 1
ATOM 6083 C C . ARG B 1 334 ? -26.031 13.641 7.801 1 97.31 334 ARG B C 1
ATOM 6085 O O . ARG B 1 334 ? -27.062 13.883 8.445 1 97.31 334 ARG B O 1
ATOM 6092 N N . LEU B 1 335 ? -25.422 12.508 7.824 1 97.25 335 LEU B N 1
ATOM 6093 C CA . LEU B 1 335 ? -25.969 11.359 8.531 1 97.25 335 LEU B CA 1
ATOM 6094 C C . LEU B 1 335 ? -25.984 11.594 10.039 1 97.25 335 LEU B C 1
ATOM 6096 O O . LEU B 1 335 ? -26.844 11.07 10.75 1 97.25 335 LEU B O 1
ATOM 6100 N N . MET B 1 336 ? -25.078 12.453 10.5 1 97.75 336 MET B N 1
ATOM 6101 C CA . MET B 1 336 ? -24.969 12.703 11.93 1 97.75 336 MET B CA 1
ATOM 6102 C C . MET B 1 336 ? -25.672 14.008 12.305 1 97.75 336 MET B C 1
ATOM 6104 O O . MET B 1 336 ? -25.734 14.359 13.484 1 97.75 336 MET B O 1
ATOM 6108 N N . GLY B 1 337 ? -26.172 14.727 11.32 1 97 337 GLY B N 1
ATOM 6109 C CA . GLY B 1 337 ? -26.797 16.016 11.578 1 97 337 GLY B CA 1
ATOM 6110 C C . GLY B 1 337 ? -25.828 17.062 12.07 1 97 337 GLY B C 1
ATOM 6111 O O . GLY B 1 337 ? -26.141 17.828 12.984 1 97 337 GLY B O 1
ATOM 6112 N N . MET B 1 338 ? -24.609 17.062 11.516 1 97.31 338 MET B N 1
ATOM 6113 C CA . MET B 1 338 ? -23.562 17.984 11.922 1 97.31 338 MET B CA 1
ATOM 6114 C C . MET B 1 338 ? -23.109 18.859 10.758 1 97.31 338 MET B C 1
ATOM 6116 O O . MET B 1 338 ? -23.5 18.609 9.609 1 97.31 338 MET B O 1
ATOM 6120 N N . ASP B 1 339 ? -22.375 19.844 11.078 1 96.69 339 ASP B N 1
ATOM 6121 C CA . ASP B 1 339 ? -21.828 20.719 10.039 1 96.69 339 ASP B CA 1
ATOM 6122 C C . ASP B 1 339 ? -20.641 20.047 9.336 1 96.69 339 ASP B C 1
ATOM 6124 O O . ASP B 1 339 ? -19.906 19.281 9.953 1 96.69 339 ASP B O 1
ATOM 6128 N N . VAL B 1 340 ? -20.5 20.344 8.062 1 97.44 340 VAL B N 1
ATOM 6129 C CA . VAL B 1 340 ? -19.312 19.922 7.332 1 97.44 340 VAL B CA 1
ATOM 6130 C C . VAL B 1 340 ? -18.094 20.703 7.828 1 97.44 340 VAL B C 1
ATOM 6132 O O . VAL B 1 340 ? -18.203 21.859 8.219 1 97.44 340 VAL B O 1
ATOM 6135 N N . THR B 1 341 ? -16.922 20.078 7.809 1 98.44 341 THR B N 1
ATOM 6136 C CA . THR B 1 341 ? -15.75 20.734 8.383 1 98.44 341 THR B CA 1
ATOM 6137 C C . THR B 1 341 ? -14.625 20.828 7.359 1 98.44 341 THR B C 1
ATOM 6139 O O . THR B 1 341 ? -13.523 21.281 7.676 1 98.44 341 THR B O 1
ATOM 6142 N N . GLY B 1 342 ? -14.812 20.375 6.133 1 98.44 342 GLY B N 1
ATOM 6143 C CA . GLY B 1 342 ? -13.781 20.422 5.102 1 98.44 342 GLY B CA 1
ATOM 6144 C C . GLY B 1 342 ? -12.734 19.344 5.25 1 98.44 342 GLY B C 1
ATOM 6145 O O . GLY B 1 342 ? -11.562 19.562 4.938 1 98.44 342 GLY B O 1
ATOM 6146 N N . ASN B 1 343 ? -13.141 18.156 5.711 1 98.88 343 ASN B N 1
ATOM 6147 C CA . ASN B 1 343 ? -12.203 17.078 5.984 1 98.88 343 ASN B CA 1
ATOM 6148 C C . ASN B 1 343 ? -12.438 15.891 5.059 1 98.88 343 ASN B C 1
ATOM 6150 O O . ASN B 1 343 ? -11.938 14.789 5.312 1 98.88 343 ASN B O 1
ATOM 6154 N N . GLY B 1 344 ? -13.305 16.031 4.004 1 98.75 344 GLY B N 1
ATOM 6155 C CA . GLY B 1 344 ? -13.445 14.969 3.014 1 98.75 344 GLY B CA 1
ATOM 6156 C C . GLY B 1 344 ? -12.273 14.906 2.049 1 98.75 344 GLY B C 1
ATOM 6157 O O . GLY B 1 344 ? -12.258 15.609 1.038 1 98.75 344 GLY B O 1
ATOM 6158 N N . ARG B 1 345 ? -11.336 14.039 2.299 1 98.81 345 ARG B N 1
ATOM 6159 C CA . ARG B 1 345 ? -10.102 13.992 1.519 1 98.81 345 ARG B CA 1
ATOM 6160 C C . ARG B 1 345 ? -9.922 12.633 0.857 1 98.81 345 ARG B C 1
ATOM 6162 O O . ARG B 1 345 ? -10.531 11.648 1.276 1 98.81 345 ARG B O 1
ATOM 6169 N N . ARG B 1 346 ? -9.172 12.602 -0.192 1 98.69 346 ARG B N 1
ATOM 6170 C CA . ARG B 1 346 ? -8.852 11.391 -0.936 1 98.69 346 ARG B CA 1
ATOM 6171 C C . ARG B 1 346 ? -7.406 11.422 -1.431 1 98.69 346 ARG B C 1
ATOM 6173 O O . ARG B 1 346 ? -6.828 12.492 -1.608 1 98.69 346 ARG B O 1
ATOM 6180 N N . GLN B 1 347 ? -6.844 10.219 -1.665 1 98.25 347 GLN B N 1
ATOM 6181 C CA . GLN B 1 347 ? -5.48 10.117 -2.178 1 98.25 347 GLN B CA 1
ATOM 6182 C C . GLN B 1 347 ? -5.402 10.586 -3.627 1 98.25 347 GLN B C 1
ATOM 6184 O O . GLN B 1 347 ? -4.441 11.25 -4.02 1 98.25 347 GLN B O 1
ATOM 6189 N N . SER B 1 348 ? -6.344 10.203 -4.441 1 98.31 348 SER B N 1
ATOM 6190 C CA . SER B 1 348 ? -6.406 10.523 -5.863 1 98.31 348 SER B CA 1
ATOM 6191 C C . SER B 1 348 ? -7.816 10.328 -6.414 1 98.31 348 SER B C 1
ATOM 6193 O O . SER B 1 348 ? -8.711 9.883 -5.691 1 98.31 348 SER B O 1
ATOM 6195 N N . TYR B 1 349 ? -7.992 10.602 -7.691 1 98.44 349 TYR B N 1
ATOM 6196 C CA . TYR B 1 349 ? -9.281 10.43 -8.359 1 98.44 349 TYR B CA 1
ATOM 6197 C C . TYR B 1 349 ? -9.758 8.984 -8.25 1 98.44 349 TYR B C 1
ATOM 6199 O O . TYR B 1 349 ? -10.945 8.711 -8.406 1 98.44 349 TYR B O 1
ATOM 6207 N N . ALA B 1 350 ? -8.844 8.109 -7.969 1 97.69 350 ALA B N 1
ATOM 6208 C CA . ALA B 1 350 ? -9.164 6.684 -7.98 1 97.69 350 ALA B CA 1
ATOM 6209 C C . ALA B 1 350 ? -9.789 6.246 -6.656 1 97.69 350 ALA B C 1
ATOM 6211 O O . ALA B 1 350 ? -10.094 5.07 -6.465 1 97.69 350 ALA B O 1
ATOM 6212 N N . HIS B 1 351 ? -9.984 7.211 -5.777 1 97.44 351 HIS B N 1
ATOM 6213 C CA . HIS B 1 351 ? -10.477 6.906 -4.441 1 97.44 351 HIS B CA 1
ATOM 6214 C C . HIS B 1 351 ? -11.641 7.809 -4.062 1 97.44 351 HIS B C 1
ATOM 6216 O O . HIS B 1 351 ? -11.633 9 -4.371 1 97.44 351 HIS B O 1
ATOM 6222 N N . ALA B 1 352 ? -12.57 7.219 -3.344 1 97.38 352 ALA B N 1
ATOM 6223 C CA . ALA B 1 352 ? -13.617 8.047 -2.756 1 97.38 352 ALA B CA 1
ATOM 6224 C C . ALA B 1 352 ? -13.094 8.812 -1.541 1 97.38 352 ALA B C 1
ATOM 6226 O O . ALA B 1 352 ? -12.227 8.32 -0.819 1 97.38 352 ALA B O 1
ATOM 6227 N N . PRO B 1 353 ? -13.625 9.984 -1.304 1 98.06 353 PRO B N 1
ATOM 6228 C CA . PRO B 1 353 ? -13.188 10.742 -0.127 1 98.06 353 PRO B CA 1
ATOM 6229 C C . PRO B 1 353 ? -13.711 10.156 1.181 1 98.06 353 PRO B C 1
ATOM 6231 O O . PRO B 1 353 ? -14.805 9.586 1.21 1 98.06 353 PRO B O 1
ATOM 6234 N N . VAL B 1 354 ? -12.945 10.336 2.201 1 98.12 354 VAL B N 1
ATOM 6235 C CA . VAL B 1 354 ? -13.32 9.969 3.564 1 98.12 354 VAL B CA 1
ATOM 6236 C C . VAL B 1 354 ? -12.852 11.047 4.539 1 98.12 354 VAL B C 1
ATOM 6238 O O . VAL B 1 354 ? -12.023 11.891 4.188 1 98.12 354 VAL B O 1
ATOM 6241 N N . PRO B 1 355 ? -13.453 11.008 5.723 1 98.69 355 PRO B N 1
ATOM 6242 C CA . PRO B 1 355 ? -12.953 11.977 6.707 1 98.69 355 PRO B CA 1
ATOM 6243 C C . PRO B 1 355 ? -11.477 11.766 7.039 1 98.69 355 PRO B C 1
ATOM 6245 O O . PRO B 1 355 ? -11.078 10.656 7.41 1 98.69 355 PRO B O 1
ATOM 6248 N N . ARG B 1 356 ? -10.703 12.773 6.848 1 98.69 356 ARG B N 1
ATOM 6249 C CA . ARG B 1 356 ? -9.281 12.727 7.148 1 98.69 356 ARG B CA 1
ATOM 6250 C C . ARG B 1 356 ? -8.836 13.969 7.902 1 98.69 356 ARG B C 1
ATOM 6252 O O . ARG B 1 356 ? -9.43 15.039 7.75 1 98.69 356 ARG B O 1
ATOM 6259 N N . MET B 1 357 ? -7.762 13.836 8.586 1 98.69 357 MET B N 1
ATOM 6260 C CA . MET B 1 357 ? -7.117 14.953 9.258 1 98.69 357 MET B CA 1
ATOM 6261 C C . MET B 1 357 ? -6.449 15.883 8.25 1 98.69 357 MET B C 1
ATOM 6263 O O . MET B 1 357 ? -6.117 15.469 7.141 1 98.69 357 MET B O 1
ATOM 6267 N N . THR B 1 358 ? -6.297 17.172 8.656 1 98.69 358 THR B N 1
ATOM 6268 C CA . THR B 1 358 ? -5.449 18.141 7.973 1 98.69 358 THR B CA 1
ATOM 6269 C C . THR B 1 358 ? -4.207 18.453 8.797 1 98.69 358 THR B C 1
ATOM 6271 O O . THR B 1 358 ? -3.229 17.703 8.766 1 98.69 358 THR B O 1
ATOM 6274 N N . ASN B 1 359 ? -4.254 19.5 9.641 1 98.69 359 ASN B N 1
ATOM 6275 C CA . ASN B 1 359 ? -3.25 19.766 10.664 1 98.69 359 ASN B CA 1
ATOM 6276 C C . ASN B 1 359 ? -3.836 19.625 12.07 1 98.69 359 ASN B C 1
ATOM 6278 O O . ASN B 1 359 ? -4.578 20.5 12.523 1 98.69 359 ASN B O 1
ATOM 6282 N N . THR B 1 360 ? -3.494 18.578 12.734 1 98.75 360 THR B N 1
ATOM 6283 C CA . THR B 1 360 ? -4.02 18.312 14.07 1 98.75 360 THR B CA 1
ATOM 6284 C C . THR B 1 360 ? -2.986 18.672 15.133 1 98.75 360 THR B C 1
ATOM 6286 O O . THR B 1 360 ? -1.876 18.125 15.125 1 98.75 360 THR B O 1
ATOM 6289 N N . TYR B 1 361 ? -3.352 19.547 16.031 1 98.56 361 TYR B N 1
ATOM 6290 C CA . TYR B 1 361 ? -2.387 19.953 17.047 1 98.56 361 TYR B CA 1
ATOM 6291 C C . TYR B 1 361 ? -3.092 20.391 18.328 1 98.56 361 TYR B C 1
ATOM 6293 O O . TYR B 1 361 ? -4.309 20.594 18.344 1 98.56 361 TYR B O 1
ATOM 6301 N N . MET B 1 362 ? -2.348 20.406 19.375 1 98.56 362 MET B N 1
ATOM 6302 C CA . MET B 1 362 ? -2.805 20.844 20.688 1 98.56 362 MET B CA 1
ATOM 6303 C C . MET B 1 362 ? -2.316 22.266 20.969 1 98.56 362 MET B C 1
ATOM 6305 O O . MET B 1 362 ? -1.166 22.609 20.672 1 98.56 362 MET B O 1
ATOM 6309 N N . LEU B 1 363 ? -3.201 23.047 21.531 1 98.44 363 LEU B N 1
ATOM 6310 C CA . LEU B 1 363 ? -2.824 24.406 21.891 1 98.44 363 LEU B CA 1
ATOM 6311 C C . LEU B 1 363 ? -1.923 24.406 23.125 1 98.44 363 LEU B C 1
ATOM 6313 O O . LEU B 1 363 ? -1.993 23.5 23.953 1 98.44 363 LEU B O 1
ATOM 6317 N N . GLY B 1 364 ? -1.133 25.484 23.25 1 98.25 364 GLY B N 1
ATOM 6318 C CA . GLY B 1 364 ? -0.173 25.594 24.344 1 98.25 364 GLY B CA 1
ATOM 6319 C C . GLY B 1 364 ? -0.814 25.953 25.672 1 98.25 364 GLY B C 1
ATOM 6320 O O . GLY B 1 364 ? -1.921 26.5 25.703 1 98.25 364 GLY B O 1
ATOM 6321 N N . GLY B 1 365 ? -0.097 25.578 26.688 1 98.06 365 GLY B N 1
ATOM 6322 C CA . GLY B 1 365 ? -0.408 26.031 28.031 1 98.06 365 GLY B CA 1
ATOM 6323 C C . GLY B 1 365 ? 0.461 27.203 28.469 1 98.06 365 GLY B C 1
ATOM 6324 O O . GLY B 1 365 ? 0.779 28.078 27.688 1 98.06 365 GLY B O 1
ATOM 6325 N N . ASP B 1 366 ? 0.682 27.203 29.797 1 97.5 366 ASP B N 1
ATOM 6326 C CA . ASP B 1 366 ? 1.35 28.391 30.312 1 97.5 366 ASP B CA 1
ATOM 6327 C C . ASP B 1 366 ? 2.664 28.016 31 1 97.5 366 ASP B C 1
ATOM 6329 O O . ASP B 1 366 ? 3.406 28.906 31.453 1 97.5 366 ASP B O 1
ATOM 6333 N N . LEU B 1 367 ? 3.043 26.766 31.031 1 98.25 367 LEU B N 1
ATOM 6334 C CA . LEU B 1 367 ? 4.203 26.359 31.812 1 98.25 367 LEU B CA 1
ATOM 6335 C C . LEU B 1 367 ? 5.473 26.406 30.969 1 98.25 367 LEU B C 1
ATOM 6337 O O . LEU B 1 367 ? 5.434 26.125 29.781 1 98.25 367 LEU B O 1
ATOM 6341 N N . ASP B 1 368 ? 6.516 26.719 31.625 1 98.31 368 ASP B N 1
ATOM 6342 C CA . ASP B 1 368 ? 7.832 26.594 31 1 98.31 368 ASP B CA 1
ATOM 6343 C C . ASP B 1 368 ? 8.219 25.125 30.812 1 98.31 368 ASP B C 1
ATOM 6345 O O . ASP B 1 368 ? 8.188 24.344 31.766 1 98.31 368 ASP B O 1
ATOM 6349 N N . PRO B 1 369 ? 8.633 24.75 29.594 1 98.31 369 PRO B N 1
ATOM 6350 C CA . PRO B 1 369 ? 9 23.359 29.344 1 98.31 369 PRO B CA 1
ATOM 6351 C C . PRO B 1 369 ? 10.062 22.844 30.312 1 98.31 369 PRO B C 1
ATOM 6353 O O . PRO B 1 369 ? 10.055 21.656 30.672 1 98.31 369 PRO B O 1
ATOM 6356 N N . GLN B 1 370 ? 10.992 23.703 30.688 1 98.12 370 GLN B N 1
ATOM 6357 C CA . GLN B 1 370 ? 12.031 23.266 31.609 1 98.12 370 GLN B CA 1
ATOM 6358 C C . GLN B 1 370 ? 11.438 22.922 32.969 1 98.12 370 GLN B C 1
ATOM 6360 O O . GLN B 1 370 ? 11.93 22 33.656 1 98.12 370 GLN B O 1
ATOM 6365 N N . GLU B 1 371 ? 10.484 23.625 33.375 1 98.31 371 GLU B N 1
ATOM 6366 C CA . GLU B 1 371 ? 9.789 23.328 34.625 1 98.31 371 GLU B CA 1
ATOM 6367 C C . GLU B 1 371 ? 9.117 21.953 34.562 1 98.31 371 GLU B C 1
ATOM 6369 O O . GLU B 1 371 ? 9.055 21.25 35.594 1 98.31 371 GLU B O 1
ATOM 6374 N N . ILE B 1 372 ? 8.648 21.609 33.438 1 98.69 372 ILE B N 1
ATOM 6375 C CA . ILE B 1 372 ? 7.977 20.328 33.25 1 98.69 372 ILE B CA 1
ATOM 6376 C C . ILE B 1 372 ? 8.984 19.203 33.406 1 98.69 372 ILE B C 1
ATOM 6378 O O . ILE B 1 372 ? 8.742 18.234 34.156 1 98.69 372 ILE B O 1
ATOM 6382 N N . ILE B 1 373 ? 10.109 19.344 32.812 1 98.56 373 ILE B N 1
ATOM 6383 C CA . ILE B 1 373 ? 11.156 18.328 32.906 1 98.56 373 ILE B CA 1
ATOM 6384 C C . ILE B 1 373 ? 11.641 18.219 34.344 1 98.56 373 ILE B C 1
ATOM 6386 O O . ILE B 1 373 ? 11.797 17.125 34.875 1 98.56 373 ILE B O 1
ATOM 6390 N N . GLN B 1 374 ? 11.773 19.344 34.969 1 98.5 374 GLN B N 1
ATOM 6391 C CA . GLN B 1 374 ? 12.297 19.391 36.344 1 98.5 374 GLN B CA 1
ATOM 6392 C C . GLN B 1 374 ? 11.336 18.719 37.312 1 98.5 374 GLN B C 1
ATOM 6394 O O . GLN B 1 374 ? 11.75 18.25 38.375 1 98.5 374 GLN B O 1
ATOM 6399 N N . SER B 1 375 ? 10.172 18.625 36.938 1 98.31 375 SER B N 1
ATOM 6400 C CA . SER B 1 375 ? 9.148 18.078 37.812 1 98.31 375 SER B CA 1
ATOM 6401 C C . SER B 1 375 ? 9.18 16.562 37.812 1 98.31 375 SER B C 1
ATOM 6403 O O . SER B 1 375 ? 8.523 15.922 38.656 1 98.31 375 SER B O 1
ATOM 6405 N N . VAL B 1 376 ? 9.945 15.969 37 1 98.5 376 VAL B N 1
ATOM 6406 C CA . VAL B 1 376 ? 9.938 14.516 36.844 1 98.5 376 VAL B CA 1
ATOM 6407 C C . VAL B 1 376 ? 11.125 13.906 37.594 1 98.5 376 VAL B C 1
ATOM 6409 O O . VAL B 1 376 ? 12.281 14.211 37.281 1 98.5 376 VAL B O 1
ATOM 6412 N N . LYS B 1 377 ? 10.867 13.094 38.5 1 97.81 377 LYS B N 1
ATOM 6413 C CA . LYS B 1 377 ? 11.938 12.43 39.219 1 97.81 377 LYS B CA 1
ATOM 6414 C C . LYS B 1 377 ? 12.57 11.312 38.406 1 97.81 377 LYS B C 1
ATOM 6416 O O . LYS B 1 377 ? 13.789 11.219 38.312 1 97.81 377 LYS B O 1
ATOM 6421 N N . LYS B 1 378 ? 11.766 10.453 37.938 1 97.69 378 LYS B N 1
ATOM 6422 C CA . LYS B 1 378 ? 12.18 9.359 37.062 1 97.69 378 LYS B CA 1
ATOM 6423 C C . LYS B 1 378 ? 11.188 9.18 35.906 1 97.69 378 LYS B C 1
ATOM 6425 O O . LYS B 1 378 ? 10 8.977 36.125 1 97.69 378 LYS B O 1
ATOM 6430 N N . GLY B 1 379 ? 11.719 9.297 34.688 1 98.19 379 GLY B N 1
ATOM 6431 C CA . GLY B 1 379 ? 10.836 9.148 33.531 1 98.19 379 GLY B CA 1
ATOM 6432 C C . GLY B 1 379 ? 11.57 9.242 32.219 1 98.19 379 GLY B C 1
ATOM 6433 O O . GLY B 1 379 ? 12.766 8.953 32.125 1 98.19 379 GLY B O 1
ATOM 6434 N N . LEU B 1 380 ? 10.797 9.477 31.219 1 98.25 380 LEU B N 1
ATOM 6435 C CA . LEU B 1 380 ? 11.328 9.523 29.859 1 98.25 380 LEU B CA 1
ATOM 6436 C C . LEU B 1 380 ? 10.969 10.852 29.188 1 98.25 380 LEU B C 1
ATOM 6438 O O . LEU B 1 380 ? 9.859 11.359 29.359 1 98.25 380 LEU B O 1
ATOM 6442 N N . TYR B 1 381 ? 11.93 11.445 28.5 1 98.25 381 TYR B N 1
ATOM 6443 C CA . TYR B 1 381 ? 11.703 12.586 27.625 1 98.25 381 TYR B CA 1
ATOM 6444 C C . TYR B 1 381 ? 11.773 12.164 26.156 1 98.25 381 TYR B C 1
ATOM 6446 O O . TYR B 1 381 ? 12.844 11.859 25.641 1 98.25 381 TYR B O 1
ATOM 6454 N N . ALA B 1 382 ? 10.594 12.117 25.469 1 97.19 382 ALA B N 1
ATOM 6455 C CA . ALA B 1 382 ? 10.516 11.688 24.078 1 97.19 382 ALA B CA 1
ATOM 6456 C C . ALA B 1 382 ? 10.398 12.883 23.141 1 97.19 382 ALA B C 1
ATOM 6458 O O . ALA B 1 382 ? 9.461 13.68 23.25 1 97.19 382 ALA B O 1
ATOM 6459 N N . VAL B 1 383 ? 11.32 12.961 22.203 1 96.69 383 VAL B N 1
ATOM 6460 C CA . VAL B 1 383 ? 11.375 14.203 21.438 1 96.69 383 VAL B CA 1
ATOM 6461 C C . VAL B 1 383 ? 11.195 13.906 19.953 1 96.69 383 VAL B C 1
ATOM 6463 O O . VAL B 1 383 ? 10.977 14.82 19.156 1 96.69 383 VAL B O 1
ATOM 6466 N N . ASN B 1 384 ? 11.273 12.648 19.531 1 95.31 384 ASN B N 1
ATOM 6467 C CA . ASN B 1 384 ? 11.047 12.266 18.141 1 95.31 384 ASN B CA 1
ATOM 6468 C C . ASN B 1 384 ? 10.477 10.852 18.031 1 95.31 384 ASN B C 1
ATOM 6470 O O . ASN B 1 384 ? 10.75 10 18.891 1 95.31 384 ASN B O 1
ATOM 6474 N N . PHE B 1 385 ? 9.727 10.758 16.984 1 93.12 385 PHE B N 1
ATOM 6475 C CA . PHE B 1 385 ? 9.008 9.5 16.828 1 93.12 385 PHE B CA 1
ATOM 6476 C C . PHE B 1 385 ? 9.125 8.992 15.391 1 93.12 385 PHE B C 1
ATOM 6478 O O . PHE B 1 385 ? 9.336 9.773 14.469 1 93.12 385 PHE B O 1
ATOM 6485 N N . GLY B 1 386 ? 9.078 7.727 15.344 1 86.38 386 GLY B N 1
ATOM 6486 C CA . GLY B 1 386 ? 8.875 7.094 14.047 1 86.38 386 GLY B CA 1
ATOM 6487 C C . GLY B 1 386 ? 7.414 6.855 13.727 1 86.38 386 GLY B C 1
ATOM 6488 O O . GLY B 1 386 ? 6.551 7.648 14.109 1 86.38 386 GLY B O 1
ATOM 6489 N N . GLY B 1 387 ? 7.039 5.762 12.992 1 75.44 387 GLY B N 1
ATOM 6490 C CA . GLY B 1 387 ? 5.672 5.438 12.625 1 75.44 387 GLY B CA 1
ATOM 6491 C C . GLY B 1 387 ? 4.836 4.961 13.797 1 75.44 387 GLY B C 1
ATOM 6492 O O . GLY B 1 387 ? 5.375 4.617 14.852 1 75.44 387 GLY B O 1
ATOM 6493 N N . GLY B 1 388 ? 3.592 5.18 13.797 1 82.81 388 GLY B N 1
ATOM 6494 C CA . GLY B 1 388 ? 2.646 4.719 14.805 1 82.81 388 GLY B CA 1
ATOM 6495 C C . GLY B 1 388 ? 1.407 4.078 14.211 1 82.81 388 GLY B C 1
ATOM 6496 O O . GLY B 1 388 ? 1.212 4.105 12.992 1 82.81 388 GLY B O 1
ATOM 6497 N N . GLN B 1 389 ? 0.738 3.338 15.07 1 87.19 389 GLN B N 1
ATOM 6498 C CA . GLN B 1 389 ? -0.519 2.695 14.703 1 87.19 389 GLN B CA 1
ATOM 6499 C C . GLN B 1 389 ? -1.536 2.781 15.836 1 87.19 389 GLN B C 1
ATOM 6501 O O . GLN B 1 389 ? -1.163 2.832 17.016 1 87.19 389 GLN B O 1
ATOM 6506 N N . VAL B 1 390 ? -2.805 2.783 15.438 1 88.31 390 VAL B N 1
ATOM 6507 C CA . VAL B 1 390 ? -3.879 2.822 16.422 1 88.31 390 VAL B CA 1
ATOM 6508 C C . VAL B 1 390 ? -4.98 1.844 16.016 1 88.31 390 VAL B C 1
ATOM 6510 O O . VAL B 1 390 ? -5.254 1.658 14.836 1 88.31 390 VAL B O 1
ATOM 6513 N N . ASP B 1 391 ? -5.551 1.242 17.125 1 87.12 391 ASP B N 1
ATOM 6514 C CA . ASP B 1 391 ? -6.844 0.574 17 1 87.12 391 ASP B CA 1
ATOM 6515 C C . ASP B 1 391 ? -7.984 1.519 17.359 1 87.12 391 ASP B C 1
ATOM 6517 O O . ASP B 1 391 ? -8.172 1.852 18.531 1 87.12 391 ASP B O 1
ATOM 6521 N N . ILE B 1 392 ? -8.758 1.818 16.438 1 86.31 392 ILE B N 1
ATOM 6522 C CA . ILE B 1 392 ? -9.758 2.869 16.594 1 86.31 392 ILE B CA 1
ATOM 6523 C C . ILE B 1 392 ? -10.844 2.414 17.562 1 86.31 392 ILE B C 1
ATOM 6525 O O . IL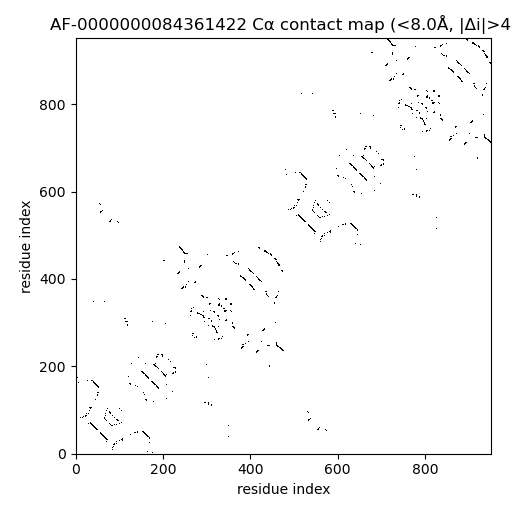E B 1 392 ? -11.43 3.232 18.266 1 86.31 392 ILE B O 1
ATOM 6529 N N . THR B 1 393 ? -11.125 1.225 17.531 1 84.88 393 THR B N 1
ATOM 6530 C CA . THR B 1 393 ? -12.219 0.694 18.344 1 84.88 393 THR B CA 1
ATOM 6531 C C . THR B 1 393 ? -11.836 0.684 19.828 1 84.88 393 THR B C 1
ATOM 6533 O O . THR B 1 393 ? -12.594 1.16 20.672 1 84.88 393 THR B O 1
ATOM 6536 N N . SER B 1 394 ? -10.617 0.255 20.078 1 86.5 394 SER B N 1
ATOM 6537 C CA . SER B 1 394 ? -10.188 0.199 21.484 1 86.5 394 SER B CA 1
ATOM 6538 C C . SER B 1 394 ? -9.516 1.501 21.906 1 86.5 394 SER B C 1
ATOM 6540 O O . SER B 1 394 ? -9.422 1.8 23.094 1 86.5 394 SER B O 1
ATOM 6542 N N . GLY B 1 395 ? -9.023 2.164 20.938 1 89.12 395 GLY B N 1
ATOM 6543 C CA . GLY B 1 395 ? -8.266 3.375 21.203 1 89.12 395 GLY B CA 1
ATOM 6544 C C . GLY B 1 395 ? -6.82 3.102 21.578 1 89.12 395 GLY B C 1
ATOM 6545 O O . GLY B 1 395 ? -6.062 4.027 21.875 1 89.12 395 GLY B O 1
ATOM 6546 N N . LYS B 1 396 ? -6.441 1.899 21.516 1 91.31 396 LYS B N 1
ATOM 6547 C CA . LYS B 1 396 ? -5.07 1.534 21.859 1 91.31 396 LYS B CA 1
ATOM 6548 C C . LYS B 1 396 ? -4.102 1.913 20.75 1 91.31 396 LYS B C 1
ATOM 6550 O O . LYS B 1 396 ? -4.414 1.746 19.562 1 91.31 396 LYS B O 1
ATOM 6555 N N . TYR B 1 397 ? -2.953 2.498 21.156 1 90.88 397 TYR B N 1
ATOM 6556 C CA . TYR B 1 397 ? -1.968 2.92 20.156 1 90.88 397 TYR B CA 1
ATOM 6557 C C . TYR B 1 397 ? -0.567 2.467 20.562 1 90.88 397 TYR B C 1
ATOM 6559 O O . TYR B 1 397 ? -0.321 2.137 21.719 1 90.88 397 TYR B O 1
ATOM 6567 N N . VAL B 1 398 ? 0.313 2.4 19.578 1 90 398 VAL B N 1
ATOM 6568 C CA . VAL B 1 398 ? 1.73 2.121 19.781 1 90 398 VAL B CA 1
ATOM 6569 C C . VAL B 1 398 ? 2.572 3.064 18.938 1 90 398 VAL B C 1
ATOM 6571 O O . VAL B 1 398 ? 2.229 3.338 17.781 1 90 398 VAL B O 1
ATOM 6574 N N . PHE B 1 399 ? 3.654 3.611 19.578 1 88.5 399 PHE B N 1
ATOM 6575 C CA . PHE B 1 399 ? 4.629 4.453 18.891 1 88.5 399 PHE B CA 1
ATOM 6576 C C . PHE B 1 399 ? 6.047 3.955 19.141 1 88.5 399 PHE B C 1
ATOM 6578 O O . PHE B 1 399 ? 6.371 3.514 20.25 1 88.5 399 PHE B O 1
ATOM 6585 N N . SER B 1 400 ? 6.793 4.121 18.156 1 91.06 400 SER B N 1
ATOM 6586 C CA . SER B 1 400 ? 8.227 3.943 18.359 1 91.06 400 SER B CA 1
ATOM 6587 C C . SER B 1 400 ? 8.945 5.285 18.453 1 91.06 400 SER B C 1
ATOM 6589 O O . SER B 1 400 ? 8.727 6.168 17.625 1 91.06 400 SER B O 1
ATOM 6591 N N . CYS B 1 401 ? 9.789 5.426 19.406 1 93.56 401 CYS B N 1
ATOM 6592 C CA . CYS B 1 401 ? 10.594 6.637 19.531 1 93.56 401 CYS B CA 1
ATOM 6593 C C . CYS B 1 401 ? 11.867 6.527 18.703 1 93.56 401 CYS B C 1
ATOM 6595 O O . CYS B 1 401 ? 12.531 5.488 18.719 1 93.56 401 CYS B O 1
ATOM 6597 N N . THR B 1 402 ? 12.18 7.578 18.031 1 94.44 402 THR B N 1
ATOM 6598 C CA . THR B 1 402 ? 13.445 7.613 17.297 1 94.44 402 THR B CA 1
ATOM 6599 C C . THR B 1 402 ? 14.484 8.422 18.062 1 94.44 402 THR B C 1
ATOM 6601 O O . THR B 1 402 ? 15.68 8.305 17.812 1 94.44 402 THR B O 1
ATOM 6604 N N . GLU B 1 403 ? 14.039 9.25 19.016 1 96.56 403 GLU B N 1
ATOM 6605 C CA . GLU B 1 403 ? 14.898 9.992 19.938 1 96.56 403 GLU B CA 1
ATOM 6606 C C . GLU B 1 403 ? 14.203 10.227 21.281 1 96.56 403 GLU B C 1
ATOM 6608 O O . GLU B 1 403 ? 13.141 10.852 21.328 1 96.56 403 GLU B O 1
ATOM 6613 N N . ALA B 1 404 ? 14.812 9.711 22.25 1 97.75 404 ALA B N 1
ATOM 6614 C CA . ALA B 1 404 ? 14.297 9.875 23.609 1 97.75 404 ALA B CA 1
ATOM 6615 C C . ALA B 1 404 ? 15.43 9.82 24.641 1 97.75 404 ALA B C 1
ATOM 6617 O O . ALA B 1 404 ? 16.547 9.414 24.312 1 97.75 404 ALA B O 1
ATOM 6618 N N . TYR B 1 405 ? 15.102 10.305 25.891 1 98.31 405 TYR B N 1
ATOM 6619 C CA . TYR B 1 405 ? 16.094 10.414 26.953 1 98.31 405 TYR B CA 1
ATOM 6620 C C . TYR B 1 405 ? 15.523 9.992 28.297 1 98.31 405 TYR B C 1
ATOM 6622 O O . TYR B 1 405 ? 14.328 10.164 28.547 1 98.31 405 TYR B O 1
ATOM 6630 N N . LYS B 1 406 ? 16.375 9.539 29.094 1 98.12 406 LYS B N 1
ATOM 6631 C CA . LYS B 1 406 ? 16 9.391 30.5 1 98.12 406 LYS B CA 1
ATOM 6632 C C . LYS B 1 406 ? 15.891 10.742 31.188 1 98.12 406 LYS B C 1
ATOM 6634 O O . LYS B 1 406 ? 16.625 11.68 30.859 1 98.12 406 LYS B O 1
ATOM 6639 N N . ILE B 1 407 ? 14.93 10.844 32 1 98.44 407 ILE B N 1
ATOM 6640 C CA . ILE B 1 407 ? 14.898 11.922 32.969 1 98.44 407 ILE B CA 1
ATOM 6641 C C . ILE B 1 407 ? 15.219 11.367 34.375 1 98.44 407 ILE B C 1
ATOM 6643 O O . ILE B 1 407 ? 14.562 10.43 34.844 1 98.44 407 ILE B O 1
ATOM 6647 N N . GLU B 1 408 ? 16.172 11.906 35 1 98.25 408 GLU B N 1
ATOM 6648 C CA . GLU B 1 408 ? 16.562 11.562 36.344 1 98.25 408 GLU B CA 1
ATOM 6649 C C . GLU B 1 408 ? 16.703 12.812 37.219 1 98.25 408 GLU B C 1
ATOM 6651 O O . GLU B 1 408 ? 17.547 13.664 36.969 1 98.25 408 GLU B O 1
ATOM 6656 N N . ASP B 1 409 ? 15.906 12.852 38.188 1 98.12 409 ASP B N 1
ATOM 6657 C CA . ASP B 1 409 ? 15.891 13.945 39.156 1 98.12 409 ASP B CA 1
ATOM 6658 C C . ASP B 1 409 ? 15.773 15.297 38.438 1 98.12 409 ASP B C 1
ATOM 6660 O O . ASP B 1 409 ? 16.578 16.203 38.688 1 98.12 409 ASP B O 1
ATOM 6664 N N . GLY B 1 410 ? 14.883 15.305 37.5 1 98 410 GLY B N 1
ATOM 6665 C CA . GLY B 1 410 ? 14.523 16.562 36.844 1 98 410 GLY B CA 1
ATOM 6666 C C . GLY B 1 410 ? 15.484 16.953 35.75 1 98 410 GLY B C 1
ATOM 6667 O O . GLY B 1 410 ? 15.43 18.062 35.25 1 98 410 GLY B O 1
ATOM 6668 N N . LYS B 1 411 ? 16.328 16.031 35.438 1 98.38 411 LYS B N 1
ATOM 6669 C CA . LYS B 1 411 ? 17.312 16.328 34.406 1 98.38 411 LYS B CA 1
ATOM 6670 C C . LYS B 1 411 ? 17.281 15.297 33.281 1 98.38 411 LYS B C 1
ATOM 6672 O O . LYS B 1 411 ? 17.141 14.102 33.562 1 98.38 411 LYS B O 1
ATOM 6677 N N . VAL B 1 412 ? 17.406 15.852 32.062 1 98.19 412 VAL B N 1
ATOM 6678 C CA . VAL B 1 412 ? 17.594 14.953 30.938 1 98.19 412 VAL B CA 1
ATOM 6679 C C . VAL B 1 412 ? 19 14.375 30.953 1 98.19 412 VAL B C 1
ATOM 6681 O O . VAL B 1 412 ? 19.984 15.117 31.016 1 98.19 412 VAL B O 1
ATOM 6684 N N . THR B 1 413 ? 19.156 13.133 30.875 1 97.38 413 THR B N 1
ATOM 6685 C CA . THR B 1 413 ? 20.469 12.5 31.047 1 97.38 413 THR B CA 1
ATOM 6686 C C . THR B 1 413 ? 20.828 11.68 29.812 1 97.38 413 THR B C 1
ATOM 6688 O O . THR B 1 413 ? 21.234 12.242 28.781 1 97.38 413 THR B O 1
ATOM 6691 N N . ALA B 1 414 ? 20.531 10.383 29.797 1 97.38 414 ALA B N 1
ATOM 6692 C CA . ALA B 1 414 ? 21.047 9.492 28.75 1 97.38 414 ALA B CA 1
ATOM 6693 C C . ALA B 1 414 ? 20.016 9.305 27.641 1 97.38 414 ALA B C 1
ATOM 6695 O O . ALA B 1 414 ? 18.828 9.102 27.922 1 97.38 414 ALA B O 1
ATOM 6696 N N . PRO B 1 415 ? 20.531 9.422 26.359 1 98.06 415 PRO B N 1
ATOM 6697 C CA . PRO B 1 415 ? 19.641 8.992 25.281 1 98.06 415 PRO B CA 1
ATOM 6698 C C . PRO B 1 415 ? 19.328 7.496 25.328 1 98.06 415 PRO B C 1
ATOM 6700 O O . PRO B 1 415 ? 20.172 6.699 25.766 1 98.06 415 PRO B O 1
ATOM 6703 N N . VAL B 1 416 ? 18.141 7.133 24.906 1 97.31 416 VAL B N 1
ATOM 6704 C CA . VAL B 1 416 ? 17.75 5.727 24.969 1 97.31 416 VAL B CA 1
ATOM 6705 C C . VAL B 1 416 ? 17.359 5.242 23.562 1 97.31 416 VAL B C 1
ATOM 6707 O O . VAL B 1 416 ? 16.953 6.035 22.719 1 97.31 416 VAL B O 1
ATOM 6710 N N . LYS B 1 417 ? 17.469 3.949 23.344 1 93.81 417 LYS B N 1
ATOM 6711 C CA . LYS B 1 417 ? 17.078 3.289 22.109 1 93.81 417 LYS B CA 1
ATOM 6712 C C . LYS B 1 417 ? 16.016 2.217 22.359 1 93.81 417 LYS B C 1
ATOM 6714 O O . LYS B 1 417 ? 16.047 1.557 23.406 1 93.81 417 LYS B O 1
ATOM 6719 N N . GLY B 1 418 ? 15.102 2.158 21.375 1 89.56 418 GLY B N 1
ATOM 6720 C CA . GLY B 1 418 ? 14.156 1.053 21.422 1 89.56 418 GLY B CA 1
ATOM 6721 C C . GLY B 1 418 ? 12.93 1.351 22.266 1 89.56 418 GLY B C 1
ATOM 6722 O O . GLY B 1 418 ? 12.164 0.442 22.609 1 89.56 418 GLY B O 1
ATOM 6723 N N . ALA B 1 419 ? 12.727 2.537 22.609 1 93.94 419 ALA B N 1
ATOM 6724 C CA . ALA B 1 419 ? 11.555 2.887 23.391 1 93.94 419 ALA B CA 1
ATOM 6725 C C . ALA B 1 419 ? 10.297 2.889 22.531 1 93.94 419 ALA B C 1
ATOM 6727 O O . ALA B 1 419 ? 10.281 3.455 21.438 1 93.94 419 ALA B O 1
ATOM 6728 N N . THR B 1 420 ? 9.297 2.209 22.984 1 94.06 420 THR B N 1
ATOM 6729 C CA . THR B 1 420 ? 7.961 2.27 22.391 1 94.06 420 THR B CA 1
ATOM 6730 C C . THR B 1 420 ? 6.945 2.773 23.406 1 94.06 420 THR B C 1
ATOM 6732 O O . THR B 1 420 ? 7 2.404 24.594 1 94.06 420 THR B O 1
ATOM 6735 N N . LEU B 1 421 ? 6.094 3.572 23.016 1 94.69 421 LEU B N 1
ATOM 6736 C CA . LEU B 1 421 ? 5.012 4.055 23.875 1 94.69 421 LEU B CA 1
ATOM 6737 C C . LEU B 1 421 ? 3.701 3.35 23.547 1 94.69 421 LEU B C 1
ATOM 6739 O O . LEU B 1 421 ? 3.287 3.316 22.375 1 94.69 421 LEU B O 1
ATOM 6743 N N . ILE B 1 422 ? 3.154 2.787 24.469 1 94 422 ILE B N 1
ATOM 6744 C CA . ILE B 1 422 ? 1.913 2.033 24.344 1 94 422 ILE B CA 1
ATOM 6745 C C . ILE B 1 422 ? 0.851 2.619 25.266 1 94 422 ILE B C 1
ATOM 6747 O O . ILE B 1 422 ? 1.115 2.863 26.438 1 94 422 ILE B O 1
ATOM 6751 N N . GLY B 1 423 ? -0.328 2.791 24.734 1 93.19 423 GLY B N 1
ATOM 6752 C CA . GLY B 1 423 ? -1.38 3.354 25.562 1 93.19 423 GLY B CA 1
ATOM 6753 C C . GLY B 1 423 ? -2.732 3.387 24.875 1 93.19 423 GLY B C 1
ATOM 6754 O O . GLY B 1 423 ? -2.965 2.646 23.922 1 93.19 423 GLY B O 1
ATOM 6755 N N . SER B 1 424 ? -3.584 4.133 25.562 1 93.31 424 SER B N 1
ATOM 6756 C CA . SER B 1 424 ? -4.938 4.355 25.062 1 93.31 424 SER B CA 1
ATOM 6757 C C . SER B 1 424 ? -5.273 5.844 25.031 1 93.31 424 SER B C 1
ATOM 6759 O O . SER B 1 424 ? -5.109 6.547 26.031 1 93.31 424 SER B O 1
ATOM 6761 N N . GLY B 1 425 ? -5.789 6.285 23.891 1 89.88 425 GLY B N 1
ATOM 6762 C CA . GLY B 1 425 ? -6.117 7.691 23.719 1 89.88 425 GLY B CA 1
ATOM 6763 C C . GLY B 1 425 ? -7.086 8.211 24.766 1 89.88 425 GLY B C 1
ATOM 6764 O O . GLY B 1 425 ? -6.766 9.148 25.5 1 89.88 425 GLY B O 1
ATOM 6765 N N . PRO B 1 426 ? -8.164 7.566 24.922 1 88.25 426 PRO B N 1
ATOM 6766 C CA . PRO B 1 426 ? -9.172 8.031 25.875 1 88.25 426 PRO B CA 1
ATOM 6767 C C . PRO B 1 426 ? -8.656 8.078 27.312 1 88.25 426 PRO B C 1
ATOM 6769 O O . PRO B 1 426 ? -9.086 8.922 28.094 1 88.25 426 PRO B O 1
ATOM 6772 N N . GLU B 1 427 ? -7.711 7.289 27.641 1 93.06 427 GLU B N 1
ATOM 6773 C CA . GLU B 1 427 ? -7.195 7.242 29 1 93.06 427 GLU B CA 1
ATOM 6774 C C . GLU B 1 427 ? -6.016 8.195 29.172 1 93.06 427 GLU B C 1
ATOM 6776 O O . GLU B 1 427 ? -5.961 8.953 30.156 1 93.06 427 GLU B O 1
ATOM 6781 N N . ASP B 1 428 ? -5.16 8.219 28.281 1 94.25 428 ASP B N 1
ATOM 6782 C CA . ASP B 1 428 ? -3.889 8.914 28.453 1 94.25 428 ASP B CA 1
ATOM 6783 C C . ASP B 1 428 ? -4.086 10.43 28.422 1 94.25 428 ASP B C 1
ATOM 6785 O O . ASP B 1 428 ? -3.369 11.172 29.109 1 94.25 428 ASP B O 1
ATOM 6789 N N . LEU B 1 429 ? -5.004 10.898 27.641 1 95.25 429 LEU B N 1
ATOM 6790 C CA . LEU B 1 429 ? -5.215 12.344 27.578 1 95.25 429 LEU B CA 1
ATOM 6791 C C . LEU B 1 429 ? -5.777 12.867 28.891 1 95.25 429 LEU B C 1
ATOM 6793 O O . LEU B 1 429 ? -5.629 14.055 29.203 1 95.25 429 LEU B O 1
ATOM 6797 N N . LYS B 1 430 ? -6.355 12.016 29.641 1 96.69 430 LYS B N 1
ATOM 6798 C CA . LYS B 1 430 ? -6.852 12.398 30.953 1 96.69 430 LYS B CA 1
ATOM 6799 C C . LYS B 1 430 ? -5.715 12.477 31.969 1 96.69 430 LYS B C 1
ATOM 6801 O O . LYS B 1 430 ? -5.883 13.031 33.062 1 96.69 430 LYS B O 1
ATOM 6806 N N . ARG B 1 431 ? -4.633 11.977 31.562 1 97.5 431 ARG B N 1
ATOM 6807 C CA . ARG B 1 431 ? -3.5 11.898 32.469 1 97.5 431 ARG B CA 1
ATOM 6808 C C . ARG B 1 431 ? -2.461 12.969 32.156 1 97.5 431 ARG B C 1
ATOM 6810 O O . ARG B 1 431 ? -1.349 12.945 32.688 1 97.5 431 ARG B O 1
ATOM 6817 N N . VAL B 1 432 ? -2.814 13.828 31.266 1 98 432 VAL B N 1
ATOM 6818 C CA . VAL B 1 432 ? -1.972 15 31.031 1 98 432 VAL B CA 1
ATOM 6819 C C . VAL B 1 432 ? -2.012 15.914 32.25 1 98 432 VAL B C 1
ATOM 6821 O O . VAL B 1 432 ? -3.084 16.359 32.688 1 98 432 VAL B O 1
ATOM 6824 N N . THR B 1 433 ? -0.801 16.25 32.75 1 98.19 433 THR B N 1
ATOM 6825 C CA . THR B 1 433 ? -0.794 16.984 34 1 98.19 433 THR B CA 1
ATOM 6826 C C . THR B 1 433 ? -0.149 18.359 33.812 1 98.19 433 THR B C 1
ATOM 6828 O O . THR B 1 433 ? -0.414 19.281 34.594 1 98.19 433 THR B O 1
ATOM 6831 N N . MET B 1 434 ? 0.765 18.484 32.875 1 98.5 434 MET B N 1
ATOM 6832 C CA . MET B 1 434 ? 1.437 19.75 32.625 1 98.5 434 MET B CA 1
ATOM 6833 C C . MET B 1 434 ? 1.52 20.016 31.125 1 98.5 434 MET B C 1
ATOM 6835 O O . MET B 1 434 ? 1.748 19.109 30.328 1 98.5 434 MET B O 1
ATOM 6839 N N . ILE B 1 435 ? 1.281 21.25 30.766 1 98.69 435 ILE B N 1
ATOM 6840 C CA . ILE B 1 435 ? 1.288 21.672 29.359 1 98.69 435 ILE B CA 1
ATOM 6841 C C . ILE B 1 435 ? 2.172 22.906 29.203 1 98.69 435 ILE B C 1
ATOM 6843 O O . ILE B 1 435 ? 1.956 23.922 29.859 1 98.69 435 ILE B O 1
ATOM 6847 N N . GLY B 1 436 ? 3.08 22.781 28.297 1 98.81 436 GLY B N 1
ATOM 6848 C CA . GLY B 1 436 ? 4.051 23.844 28.078 1 98.81 436 GLY B CA 1
ATOM 6849 C C . GLY B 1 436 ? 3.51 24.969 27.219 1 98.81 436 GLY B C 1
ATOM 6850 O O . GLY B 1 436 ? 2.443 24.844 26.609 1 98.81 436 GLY B O 1
ATOM 6851 N N . ASN B 1 437 ? 4.301 26.078 27.156 1 98.62 437 ASN B N 1
ATOM 6852 C CA . ASN B 1 437 ? 3.938 27.25 26.375 1 98.62 437 ASN B CA 1
ATOM 6853 C C . ASN B 1 437 ? 4.715 27.297 25.062 1 98.62 437 ASN B C 1
ATOM 6855 O O . ASN B 1 437 ? 4.832 28.359 24.438 1 98.62 437 ASN B O 1
ATOM 6859 N N . ASP B 1 438 ? 5.23 26.266 24.641 1 98.62 438 ASP B N 1
ATOM 6860 C CA . ASP B 1 438 ? 6.133 26.203 23.5 1 98.62 438 ASP B CA 1
ATOM 6861 C C . ASP B 1 438 ? 5.527 25.391 22.359 1 98.62 438 ASP B C 1
ATOM 6863 O O . ASP B 1 438 ? 6.215 24.594 21.734 1 98.62 438 ASP B O 1
ATOM 6867 N N . MET B 1 439 ? 4.277 25.609 22.031 1 98.19 439 MET B N 1
ATOM 6868 C CA . MET B 1 439 ? 3.625 24.875 20.953 1 98.19 439 MET B CA 1
ATOM 6869 C C . MET B 1 439 ? 4.387 25.062 19.641 1 98.19 439 MET B C 1
ATOM 6871 O O . MET B 1 439 ? 4.801 26.172 19.312 1 98.19 439 MET B O 1
ATOM 6875 N N . LYS B 1 440 ? 4.637 24.031 18.984 1 98.12 440 LYS B N 1
ATOM 6876 C CA . LYS B 1 440 ? 5.242 24.031 17.656 1 98.12 440 LYS B CA 1
ATOM 6877 C C . LYS B 1 440 ? 4.535 23.047 16.734 1 98.12 440 LYS B C 1
ATOM 6879 O O . LYS B 1 440 ? 3.969 22.047 17.188 1 98.12 440 LYS B O 1
ATOM 6884 N N . LEU B 1 441 ? 4.52 23.375 15.438 1 98.06 441 LEU B N 1
ATOM 6885 C CA . LEU B 1 441 ? 4.074 22.438 14.406 1 98.06 441 LEU B CA 1
ATOM 6886 C C . LEU B 1 441 ? 5.25 21.641 13.852 1 98.06 441 LEU B C 1
ATOM 6888 O O . LEU B 1 441 ? 6.406 22.062 13.992 1 98.06 441 LEU B O 1
ATOM 6892 N N . ASP B 1 442 ? 4.922 20.5 13.305 1 97.62 442 ASP B N 1
ATOM 6893 C CA . ASP B 1 442 ? 5.965 19.703 12.664 1 97.62 442 ASP B CA 1
ATOM 6894 C C . ASP B 1 442 ? 6.574 20.438 11.477 1 97.62 442 ASP B C 1
ATOM 6896 O O . ASP B 1 442 ? 6.109 21.531 11.109 1 97.62 442 ASP B O 1
ATOM 6900 N N . THR B 1 443 ? 7.594 19.844 10.898 1 97.12 443 THR B N 1
ATOM 6901 C CA . THR B 1 443 ? 8.336 20.531 9.852 1 97.12 443 THR B CA 1
ATOM 6902 C C . THR B 1 443 ? 7.777 20.188 8.477 1 97.12 443 THR B C 1
ATOM 6904 O O . THR B 1 443 ? 8.336 20.594 7.453 1 97.12 443 THR B O 1
ATOM 6907 N N . GLY B 1 444 ? 6.742 19.484 8.43 1 97.56 444 GLY B N 1
ATOM 6908 C CA . GLY B 1 444 ? 6.027 19.281 7.176 1 97.56 444 GLY B CA 1
ATOM 6909 C C . GLY B 1 444 ? 6.434 18.016 6.441 1 97.56 444 GLY B C 1
ATOM 6910 O O . GLY B 1 444 ? 6.695 18.047 5.238 1 97.56 444 GLY B O 1
ATOM 6911 N N . VAL B 1 445 ? 6.43 16.844 7.117 1 96.19 445 VAL B N 1
ATOM 6912 C CA . VAL B 1 445 ? 6.844 15.602 6.473 1 96.19 445 VAL B CA 1
ATOM 6913 C C . VAL B 1 445 ? 5.77 14.531 6.672 1 96.19 445 VAL B C 1
ATOM 6915 O O . VAL B 1 445 ? 5.91 13.406 6.191 1 96.19 445 VAL B O 1
ATOM 6918 N N . GLY B 1 446 ? 4.676 14.828 7.293 1 96.25 446 GLY B N 1
ATOM 6919 C CA . GLY B 1 446 ? 3.717 13.836 7.758 1 96.25 446 GLY B CA 1
ATOM 6920 C C . GLY B 1 446 ? 2.867 13.258 6.645 1 96.25 446 GLY B C 1
ATOM 6921 O O . GLY B 1 446 ? 2.463 13.977 5.727 1 96.25 446 GLY B O 1
ATOM 6922 N N . MET B 1 447 ? 2.66 11.969 6.703 1 96.5 447 MET B N 1
ATOM 6923 C CA . MET B 1 447 ? 1.703 11.227 5.891 1 96.5 447 MET B CA 1
ATOM 6924 C C . MET B 1 447 ? 0.803 10.359 6.766 1 96.5 447 MET B C 1
ATOM 6926 O O . MET B 1 447 ? 1.247 9.828 7.785 1 96.5 447 MET B O 1
ATOM 6930 N N . CYS B 1 448 ? -0.351 10.219 6.332 1 96 448 CYS B N 1
ATOM 6931 C CA . CYS B 1 448 ? -1.29 9.422 7.121 1 96 448 CYS B CA 1
ATOM 6932 C C . CYS B 1 448 ? -2.027 8.422 6.242 1 96 448 CYS B C 1
ATOM 6934 O O . CYS B 1 448 ? -2.527 8.773 5.172 1 96 448 CYS B O 1
ATOM 6936 N N . GLY B 1 449 ? -2.066 7.215 6.758 1 94.69 449 GLY B N 1
ATOM 6937 C CA . GLY B 1 449 ? -2.773 6.156 6.059 1 94.69 449 GLY B CA 1
ATOM 6938 C C . GLY B 1 449 ? -4.133 5.844 6.656 1 94.69 449 GLY B C 1
ATOM 6939 O O . GLY B 1 449 ? -4.293 5.859 7.879 1 94.69 449 GLY B O 1
ATOM 6940 N N . LYS B 1 450 ? -5.141 5.578 5.789 1 94.19 450 LYS B N 1
ATOM 6941 C CA . LYS B 1 450 ? -6.48 5.129 6.16 1 94.19 450 LYS B CA 1
ATOM 6942 C C . LYS B 1 450 ? -7.188 4.477 4.977 1 94.19 450 LYS B C 1
ATOM 6944 O O . LYS B 1 450 ? -7.242 5.047 3.885 1 94.19 450 LYS B O 1
ATOM 6949 N N . ASP B 1 451 ? -7.742 3.303 5.172 1 90.81 451 ASP B N 1
ATOM 6950 C CA . ASP B 1 451 ? -8.523 2.609 4.156 1 90.81 451 ASP B CA 1
ATOM 6951 C C . ASP B 1 451 ? -7.734 2.467 2.857 1 90.81 451 ASP B C 1
ATOM 6953 O O . ASP B 1 451 ? -8.25 2.76 1.775 1 90.81 451 ASP B O 1
ATOM 6957 N N . GLY B 1 452 ? -6.48 2.098 2.996 1 89.31 452 GLY B N 1
ATOM 6958 C CA . GLY B 1 452 ? -5.629 1.86 1.843 1 89.31 452 GLY B CA 1
ATOM 6959 C C . GLY B 1 452 ? -5.203 3.137 1.143 1 89.31 452 GLY B C 1
ATOM 6960 O O . GLY B 1 452 ? -4.566 3.09 0.088 1 89.31 452 GLY B O 1
ATOM 6961 N N . GLN B 1 453 ? -5.535 4.316 1.723 1 95.81 453 GLN B N 1
ATOM 6962 C CA . GLN B 1 453 ? -5.188 5.613 1.151 1 95.81 453 GLN B CA 1
ATOM 6963 C C . GLN B 1 453 ? -4.148 6.332 2.008 1 95.81 453 GLN B C 1
ATOM 6965 O O . GLN B 1 453 ? -4.066 6.105 3.217 1 95.81 453 GLN B O 1
ATOM 6970 N N . SER B 1 454 ? -3.398 7.156 1.319 1 97.25 454 SER B N 1
ATOM 6971 C CA . SER B 1 454 ? -2.402 7.973 2.004 1 97.25 454 SER B CA 1
ATOM 6972 C C . SER B 1 454 ? -2.539 9.445 1.623 1 97.25 454 SER B C 1
ATOM 6974 O O . SER B 1 454 ? -2.648 9.773 0.441 1 97.25 454 SER B O 1
ATOM 6976 N N . VAL B 1 455 ? -2.543 10.32 2.652 1 98.31 455 VAL B N 1
ATOM 6977 C CA . VAL B 1 455 ? -2.625 11.75 2.391 1 98.31 455 VAL B CA 1
ATOM 6978 C C . VAL B 1 455 ? -1.631 12.5 3.275 1 98.31 455 VAL B C 1
ATOM 6980 O O . VAL B 1 455 ? -1.247 12.008 4.34 1 98.31 455 VAL B O 1
ATOM 6983 N N . PRO B 1 456 ? -1.2 13.695 2.859 1 98.56 456 PRO B N 1
ATOM 6984 C CA . PRO B 1 456 ? -0.326 14.516 3.699 1 98.56 456 PRO B CA 1
ATOM 6985 C C . PRO B 1 456 ? -1.062 15.141 4.883 1 98.56 456 PRO B C 1
ATOM 6987 O O . PRO B 1 456 ? -2.195 15.602 4.734 1 98.56 456 PRO B O 1
ATOM 6990 N N . VAL B 1 457 ? -0.417 15.172 5.992 1 98.5 457 VAL B N 1
ATOM 6991 C CA . VAL B 1 457 ? -1.004 15.766 7.191 1 98.5 457 VAL B CA 1
ATOM 6992 C C . VAL B 1 457 ? 0.066 16.531 7.965 1 98.5 457 VAL B C 1
ATOM 6994 O O . VAL B 1 457 ? 1.263 16.344 7.727 1 98.5 457 VAL B O 1
ATOM 6997 N N . GLY B 1 458 ? -0.376 17.391 8.852 1 98.12 458 GLY B N 1
ATOM 6998 C CA . GLY B 1 458 ? 0.465 18.062 9.836 1 98.12 458 GLY B CA 1
ATOM 6999 C C . GLY B 1 458 ? 0.073 17.75 11.266 1 98.12 458 GLY B C 1
ATOM 7000 O O . GLY B 1 458 ? -1.097 17.484 11.555 1 98.12 458 GLY B O 1
ATOM 7001 N N . VAL B 1 459 ? 1.068 17.844 12.141 1 98 459 VAL B N 1
ATOM 7002 C CA . VAL B 1 459 ? 0.81 17.641 13.562 1 98 459 VAL B CA 1
ATOM 7003 C C . VAL B 1 459 ? 1.56 18.688 14.383 1 98 459 VAL B C 1
ATOM 7005 O O . VAL B 1 459 ? 2.469 19.344 13.883 1 98 459 VAL B O 1
ATOM 7008 N N . GLY B 1 460 ? 1.141 18.812 15.617 1 98.12 460 GLY B N 1
ATOM 7009 C CA . GLY B 1 460 ? 1.821 19.719 16.531 1 98.12 460 GLY B CA 1
ATOM 7010 C C . GLY B 1 460 ? 1.331 19.609 17.953 1 98.12 460 GLY B C 1
ATOM 7011 O O . GLY B 1 460 ? 0.207 19.156 18.203 1 98.12 460 GLY B O 1
ATOM 7012 N N . GLN B 1 461 ? 2.197 20 18.797 1 98.31 461 GLN B N 1
ATOM 7013 C CA . GLN B 1 461 ? 1.843 20.094 20.203 1 98.31 461 GLN B CA 1
ATOM 7014 C C . GLN B 1 461 ? 2.902 20.875 20.984 1 98.31 461 GLN B C 1
ATOM 7016 O O . GLN B 1 461 ? 3.986 21.141 20.469 1 98.31 461 GLN B O 1
ATOM 7021 N N . PRO B 1 462 ? 2.543 21.297 22.25 1 98.56 462 PRO B N 1
ATOM 7022 C CA . PRO B 1 462 ? 3.561 21.781 23.188 1 98.56 462 PRO B CA 1
ATOM 7023 C C . PRO B 1 462 ? 4.223 20.641 23.969 1 98.56 462 PRO B C 1
ATOM 7025 O O . PRO B 1 462 ? 3.811 19.484 23.859 1 98.56 462 PRO B O 1
ATOM 7028 N N . THR B 1 463 ? 5.277 21.047 24.672 1 98.69 463 THR B N 1
ATOM 7029 C CA . THR B 1 463 ? 5.793 20.109 25.656 1 98.69 463 THR B CA 1
ATOM 7030 C C . THR B 1 463 ? 4.699 19.719 26.656 1 98.69 463 THR B C 1
ATOM 7032 O O . THR B 1 463 ? 3.945 20.562 27.125 1 98.69 463 THR B O 1
ATOM 7035 N N . MET B 1 464 ? 4.586 18.438 26.875 1 97.81 464 MET B N 1
ATOM 7036 C CA . MET B 1 464 ? 3.555 18.031 27.844 1 97.81 464 MET B CA 1
ATOM 7037 C C . MET B 1 464 ? 3.996 16.828 28.641 1 97.81 464 MET B C 1
ATOM 7039 O O . MET B 1 464 ? 4.793 16.016 28.172 1 97.81 464 MET B O 1
ATOM 7043 N N . ARG B 1 465 ? 3.477 16.781 29.844 1 98.56 465 ARG B N 1
ATOM 7044 C CA . ARG B 1 465 ? 3.742 15.672 30.75 1 98.56 465 ARG B CA 1
ATOM 7045 C C . ARG B 1 465 ? 2.529 14.758 30.875 1 98.56 465 ARG B C 1
ATOM 7047 O O . ARG B 1 465 ? 1.41 15.219 31.094 1 98.56 465 ARG B O 1
ATOM 7054 N N . ILE B 1 466 ? 2.734 13.516 30.656 1 97.81 466 ILE B N 1
ATOM 7055 C CA . ILE B 1 466 ? 1.696 12.5 30.812 1 97.81 466 ILE B CA 1
ATOM 7056 C C . ILE B 1 466 ? 2.119 11.484 31.875 1 97.81 466 ILE B C 1
ATOM 7058 O O . ILE B 1 466 ? 3.244 10.977 31.844 1 97.81 466 ILE B O 1
ATOM 7062 N N . GLU B 1 467 ? 1.217 11.148 32.719 1 97.5 467 GLU B N 1
ATOM 7063 C CA . GLU B 1 467 ? 1.511 10.203 33.781 1 97.5 467 GLU B CA 1
ATOM 7064 C C . GLU B 1 467 ? 1.145 8.781 33.375 1 97.5 467 GLU B C 1
ATOM 7066 O O . GLU B 1 467 ? 0.191 8.57 32.625 1 97.5 467 GLU B O 1
ATOM 7071 N N . ASN B 1 468 ? 1.989 7.828 33.844 1 95.62 468 ASN B N 1
ATOM 7072 C CA . ASN B 1 468 ? 1.7 6.398 33.812 1 95.62 468 ASN B CA 1
ATOM 7073 C C . ASN B 1 468 ? 1.516 5.891 32.375 1 95.62 468 ASN B C 1
ATOM 7075 O O . ASN B 1 468 ? 0.56 5.168 32.094 1 95.62 468 ASN B O 1
ATOM 7079 N N . LEU B 1 469 ? 2.342 6.312 31.531 1 95.69 469 LEU B N 1
ATOM 7080 C CA . LEU B 1 469 ? 2.377 5.754 30.188 1 95.69 469 LEU B CA 1
ATOM 7081 C C . LEU B 1 469 ? 3.258 4.508 30.141 1 95.69 469 LEU B C 1
ATOM 7083 O O . LEU B 1 469 ? 4.312 4.465 30.766 1 95.69 469 LEU B O 1
ATOM 7087 N N . THR B 1 470 ? 2.824 3.559 29.422 1 95.88 470 THR B N 1
ATOM 7088 C CA . THR B 1 470 ? 3.621 2.342 29.297 1 95.88 470 THR B CA 1
ATOM 7089 C C . THR B 1 470 ? 4.738 2.523 28.281 1 95.88 470 THR B C 1
ATOM 7091 O O . THR B 1 470 ? 4.48 2.916 27.141 1 95.88 470 THR B O 1
ATOM 7094 N N . VAL B 1 471 ? 5.902 2.229 28.703 1 95.75 471 VAL B N 1
ATOM 7095 C CA . VAL B 1 471 ? 7.07 2.242 27.828 1 95.75 471 VAL B CA 1
ATOM 7096 C C . VAL B 1 471 ? 7.578 0.817 27.625 1 95.75 471 VAL B C 1
ATOM 7098 O O . VAL B 1 471 ? 7.871 0.111 28.594 1 95.75 471 VAL B O 1
ATOM 7101 N N . GLY B 1 472 ? 7.543 0.371 26.328 1 89.75 472 GLY B N 1
ATOM 7102 C CA . GLY B 1 472 ? 8.188 -0.885 25.984 1 89.75 472 GLY B CA 1
ATOM 7103 C C . GLY B 1 472 ? 9.664 -0.732 25.688 1 89.75 472 GLY B C 1
ATOM 7104 O O . GLY B 1 472 ? 10.047 0.024 24.797 1 89.75 472 GLY B O 1
ATOM 7105 N N . GLY B 1 473 ? 10.516 -1.304 26.5 1 83.25 473 GLY B N 1
ATOM 7106 C CA . GLY B 1 473 ? 11.953 -1.19 26.328 1 83.25 473 GLY B CA 1
ATOM 7107 C C . GLY B 1 473 ? 12.656 -2.533 26.266 1 83.25 473 GLY B C 1
ATOM 7108 O O . GLY B 1 473 ? 12.016 -3.58 26.391 1 83.25 473 GLY B O 1
ATOM 7109 N N . THR B 1 474 ? 13.898 -2.551 25.75 1 69.88 474 THR B N 1
ATOM 7110 C CA . THR B 1 474 ? 14.695 -3.766 25.609 1 69.88 474 THR B CA 1
ATOM 7111 C C . THR B 1 474 ? 15.586 -3.977 26.828 1 69.88 474 THR B C 1
ATOM 7113 O O . THR B 1 474 ? 16.297 -4.98 26.938 1 69.88 474 THR B O 1
ATOM 7116 N N . ALA B 1 475 ? 15.555 -3.002 27.797 1 64.12 475 ALA B N 1
ATOM 7117 C CA . ALA B 1 475 ? 16.406 -3.178 28.969 1 64.12 475 ALA B CA 1
ATOM 7118 C C . ALA B 1 475 ? 15.766 -4.152 29.953 1 64.12 475 ALA B C 1
ATOM 7120 O O . ALA B 1 475 ? 14.586 -4.023 30.297 1 64.12 475 ALA B O 1
ATOM 7121 N N . SER B 1 476 ? 16.078 -5.523 29.844 1 45.91 476 SER B N 1
ATOM 7122 C CA . SER B 1 476 ? 15.688 -6.438 30.922 1 45.91 476 SER B CA 1
ATOM 7123 C C . SER B 1 476 ? 16.25 -5.988 32.25 1 45.91 476 SER B C 1
ATOM 7125 O O . SER B 1 476 ? 17.328 -5.398 32.312 1 45.91 476 SER B O 1
#

Foldseek 3Di:
DPLVVVVCCVQPVVQVHDPVLLLVLQVLLQVQFQEWWKKWKKKWKWKWKDKFQGTDDIDIDIFIKIKTWGHAALDIWIDMDRRRDSVRSNVSSVRRSVVSVVHRHDYDDAADADPDDQADQDFQVPPDDPVRVRVLQNVLQVVLCVPDVQWDMKMKMKMKMWMKMWIHHNVDIAIDIWIKIKIKMKTWGDDPRDIFIFMFMFIFTYHPCVQSPPVRSVVRSVRRSVLRVQVVQAAWDDFFWWKEKEAWAASLVCVCLLPVVLQALVCLLVVQFPCRPQAFHFQFAFPKWKWFAQRHHGAQLHDCAASNRHGAGTGTQADRRGGHHGADDPSSCVSVVHDHHRQQHFQDSVDGTGGHGREMEIAFDADALLVVLQVGAWDKYAYAWDDKHHRRRQQKIKTAGSWMAIRHNSDTDGIHHDKMWIDGSSPFRHQWDDGHNDKDKYRHDDWDDDPNTIGGHIGTGHTTMTGTITIDIPPD/DPLCVVVCCVQPVVQVHDPVLLLVLLVLLQVQFQEWWKKWKKKWKWKWKDKFQGTDDIDIDIFIKIKTWTHAALDIWIDMDRRRDSVRSNVRSVRRSVVSVVHRHDYDDAADADPDDQADQDFQVPPDDPVRVRVLQNVLQVLLCVPDVQWDMKMKMKMKMWMKMWIHHNVDIAIDIWIKIKIKMKTWGDDPRDIFIFMFMFIFTYHPCVQSPPVRSVVRSVRRSVLRVQVVQAAWDDFFWWKEKEAWAASLVCVCLLPVVLQALVCLLVVQFPCRPQAFHQQFAFPKWKWFAQRHHGAQLHDCAASNRHGAGTGTQADRRGGHHGADDPSSCVSVVHDHHRQQHFQDSVDGTGGHGREMEIAFDADALLVVLQVGAWDKYAYAWDDKHHDRRQQKIKTAGSWMAIRHNSDTDGIHHDKMWIDGSSPFRHQWDDGHNDKDKYRHDDWDDDPNTIGGHIGTGHTTMTGTITIDIPPD

Radius of gyration: 28.77 Å; Cα contacts (8 Å, |Δi|>4): 2784; chains: 2; bounding box: 70×76×74 Å

Solvent-accessible surface area (backbone atoms only — not comparable to full-atom values): 44930 Å² total; per-residue (Å²): 128,58,55,58,52,57,45,43,42,62,61,22,63,72,51,68,36,52,66,69,59,50,44,50,46,51,37,60,26,36,55,30,8,36,35,59,38,38,32,39,36,40,36,40,37,40,38,38,32,31,48,68,92,30,46,37,32,45,36,42,42,65,51,52,23,27,21,36,38,20,25,34,88,96,42,65,9,39,15,30,31,36,63,69,41,65,65,52,51,48,53,31,26,57,43,17,29,46,53,18,60,94,43,84,36,62,62,56,79,75,58,60,83,78,88,70,72,42,52,59,73,61,54,38,69,75,75,50,55,69,68,59,54,52,49,49,41,50,50,51,44,52,52,57,53,71,72,39,88,43,52,73,39,38,37,31,37,43,37,34,31,32,34,40,35,38,31,38,37,76,92,44,72,38,58,47,49,47,27,37,27,37,40,38,28,36,30,31,30,46,57,96,88,43,74,28,53,18,63,30,54,33,38,13,20,47,49,58,66,79,56,62,38,70,71,47,41,48,50,35,45,50,51,4,46,48,44,12,56,50,49,67,66,34,40,65,11,65,58,46,71,31,37,36,33,35,32,40,8,55,37,12,52,54,50,46,48,35,42,45,64,32,33,19,26,60,39,34,73,70,57,44,16,62,53,39,90,38,74,72,33,77,52,31,17,76,70,41,27,33,33,36,34,14,65,48,70,36,37,40,16,33,37,52,43,27,68,73,33,25,44,29,33,76,45,60,30,26,54,54,8,24,30,67,50,62,38,9,16,65,67,46,10,60,78,66,74,48,71,67,40,28,17,18,37,52,63,47,39,86,41,77,62,41,47,44,77,21,24,36,31,36,58,52,45,84,37,55,54,67,58,58,48,44,68,33,54,60,34,36,40,38,53,32,60,60,71,68,48,56,40,46,53,75,21,36,33,42,36,36,44,72,36,32,25,34,24,53,72,26,32,80,66,51,36,33,40,62,33,25,44,41,49,37,22,68,58,45,41,47,33,39,77,46,42,8,54,55,51,32,62,40,55,25,73,45,70,45,78,57,94,95,32,56,43,53,20,33,31,11,13,22,23,31,34,32,53,66,40,34,29,46,32,71,42,127,128,58,55,57,54,58,44,41,42,62,63,22,64,73,51,68,36,53,67,68,59,50,43,50,44,50,38,60,25,35,55,30,8,35,35,58,37,37,34,38,37,39,35,40,38,38,40,38,34,30,48,67,90,31,45,35,33,44,35,41,42,66,50,52,24,29,21,37,40,19,25,35,88,96,42,65,9,41,15,29,31,37,64,69,41,65,67,54,51,48,52,30,24,57,42,16,28,46,52,19,59,95,43,84,37,62,61,55,80,76,59,61,83,77,86,70,72,41,51,57,74,63,54,37,69,76,75,52,54,69,67,57,52,52,49,49,42,49,51,52,44,52,53,55,52,71,71,39,87,43,52,74,40,38,36,29,36,42,38,33,32,30,34,38,37,36,30,38,37,77,92,44,73,38,59,47,52,47,28,36,27,38,40,39,29,35,30,32,29,49,57,96,88,43,72,29,53,18,63,30,54,33,37,13,19,47,50,59,66,80,54,59,37,70,70,46,41,48,50,35,44,49,50,5,47,48,44,12,56,48,48,66,66,34,40,66,11,63,57,46,72,32,38,36,34,36,32,40,9,56,38,12,51,53,49,45,48,35,43,45,63,33,34,20,25,58,39,32,72,70,59,44,16,61,52,39,91,37,74,72,33,77,51,31,17,77,71,42,28,33,34,35,34,14,65,49,71,36,36,41,17,34,38,53,43,27,69,73,34,26,45,29,32,76,44,62,29,27,55,53,8,24,29,66,48,61,37,9,17,66,67,44,9,59,78,66,73,48,72,66,41,28,17,17,36,51,62,46,40,86,42,77,63,40,47,44,79,25,23,38,31,35,59,51,44,82,37,56,54,67,60,56,48,45,68,32,54,60,33,35,38,38,54,34,60,57,71,68,50,59,40,47,56,76,21,35,33,42,35,36,45,73,35,32,24,35,24,51,72,26,32,81,68,51,35,32,40,62,34,25,43,41,51,35,22,68,58,46,41,46,31,40,77,46,42,8,55,54,50,33,62,40,57,24,74,46,69,45,76,58,94,94,32,56,43,53,20,33,29,11,13,21,23,31,33,31,54,67,40,34,29,47,32,73,45,125

pLDDT: mean 95.32, std 5.66, range [44.03, 98.88]

Secondary structure (DSSP, 8-state):
--HHHHHHIIIIITTT--HHHHHHHHHHHTTT-SEEEEEEEEEEEEEEEEETTEEEEEEEEEEEEEEEEEEETTEEEEEEES--SHHHHHHHHHHHHHHHTT----PPPPPPP-----S----GGGGS-HHHHHHHHHHHHHHHHHH-TTEEEEEEEEEEEEEEEEEEETTEEEEEEEEEEEEEEEEEEEETTEEEEEEEEEEESS-THHHHSHHHHHHHHHHHHHHHHHHHT-EEPP-EEEEEEEPSSGGGHHHIIIIIGGGBHHHHHTT-STTTT-TTSB-S-TT--EEEETTSTT-TT--SB-TTSPBP-EEEEEETTEE---B--HHHHHHHT----S-EE-SSTTS--EE--SEEEEPP-SB-HHHHHHT-SEEEEEEEEEEEEE-TTT-EEEEEEEEEEEEETTEEEEEEES-EEEEEHHHHGGGEEEEBS--EE--S--EEEETTEEEE-EEEE--EEEEEEEEE-S--/--HHHHHHIIIIITTT--HHHHHHHHHHHTTT-SEEEEEEEEEEEEEEEEETTEEEEEEEEEEEEEEEEEEETTEEEEEEES--SHHHHHHHHHHHHHHHTT----PPPPPPP-----S----GGGGS-HHHHHHHHHHHHHHHHHH-TTEEEEEEEEEEEEEEEEEEETTEEEEEEEEEEEEEEEEEEEETTEEEEEEEEEEESS-THHHHSHHHHHHHHHHHHHHHHHHHT-EEPP-EEEEEEEPSSGGGHHHIIIIIGGGBHHHHHTT-STTTT-TTSB-S-TT--EEEETTSTT-TT--SB-TTSPBP-EEEEEETTEE---B--HHHHHHHT----S-EE-SSTTS--EE--SEEEEPP-SB-HHHHHHT-SEEEEEEEEEEEEE-TTT-EEEEEEEEEEEEETTEEEEEEES-EEEEEHHHHGGGEEEEBS--EE--S--EEEETTEEEE-EEEE--EEEEEEEEE-S--

InterPro domains:
  IPR002510 Metalloprotease TldD/E, N-terminal domain [PF01523] (37-92)
  IPR025502 TldD [PIRSF004919] (24-474)
  IPR035068 Metalloprotease TldD/PmbA, N-terminal [G3DSA:3.30.2290.10] (14-233)
  IPR036059 Metalloprotease TldD/PmbA superfamily [SSF111283] (24-474)
  IPR045569 Metalloprotease TldD/E, C-terminal domain [PF19289] (240-473)
  IPR045570 Metalloprotease TldD/E, central domain [PF19290] (124-232)
  IPR051463 Peptidase U62 metalloprotease [PTHR30624] (19-474)

Nearest PDB structures (foldseek):
  5njc-assembly1_A  TM=9.702E-01  e=4.500E-68  Escherichia coli str. K-12 substr. MG1655
  5njb-assembly2_C  TM=9.667E-01  e=1.086E-67  Escherichia coli K-12
  5njf-assembly2_C  TM=9.704E-01  e=4.113E-66  Escherichia coli K-12
  5njf-assembly1_A  TM=9.618E-01  e=3.523E-65  Escherichia coli K-12
  6j6a-assembly1_B  TM=7.949E-01  e=7.420E-35  Thermococcus kodakarensis KOD1